Protein AF-A0A811U3W8-F1 (afdb_monomer_lite)

Radius of gyration: 43.6 Å; chains: 1; bounding box: 100×82×148 Å

Sequence (809 aa):
MSSMDVLETEESTRPAVALTSLPANDPRLEFISSFTLSSLRLKQDKWHRMMATDSFRIIMFDWLHSDQQRLLVMTLNHSGYLVPKIALSDLSHNYALQSSLNSTPTTTTATAAPTTATSGAVVPTAIIDPFAASTTNPADHRTATTPAPRTKTNDIDLPTTNTVTATAPSVVPSAIAASAAAVAAAAVMMLPMPPPSSSFSTLDGVPRGKCVYFVRRSANIPLTAANFRTQILCGDLPVHSKIETLSLLFDEVFQPLLECPLNRKSWPQPVQKDLQIRIKEVRNTLVEIKGKTNNRTILSLLVAPAVIEEVAQEVNQGISTTTIIFPDSNITPAIEQKFRIALEEMYINWTTQIHEIIIERSECPTGLQTRSTSAQQSKGVVYVTLPAHEIAYWNNRKQNLQNIYEQLRTATHKTLTHILKAIDSPYYDPFVLVFKRLVCAWHEAEDNTLWLQPLLRQTAAFNAVNFHAATELVNPLVHIIHLIWTQARYYRSTKRMTVLLRCVSQLLVHRASEDLDFPLLFQGDADEGLSRITKSVEVLKQFKTRLLEYKEKYSSNQQLLPALPSTSRAAASSLSTDSTSEAFELWRFSPEDVFGYALDSFVAQLDDMRTLFESAVSFQNLEKIEFGGLRGKQLNERVRQVHTQFKEIFEQWTLTKFDAAAQLDAQLPSSGGNNKHFKRQLRKFFEHIHALEQKLATIFVQAYKDCQNWEQLTKLTVMLGNSILQRHTILPELRVIESHLLHIYDEELQQLEGSAHEVLLEFEFRGISAIPIQWGFPPTAGALMWLEQHMQRIDALTSRELHNFMKIM

Secondary structure (DSSP, 8-state):
-------------------PPPPTT-HHHHHHHHHHHHHHT--HHHHHHHHHSHHHHHHHHHHHH-SS--EEEEEE-TT--EEEES-TTHHHHHHHSSSS-----------------------------------------------------------------PPPPP--SHHHHHHHHHHHHHHHHSS----TT------TT----EEEEEEESSSS----TTTHHHHEEEEEEESS-HHHHHHHHIIIIIHHHHH-TTGGGGS-HHHHHHHHHHHHHHHHHHHHHHHHHTT------SS-HHHHHHHHHHHHTT--TT----SS----HHHHHHHHHHHHHHHHHHHHHHHHHHH-EEE---TTTTTS-SS-PPTTEEE--SHHHHHHHHHHHHHHHHHHHHHHTSHHHHHHHHHHHHTT-TTHHHHHHHHHHHHHHHHHHHHHHHHHHHHHHHHHHHHHS-GGG-HHHHHHHHHHHHHHHHH-TTT-SHHHHHHHHHHHHHHHHHHHHHHH-HHHHTTS-HHHHHHHHHHHHHHHHHHHHHHHHHHHHHHHS---PPPP---SGGGGG-----------------HHHHHIIIIIHHHHHHHHHHHHHHHHHHHHGGGG----HHHHHHHHHHHHHHHHHHHHHHHGGGGS---SHHHH-TT-TTHHHHHHHHHHHHHHHHHHHHHHHHHHHHHHHHHHHH--SHHHHHHHHHHHHHHHHT-TTHHHHHGGGHHHHHHHHHHHHHHHHHHHHHHHHHHHHHGGGGS-PPTTS-HHHHHHHHHHHHHHHHHHHT-HHHHHHHTT-

Organism: Ceratitis capitata (NCBI:txid7213)

pLDDT: mean 72.29, std 24.24, range [21.06, 97.88]

Foldseek 3Di:
DDDDDDDDDPPPCDDCPDPPDPPPPQVLVVVVQVVQCVVQVHDVVLVVVLCVDVVSVVLVVCCQFPLPQFKKKWWAALVGHIGIDRDPVVLCVSQPPPVDDPDDDDDDDDDDDDDDDDDDDDDDDDDDDDDDDDDDDDDDDDDDDDDDDDDDDDDDDDDDDDDDDDDDDDDPDVVVVVVVLVVVVVVVVPPPDDPPDPQDPDPPSDPFDKMKMKGFPDRPDRRDSVCSVPGIDIDIDGSRCVLVVVLCCLVPPVVCVLVPPVNCPPPDPVRNVVSVVVSVVVNLVSVCVNCVVSLADDQDQLDDLVVLVVVLVVLVVPPQLVDPDDPDDPDDVVVVVVVVVSLVVSLVVLLVVLVLLLQADEAEDDLVPLPDDDDDPDRRYDYDQALVRVLVVLVSSLVRLVNSLVNCPDPSNVSSLVVCVSNVHPSNVSSVVSSVSSVVSNVLSVLVNVLSVVVVSLLVLLVVDQLLPCQVSLLVNLVSLVCCCQPSQSQNDLRSSLRNLLNHLSSLLVSLCVNLVQLVLLVDQLVVSLSSLVSSLVSLVSNLVSNVVSLVVQQPDPPQDFADPDSDPVNVVPPDDDDDDGPRDGNDDDSCSRCVLQSVVSSVVSVLVSVVSLLVNLLVLLVVDQADDPCRVVLNVLSVVLSVVLSVLSNVSSVLPPCSVLSSPSNDSCSVVNVVVSVVSSVVNVVVSLVSLLSVLVSLLVSLVSDQALVSNLVSLVSSDPSSCVPPSNVVSNVVCLVVNVVRLVVLVVVLCVVVVQLVVVCVVVNLVSDDFDPPDDSVVSSVVSVVVSVVSVVSSVRPRSVVSSVSD

Structure (mmCIF, N/CA/C/O backbone):
data_AF-A0A811U3W8-F1
#
_entry.id   AF-A0A811U3W8-F1
#
loop_
_atom_site.group_PDB
_atom_site.id
_atom_site.type_symbol
_atom_site.label_atom_id
_atom_site.label_alt_id
_atom_site.label_comp_id
_atom_site.label_asym_id
_atom_site.label_entity_id
_atom_site.label_seq_id
_atom_site.pdbx_PDB_ins_code
_atom_site.Cartn_x
_atom_site.Cartn_y
_atom_site.Cartn_z
_atom_site.occupancy
_atom_site.B_iso_or_equiv
_atom_site.auth_seq_id
_atom_site.auth_comp_id
_atom_site.auth_asym_id
_atom_site.auth_atom_id
_atom_site.pdbx_PDB_model_num
ATOM 1 N N . MET A 1 1 ? 28.969 7.364 50.475 1.00 30.06 1 MET A N 1
ATOM 2 C CA . MET A 1 1 ? 29.909 6.621 51.346 1.00 30.06 1 MET A CA 1
ATOM 3 C C . MET A 1 1 ? 29.279 5.249 51.515 1.00 30.06 1 MET A C 1
ATOM 5 O O . MET A 1 1 ? 28.115 5.209 51.876 1.00 30.06 1 MET A O 1
ATOM 9 N N . SER A 1 2 ? 29.826 4.227 50.853 1.00 26.89 2 SER A N 1
ATOM 10 C CA . SER A 1 2 ? 30.839 3.300 51.404 1.00 26.89 2 SER A CA 1
ATOM 11 C C . SER A 1 2 ? 30.225 2.411 52.499 1.00 26.89 2 SER A C 1
ATOM 13 O O . SER A 1 2 ? 29.620 2.947 53.418 1.00 26.89 2 SER A O 1
ATOM 15 N N . SER A 1 3 ? 30.326 1.083 52.442 1.00 24.92 3 SER A N 1
ATOM 16 C CA . SER A 1 3 ? 31.424 0.299 51.844 1.00 24.92 3 SER A CA 1
ATOM 17 C C . SER A 1 3 ? 30.978 -0.860 50.940 1.00 24.92 3 SER A C 1
ATOM 19 O O . SER A 1 3 ? 29.793 -1.158 50.825 1.00 24.92 3 SER A O 1
ATOM 21 N N . MET A 1 4 ? 31.967 -1.464 50.280 1.00 25.47 4 MET A N 1
ATOM 22 C CA . MET A 1 4 ? 31.880 -2.600 49.361 1.00 25.47 4 MET A CA 1
ATOM 23 C C . MET A 1 4 ? 32.760 -3.733 49.918 1.00 25.47 4 MET A C 1
ATOM 25 O O . MET A 1 4 ? 33.765 -3.425 50.560 1.00 25.47 4 MET A O 1
ATOM 29 N N . ASP A 1 5 ? 32.387 -4.989 49.650 1.00 27.30 5 ASP A N 1
ATOM 30 C CA . ASP A 1 5 ? 33.105 -6.225 50.026 1.00 27.30 5 ASP A CA 1
ATOM 31 C C . ASP A 1 5 ? 33.259 -6.441 51.562 1.00 27.30 5 ASP A C 1
ATOM 33 O O . ASP A 1 5 ? 32.996 -5.543 52.359 1.00 27.30 5 ASP A O 1
ATOM 37 N N . VAL A 1 6 ? 33.582 -7.620 52.113 1.00 27.69 6 VAL A N 1
ATOM 38 C CA . VAL A 1 6 ? 34.024 -8.934 51.588 1.00 27.69 6 VAL A CA 1
ATOM 39 C C . VAL A 1 6 ? 33.224 -10.045 52.327 1.00 27.69 6 VAL A C 1
ATOM 41 O O . VAL A 1 6 ? 32.501 -9.737 53.272 1.00 27.69 6 VAL A O 1
ATOM 44 N N . LEU A 1 7 ? 33.455 -11.321 51.974 1.00 27.72 7 LEU A N 1
ATOM 45 C CA . LEU A 1 7 ? 33.056 -12.576 52.656 1.00 27.72 7 LEU A CA 1
ATOM 46 C C . LEU A 1 7 ? 31.671 -13.148 52.261 1.00 27.72 7 LEU A C 1
ATOM 48 O O . LEU A 1 7 ? 30.659 -12.466 52.363 1.00 27.72 7 LEU A O 1
ATOM 52 N N . GLU A 1 8 ? 31.552 -14.417 51.847 1.00 26.89 8 GLU A N 1
ATOM 53 C CA . GLU A 1 8 ? 32.603 -15.347 51.390 1.00 26.89 8 GLU A CA 1
ATOM 54 C C . GLU A 1 8 ? 32.026 -16.444 50.469 1.00 26.89 8 GLU A C 1
ATOM 56 O O . GLU A 1 8 ? 30.815 -16.551 50.276 1.00 26.89 8 GLU A O 1
ATOM 61 N N . THR A 1 9 ? 32.902 -17.238 49.854 1.00 29.31 9 THR A N 1
ATOM 62 C CA . THR A 1 9 ? 32.558 -18.272 48.870 1.00 29.31 9 THR A CA 1
ATOM 63 C C . THR A 1 9 ? 31.958 -19.537 49.495 1.00 29.31 9 THR A C 1
ATOM 65 O O . THR A 1 9 ? 32.689 -20.332 50.080 1.00 29.31 9 THR A O 1
ATOM 68 N N . GLU A 1 10 ? 30.683 -19.817 49.217 1.00 26.30 10 GLU A N 1
ATOM 69 C CA . GLU A 1 10 ? 30.145 -21.189 49.178 1.00 26.30 10 GLU A CA 1
ATOM 70 C C . GLU A 1 10 ? 29.539 -21.498 47.798 1.00 26.30 10 GLU A C 1
ATOM 72 O O . GLU A 1 10 ? 28.350 -21.787 47.641 1.00 26.30 10 GLU A O 1
ATOM 77 N N . GLU A 1 11 ? 30.378 -21.462 46.759 1.00 28.52 11 GLU A N 1
ATOM 78 C CA . GLU A 1 11 ? 30.029 -22.061 45.469 1.00 28.52 11 GLU A CA 1
ATOM 79 C C . GLU A 1 11 ? 30.068 -23.592 45.617 1.00 28.52 11 GLU A C 1
ATOM 81 O O . GLU A 1 11 ? 31.084 -24.249 45.396 1.00 28.52 11 GLU A O 1
ATOM 86 N N . SER A 1 12 ? 28.953 -24.152 46.101 1.00 28.19 12 SER A N 1
ATOM 87 C CA . SER A 1 12 ? 28.821 -25.575 46.420 1.00 28.19 12 SER A CA 1
ATOM 88 C C . SER A 1 12 ? 29.170 -26.439 45.206 1.00 28.19 12 SER A C 1
ATOM 90 O O . SER A 1 12 ? 28.445 -26.462 44.207 1.00 28.19 12 SER A O 1
ATOM 92 N N . THR A 1 13 ? 30.281 -27.170 45.317 1.00 26.94 13 THR A N 1
ATOM 93 C CA . THR A 1 13 ? 30.876 -28.012 44.275 1.00 26.94 13 THR A CA 1
ATOM 94 C C . THR A 1 13 ? 30.027 -29.251 43.996 1.00 26.94 13 THR A C 1
ATOM 96 O O . THR A 1 13 ? 30.385 -30.387 44.314 1.00 26.94 13 THR A O 1
ATOM 99 N N . ARG A 1 14 ? 28.876 -29.042 43.347 1.00 28.50 14 ARG A N 1
ATOM 100 C CA . ARG A 1 14 ? 28.101 -30.128 42.747 1.00 28.50 14 ARG A CA 1
ATOM 101 C C . ARG A 1 14 ? 29.012 -30.862 41.759 1.00 28.50 14 ARG A C 1
ATOM 103 O O . ARG A 1 14 ? 29.515 -30.223 40.832 1.00 28.50 14 ARG A O 1
ATOM 110 N N . PRO A 1 15 ? 29.245 -32.175 41.928 1.00 28.91 15 PRO A N 1
ATOM 111 C CA . PRO A 1 15 ? 30.060 -32.915 40.982 1.00 28.91 15 PRO A CA 1
ATOM 112 C C . PRO A 1 15 ? 29.398 -32.872 39.605 1.00 28.91 15 PRO A C 1
ATOM 114 O O . PRO A 1 15 ? 28.170 -32.824 39.499 1.00 28.91 15 PRO A O 1
ATOM 117 N N . ALA A 1 16 ? 30.210 -32.951 38.551 1.00 32.72 16 ALA A N 1
ATOM 118 C CA . ALA A 1 16 ? 29.729 -33.184 37.196 1.00 32.72 16 ALA A CA 1
ATOM 119 C C . ALA A 1 16 ? 29.150 -34.608 37.102 1.00 32.72 16 ALA A C 1
ATOM 121 O O . ALA A 1 16 ? 29.807 -35.540 36.637 1.00 32.72 16 ALA A O 1
ATOM 122 N N . VAL A 1 17 ? 27.925 -34.785 37.607 1.00 35.78 17 VAL A N 1
ATOM 123 C CA . VAL A 1 17 ? 27.153 -36.018 37.456 1.00 35.78 17 VAL A CA 1
ATOM 124 C C . VAL A 1 17 ? 27.026 -36.263 35.961 1.00 35.78 17 VAL A C 1
ATOM 126 O O . VAL A 1 17 ? 26.494 -35.425 35.233 1.00 35.78 17 VAL A O 1
ATOM 129 N N . ALA A 1 18 ? 27.575 -37.390 35.508 1.00 33.25 18 ALA A N 1
ATOM 130 C CA . ALA A 1 18 ? 27.575 -37.745 34.101 1.00 33.25 18 ALA A CA 1
ATOM 131 C C . ALA A 1 18 ? 26.153 -37.671 33.532 1.00 33.25 18 ALA A C 1
ATOM 133 O O . ALA A 1 18 ? 25.194 -38.046 34.208 1.00 33.25 18 ALA A O 1
ATOM 134 N N . LEU A 1 19 ? 26.039 -37.236 32.273 1.00 42.62 19 LEU A N 1
ATOM 135 C CA . LEU A 1 19 ? 24.805 -37.296 31.491 1.00 42.62 19 LEU A CA 1
ATOM 136 C C . LEU A 1 19 ? 24.444 -38.764 31.210 1.00 42.62 19 LEU A C 1
ATOM 138 O O . LEU A 1 19 ? 24.579 -39.258 30.092 1.00 42.62 19 LEU A O 1
ATOM 142 N N . THR A 1 20 ? 23.991 -39.472 32.245 1.00 43.22 20 THR A N 1
ATOM 143 C CA . THR A 1 20 ? 23.288 -40.739 32.109 1.00 43.22 20 THR A CA 1
ATOM 144 C C . THR A 1 20 ? 22.064 -40.470 31.253 1.00 43.22 20 THR A C 1
ATOM 146 O O . THR A 1 20 ? 21.195 -39.663 31.592 1.00 43.22 20 THR A O 1
ATOM 149 N N . SER A 1 21 ? 22.029 -41.106 30.084 1.00 47.91 21 SER A N 1
ATOM 150 C CA . SER A 1 21 ? 20.915 -40.977 29.161 1.00 47.91 21 SER A CA 1
ATOM 151 C C . SER A 1 21 ? 19.619 -41.321 29.889 1.00 47.91 21 SER A C 1
ATOM 153 O O . SER A 1 21 ? 19.503 -42.381 30.507 1.00 47.91 21 SER A O 1
ATOM 155 N N . LEU A 1 22 ? 18.637 -40.415 29.810 1.00 56.81 22 LEU A N 1
ATOM 156 C CA . LEU A 1 22 ? 17.265 -40.716 30.214 1.00 56.81 22 LEU A CA 1
ATOM 157 C C . LEU A 1 22 ? 16.875 -42.039 29.537 1.00 56.81 22 LEU A C 1
ATOM 159 O O . LEU A 1 22 ? 16.973 -42.118 28.306 1.00 56.81 22 LEU A O 1
ATOM 163 N N . PRO A 1 23 ? 16.505 -43.086 30.298 1.00 57.69 23 PRO A N 1
ATOM 164 C CA . PRO A 1 23 ? 16.251 -44.390 29.710 1.00 57.69 23 PRO A CA 1
ATOM 165 C C . PRO A 1 23 ? 15.109 -44.255 28.705 1.00 57.69 23 PRO A C 1
ATOM 167 O O . PRO A 1 23 ? 14.093 -43.625 28.999 1.00 57.69 23 PRO A O 1
ATOM 170 N N . ALA A 1 24 ? 15.280 -44.842 27.517 1.00 55.78 24 ALA A N 1
ATOM 171 C CA . ALA A 1 24 ? 14.370 -44.638 26.385 1.00 55.78 24 ALA A CA 1
ATOM 172 C C . ALA A 1 24 ? 12.895 -44.960 26.711 1.00 55.78 24 ALA A C 1
ATOM 174 O O . ALA A 1 24 ? 11.995 -44.384 26.106 1.00 55.78 24 ALA A O 1
ATOM 175 N N . ASN A 1 25 ? 12.671 -45.818 27.714 1.00 63.88 25 ASN A N 1
ATOM 176 C CA . ASN A 1 25 ? 11.364 -46.232 28.218 1.00 63.88 25 ASN A CA 1
ATOM 177 C C . ASN A 1 25 ? 11.104 -45.726 29.660 1.00 63.88 25 ASN A C 1
ATOM 179 O O . ASN A 1 25 ? 10.717 -46.509 30.526 1.00 63.88 25 ASN A O 1
ATOM 183 N N . ASP A 1 26 ? 11.345 -44.443 29.964 1.00 81.19 26 ASP A N 1
ATOM 184 C CA . ASP A 1 26 ? 10.894 -43.847 31.235 1.00 81.19 26 ASP A CA 1
ATOM 185 C C . ASP A 1 26 ? 9.364 -43.615 31.212 1.00 81.19 26 ASP A C 1
ATOM 187 O O . ASP A 1 26 ? 8.892 -42.743 30.470 1.00 81.19 26 ASP A O 1
ATOM 191 N N . PRO A 1 27 ? 8.565 -44.315 32.045 1.00 82.56 27 PRO A N 1
ATOM 192 C CA . PRO A 1 27 ? 7.106 -44.184 32.039 1.00 82.56 27 PRO A CA 1
ATOM 193 C C . PRO A 1 27 ? 6.620 -42.792 32.482 1.00 82.56 27 PRO A C 1
ATOM 195 O O . PRO A 1 27 ? 5.480 -42.416 32.199 1.00 82.56 27 PRO A O 1
ATOM 198 N N . ARG A 1 28 ? 7.470 -41.998 33.154 1.00 87.31 28 ARG A N 1
ATOM 199 C CA . ARG A 1 28 ? 7.181 -40.595 33.494 1.00 87.31 28 ARG A CA 1
ATOM 200 C C . ARG A 1 28 ? 7.202 -39.729 32.231 1.00 87.31 28 ARG A C 1
ATOM 202 O O . ARG A 1 28 ? 6.300 -38.918 32.034 1.00 87.31 28 ARG A O 1
ATOM 209 N N . LEU A 1 29 ? 8.194 -39.930 31.356 1.00 87.00 29 LEU A N 1
ATOM 210 C CA . LEU A 1 29 ? 8.297 -39.228 30.071 1.00 87.00 29 LEU A CA 1
ATOM 211 C C . LEU A 1 29 ? 7.234 -39.701 29.078 1.00 87.00 29 LEU A C 1
ATOM 213 O O . LEU A 1 29 ? 6.663 -38.866 28.383 1.00 87.00 29 LEU A O 1
ATOM 217 N N . GLU A 1 30 ? 6.915 -40.996 29.042 1.00 87.44 30 GLU A N 1
ATOM 218 C CA . GLU A 1 30 ? 5.834 -41.540 28.207 1.00 87.44 30 GLU A CA 1
ATOM 219 C C . GLU A 1 30 ? 4.479 -40.891 28.543 1.00 87.44 30 GLU A C 1
ATOM 221 O O . GLU A 1 30 ? 3.741 -40.471 27.649 1.00 87.44 30 GLU A O 1
ATOM 226 N N . PHE A 1 31 ? 4.176 -40.715 29.833 1.00 89.56 31 PHE A N 1
ATOM 227 C CA . PHE A 1 31 ? 2.961 -40.040 30.295 1.00 89.56 31 PHE A CA 1
ATOM 228 C C . PHE A 1 31 ? 2.919 -38.553 29.907 1.00 89.56 31 PHE A C 1
ATOM 230 O O . PHE A 1 31 ? 1.911 -38.073 29.388 1.00 89.56 31 PHE A O 1
ATOM 237 N N . ILE A 1 32 ? 4.025 -37.826 30.100 1.00 90.38 32 ILE A N 1
ATOM 238 C CA . ILE A 1 32 ? 4.134 -36.409 29.713 1.00 90.38 32 ILE A CA 1
ATOM 239 C C . ILE A 1 32 ? 4.012 -36.261 28.187 1.00 90.38 32 ILE A C 1
ATOM 241 O O . ILE A 1 32 ? 3.284 -35.388 27.712 1.00 90.38 32 ILE A O 1
ATOM 245 N N . SER A 1 33 ? 4.668 -37.139 27.423 1.00 91.12 33 SER A N 1
ATOM 246 C CA . SER A 1 33 ? 4.630 -37.191 25.958 1.00 91.12 33 SER A CA 1
ATOM 247 C C . SER A 1 33 ? 3.213 -37.439 25.442 1.00 91.12 33 SER A C 1
ATOM 249 O O . SER A 1 33 ? 2.667 -36.610 24.716 1.00 91.12 33 SER A O 1
ATOM 251 N N . SER A 1 34 ? 2.574 -38.527 25.873 1.00 90.19 34 SER A N 1
ATOM 252 C CA . SER A 1 34 ? 1.236 -38.924 25.414 1.00 90.19 34 SER A CA 1
ATOM 253 C C . SER A 1 34 ? 0.155 -37.894 25.766 1.00 90.19 34 SER A C 1
ATOM 255 O O . SER A 1 34 ? -0.660 -37.559 24.903 1.00 90.19 34 SER A O 1
ATOM 257 N N . PHE A 1 35 ? 0.179 -37.309 26.972 1.00 91.75 35 PHE A N 1
ATOM 258 C CA . PHE A 1 35 ? -0.745 -36.226 27.335 1.00 91.75 35 PHE A CA 1
ATOM 259 C C . PHE A 1 35 ? -0.502 -34.955 26.501 1.00 91.75 35 PHE A C 1
ATOM 261 O O . PHE A 1 35 ? -1.449 -34.373 25.968 1.00 91.75 35 PHE A O 1
ATOM 268 N N . THR A 1 36 ? 0.763 -34.554 26.319 1.00 89.31 36 THR A N 1
ATOM 269 C CA . THR A 1 36 ? 1.131 -33.357 25.539 1.00 89.31 36 THR A CA 1
ATOM 270 C C . THR A 1 36 ? 0.751 -33.499 24.066 1.00 89.31 36 THR A C 1
ATOM 272 O O . THR A 1 36 ? 0.135 -32.599 23.497 1.00 89.31 36 THR A O 1
ATOM 275 N N . LEU A 1 37 ? 1.081 -34.633 23.443 1.00 89.31 37 LEU A N 1
ATOM 276 C CA . LEU A 1 37 ? 0.799 -34.896 22.032 1.00 89.31 37 LEU A CA 1
ATOM 277 C C . LEU A 1 37 ? -0.705 -35.028 21.766 1.00 89.31 37 LEU A C 1
ATOM 279 O O . LEU A 1 37 ? -1.187 -34.475 20.779 1.00 89.31 37 LEU A O 1
ATOM 283 N N . SER A 1 38 ? -1.454 -35.677 22.664 1.00 89.00 38 SER A N 1
ATOM 284 C CA . SER A 1 38 ? -2.915 -35.780 22.572 1.00 89.00 38 SER A CA 1
ATOM 285 C C . SER A 1 38 ? -3.595 -34.409 22.693 1.00 89.00 38 SER A C 1
ATOM 287 O O . SER A 1 38 ? -4.338 -33.998 21.799 1.00 89.00 38 SER A O 1
ATOM 289 N N . SER A 1 39 ? -3.284 -33.646 23.749 1.00 86.19 39 SER A N 1
ATOM 290 C CA . SER A 1 39 ? -3.938 -32.358 24.023 1.00 86.19 39 SER A CA 1
ATOM 291 C C . SER A 1 39 ? -3.587 -31.263 23.002 1.00 86.19 39 SER A C 1
ATOM 293 O O . SER A 1 39 ? -4.460 -30.487 22.598 1.00 86.19 39 SER A O 1
ATOM 295 N N . LEU A 1 40 ? -2.341 -31.239 22.507 1.00 84.12 40 LEU A N 1
ATOM 296 C CA . LEU A 1 40 ? -1.899 -30.318 21.450 1.00 84.12 40 LEU A CA 1
ATOM 297 C C . LEU A 1 40 ? -2.146 -30.850 20.021 1.00 84.12 40 LEU A C 1
ATOM 299 O O . LEU A 1 40 ? -1.875 -30.132 19.060 1.00 84.12 40 LEU A O 1
ATOM 303 N N . ARG A 1 41 ? -2.664 -32.081 19.865 1.00 85.69 41 ARG A N 1
ATOM 304 C CA . ARG A 1 41 ? -2.902 -32.776 18.579 1.00 85.69 41 ARG A CA 1
ATOM 305 C C . ARG A 1 41 ? -1.660 -32.852 17.674 1.00 85.69 41 ARG A C 1
ATOM 307 O O . ARG A 1 41 ? -1.729 -32.615 16.468 1.00 85.69 41 ARG A O 1
ATOM 314 N N . LEU A 1 42 ? -0.510 -33.178 18.261 1.00 85.56 42 LEU A N 1
ATOM 315 C CA . LEU A 1 42 ? 0.791 -33.232 17.587 1.00 85.56 42 LEU A CA 1
ATOM 316 C C . LEU A 1 42 ? 1.210 -34.672 17.249 1.00 85.56 42 LEU A C 1
ATOM 318 O O . LEU A 1 42 ? 0.887 -35.615 17.966 1.00 85.56 42 LEU A O 1
ATOM 322 N N . LYS A 1 43 ? 1.999 -34.837 16.178 1.00 88.38 43 LYS A N 1
ATOM 323 C CA . LYS A 1 43 ? 2.670 -36.107 15.845 1.00 88.38 43 LYS A CA 1
ATOM 324 C C . LYS A 1 43 ? 3.919 -36.324 16.709 1.00 88.38 43 LYS A C 1
ATOM 326 O O . LYS A 1 43 ? 4.597 -35.355 17.059 1.00 88.38 43 LYS A O 1
ATOM 331 N N . GLN A 1 44 ? 4.266 -37.591 16.952 1.00 89.38 44 GLN A N 1
ATOM 332 C CA . GLN A 1 44 ? 5.424 -38.022 17.753 1.00 89.38 44 GLN A CA 1
ATOM 333 C C . GLN A 1 44 ? 6.738 -37.323 17.351 1.00 89.38 44 GLN A C 1
ATOM 335 O O . GLN A 1 44 ? 7.531 -36.949 18.212 1.00 89.38 44 GLN A O 1
ATOM 340 N N . ASP A 1 45 ? 6.940 -37.046 16.059 1.00 87.06 45 ASP A N 1
ATOM 341 C CA . ASP A 1 45 ? 8.115 -36.343 15.522 1.00 87.06 45 ASP A CA 1
ATOM 342 C C . ASP A 1 45 ? 8.387 -34.990 16.198 1.00 87.06 45 ASP A C 1
ATOM 344 O O . ASP A 1 45 ? 9.538 -34.574 16.308 1.00 87.06 45 ASP A O 1
ATOM 348 N N . LYS A 1 46 ? 7.344 -34.278 16.652 1.00 85.62 46 LYS A N 1
ATOM 349 C CA . LYS A 1 46 ? 7.495 -32.993 17.357 1.00 85.62 46 LYS A CA 1
ATOM 350 C C . LYS A 1 46 ? 8.051 -33.189 18.771 1.00 85.62 46 LYS A C 1
ATOM 352 O O . LYS A 1 46 ? 8.861 -32.373 19.203 1.00 85.62 46 LYS A O 1
ATOM 357 N N . TRP A 1 47 ? 7.687 -34.283 19.445 1.00 90.25 47 TRP A N 1
ATOM 358 C CA . TRP A 1 47 ? 8.292 -34.690 20.716 1.00 90.25 47 TRP A CA 1
ATOM 359 C C . TRP A 1 47 ? 9.743 -35.137 20.516 1.00 90.25 47 TRP A C 1
ATOM 361 O O . TRP A 1 47 ? 10.624 -34.653 21.220 1.00 90.25 47 TRP A O 1
ATOM 371 N N . HIS A 1 48 ? 10.022 -35.968 19.505 1.00 89.50 48 HIS A N 1
ATOM 372 C CA . HIS A 1 48 ? 11.391 -36.388 19.185 1.00 89.50 48 HIS A CA 1
ATOM 373 C C . HIS A 1 48 ? 12.310 -35.205 18.844 1.00 89.50 48 HIS A C 1
ATOM 375 O O . HIS A 1 48 ? 13.433 -35.163 19.331 1.00 89.50 48 HIS A O 1
ATOM 381 N N . ARG A 1 49 ? 11.840 -34.206 18.079 1.00 86.81 49 ARG A N 1
ATOM 382 C CA . ARG A 1 49 ? 12.623 -32.987 17.790 1.00 86.81 49 ARG A CA 1
ATOM 383 C C . ARG A 1 49 ? 12.872 -32.131 19.033 1.00 86.81 49 ARG A C 1
ATOM 385 O O . ARG A 1 49 ? 13.979 -31.636 19.186 1.00 86.81 49 ARG A O 1
ATOM 392 N N . MET A 1 50 ? 11.892 -31.983 19.929 1.00 90.38 50 MET A N 1
ATOM 393 C CA . MET A 1 50 ? 12.098 -31.289 21.209 1.00 90.38 50 MET A CA 1
ATOM 394 C C . MET A 1 50 ? 13.133 -32.026 22.070 1.00 90.38 50 MET A C 1
ATOM 396 O O . MET A 1 50 ? 14.086 -31.422 22.548 1.00 90.38 50 MET A O 1
ATOM 400 N N . MET A 1 51 ? 12.983 -33.345 22.212 1.00 87.38 51 MET A N 1
ATOM 401 C CA . MET A 1 51 ? 13.916 -34.199 22.951 1.00 87.38 51 MET A CA 1
ATOM 402 C C . MET A 1 51 ? 15.262 -34.397 22.233 1.00 87.38 51 MET A C 1
ATOM 404 O O . MET A 1 51 ? 16.169 -34.979 22.818 1.00 87.38 51 MET A O 1
ATOM 408 N N . ALA A 1 52 ? 15.442 -33.900 21.006 1.00 85.88 52 ALA A N 1
ATOM 409 C CA . ALA A 1 52 ? 16.749 -33.845 20.357 1.00 85.88 52 ALA A CA 1
ATOM 410 C C . ALA A 1 52 ? 17.591 -32.659 20.859 1.00 85.88 52 ALA A C 1
ATOM 412 O O . ALA A 1 52 ? 18.813 -32.765 20.866 1.00 85.88 52 ALA A O 1
ATOM 413 N N . THR A 1 53 ? 16.978 -31.570 21.335 1.00 86.06 53 THR A N 1
ATOM 414 C CA . THR A 1 53 ? 17.687 -30.381 21.839 1.00 86.06 53 THR A CA 1
ATOM 415 C C . THR A 1 53 ? 18.152 -30.574 23.288 1.00 86.06 53 THR A C 1
ATOM 417 O O . THR A 1 53 ? 17.334 -30.786 24.183 1.00 86.06 53 THR A O 1
ATOM 420 N N . ASP A 1 54 ? 19.458 -30.458 23.550 1.00 84.38 54 ASP A N 1
ATOM 421 C CA . ASP A 1 54 ? 20.042 -30.732 24.874 1.00 84.38 54 ASP A CA 1
ATOM 422 C C . ASP A 1 54 ? 19.476 -29.837 25.989 1.00 84.38 54 ASP A C 1
ATOM 424 O O . ASP A 1 54 ? 19.130 -30.337 27.056 1.00 84.38 54 ASP A O 1
ATOM 428 N N . SER A 1 55 ? 19.280 -28.539 25.735 1.00 85.25 55 SER A N 1
ATOM 429 C CA . SER A 1 55 ? 18.697 -27.609 26.717 1.00 85.25 55 SER A CA 1
ATOM 430 C C . SER A 1 55 ? 17.261 -27.975 27.117 1.00 85.25 55 SER A C 1
ATOM 432 O O . SER A 1 55 ? 16.883 -27.827 28.278 1.00 85.25 55 SER A O 1
ATOM 434 N N . PHE A 1 56 ? 16.467 -28.522 26.192 1.00 89.69 56 PHE A N 1
ATOM 435 C CA . PHE A 1 56 ? 15.118 -29.012 26.482 1.00 89.69 56 PHE A CA 1
ATOM 436 C C . PHE A 1 56 ? 15.142 -30.353 27.231 1.00 89.69 56 PHE A C 1
ATOM 438 O O . PHE A 1 56 ? 14.299 -30.568 28.104 1.00 89.69 56 PHE A O 1
ATOM 445 N N . ARG A 1 57 ? 16.134 -31.221 26.966 1.00 87.25 57 ARG A N 1
ATOM 446 C CA . ARG A 1 57 ? 16.382 -32.421 27.787 1.00 87.25 57 ARG A CA 1
ATOM 447 C C . ARG A 1 57 ? 16.780 -32.061 29.219 1.00 87.25 57 ARG A C 1
ATOM 449 O O . ARG A 1 57 ? 16.273 -32.702 30.131 1.00 87.25 57 ARG A O 1
ATOM 456 N N . ILE A 1 58 ? 17.613 -31.037 29.422 1.00 86.19 58 ILE A N 1
ATOM 457 C CA . ILE A 1 58 ? 18.015 -30.558 30.757 1.00 86.19 58 ILE A CA 1
ATOM 458 C C . ILE A 1 58 ? 16.791 -30.065 31.539 1.00 86.19 58 ILE A C 1
ATOM 460 O O . ILE A 1 58 ? 16.519 -30.592 32.611 1.00 86.19 58 ILE A O 1
ATOM 464 N N . ILE A 1 59 ? 15.971 -29.174 30.962 1.00 87.00 59 ILE A N 1
ATOM 465 C CA . ILE A 1 59 ? 14.715 -28.704 31.588 1.00 87.00 59 ILE A CA 1
ATOM 466 C C . ILE A 1 59 ? 13.800 -29.881 31.976 1.00 87.00 59 ILE A C 1
ATOM 468 O O . ILE A 1 59 ? 13.197 -29.884 33.049 1.00 87.00 59 ILE A O 1
ATOM 472 N N . MET A 1 60 ? 13.699 -30.902 31.118 1.00 87.94 60 MET A N 1
ATOM 473 C CA . MET A 1 60 ? 12.900 -32.097 31.402 1.00 87.94 60 MET A CA 1
ATOM 474 C C . MET A 1 60 ? 13.508 -33.001 32.481 1.00 87.94 60 MET A C 1
ATOM 476 O O . MET A 1 60 ? 12.768 -33.563 33.287 1.00 87.94 60 MET A O 1
ATOM 480 N N . PHE A 1 61 ? 14.833 -33.141 32.519 1.00 85.88 61 PHE A N 1
ATOM 481 C CA . PHE A 1 61 ? 15.542 -33.906 33.541 1.00 85.88 61 PHE A CA 1
ATOM 482 C C . PHE A 1 61 ? 15.442 -33.226 34.911 1.00 85.88 61 PHE A C 1
ATOM 484 O O . PHE A 1 61 ? 15.107 -33.888 35.895 1.00 85.88 61 PHE A O 1
ATOM 491 N N . ASP A 1 62 ? 15.656 -31.911 34.964 1.00 85.31 62 ASP A N 1
ATOM 492 C CA . ASP A 1 62 ? 15.550 -31.099 36.175 1.00 85.31 62 ASP A CA 1
ATOM 493 C C . ASP A 1 62 ? 14.131 -31.154 36.741 1.00 85.31 62 ASP A C 1
ATOM 495 O O . ASP A 1 62 ? 13.957 -31.474 37.918 1.00 85.31 62 ASP A O 1
ATOM 499 N N . TRP A 1 63 ? 13.099 -30.969 35.908 1.00 87.75 63 TRP A N 1
ATOM 500 C CA . TRP A 1 63 ? 11.714 -31.084 36.371 1.00 87.75 63 TRP A CA 1
ATOM 501 C C . TRP A 1 63 ? 11.327 -32.508 36.809 1.00 87.75 63 TRP A C 1
ATOM 503 O O . TRP A 1 63 ? 10.366 -32.677 37.559 1.00 87.75 63 TRP A O 1
ATOM 513 N N . LEU A 1 64 ? 12.055 -33.554 36.405 1.00 84.25 64 LEU A N 1
ATOM 514 C CA . LEU A 1 64 ? 11.824 -34.924 36.886 1.00 84.25 64 LEU A CA 1
ATOM 515 C C . LEU A 1 64 ? 12.568 -35.257 38.189 1.00 84.25 64 LEU A C 1
ATOM 517 O O . LEU A 1 64 ? 12.048 -36.052 38.974 1.00 84.25 64 LEU A O 1
ATOM 521 N N . HIS A 1 65 ? 13.740 -34.663 38.441 1.00 81.56 65 HIS A N 1
ATOM 522 C CA . HIS A 1 65 ? 14.634 -35.080 39.535 1.00 81.56 65 HIS A CA 1
ATOM 523 C C . HIS A 1 65 ? 14.873 -34.018 40.617 1.00 81.56 65 HIS A C 1
ATOM 525 O O . HIS A 1 65 ? 15.039 -34.383 41.778 1.00 81.56 65 HIS A O 1
ATOM 531 N N . SER A 1 66 ? 14.824 -32.723 40.289 1.00 77.62 66 SER A N 1
ATOM 532 C CA . SER A 1 66 ? 14.792 -31.648 41.290 1.00 77.62 66 SER A CA 1
ATOM 533 C C . SER A 1 66 ? 13.480 -31.699 42.076 1.00 77.62 66 SER A C 1
ATOM 535 O O . SER A 1 66 ? 12.445 -32.087 41.537 1.00 77.62 66 SER A O 1
ATOM 537 N N . ASP A 1 67 ? 13.476 -31.301 43.343 1.00 68.12 67 ASP A N 1
ATOM 538 C CA . ASP A 1 67 ? 12.269 -31.111 44.156 1.00 68.12 67 ASP A CA 1
ATOM 539 C C . ASP A 1 67 ? 11.719 -29.673 44.100 1.00 68.12 67 ASP A C 1
ATOM 541 O O . ASP A 1 67 ? 10.516 -29.473 44.285 1.00 68.12 67 ASP A O 1
ATOM 545 N N . GLN A 1 68 ? 12.577 -28.705 43.761 1.00 69.38 68 GLN A N 1
ATOM 546 C CA . GLN A 1 68 ? 12.293 -27.265 43.743 1.00 69.38 68 GLN A CA 1
ATOM 547 C C . GLN A 1 68 ? 11.304 -26.847 42.638 1.00 69.38 68 GLN A C 1
ATOM 549 O O . GLN A 1 68 ? 10.477 -25.954 42.827 1.00 69.38 68 GLN A O 1
ATOM 554 N N . GLN A 1 69 ? 11.371 -27.480 41.462 1.00 75.19 69 GLN A N 1
ATOM 555 C CA . GLN A 1 69 ? 10.542 -27.108 40.311 1.00 75.19 69 GLN A CA 1
ATOM 556 C C . GLN A 1 69 ? 9.160 -27.776 40.378 1.00 75.19 69 GLN A C 1
ATOM 558 O O . GLN A 1 69 ? 8.968 -28.927 39.985 1.00 75.19 69 GLN A O 1
ATOM 563 N N . ARG A 1 70 ? 8.155 -27.036 40.864 1.00 84.12 70 ARG A N 1
ATOM 564 C CA . ARG A 1 70 ? 6.778 -27.546 41.009 1.00 84.12 70 ARG A CA 1
ATOM 565 C C . ARG A 1 70 ? 5.984 -27.598 39.696 1.00 84.12 70 ARG A C 1
ATOM 567 O O . ARG A 1 70 ? 5.004 -28.338 39.627 1.00 84.12 70 ARG A O 1
ATOM 574 N N . LEU A 1 71 ? 6.379 -26.835 38.675 1.00 87.69 71 LEU A N 1
ATOM 575 C CA . LEU A 1 71 ? 5.611 -26.578 37.450 1.00 87.69 71 LEU A CA 1
ATOM 576 C C . LEU A 1 71 ? 6.440 -26.854 36.185 1.00 87.69 71 LEU A C 1
ATOM 578 O O . LEU A 1 71 ? 7.609 -26.490 36.113 1.00 87.69 71 LEU A O 1
ATOM 582 N N . LEU A 1 72 ? 5.789 -27.452 35.190 1.00 89.31 72 LEU A N 1
ATOM 583 C CA . LEU A 1 72 ? 6.258 -27.631 33.817 1.00 89.31 72 LEU A CA 1
ATOM 584 C C . LEU A 1 72 ? 5.137 -27.211 32.861 1.00 89.31 72 LEU A C 1
ATOM 586 O O . LEU A 1 72 ? 3.972 -27.538 33.091 1.00 89.31 72 LEU A O 1
ATOM 590 N N . VAL A 1 73 ? 5.478 -26.513 31.781 1.00 88.81 73 VAL A N 1
ATOM 591 C CA . VAL A 1 73 ? 4.546 -26.040 30.750 1.00 88.81 73 VAL A CA 1
ATOM 592 C C . VAL A 1 73 ? 5.100 -26.370 29.365 1.00 88.81 73 VAL A C 1
ATOM 594 O O . VAL A 1 73 ? 6.236 -26.035 29.046 1.00 88.81 73 VAL A O 1
ATOM 597 N N . MET A 1 74 ? 4.284 -27.002 28.528 1.00 88.25 74 MET A N 1
ATOM 598 C CA . MET A 1 74 ? 4.586 -27.359 27.143 1.00 88.25 74 MET A CA 1
ATOM 599 C C . MET A 1 74 ? 3.888 -26.390 26.190 1.00 88.25 74 MET A C 1
ATOM 601 O O . MET A 1 74 ? 2.671 -26.198 26.259 1.00 88.25 74 MET A O 1
ATOM 605 N N . THR A 1 75 ? 4.663 -25.775 25.298 1.00 86.62 75 THR A N 1
ATOM 606 C CA . THR A 1 75 ? 4.218 -24.688 24.408 1.00 86.62 75 THR A CA 1
ATOM 607 C C . THR A 1 75 ? 4.670 -24.901 22.971 1.00 86.62 75 THR A C 1
ATOM 609 O O . THR A 1 75 ? 5.626 -25.629 22.727 1.00 86.62 75 THR A O 1
ATOM 612 N N . LEU A 1 76 ? 4.015 -24.233 22.019 1.00 83.19 76 LEU A N 1
ATOM 613 C CA . LEU A 1 76 ? 4.526 -24.077 20.657 1.00 83.19 76 LEU A CA 1
ATOM 614 C C . LEU A 1 76 ? 5.140 -22.682 20.487 1.00 83.19 76 LEU A C 1
ATOM 616 O O . LEU A 1 76 ? 4.571 -21.697 20.962 1.00 83.19 76 LEU A O 1
ATOM 620 N N . ASN A 1 77 ? 6.283 -22.590 19.803 1.00 78.88 77 ASN A N 1
ATOM 621 C CA . ASN A 1 77 ? 6.819 -21.312 19.325 1.00 78.88 77 ASN A CA 1
ATOM 622 C C . ASN A 1 77 ? 6.157 -20.890 17.991 1.00 78.88 77 ASN A C 1
ATOM 624 O O . ASN A 1 77 ? 5.375 -21.645 17.413 1.00 78.88 77 ASN A O 1
ATOM 628 N N . HIS A 1 78 ? 6.479 -19.693 17.486 1.00 64.88 78 HIS A N 1
ATOM 629 C CA . HIS A 1 78 ? 5.893 -19.158 16.246 1.00 64.88 78 HIS A CA 1
ATOM 630 C C . HIS A 1 78 ? 6.137 -20.065 15.019 1.00 64.88 78 HIS A C 1
ATOM 632 O O . HIS A 1 78 ? 5.264 -20.202 14.170 1.00 64.88 78 HIS A O 1
ATOM 638 N N . SER A 1 79 ? 7.275 -20.768 14.958 1.00 71.31 79 SER A N 1
ATOM 639 C CA . SER A 1 79 ? 7.595 -21.756 13.913 1.00 71.31 79 SER A CA 1
ATOM 640 C C . SER A 1 79 ? 7.078 -23.181 14.205 1.00 71.31 79 SER A C 1
ATOM 642 O O . SER A 1 79 ? 7.449 -24.144 13.530 1.00 71.31 79 SER A O 1
ATOM 644 N N . GLY A 1 80 ? 6.189 -23.342 15.191 1.00 73.56 80 GLY A N 1
ATOM 645 C CA . GLY A 1 80 ? 5.463 -24.583 15.467 1.00 73.56 80 GLY A CA 1
ATOM 646 C C . GLY A 1 80 ? 6.304 -25.718 16.063 1.00 73.56 80 GLY A C 1
ATOM 647 O O . GLY A 1 80 ? 5.942 -26.888 15.908 1.00 73.56 80 GLY A O 1
ATOM 648 N N . TYR A 1 81 ? 7.431 -25.420 16.708 1.00 81.50 81 TYR A N 1
ATOM 649 C CA . TYR A 1 81 ? 8.219 -26.378 17.491 1.00 81.50 81 TYR A CA 1
ATOM 650 C C . TYR A 1 81 ? 7.735 -26.427 18.941 1.00 81.50 81 TYR A C 1
ATOM 652 O O . TYR A 1 81 ? 7.347 -25.403 19.502 1.00 81.50 81 TYR A O 1
ATOM 660 N N . LEU A 1 82 ? 7.771 -27.622 19.536 1.00 86.50 82 LEU A N 1
ATOM 661 C CA . LEU A 1 82 ? 7.416 -27.855 20.935 1.00 86.50 82 LEU A CA 1
ATOM 662 C C . LEU A 1 82 ? 8.569 -27.405 21.848 1.00 86.50 82 LEU A C 1
ATOM 664 O O . LEU A 1 82 ? 9.724 -27.726 21.575 1.00 86.50 82 LEU A O 1
ATOM 668 N N . VAL A 1 83 ? 8.248 -26.654 22.902 1.00 87.56 83 VAL A N 1
ATOM 669 C CA . VAL A 1 83 ? 9.204 -26.041 23.838 1.00 87.56 83 VAL A CA 1
ATOM 670 C C . VAL A 1 83 ? 8.718 -26.239 25.285 1.00 87.56 83 VAL A C 1
ATOM 672 O O . VAL A 1 83 ? 7.603 -25.791 25.599 1.00 87.56 83 VAL A O 1
ATOM 675 N N . PRO A 1 84 ? 9.527 -26.857 26.170 1.00 90.25 84 PRO A N 1
ATOM 676 C CA . PRO A 1 84 ? 9.245 -26.969 27.597 1.00 90.25 84 PRO A CA 1
ATOM 677 C C . PRO A 1 84 ? 9.692 -25.703 28.344 1.00 90.25 84 PRO A C 1
ATOM 679 O O . PRO A 1 84 ? 10.707 -25.090 28.009 1.00 90.25 84 PRO A O 1
ATOM 682 N N . LYS A 1 85 ? 8.935 -25.308 29.369 1.00 85.88 85 LYS A N 1
ATOM 683 C CA . LYS A 1 85 ? 9.176 -24.134 30.225 1.00 85.88 85 LYS A CA 1
ATOM 684 C C . LYS A 1 85 ? 8.804 -24.442 31.674 1.00 85.88 85 LYS A C 1
ATOM 686 O O . LYS A 1 85 ? 7.973 -25.314 31.911 1.00 85.88 85 LYS A O 1
ATOM 691 N N . ILE A 1 86 ? 9.380 -23.717 32.632 1.00 83.69 86 ILE A N 1
ATOM 692 C CA . ILE A 1 86 ? 9.161 -23.953 34.074 1.00 83.69 86 ILE A CA 1
ATOM 693 C C . ILE A 1 86 ? 8.254 -22.910 34.745 1.00 83.69 86 ILE A C 1
ATOM 695 O O . ILE A 1 86 ? 7.749 -23.161 35.839 1.00 83.69 86 ILE A O 1
ATOM 699 N N . ALA A 1 87 ? 7.975 -21.773 34.091 1.00 75.88 87 ALA A N 1
ATOM 700 C CA . ALA A 1 87 ? 7.087 -20.740 34.622 1.00 75.88 87 ALA A CA 1
ATOM 701 C C . ALA A 1 87 ? 6.061 -20.210 33.598 1.00 75.88 87 ALA A C 1
ATOM 703 O O . ALA A 1 87 ? 6.271 -20.202 32.384 1.00 75.88 87 ALA A O 1
ATOM 704 N N . LEU A 1 88 ? 4.916 -19.732 34.106 1.00 67.25 88 LEU A N 1
ATOM 705 C CA . LEU A 1 88 ? 3.846 -19.114 33.303 1.00 67.25 88 LEU A CA 1
ATOM 706 C C . LEU A 1 88 ? 4.180 -17.675 32.855 1.00 67.25 88 LEU A C 1
ATOM 708 O O . LEU A 1 88 ? 3.596 -17.192 31.883 1.00 67.25 88 LEU A O 1
ATOM 712 N N . SER A 1 89 ? 5.131 -17.013 33.526 1.00 61.91 89 SER A N 1
ATOM 713 C CA . SER A 1 89 ? 5.751 -15.730 33.136 1.00 61.91 89 SER A CA 1
ATOM 714 C C . SER A 1 89 ? 6.429 -15.798 31.770 1.00 61.91 89 SER A C 1
ATOM 716 O O . SER A 1 89 ? 6.438 -14.843 30.994 1.00 61.91 89 SER A O 1
ATOM 718 N N . ASP A 1 90 ? 6.970 -16.963 31.443 1.00 55.59 90 ASP A N 1
ATOM 719 C CA . ASP A 1 90 ? 7.798 -17.164 30.260 1.00 55.59 90 ASP A CA 1
ATOM 720 C C . ASP A 1 90 ? 6.917 -17.276 29.002 1.00 55.59 90 ASP A C 1
ATOM 722 O O . ASP A 1 90 ? 7.412 -17.297 27.875 1.00 55.59 90 ASP A O 1
ATOM 726 N N . LEU A 1 91 ? 5.590 -17.330 29.182 1.00 56.03 91 LEU A N 1
ATOM 727 C CA . LEU A 1 91 ? 4.594 -17.272 28.115 1.00 56.03 91 LEU A CA 1
ATOM 728 C C . LEU A 1 91 ? 4.417 -15.863 27.529 1.00 56.03 91 LEU A C 1
ATOM 730 O O . LEU A 1 91 ? 3.942 -15.767 26.403 1.00 56.03 91 LEU A O 1
ATOM 734 N N . SER A 1 92 ? 4.745 -14.787 28.259 1.00 47.31 92 SER A N 1
ATOM 735 C CA . SER A 1 92 ? 4.685 -13.408 27.733 1.00 47.31 92 SER A CA 1
ATOM 736 C C . SER A 1 92 ? 6.023 -12.931 27.163 1.00 47.31 92 SER A C 1
ATOM 738 O O . SER A 1 92 ? 6.035 -12.199 26.177 1.00 47.31 92 SER A O 1
ATOM 740 N N . HIS A 1 93 ? 7.149 -13.393 27.715 1.00 40.25 93 HIS A N 1
ATOM 741 C CA . HIS A 1 93 ? 8.491 -12.994 27.269 1.00 40.25 93 HIS A CA 1
ATOM 742 C C . HIS A 1 93 ? 8.773 -13.316 25.790 1.00 40.25 93 HIS A C 1
ATOM 744 O O . HIS A 1 93 ? 9.468 -12.555 25.126 1.00 40.25 93 HIS A O 1
ATOM 750 N N . ASN A 1 94 ? 8.157 -14.371 25.241 1.00 39.12 94 ASN A N 1
ATOM 751 C CA . ASN A 1 94 ? 8.230 -14.701 23.810 1.00 39.12 94 ASN A CA 1
ATOM 752 C C . ASN A 1 94 ? 7.592 -13.655 22.870 1.00 39.12 94 ASN A C 1
ATOM 754 O O . ASN A 1 94 ? 7.779 -13.773 21.664 1.00 39.12 94 ASN A O 1
ATOM 758 N N . TYR A 1 95 ? 6.827 -12.688 23.390 1.00 37.47 95 TYR A N 1
ATOM 759 C CA . TYR A 1 95 ? 6.065 -11.718 22.589 1.00 37.47 95 TYR A CA 1
ATOM 760 C C . TYR A 1 95 ? 6.333 -10.254 22.974 1.00 37.47 95 TYR A C 1
ATOM 762 O O . TYR A 1 95 ? 5.993 -9.351 22.220 1.00 37.47 95 TYR A O 1
ATOM 770 N N . ALA A 1 96 ? 6.982 -10.000 24.115 1.00 30.22 96 ALA A N 1
ATOM 771 C CA . ALA A 1 96 ? 7.387 -8.653 24.528 1.00 30.22 96 ALA A CA 1
ATOM 772 C C . ALA A 1 96 ? 8.716 -8.180 23.894 1.00 30.22 96 ALA A C 1
ATOM 774 O O . ALA A 1 96 ? 9.014 -6.990 23.925 1.00 30.22 96 ALA A O 1
ATOM 775 N N . LEU A 1 97 ? 9.517 -9.093 23.329 1.00 27.78 97 LEU A N 1
ATOM 776 C CA . LEU A 1 97 ? 10.896 -8.843 22.875 1.00 27.78 97 LEU A CA 1
ATOM 777 C C . LEU A 1 97 ? 11.061 -8.827 21.341 1.00 27.78 97 LEU A C 1
ATOM 779 O O . LEU A 1 97 ? 12.061 -9.310 20.818 1.00 27.78 97 LEU A O 1
ATOM 783 N N . GLN A 1 98 ? 10.088 -8.265 20.614 1.00 31.06 98 GLN A N 1
ATOM 784 C CA . GLN A 1 98 ? 10.250 -7.900 19.191 1.00 31.06 98 GLN A CA 1
ATOM 785 C C . GLN A 1 98 ? 9.775 -6.477 18.837 1.00 31.06 98 GLN A C 1
ATOM 787 O O . GLN A 1 98 ? 9.939 -6.051 17.699 1.00 31.06 98 GLN A O 1
ATOM 792 N N . SER A 1 99 ? 9.264 -5.693 19.796 1.00 28.56 99 SER A N 1
ATOM 793 C CA . SER A 1 99 ? 8.956 -4.262 19.600 1.00 28.56 99 SER A CA 1
ATOM 794 C C . SER A 1 99 ? 10.186 -3.344 19.708 1.00 28.56 99 SER A C 1
ATOM 796 O O . SER A 1 99 ? 10.081 -2.132 19.527 1.00 28.56 99 SER A O 1
ATOM 798 N N . SER A 1 100 ? 11.363 -3.901 20.001 1.00 26.92 100 SER A N 1
ATOM 799 C CA . SER A 1 100 ? 12.656 -3.219 19.921 1.00 26.92 100 SER A CA 1
ATOM 800 C C . SER A 1 100 ? 13.775 -4.222 19.610 1.00 26.92 100 SER A C 1
ATOM 802 O O . SER A 1 100 ? 13.600 -5.423 19.802 1.00 26.92 100 SER A O 1
ATOM 804 N N . LEU A 1 101 ? 14.919 -3.713 19.131 1.00 25.30 101 LEU A N 1
ATOM 805 C CA . LEU A 1 101 ? 16.135 -4.460 18.767 1.00 25.30 101 LEU A CA 1
ATOM 806 C C . LEU A 1 101 ? 16.030 -5.377 17.532 1.00 25.30 101 LEU A C 1
ATOM 808 O O . LEU A 1 101 ? 16.149 -6.594 17.617 1.00 25.30 101 LEU A O 1
ATOM 812 N N . ASN A 1 102 ? 16.009 -4.752 16.351 1.00 23.97 102 ASN A N 1
ATOM 813 C CA . ASN A 1 102 ? 16.657 -5.324 15.163 1.00 23.97 102 ASN A CA 1
ATOM 814 C C . ASN A 1 102 ? 17.799 -4.398 14.690 1.00 23.97 102 ASN A C 1
ATOM 816 O O . ASN A 1 102 ? 17.845 -3.918 13.560 1.00 23.97 102 ASN A O 1
ATOM 820 N N . SER A 1 103 ? 18.704 -4.089 15.624 1.00 24.67 103 SER A N 1
ATOM 821 C CA . SER A 1 103 ? 19.873 -3.224 15.438 1.00 24.67 103 SER A CA 1
ATOM 822 C C . SER A 1 103 ? 21.133 -3.965 15.884 1.00 24.67 103 SER A C 1
ATOM 824 O O . SER A 1 103 ? 21.427 -4.026 17.077 1.00 24.67 103 SER A O 1
ATOM 826 N N . THR A 1 104 ? 21.867 -4.547 14.937 1.00 22.78 104 THR A N 1
ATOM 827 C CA . THR A 1 104 ? 23.111 -5.291 15.189 1.00 22.78 104 THR A CA 1
ATOM 828 C C . THR A 1 104 ? 24.259 -4.357 15.596 1.00 22.78 104 THR A C 1
ATOM 830 O O . THR A 1 104 ? 24.674 -3.544 14.765 1.00 22.78 104 THR A O 1
ATOM 833 N N . PRO A 1 105 ? 24.838 -4.481 16.806 1.00 23.31 105 PRO A N 1
ATOM 834 C CA . PRO A 1 105 ? 26.081 -3.807 17.148 1.00 23.31 105 PRO A CA 1
ATOM 835 C C . PRO A 1 105 ? 27.268 -4.667 16.696 1.00 23.31 105 PRO A C 1
ATOM 837 O O . PRO A 1 105 ? 27.605 -5.674 17.317 1.00 23.31 105 PRO A O 1
ATOM 840 N N . THR A 1 106 ? 27.923 -4.278 15.604 1.00 24.64 106 THR A N 1
ATOM 841 C CA . THR A 1 106 ? 29.241 -4.819 15.252 1.00 24.64 106 THR A CA 1
ATOM 842 C C . THR A 1 106 ? 30.297 -4.177 16.148 1.00 24.64 106 THR A C 1
ATOM 844 O O . THR A 1 106 ? 30.692 -3.039 15.889 1.00 24.64 106 THR A O 1
ATOM 847 N N . THR A 1 107 ? 30.778 -4.892 17.168 1.00 22.14 107 THR A N 1
ATOM 848 C CA . THR A 1 107 ? 31.875 -4.394 18.011 1.00 22.14 107 THR A CA 1
ATOM 849 C C . THR A 1 107 ? 33.004 -5.406 18.124 1.00 22.14 107 THR A C 1
ATOM 851 O O . THR A 1 107 ? 32.904 -6.432 18.790 1.00 22.14 107 THR A O 1
ATOM 854 N N . THR A 1 108 ? 34.102 -5.053 17.470 1.00 23.83 108 THR A N 1
ATOM 855 C CA . THR A 1 108 ? 35.450 -5.582 17.647 1.00 23.83 108 THR A CA 1
ATOM 856 C C . THR A 1 108 ? 35.880 -5.566 19.117 1.00 23.83 108 THR A C 1
ATOM 858 O O . THR A 1 108 ? 35.775 -4.530 19.770 1.00 23.83 108 THR A O 1
ATOM 861 N N . THR A 1 109 ? 36.515 -6.634 19.595 1.00 22.34 109 THR A N 1
ATOM 862 C CA . THR A 1 109 ? 37.453 -6.564 20.727 1.00 22.34 109 THR A CA 1
ATOM 863 C C . THR A 1 109 ? 38.681 -7.413 20.431 1.00 22.34 109 THR A C 1
ATOM 865 O O . THR A 1 109 ? 38.579 -8.560 20.006 1.00 22.34 109 THR A O 1
ATOM 868 N N . ALA A 1 110 ? 39.857 -6.827 20.642 1.00 21.70 110 ALA A N 1
ATOM 869 C CA . ALA A 1 110 ? 41.129 -7.534 20.607 1.00 21.70 110 ALA A CA 1
ATOM 870 C C . ALA A 1 110 ? 41.537 -7.937 22.030 1.00 21.70 110 ALA A C 1
ATOM 872 O O . ALA A 1 110 ? 41.233 -7.236 22.997 1.00 21.70 110 ALA A O 1
ATOM 873 N N . THR A 1 111 ? 42.286 -9.027 22.169 1.00 23.08 111 THR A N 1
ATOM 874 C CA . THR A 1 111 ? 43.064 -9.319 23.382 1.00 23.08 111 THR A CA 1
ATOM 875 C C . THR A 1 111 ? 44.380 -9.981 22.972 1.00 23.08 111 THR A C 1
ATOM 877 O O . THR A 1 111 ? 44.458 -10.605 21.914 1.00 23.08 111 THR A O 1
ATOM 880 N N . ALA A 1 112 ? 45.439 -9.745 23.744 1.00 23.38 112 ALA A N 1
ATOM 881 C CA . ALA A 1 112 ? 46.813 -10.054 23.354 1.00 23.38 112 ALA A CA 1
ATOM 882 C C . ALA A 1 112 ? 47.199 -11.538 23.527 1.00 23.38 112 ALA A C 1
ATOM 884 O O . ALA A 1 112 ? 46.531 -12.305 24.217 1.00 23.38 112 ALA A O 1
ATOM 885 N N . ALA A 1 113 ? 48.317 -11.913 22.903 1.00 21.06 113 ALA A N 1
ATOM 886 C CA . ALA A 1 113 ? 48.935 -13.233 23.017 1.00 21.06 113 ALA A CA 1
ATOM 887 C C . ALA A 1 113 ? 49.586 -13.479 24.394 1.00 21.06 113 ALA A C 1
ATOM 889 O O . ALA A 1 113 ? 49.882 -12.536 25.132 1.00 21.06 113 ALA A O 1
ATOM 890 N N . PRO A 1 114 ? 49.949 -14.740 24.671 1.00 23.64 114 PRO A N 1
ATOM 891 C CA . PRO A 1 114 ? 51.328 -15.025 25.070 1.00 23.64 114 PRO A CA 1
ATOM 892 C C . PRO A 1 114 ? 52.069 -15.916 24.054 1.00 23.64 114 PRO A C 1
ATOM 894 O O . PRO A 1 114 ? 51.478 -16.572 23.200 1.00 23.64 114 PRO A O 1
ATOM 897 N N . THR A 1 115 ? 53.398 -15.908 24.134 1.00 21.52 115 THR A N 1
ATOM 898 C CA . THR A 1 115 ? 54.327 -16.588 23.219 1.00 21.52 115 THR A CA 1
ATOM 899 C C . THR A 1 115 ? 54.656 -18.023 23.649 1.00 21.52 115 THR A C 1
ATOM 901 O O . THR A 1 115 ? 54.846 -18.273 24.835 1.00 21.52 115 THR A O 1
ATOM 904 N N . THR A 1 116 ? 54.868 -18.946 22.693 1.00 21.34 116 THR A N 1
ATOM 905 C CA . THR A 1 116 ? 56.196 -19.586 22.465 1.00 21.34 116 THR A CA 1
ATOM 906 C C . THR A 1 116 ? 56.272 -20.565 21.266 1.00 21.34 116 THR A C 1
ATOM 908 O O . THR A 1 116 ? 55.426 -21.425 21.080 1.00 21.34 116 THR A O 1
ATOM 911 N N . ALA A 1 117 ? 57.376 -20.441 20.514 1.00 21.36 117 ALA A N 1
ATOM 912 C CA . ALA A 1 117 ? 58.217 -21.502 19.922 1.00 21.36 117 ALA A CA 1
ATOM 913 C C . ALA A 1 117 ? 57.706 -22.544 18.871 1.00 21.36 117 ALA A C 1
ATOM 915 O O . ALA A 1 117 ? 57.256 -23.633 19.204 1.00 21.36 117 ALA A O 1
ATOM 916 N N . THR A 1 118 ? 58.137 -22.304 17.617 1.00 21.14 118 THR A N 1
ATOM 917 C CA . THR A 1 118 ? 58.886 -23.226 16.703 1.00 21.14 118 THR A CA 1
ATOM 918 C C . THR A 1 118 ? 58.234 -24.382 15.902 1.00 21.14 118 THR A C 1
ATOM 920 O O . THR A 1 118 ? 57.516 -25.213 16.434 1.00 21.14 118 THR A O 1
ATOM 923 N N . SER A 1 119 ? 58.728 -24.516 14.651 1.00 23.03 119 SER A N 1
ATOM 924 C CA . SER A 1 119 ? 58.652 -25.658 13.700 1.00 23.03 119 SER A CA 1
ATOM 925 C C . SER A 1 119 ? 57.302 -25.930 12.989 1.00 23.03 119 SER A C 1
ATOM 927 O O . SER A 1 119 ? 56.256 -25.881 13.618 1.00 23.03 119 SER A O 1
ATOM 929 N N . GLY A 1 120 ? 57.236 -26.247 11.681 1.00 22.84 120 GLY A N 1
ATOM 930 C CA . GLY A 1 120 ? 58.303 -26.214 10.663 1.00 22.84 120 GLY A CA 1
ATOM 931 C C . GLY A 1 120 ? 57.981 -26.891 9.307 1.00 22.84 120 GLY A C 1
ATOM 932 O O . GLY A 1 120 ? 58.078 -28.105 9.206 1.00 22.84 120 GLY A O 1
ATOM 933 N N . ALA A 1 121 ? 57.761 -26.078 8.259 1.00 21.08 121 ALA A N 1
ATOM 934 C CA . ALA A 1 121 ? 57.969 -26.356 6.816 1.00 21.08 121 ALA A CA 1
ATOM 935 C C . ALA A 1 121 ? 57.149 -27.444 6.047 1.00 21.08 121 ALA A C 1
ATOM 937 O O . ALA A 1 121 ? 56.503 -28.315 6.612 1.00 21.08 121 ALA A O 1
ATOM 938 N N . VAL A 1 122 ? 57.306 -27.385 4.707 1.00 24.17 122 VAL A N 1
ATOM 939 C CA . VAL A 1 122 ? 57.043 -28.402 3.649 1.00 24.17 122 VAL A CA 1
ATOM 940 C C . VAL A 1 122 ? 55.661 -28.440 2.948 1.00 24.17 122 VAL A C 1
ATOM 942 O O . VAL A 1 122 ? 54.598 -28.242 3.524 1.00 24.17 122 VAL A O 1
ATOM 945 N N . VAL A 1 123 ? 55.757 -28.670 1.631 1.00 22.17 123 VAL A N 1
ATOM 946 C CA . VAL A 1 123 ? 54.777 -28.777 0.523 1.00 22.17 123 V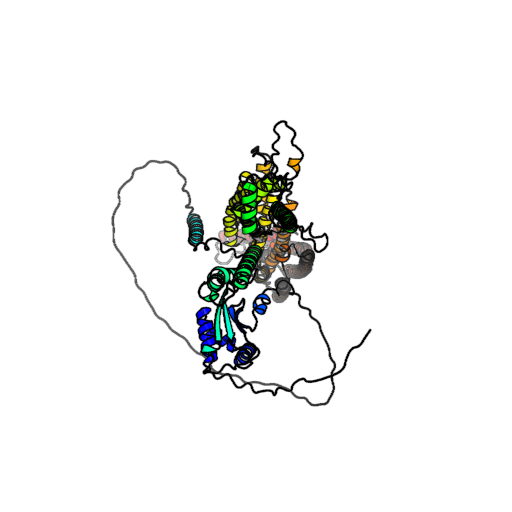AL A CA 1
ATOM 947 C C . VAL A 1 123 ? 55.529 -29.482 -0.651 1.00 22.17 123 VAL A C 1
ATOM 949 O O . VAL A 1 123 ? 56.760 -29.546 -0.542 1.00 22.17 123 VAL A O 1
ATOM 952 N N . PRO A 1 124 ? 54.926 -29.959 -1.777 1.00 36.66 124 PRO A N 1
ATOM 953 C CA . PRO A 1 124 ? 53.529 -29.847 -2.242 1.00 36.66 124 PRO A CA 1
ATOM 954 C C . PRO A 1 124 ? 52.904 -31.140 -2.871 1.00 36.66 124 PRO A C 1
ATOM 956 O O . PRO A 1 124 ? 53.546 -32.177 -2.990 1.00 36.66 124 PRO A O 1
ATOM 959 N N . THR A 1 125 ? 51.688 -30.990 -3.432 1.00 22.45 125 THR A N 1
ATOM 960 C CA . THR A 1 125 ? 51.111 -31.698 -4.619 1.00 22.45 125 THR A CA 1
ATOM 961 C C . THR A 1 125 ? 50.687 -33.187 -4.603 1.00 22.45 125 THR A C 1
ATOM 963 O O . THR A 1 125 ? 51.372 -34.055 -4.084 1.00 22.45 125 THR A O 1
ATOM 966 N N . ALA A 1 126 ? 49.628 -33.434 -5.405 1.00 23.66 126 ALA A N 1
ATOM 967 C CA . ALA A 1 126 ? 49.492 -34.447 -6.483 1.00 23.66 126 ALA A CA 1
ATOM 968 C C . ALA A 1 126 ? 48.493 -35.642 -6.371 1.00 23.66 126 ALA A C 1
ATOM 970 O O . ALA A 1 126 ? 48.773 -36.630 -5.712 1.00 23.66 126 ALA A O 1
ATOM 971 N N . ILE A 1 127 ? 47.430 -35.556 -7.203 1.00 23.38 127 ILE A N 1
ATOM 972 C CA . ILE A 1 127 ? 46.858 -36.571 -8.138 1.00 23.38 127 ILE A CA 1
ATOM 973 C C . ILE A 1 127 ? 46.286 -37.902 -7.569 1.00 23.38 127 ILE A C 1
ATOM 975 O O . ILE A 1 127 ? 46.980 -38.630 -6.874 1.00 23.38 127 ILE A O 1
ATOM 979 N N . ILE A 1 128 ? 45.050 -38.267 -7.974 1.00 25.73 128 ILE A N 1
ATOM 980 C CA . ILE A 1 128 ? 44.636 -39.523 -8.676 1.00 25.73 128 ILE A CA 1
ATOM 981 C C . ILE A 1 128 ? 43.088 -39.651 -8.705 1.00 25.73 128 ILE A C 1
ATOM 983 O O . ILE A 1 128 ? 42.442 -39.885 -7.690 1.00 25.73 128 ILE A O 1
ATOM 987 N N . ASP A 1 129 ? 42.542 -39.533 -9.917 1.00 26.50 129 ASP A N 1
ATOM 988 C CA . ASP A 1 129 ? 41.340 -40.203 -10.475 1.00 26.50 129 ASP A CA 1
ATOM 989 C C . ASP A 1 129 ? 41.886 -41.315 -11.436 1.00 26.50 129 ASP A C 1
ATOM 991 O O . ASP A 1 129 ? 43.097 -41.238 -11.703 1.00 26.50 129 ASP A O 1
ATOM 995 N N . PRO A 1 130 ? 41.143 -42.298 -12.034 1.00 41.78 130 PRO A N 1
ATOM 996 C CA . PRO A 1 130 ? 39.777 -42.186 -12.599 1.00 41.78 130 PRO A CA 1
ATOM 997 C C . PRO A 1 130 ? 38.949 -43.528 -12.684 1.00 41.78 130 PRO A C 1
ATOM 999 O O . PRO A 1 130 ? 39.224 -44.493 -11.974 1.00 41.78 130 PRO A O 1
ATOM 1002 N N . PHE A 1 131 ? 38.022 -43.603 -13.668 1.00 25.48 131 PHE A N 1
ATOM 1003 C CA . PHE A 1 131 ? 37.194 -44.732 -14.183 1.00 25.48 131 PHE A CA 1
ATOM 1004 C C . PHE A 1 131 ? 35.868 -45.033 -13.446 1.00 25.48 131 PHE A C 1
ATOM 1006 O O . PHE A 1 131 ? 35.776 -44.891 -12.236 1.00 25.48 131 PHE A O 1
ATOM 1013 N N . ALA A 1 132 ? 34.774 -45.443 -14.115 1.00 26.41 132 ALA A N 1
ATOM 1014 C CA . ALA A 1 132 ? 34.543 -45.876 -15.514 1.00 26.41 132 ALA A CA 1
ATOM 1015 C C . ALA A 1 132 ? 33.229 -45.248 -16.070 1.00 26.41 132 ALA A C 1
ATOM 1017 O O . ALA A 1 132 ? 32.276 -45.080 -15.320 1.00 26.41 132 ALA A O 1
ATOM 1018 N N . ALA A 1 133 ? 33.177 -44.688 -17.289 1.00 26.27 133 ALA A N 1
ATOM 1019 C CA . ALA A 1 133 ? 33.072 -45.300 -18.635 1.00 26.27 133 ALA A CA 1
ATOM 1020 C C . ALA A 1 133 ? 31.618 -45.462 -19.156 1.00 26.27 133 ALA A C 1
ATOM 1022 O O . ALA A 1 133 ? 30.711 -45.841 -18.424 1.00 26.27 133 ALA A O 1
ATOM 1023 N N . SER A 1 134 ? 31.407 -45.169 -20.444 1.00 25.20 134 SER A N 1
ATOM 1024 C CA . SER A 1 134 ? 30.121 -45.200 -21.172 1.00 25.20 134 SER A CA 1
ATOM 1025 C C . SER A 1 134 ? 30.209 -46.105 -22.411 1.00 25.20 134 SER A C 1
ATOM 1027 O O . SER A 1 134 ? 31.329 -46.441 -22.791 1.00 25.20 134 SER A O 1
ATOM 1029 N N . THR A 1 135 ? 29.085 -46.463 -23.072 1.00 27.75 135 THR A N 1
ATOM 1030 C CA . THR A 1 135 ? 28.940 -46.436 -24.563 1.00 27.75 135 THR A CA 1
ATOM 1031 C C . THR A 1 135 ? 27.577 -46.909 -25.145 1.00 27.75 135 THR A C 1
ATOM 1033 O O . THR A 1 135 ? 26.919 -47.796 -24.617 1.00 27.75 135 THR A O 1
ATOM 1036 N N . THR A 1 136 ? 27.230 -46.317 -26.306 1.00 26.12 136 THR A N 1
ATOM 1037 C CA . THR A 1 136 ? 26.534 -46.864 -27.514 1.00 26.12 136 THR A CA 1
ATOM 1038 C C . THR A 1 136 ? 25.058 -47.340 -27.555 1.00 26.12 136 THR A C 1
ATOM 1040 O O . THR A 1 136 ? 24.769 -48.504 -27.311 1.00 26.12 136 THR A O 1
ATOM 1043 N N . ASN A 1 137 ? 24.213 -46.475 -28.151 1.00 25.08 137 ASN A N 1
ATOM 1044 C CA . ASN A 1 137 ? 23.650 -46.552 -29.532 1.00 25.08 137 ASN A CA 1
ATOM 1045 C C . ASN A 1 137 ? 22.488 -47.519 -29.957 1.00 25.08 137 ASN A C 1
ATOM 1047 O O . ASN A 1 137 ? 22.163 -48.452 -29.231 1.00 25.08 137 ASN A O 1
ATOM 1051 N N . PRO A 1 138 ? 21.785 -47.229 -31.096 1.00 53.97 138 PRO A N 1
ATOM 1052 C CA . PRO A 1 138 ? 20.361 -47.583 -31.321 1.00 53.97 138 PRO A CA 1
ATOM 1053 C C . PRO A 1 138 ? 20.083 -48.429 -32.597 1.00 53.97 138 PRO A C 1
ATOM 1055 O O . PRO A 1 138 ? 21.041 -48.814 -33.260 1.00 53.97 138 PRO A O 1
ATOM 1058 N N . ALA A 1 139 ? 18.798 -48.632 -32.987 1.00 28.64 139 ALA A N 1
ATOM 1059 C CA . ALA A 1 139 ? 18.245 -48.291 -34.333 1.00 28.64 139 ALA A CA 1
ATOM 1060 C C . ALA A 1 139 ? 16.788 -48.793 -34.644 1.00 28.64 139 ALA A C 1
ATOM 1062 O O . ALA A 1 139 ? 16.464 -49.952 -34.418 1.00 28.64 139 ALA A O 1
ATOM 1063 N N . ASP A 1 140 ? 15.990 -47.907 -35.273 1.00 28.19 140 ASP A N 1
ATOM 1064 C CA . ASP A 1 140 ? 15.107 -48.093 -36.465 1.00 28.19 140 ASP A CA 1
ATOM 1065 C C . ASP A 1 140 ? 13.740 -48.852 -36.559 1.00 28.19 140 ASP A C 1
ATOM 1067 O O . ASP A 1 140 ? 13.448 -49.812 -35.856 1.00 28.19 140 ASP A O 1
ATOM 1071 N N . HIS A 1 141 ? 12.988 -48.428 -37.606 1.00 30.08 141 HIS A N 1
ATOM 1072 C CA . HIS A 1 141 ? 11.901 -49.089 -38.386 1.00 30.08 141 HIS A CA 1
ATOM 1073 C C . HIS A 1 141 ? 10.452 -49.220 -37.825 1.00 30.08 141 HIS A C 1
ATOM 1075 O O . HIS A 1 141 ? 10.257 -49.477 -36.646 1.00 30.08 141 HIS A O 1
ATOM 1081 N N . ARG A 1 142 ? 9.358 -49.175 -38.632 1.00 27.47 142 ARG A N 1
ATOM 1082 C CA . ARG A 1 142 ? 9.029 -48.472 -39.916 1.00 27.47 142 ARG A CA 1
ATOM 1083 C C . ARG A 1 142 ? 7.520 -48.639 -40.281 1.00 27.47 142 ARG A C 1
ATOM 1085 O O . ARG A 1 142 ? 6.937 -49.662 -39.944 1.00 27.47 142 ARG A O 1
ATOM 1092 N N . THR A 1 143 ? 6.961 -47.736 -41.111 1.00 27.92 143 THR A N 1
ATOM 1093 C CA . THR A 1 143 ? 5.707 -47.870 -41.937 1.00 27.92 143 THR A CA 1
ATOM 1094 C C . THR A 1 143 ? 4.335 -48.094 -41.237 1.00 27.92 143 THR A C 1
ATOM 1096 O O . THR A 1 143 ? 4.292 -48.427 -40.064 1.00 27.92 143 THR A O 1
ATOM 1099 N N . ALA A 1 144 ? 3.173 -48.061 -41.924 1.00 26.36 144 ALA A N 1
ATOM 1100 C CA . ALA A 1 144 ? 2.471 -46.959 -42.639 1.00 26.36 144 ALA A CA 1
ATOM 1101 C C . ALA A 1 144 ? 1.256 -47.488 -43.467 1.00 26.36 144 ALA A C 1
ATOM 1103 O O . ALA A 1 144 ? 1.495 -48.326 -44.325 1.00 26.36 144 ALA A O 1
ATOM 1104 N N . THR A 1 145 ? 0.016 -46.964 -43.305 1.00 25.55 145 THR A N 1
ATOM 1105 C CA . THR A 1 145 ? -1.103 -47.029 -44.308 1.00 25.55 145 THR A CA 1
ATOM 1106 C C . THR A 1 145 ? -2.356 -46.194 -43.930 1.00 25.55 145 THR A C 1
ATOM 1108 O O . THR A 1 145 ? -2.566 -45.872 -42.765 1.00 25.55 145 THR A O 1
ATOM 1111 N N . THR A 1 146 ? -3.213 -45.903 -44.923 1.00 26.48 146 THR A N 1
ATOM 1112 C CA . THR A 1 146 ? -4.497 -45.133 -44.927 1.00 26.48 146 THR A CA 1
ATOM 1113 C C . THR A 1 146 ? -5.546 -45.878 -45.816 1.00 26.48 146 THR A C 1
ATOM 1115 O O . THR A 1 146 ? -5.168 -46.928 -46.337 1.00 26.48 146 THR A O 1
ATOM 1118 N N . PRO A 1 147 ? -6.778 -45.393 -46.163 1.00 46.22 147 PRO A N 1
ATOM 1119 C CA . PRO A 1 147 ? -7.778 -44.509 -45.497 1.00 46.22 147 PRO A CA 1
ATOM 1120 C C . PRO A 1 147 ? -9.300 -44.908 -45.644 1.00 46.22 147 PRO A C 1
ATOM 1122 O O . PRO A 1 147 ? -9.705 -45.413 -46.684 1.00 46.22 147 PRO A O 1
ATOM 1125 N N . ALA A 1 148 ? -10.170 -44.458 -44.709 1.00 26.69 148 ALA A N 1
ATOM 1126 C CA . ALA A 1 148 ? -11.604 -44.041 -44.894 1.00 26.69 148 ALA A CA 1
ATOM 1127 C C . ALA A 1 148 ? -12.620 -45.028 -45.585 1.00 26.69 148 ALA A C 1
ATOM 1129 O O . ALA A 1 148 ? -12.277 -46.197 -45.745 1.00 26.69 148 ALA A O 1
ATOM 1130 N N . PRO A 1 149 ? -13.867 -44.657 -46.027 1.00 55.19 149 PRO A N 1
ATOM 1131 C CA . PRO A 1 149 ? -14.786 -43.520 -45.734 1.00 55.19 149 PRO A CA 1
ATOM 1132 C C . PRO A 1 149 ? -16.288 -43.933 -45.467 1.00 55.19 149 PRO A C 1
ATOM 1134 O O . PRO A 1 149 ? -16.574 -45.119 -45.341 1.00 55.19 149 PRO A O 1
ATOM 1137 N N . ARG A 1 150 ? -17.243 -42.960 -45.545 1.00 27.03 150 ARG A N 1
ATOM 1138 C CA . ARG A 1 150 ? -18.753 -43.028 -45.664 1.00 27.03 150 ARG A CA 1
ATOM 1139 C C . ARG A 1 150 ? -19.562 -42.723 -44.369 1.00 27.03 150 ARG A C 1
ATOM 1141 O O . ARG A 1 150 ? -19.089 -43.055 -43.295 1.00 27.03 150 ARG A O 1
ATOM 1148 N N . THR A 1 151 ? -20.753 -42.080 -44.372 1.00 28.52 151 THR A N 1
ATOM 1149 C CA . THR A 1 151 ? -21.686 -41.613 -45.451 1.00 28.52 151 THR A CA 1
ATOM 1150 C C . THR A 1 151 ? -22.638 -40.477 -44.979 1.00 28.52 151 THR A C 1
ATOM 1152 O O . THR A 1 151 ? -22.995 -40.517 -43.814 1.00 28.52 151 THR A O 1
ATOM 1155 N N . LYS A 1 152 ? -23.071 -39.572 -45.900 1.00 28.22 152 LYS A N 1
ATOM 1156 C CA . LYS A 1 152 ? -24.444 -39.011 -46.211 1.00 28.22 152 LYS A CA 1
ATOM 1157 C C . LYS A 1 152 ? -25.480 -38.742 -45.070 1.00 28.22 152 LYS A C 1
ATOM 1159 O O . LYS A 1 152 ? -25.435 -39.410 -44.056 1.00 28.22 152 LYS A O 1
ATOM 1164 N N . THR A 1 153 ? -26.500 -37.859 -45.118 1.00 29.25 153 THR A N 1
ATOM 1165 C CA . THR A 1 153 ? -27.337 -37.135 -46.141 1.00 29.25 153 THR A CA 1
ATOM 1166 C C . THR A 1 153 ? -28.257 -36.140 -45.356 1.00 29.25 153 THR A C 1
ATOM 1168 O O . THR A 1 153 ? -28.461 -36.408 -44.176 1.00 29.25 153 THR A O 1
ATOM 1171 N N . ASN A 1 154 ? -28.910 -35.063 -45.843 1.00 29.14 154 ASN A N 1
ATOM 1172 C CA . ASN A 1 154 ? -28.968 -34.334 -47.132 1.00 29.14 154 ASN A CA 1
ATOM 1173 C C . ASN A 1 154 ? -29.511 -32.872 -46.933 1.00 29.14 154 ASN A C 1
ATOM 1175 O O . ASN A 1 154 ? -29.733 -32.459 -45.799 1.00 29.14 154 ASN A O 1
ATOM 1179 N N . ASP A 1 155 ? -29.735 -32.127 -48.027 1.00 26.53 155 ASP A N 1
ATOM 1180 C CA . ASP A 1 155 ? -30.189 -30.715 -48.159 1.00 26.53 155 ASP A CA 1
ATOM 1181 C C . ASP A 1 155 ? -31.711 -30.438 -47.976 1.00 26.53 155 ASP A C 1
ATOM 1183 O O . ASP A 1 155 ? -32.490 -31.392 -47.973 1.00 26.53 155 ASP A O 1
ATOM 1187 N N . ILE A 1 156 ? -32.134 -29.146 -47.943 1.00 30.19 156 ILE A N 1
ATOM 1188 C CA . ILE A 1 156 ? -33.072 -28.512 -48.930 1.00 30.19 156 ILE A CA 1
ATOM 1189 C C . ILE A 1 156 ? -33.373 -26.996 -48.671 1.00 30.19 156 ILE A C 1
ATOM 1191 O O . ILE A 1 156 ? -33.795 -26.609 -47.586 1.00 30.19 156 ILE A O 1
ATOM 1195 N N . ASP A 1 157 ? -33.188 -26.198 -49.737 1.00 26.47 157 ASP A N 1
ATOM 1196 C CA . ASP A 1 157 ? -33.790 -24.914 -50.191 1.00 26.47 157 ASP A CA 1
ATOM 1197 C C . ASP A 1 157 ? -33.783 -23.552 -49.435 1.00 26.47 157 ASP A C 1
ATOM 1199 O O . ASP A 1 157 ? -33.721 -23.412 -48.217 1.00 26.47 157 ASP A O 1
ATOM 1203 N N . LEU A 1 158 ? -33.857 -22.509 -50.285 1.00 25.22 158 LEU A N 1
ATOM 1204 C CA . LEU A 1 158 ? -33.860 -21.048 -50.071 1.00 25.22 158 LEU A CA 1
ATOM 1205 C C . LEU A 1 158 ? -35.170 -20.459 -50.687 1.00 25.22 158 LEU A C 1
ATOM 1207 O O . LEU A 1 158 ? -35.810 -21.180 -51.457 1.00 25.22 158 LEU A O 1
ATOM 1211 N N . PRO A 1 159 ? -35.584 -19.184 -50.454 1.00 36.22 159 PRO A N 1
ATOM 1212 C CA . PRO A 1 159 ? -35.018 -18.076 -51.248 1.00 36.22 159 PRO A CA 1
ATOM 1213 C C . PRO A 1 159 ? -34.969 -16.663 -50.596 1.00 36.22 159 PRO A C 1
ATOM 1215 O O . PRO A 1 159 ? -35.913 -16.182 -49.981 1.00 36.22 159 PRO A O 1
ATOM 1218 N N . THR A 1 160 ? -33.857 -15.965 -50.853 1.00 25.66 160 THR A N 1
ATOM 1219 C CA . THR A 1 160 ? -33.670 -14.499 -51.036 1.00 25.66 160 THR A CA 1
ATOM 1220 C C . THR A 1 160 ? -34.638 -13.461 -50.421 1.00 25.66 160 THR A C 1
ATOM 1222 O O . THR A 1 160 ? -35.769 -13.305 -50.879 1.00 25.66 160 THR A O 1
ATOM 1225 N N . THR A 1 161 ? -34.097 -12.510 -49.643 1.00 24.19 161 THR A N 1
ATOM 1226 C CA . THR A 1 161 ? -33.823 -11.123 -50.122 1.00 24.19 161 THR A CA 1
ATOM 1227 C C . THR A 1 161 ? -32.939 -10.328 -49.139 1.00 24.19 161 THR A C 1
ATOM 1229 O O . THR A 1 161 ? -32.677 -10.780 -48.029 1.00 24.19 161 THR A O 1
ATOM 1232 N N . ASN A 1 162 ? -32.396 -9.184 -49.579 1.00 24.31 162 ASN A N 1
ATOM 1233 C CA . ASN A 1 162 ? -31.244 -8.515 -48.954 1.00 24.31 162 ASN A CA 1
ATOM 1234 C C . ASN A 1 162 ? -31.598 -7.507 -47.842 1.00 24.31 162 ASN A C 1
ATOM 1236 O O . ASN A 1 162 ? -32.375 -6.586 -48.084 1.00 24.31 162 ASN A O 1
ATOM 1240 N N . THR A 1 163 ? -30.849 -7.534 -46.735 1.00 24.39 163 THR A N 1
ATOM 1241 C CA . THR A 1 163 ? -30.482 -6.339 -45.943 1.00 24.39 163 THR A CA 1
ATOM 1242 C C . THR A 1 163 ? -29.050 -6.472 -45.411 1.00 24.39 163 THR A C 1
ATOM 1244 O O . THR A 1 163 ? -28.570 -7.572 -45.151 1.00 24.39 163 THR A O 1
ATOM 1247 N N . VAL A 1 164 ? -28.335 -5.348 -45.289 1.00 28.05 164 VAL A N 1
ATOM 1248 C CA . VAL A 1 164 ? -26.929 -5.310 -44.845 1.00 28.05 164 VAL A CA 1
ATOM 1249 C C . VAL A 1 164 ? -26.852 -5.171 -43.324 1.00 28.05 164 VAL A C 1
ATOM 1251 O O . VAL A 1 164 ? -27.350 -4.193 -42.772 1.00 28.05 164 VAL A O 1
ATOM 1254 N N . THR A 1 165 ? -26.156 -6.093 -42.655 1.00 25.25 165 THR A N 1
ATOM 1255 C CA . THR A 1 165 ? -25.789 -5.985 -41.231 1.00 25.25 165 THR A CA 1
ATOM 1256 C C . THR A 1 165 ? -24.351 -6.449 -41.012 1.00 25.25 165 THR A C 1
ATOM 1258 O O . THR A 1 165 ? -23.990 -7.550 -41.426 1.00 25.25 165 THR A O 1
ATOM 1261 N N . ALA A 1 166 ? -23.532 -5.627 -40.353 1.00 24.62 166 ALA A N 1
ATOM 1262 C CA . ALA A 1 166 ? -22.140 -5.957 -40.053 1.00 24.62 166 ALA A CA 1
ATOM 1263 C C . ALA A 1 166 ? -22.021 -7.017 -38.941 1.00 24.62 166 ALA A C 1
ATOM 1265 O O . ALA A 1 166 ? -22.787 -7.018 -37.977 1.00 24.62 166 ALA A O 1
ATOM 1266 N N . THR A 1 167 ? -21.034 -7.906 -39.059 1.00 23.83 167 THR A N 1
ATOM 1267 C CA . THR A 1 167 ? -20.763 -8.982 -38.094 1.00 23.83 167 THR A CA 1
ATOM 1268 C C . THR A 1 167 ? -20.053 -8.465 -36.843 1.00 23.83 167 THR A C 1
ATOM 1270 O O . THR A 1 167 ? -18.976 -7.878 -36.943 1.00 23.83 167 THR A O 1
ATOM 1273 N N . ALA A 1 168 ? -20.603 -8.748 -35.661 1.00 23.09 168 ALA A N 1
ATOM 1274 C CA . ALA A 1 168 ? -19.941 -8.481 -34.384 1.00 23.09 168 ALA A CA 1
ATOM 1275 C C . ALA A 1 168 ? -18.978 -9.627 -33.988 1.00 23.09 168 ALA A C 1
ATOM 1277 O O . ALA A 1 168 ? -19.348 -10.795 -34.131 1.00 23.09 168 ALA A O 1
ATOM 1278 N N . PRO A 1 169 ? -17.778 -9.335 -33.449 1.00 25.12 169 PRO A N 1
ATOM 1279 C CA . PRO A 1 169 ? -16.902 -10.344 -32.856 1.00 25.12 169 PRO A CA 1
ATOM 1280 C C . PRO A 1 169 ? -17.365 -10.733 -31.439 1.00 25.12 169 PRO A C 1
ATOM 1282 O O . PRO A 1 169 ? -17.861 -9.907 -30.672 1.00 25.12 169 PRO A O 1
ATOM 1285 N N . SER A 1 170 ? -17.180 -12.000 -31.068 1.00 23.20 170 SER A N 1
ATOM 1286 C CA . SER A 1 170 ? -17.637 -12.560 -29.791 1.00 23.20 170 SER A CA 1
ATOM 1287 C C . SER A 1 170 ? -16.753 -12.159 -28.602 1.00 23.20 170 SER A C 1
ATOM 1289 O O . SER A 1 170 ? -15.599 -12.582 -28.512 1.00 23.20 170 SER A O 1
ATOM 1291 N N . VAL A 1 171 ? -17.307 -11.427 -27.630 1.00 26.91 171 VAL A N 1
ATOM 1292 C CA . VAL A 1 171 ? -16.623 -11.109 -26.363 1.00 26.91 171 VAL A CA 1
ATOM 1293 C C . VAL A 1 171 ? -16.872 -12.215 -25.333 1.00 26.91 171 VAL A C 1
ATOM 1295 O O . VAL A 1 171 ? -17.902 -12.225 -24.662 1.00 26.91 171 VAL A O 1
ATOM 1298 N N . VAL A 1 172 ? -15.913 -13.135 -25.174 1.00 30.30 172 VAL A N 1
ATOM 1299 C CA . VAL A 1 172 ? -15.945 -14.180 -24.128 1.00 30.30 172 VAL A CA 1
ATOM 1300 C C . VAL A 1 172 ? -14.625 -14.255 -23.332 1.00 30.30 172 VAL A C 1
ATOM 1302 O O . VAL A 1 172 ? -13.868 -15.212 -23.467 1.00 30.30 172 VAL A O 1
ATOM 1305 N N . PRO A 1 173 ? -14.336 -13.253 -22.476 1.00 30.42 173 PRO A N 1
ATOM 1306 C CA . PRO A 1 173 ? -13.585 -13.531 -21.237 1.00 30.42 173 PRO A CA 1
ATOM 1307 C C . PRO A 1 173 ? -14.333 -13.117 -19.954 1.00 30.42 173 PRO A C 1
ATOM 1309 O O . PRO A 1 173 ? -14.091 -13.673 -18.884 1.00 30.42 173 PRO A O 1
ATOM 1312 N N . SER A 1 174 ? -15.262 -12.155 -20.044 1.00 36.38 174 SER A N 1
ATOM 1313 C CA . SER A 1 174 ? -15.873 -11.482 -18.882 1.00 36.38 174 SER A CA 1
ATOM 1314 C C . SER A 1 174 ? -16.602 -12.435 -17.921 1.00 36.38 174 SER A C 1
ATOM 1316 O O . SER A 1 174 ? -16.490 -12.296 -16.701 1.00 36.38 174 SER A O 1
ATOM 1318 N N . ALA A 1 175 ? -17.287 -13.453 -18.455 1.00 30.16 175 ALA A N 1
ATOM 1319 C CA . ALA A 1 175 ? -18.060 -14.406 -17.659 1.00 30.16 175 ALA A CA 1
ATOM 1320 C C . ALA A 1 175 ? -17.206 -15.206 -16.658 1.00 30.16 175 ALA A C 1
ATOM 1322 O O . ALA A 1 175 ? -17.681 -15.490 -15.562 1.00 30.16 175 ALA A O 1
ATOM 1323 N N . ILE A 1 176 ? -15.947 -15.520 -16.996 1.00 33.69 176 ILE A N 1
ATOM 1324 C CA . ILE A 1 176 ? -15.050 -16.306 -16.132 1.00 33.69 176 ILE A CA 1
ATOM 1325 C C . ILE A 1 176 ? -14.566 -15.458 -14.949 1.00 33.69 176 ILE A C 1
ATOM 1327 O O . ILE A 1 176 ? -14.561 -15.928 -13.813 1.00 33.69 176 ILE A O 1
ATOM 1331 N N . ALA A 1 177 ? -14.233 -14.184 -15.185 1.00 33.25 177 ALA A N 1
ATOM 1332 C CA . ALA A 1 177 ? -13.887 -13.248 -14.115 1.00 33.25 177 ALA A CA 1
ATOM 1333 C C . ALA A 1 177 ? -15.084 -12.990 -13.181 1.00 33.25 177 ALA A C 1
ATOM 1335 O O . ALA A 1 177 ? -14.935 -13.006 -11.959 1.00 33.25 177 ALA A O 1
ATOM 1336 N N . ALA A 1 178 ? -16.288 -12.829 -13.743 1.00 31.34 178 ALA A N 1
ATOM 1337 C CA . ALA A 1 178 ? -17.515 -12.667 -12.968 1.00 31.34 178 ALA A CA 1
ATOM 1338 C C . ALA A 1 178 ? -17.853 -13.919 -12.137 1.00 31.34 178 ALA A C 1
ATOM 1340 O O . ALA A 1 178 ? -18.174 -13.790 -10.954 1.00 31.34 178 ALA A O 1
ATOM 1341 N N . SER A 1 179 ? -17.729 -15.128 -12.703 1.00 31.48 179 SER A N 1
ATOM 1342 C CA . SER A 1 179 ? -17.968 -16.370 -11.959 1.00 31.48 179 SER A CA 1
ATOM 1343 C C . SER A 1 179 ? -16.896 -16.625 -10.904 1.00 31.48 179 SER A C 1
ATOM 1345 O O . SER A 1 179 ? -17.239 -17.026 -9.799 1.00 31.48 179 SER A O 1
ATOM 1347 N N . ALA A 1 180 ? -15.619 -16.344 -11.184 1.00 33.03 180 ALA A N 1
ATOM 1348 C CA . ALA A 1 180 ? -14.547 -16.455 -10.196 1.00 33.03 180 ALA A CA 1
ATOM 1349 C C . ALA A 1 180 ? -14.753 -15.476 -9.028 1.00 33.03 180 ALA A C 1
ATOM 1351 O O . ALA A 1 180 ? -14.654 -15.877 -7.872 1.00 33.03 180 ALA A O 1
ATOM 1352 N N . ALA A 1 181 ? -15.133 -14.224 -9.303 1.00 33.66 181 ALA A N 1
ATOM 1353 C CA . ALA A 1 181 ? -15.454 -13.241 -8.269 1.00 33.66 181 ALA A CA 1
ATOM 1354 C C . ALA A 1 181 ? -16.721 -13.606 -7.469 1.00 33.66 181 ALA A C 1
ATOM 1356 O O . ALA A 1 181 ? -16.774 -13.366 -6.262 1.00 33.66 181 ALA A O 1
ATOM 1357 N N . ALA A 1 182 ? -17.731 -14.204 -8.111 1.00 31.33 182 ALA A N 1
ATOM 1358 C CA . ALA A 1 182 ? -18.941 -14.686 -7.445 1.00 31.33 182 ALA A CA 1
ATOM 1359 C C . ALA A 1 182 ? -18.681 -15.939 -6.593 1.00 31.33 182 ALA A C 1
ATOM 1361 O O . ALA A 1 182 ? -19.168 -16.014 -5.470 1.00 31.33 182 ALA A O 1
ATOM 1362 N N . VAL A 1 183 ? -17.874 -16.889 -7.076 1.00 33.41 183 VAL A N 1
ATOM 1363 C CA . VAL A 1 183 ? -17.471 -18.092 -6.331 1.00 33.41 183 VAL A CA 1
ATOM 1364 C C . VAL A 1 183 ? -16.518 -17.737 -5.192 1.00 33.41 183 VAL A C 1
ATOM 1366 O O . VAL A 1 183 ? -16.675 -18.282 -4.107 1.00 33.41 183 VAL A O 1
ATOM 1369 N N . ALA A 1 184 ? -15.607 -16.776 -5.366 1.00 33.03 184 ALA A N 1
ATOM 1370 C CA . ALA A 1 184 ? -14.795 -16.248 -4.270 1.00 33.03 184 ALA A CA 1
ATOM 1371 C C . ALA A 1 184 ? -15.663 -15.545 -3.212 1.00 33.03 184 ALA A C 1
ATOM 1373 O O . ALA A 1 184 ? -15.504 -15.804 -2.022 1.00 33.03 184 ALA A O 1
ATOM 1374 N N . ALA A 1 185 ? -16.632 -14.715 -3.619 1.00 30.61 185 ALA A N 1
ATOM 1375 C CA . ALA A 1 185 ? -17.569 -14.082 -2.689 1.00 30.61 185 ALA A CA 1
ATOM 1376 C C . ALA A 1 185 ? -18.463 -15.107 -1.963 1.00 30.61 185 ALA A C 1
ATOM 1378 O O . ALA A 1 185 ? -18.657 -14.999 -0.755 1.00 30.61 185 ALA A O 1
ATOM 1379 N N . ALA A 1 186 ? -18.960 -16.127 -2.668 1.00 28.73 186 ALA A N 1
ATOM 1380 C CA . ALA A 1 186 ? -19.756 -17.206 -2.088 1.00 28.73 186 ALA A CA 1
ATOM 1381 C C . ALA A 1 186 ? -18.922 -18.107 -1.164 1.00 28.73 186 ALA A C 1
ATOM 1383 O O . ALA A 1 186 ? -19.394 -18.470 -0.094 1.00 28.73 186 ALA A O 1
ATOM 1384 N N . ALA A 1 187 ? -17.670 -18.412 -1.514 1.00 30.33 187 ALA A N 1
ATOM 1385 C CA . ALA A 1 187 ? -16.743 -19.137 -0.649 1.00 30.33 187 ALA A CA 1
ATOM 1386 C C . ALA A 1 187 ? -16.392 -18.326 0.607 1.00 30.33 187 ALA A C 1
ATOM 1388 O O . ALA A 1 187 ? -16.316 -18.901 1.685 1.00 30.33 187 ALA A O 1
ATOM 1389 N N . VAL A 1 188 ? -16.263 -16.998 0.508 1.00 33.47 188 VAL A N 1
ATOM 1390 C CA . VAL A 1 188 ? -16.088 -16.109 1.671 1.00 33.47 188 VAL A CA 1
ATOM 1391 C C . VAL A 1 188 ? -17.359 -16.025 2.530 1.00 33.47 188 VAL A C 1
ATOM 1393 O O . VAL A 1 188 ? -17.247 -15.955 3.749 1.00 33.47 188 VAL A O 1
ATOM 1396 N N . MET A 1 189 ? -18.557 -16.103 1.939 1.00 30.00 189 MET A N 1
ATOM 1397 C CA . MET A 1 189 ? -19.829 -16.195 2.681 1.00 30.00 189 MET A CA 1
ATOM 1398 C C . MET A 1 189 ? -20.146 -17.603 3.223 1.00 30.00 189 MET A C 1
ATOM 1400 O O . MET A 1 189 ? -20.998 -17.728 4.098 1.00 30.00 189 MET A O 1
ATOM 1404 N N . MET A 1 190 ? -19.468 -18.644 2.730 1.00 28.59 190 MET A N 1
ATOM 1405 C CA . MET A 1 190 ? -19.596 -20.042 3.177 1.00 28.59 190 MET A CA 1
ATOM 1406 C C . MET A 1 190 ? -18.365 -20.542 3.952 1.00 28.59 190 MET A C 1
ATOM 1408 O O . MET A 1 190 ? -18.324 -21.700 4.372 1.00 28.59 190 MET A O 1
ATOM 1412 N N . LEU A 1 191 ? -17.386 -19.668 4.221 1.00 28.47 191 LEU A N 1
ATOM 1413 C CA . LEU A 1 191 ? -16.513 -19.834 5.378 1.00 28.47 191 LEU A CA 1
ATOM 1414 C C . LEU A 1 191 ? -17.407 -19.899 6.625 1.00 28.47 191 LEU A C 1
ATOM 1416 O O . LEU A 1 191 ? -18.363 -19.126 6.724 1.00 28.47 191 LEU A O 1
ATOM 1420 N N . PRO A 1 192 ? -17.117 -20.778 7.600 1.00 22.91 192 PRO A N 1
ATOM 1421 C CA . PRO A 1 192 ? -17.848 -20.761 8.855 1.00 22.91 192 PRO A CA 1
ATOM 1422 C C . PRO A 1 192 ? -17.668 -19.385 9.497 1.00 22.91 192 PRO A C 1
ATOM 1424 O O . PRO A 1 192 ? -16.544 -18.992 9.823 1.00 22.91 192 PRO A O 1
ATOM 1427 N N . MET A 1 193 ? -18.781 -18.662 9.663 1.00 24.30 193 MET A N 1
ATOM 1428 C CA . MET A 1 193 ? -18.833 -17.408 10.413 1.00 24.30 193 MET A CA 1
ATOM 1429 C C . MET A 1 193 ? -18.038 -17.578 11.716 1.00 24.30 193 MET A C 1
ATOM 1431 O O . MET A 1 193 ? -18.296 -18.547 12.441 1.00 24.30 193 MET A O 1
ATOM 1435 N N . PRO A 1 194 ? -17.089 -16.679 12.047 1.00 27.39 194 PRO A N 1
ATOM 1436 C CA . PRO A 1 194 ? -16.471 -16.716 13.362 1.00 27.39 194 PRO A CA 1
ATOM 1437 C C . PRO A 1 194 ? -17.593 -16.627 14.409 1.00 27.39 194 PRO A C 1
ATOM 1439 O O . PRO A 1 194 ? -18.509 -15.814 14.239 1.00 27.39 194 PRO A O 1
ATOM 1442 N N . PRO A 1 195 ? -17.579 -17.476 15.455 1.00 22.72 195 PRO A N 1
ATOM 1443 C CA . PRO A 1 195 ? -18.671 -17.533 16.419 1.00 22.72 195 PRO A CA 1
ATOM 1444 C C . PRO A 1 195 ? -18.896 -16.148 17.046 1.00 22.72 195 PRO A C 1
ATOM 1446 O O . PRO A 1 195 ? -17.930 -15.395 17.217 1.00 22.72 195 PRO A O 1
ATOM 1449 N N . PRO A 1 196 ? -20.154 -15.788 17.364 1.00 21.83 196 PRO A N 1
ATOM 1450 C CA . PRO A 1 196 ? -20.530 -14.415 17.680 1.00 21.83 196 PRO A CA 1
ATOM 1451 C C . PRO A 1 196 ? -19.692 -13.839 18.828 1.00 21.83 196 PRO A C 1
ATOM 1453 O O . PRO A 1 196 ? -19.866 -14.178 19.996 1.00 21.83 196 PRO A O 1
ATOM 1456 N N . SER A 1 197 ? -18.798 -12.915 18.474 1.00 26.08 197 SER A N 1
ATOM 1457 C CA . SER A 1 197 ? -17.949 -12.136 19.382 1.00 26.08 197 SER A CA 1
ATOM 1458 C C . SER A 1 197 ? -17.025 -12.921 20.333 1.00 26.08 197 SER A C 1
ATOM 1460 O O . SER A 1 197 ? -17.032 -12.683 21.538 1.00 26.08 197 SER A O 1
ATOM 1462 N N . SER A 1 198 ? -16.099 -13.725 19.797 1.00 23.31 198 SER A N 1
ATOM 1463 C CA . SER A 1 198 ? -14.763 -13.811 20.419 1.00 23.31 198 SER A CA 1
ATOM 1464 C C . SER A 1 198 ? -13.883 -12.681 19.868 1.00 23.31 198 SER A C 1
ATOM 1466 O O . SER A 1 198 ? -13.294 -12.806 18.790 1.00 23.31 198 SER A O 1
ATOM 1468 N N . SER A 1 199 ? -13.838 -11.548 20.572 1.00 25.75 199 SER A N 1
ATOM 1469 C CA . SER A 1 199 ? -13.025 -10.381 20.210 1.00 25.75 199 SER A CA 1
ATOM 1470 C C . SER A 1 199 ? -11.538 -10.702 20.365 1.00 25.75 199 SER A C 1
ATOM 1472 O O . SER A 1 199 ? -10.999 -10.598 21.463 1.00 25.75 199 SER A O 1
ATOM 1474 N N . PHE A 1 200 ? -10.883 -11.110 19.274 1.00 27.30 200 PHE A N 1
ATOM 1475 C CA . PHE A 1 200 ? -9.461 -11.450 19.291 1.00 27.30 200 PHE A CA 1
ATOM 1476 C C . PHE A 1 200 ? -8.680 -10.827 18.132 1.00 27.30 200 PHE A C 1
ATOM 1478 O O . PHE A 1 200 ? -8.239 -11.507 17.203 1.00 27.30 200 PHE A O 1
ATOM 1485 N N . SER A 1 201 ? -8.456 -9.516 18.238 1.00 25.81 201 SER A N 1
ATOM 1486 C CA . SER A 1 201 ? -7.206 -8.934 17.761 1.00 25.81 201 SER A CA 1
ATOM 1487 C C . SER A 1 201 ? -6.069 -9.518 18.603 1.00 25.81 201 SER A C 1
ATOM 1489 O O . SER A 1 201 ? -5.835 -9.092 19.735 1.00 25.81 201 SER A O 1
ATOM 1491 N N . THR A 1 202 ? -5.383 -10.521 18.057 1.00 27.83 202 THR A N 1
ATOM 1492 C CA . THR A 1 202 ? -4.016 -10.861 18.464 1.00 27.83 202 THR A CA 1
ATOM 1493 C C . THR A 1 202 ? -3.194 -9.582 18.587 1.00 27.83 202 THR A C 1
ATOM 1495 O O . THR A 1 202 ? -3.171 -8.799 17.643 1.00 27.83 202 THR A O 1
ATOM 1498 N N . LEU A 1 203 ? -2.453 -9.422 19.687 1.00 29.86 203 LEU A N 1
ATOM 1499 C CA . LEU A 1 203 ? -1.159 -8.743 19.595 1.00 29.86 203 LEU A CA 1
ATOM 1500 C C . LEU A 1 203 ? -0.338 -9.487 18.538 1.00 29.86 203 LEU A C 1
ATOM 1502 O O . LEU A 1 203 ? -0.288 -10.724 18.566 1.00 29.86 203 LEU A O 1
ATOM 1506 N N . ASP A 1 204 ? 0.230 -8.751 17.588 1.00 29.38 204 ASP A N 1
ATOM 1507 C CA . ASP A 1 204 ? 0.824 -9.328 16.386 1.00 29.38 204 ASP A CA 1
ATOM 1508 C C . ASP A 1 204 ? 1.873 -10.406 16.705 1.00 29.38 204 ASP A C 1
ATOM 1510 O O . ASP A 1 204 ? 2.680 -10.290 17.627 1.00 29.38 204 ASP A O 1
ATOM 1514 N N . GLY A 1 205 ? 1.833 -11.503 15.945 1.00 36.16 205 GLY A N 1
ATOM 1515 C CA . GLY A 1 205 ? 2.793 -12.604 16.063 1.00 36.16 205 GLY A CA 1
ATOM 1516 C C . GLY A 1 205 ? 2.464 -13.716 17.072 1.00 36.16 205 GLY A C 1
ATOM 1517 O O . GLY A 1 205 ? 3.189 -14.712 17.087 1.00 36.16 205 GLY A O 1
ATOM 1518 N N . VAL A 1 206 ? 1.386 -13.636 17.869 1.00 36.06 206 VAL A N 1
ATOM 1519 C CA . VAL A 1 206 ? 0.985 -14.737 18.777 1.00 36.06 206 VAL A CA 1
ATOM 1520 C C . VAL A 1 206 ? 0.230 -15.850 18.015 1.00 36.06 206 VAL A C 1
ATOM 1522 O O . VAL A 1 206 ? -0.940 -15.656 17.672 1.00 36.06 206 VAL A O 1
ATOM 1525 N N . PRO A 1 207 ? 0.808 -17.050 17.777 1.00 39.84 207 PRO A N 1
ATOM 1526 C CA . PRO A 1 207 ? 0.066 -18.169 17.198 1.00 39.84 207 PRO A CA 1
ATOM 1527 C C . PRO A 1 207 ? -1.094 -18.611 18.105 1.00 39.84 207 PRO A C 1
ATOM 1529 O O . PRO A 1 207 ? -0.952 -18.719 19.326 1.00 39.84 207 PRO A O 1
ATOM 1532 N N . ARG A 1 208 ? -2.243 -18.940 17.496 1.00 50.09 208 ARG A N 1
ATOM 1533 C CA . ARG A 1 208 ? -3.417 -19.510 18.185 1.00 50.09 208 ARG A CA 1
ATOM 1534 C C . ARG A 1 208 ? -3.065 -20.866 18.808 1.00 50.09 208 ARG A C 1
ATOM 1536 O O . ARG A 1 208 ? -3.145 -21.898 18.148 1.00 50.09 208 ARG A O 1
ATOM 1543 N N . GLY A 1 209 ? -2.672 -20.852 20.080 1.00 63.16 209 GLY A N 1
ATOM 1544 C CA . GLY A 1 209 ? -2.176 -22.027 20.795 1.00 63.16 209 GLY A CA 1
ATOM 1545 C C . GLY A 1 209 ? -2.932 -22.355 22.083 1.00 63.16 209 GLY A C 1
ATOM 1546 O O . GLY A 1 209 ? -3.402 -21.468 22.805 1.00 63.16 209 GLY A O 1
ATOM 1547 N N . LYS A 1 210 ? -2.973 -23.656 22.385 1.00 75.75 210 LYS A N 1
ATOM 1548 C CA . LYS A 1 210 ? -3.064 -24.198 23.747 1.00 75.75 210 LYS A CA 1
ATOM 1549 C C . LYS A 1 210 ? -1.654 -24.332 24.332 1.00 75.75 210 LYS A C 1
ATOM 1551 O O . LYS A 1 210 ? -0.694 -24.496 23.578 1.00 75.75 210 LYS A O 1
ATOM 1556 N N . CYS A 1 211 ? -1.532 -24.326 25.653 1.00 86.31 211 CYS A N 1
ATOM 1557 C CA . CYS A 1 211 ? -0.390 -24.926 26.335 1.00 86.31 211 CYS A CA 1
ATOM 1558 C C . CYS A 1 211 ? -0.872 -25.997 27.313 1.00 86.31 211 CYS A C 1
ATOM 1560 O O . CYS A 1 211 ? -1.975 -25.922 27.850 1.00 86.31 211 CYS A O 1
ATOM 1562 N N . VAL A 1 212 ? -0.031 -27.004 27.513 1.00 89.62 212 VAL A N 1
ATOM 1563 C CA . VAL A 1 212 ? -0.252 -28.100 28.461 1.00 89.62 212 VAL A CA 1
ATOM 1564 C C . VAL A 1 212 ? 0.598 -27.827 29.694 1.00 89.62 212 VAL A C 1
ATOM 1566 O O . VAL A 1 212 ? 1.736 -27.385 29.552 1.00 89.62 212 VAL A O 1
ATOM 1569 N N . TYR A 1 213 ? 0.082 -28.080 30.893 1.00 90.56 213 TYR A N 1
ATOM 1570 C CA . TYR A 1 213 ? 0.820 -27.895 32.140 1.00 90.56 213 TYR A CA 1
ATOM 1571 C C . TYR A 1 213 ? 0.808 -29.153 33.010 1.00 90.56 213 TYR A C 1
ATOM 1573 O O . TYR A 1 213 ? -0.155 -29.922 33.025 1.00 90.56 213 TYR A O 1
ATOM 1581 N N . PHE A 1 214 ? 1.885 -29.322 33.774 1.00 91.12 214 PHE A N 1
ATOM 1582 C CA . PHE A 1 214 ? 2.065 -30.371 34.768 1.00 91.12 214 PHE A CA 1
ATOM 1583 C C . PHE A 1 214 ? 2.509 -29.728 36.087 1.00 91.12 214 PHE A C 1
ATOM 1585 O O . PHE A 1 214 ? 3.509 -29.012 36.135 1.00 91.12 214 PHE A O 1
ATOM 1592 N N . VAL A 1 215 ? 1.757 -29.963 37.162 1.00 89.19 215 VAL A N 1
ATOM 1593 C CA . VAL A 1 215 ? 1.997 -29.405 38.501 1.00 89.19 215 VAL A CA 1
ATOM 1594 C C . VAL A 1 215 ? 2.154 -30.536 39.505 1.00 89.19 215 VAL A C 1
ATOM 1596 O O . VAL A 1 215 ? 1.286 -31.399 39.626 1.00 89.19 215 VAL A O 1
ATOM 1599 N N . ARG A 1 216 ? 3.242 -30.517 40.275 1.00 87.00 216 ARG A N 1
ATOM 1600 C CA . ARG A 1 216 ? 3.451 -31.449 41.388 1.00 87.00 216 ARG A CA 1
ATOM 1601 C C . ARG A 1 216 ? 2.542 -31.093 42.566 1.00 87.00 216 ARG A C 1
ATOM 1603 O O . ARG A 1 216 ? 2.545 -29.949 43.034 1.00 87.00 216 ARG A O 1
ATOM 1610 N N . ARG A 1 217 ? 1.779 -32.070 43.068 1.00 84.12 217 ARG A N 1
ATOM 1611 C CA . ARG A 1 217 ? 0.867 -31.897 44.213 1.00 84.12 217 ARG A CA 1
ATOM 1612 C C . ARG A 1 217 ? 1.629 -31.473 45.461 1.00 84.12 217 ARG A C 1
ATOM 1614 O O . ARG A 1 217 ? 1.344 -30.401 45.992 1.00 84.12 217 ARG A O 1
ATOM 1621 N N . SER A 1 218 ? 2.633 -32.246 45.857 1.00 78.94 218 SER A N 1
ATOM 1622 C CA . SER A 1 218 ? 3.561 -31.892 46.932 1.00 78.94 218 SER A CA 1
ATOM 1623 C C . SER A 1 218 ? 4.874 -31.352 46.365 1.00 78.94 218 SER A C 1
ATOM 1625 O O . SER A 1 218 ? 5.407 -31.895 45.397 1.00 78.94 218 SER A O 1
ATOM 1627 N N . ALA A 1 219 ? 5.422 -30.315 46.999 1.00 65.38 219 ALA A N 1
ATOM 1628 C CA . ALA A 1 219 ? 6.865 -30.088 46.964 1.00 65.38 219 ALA A CA 1
ATOM 1629 C C . ALA A 1 219 ? 7.568 -31.173 47.810 1.00 65.38 219 ALA A C 1
ATOM 1631 O O . ALA A 1 219 ? 6.913 -31.859 48.599 1.00 65.38 219 ALA A O 1
ATOM 1632 N N . ASN A 1 220 ? 8.883 -31.329 47.654 1.00 68.88 220 ASN A N 1
ATOM 1633 C CA . ASN A 1 220 ? 9.729 -32.190 48.496 1.00 68.88 220 ASN A CA 1
ATOM 1634 C C . ASN A 1 220 ? 9.431 -33.710 48.407 1.00 68.88 220 ASN A C 1
ATOM 1636 O O . ASN A 1 220 ? 9.911 -34.479 49.237 1.00 68.88 220 ASN A O 1
ATOM 1640 N N . ILE A 1 221 ? 8.669 -34.171 47.404 1.00 74.81 221 ILE A N 1
ATOM 1641 C CA . ILE A 1 221 ? 8.511 -35.601 47.075 1.00 74.81 221 ILE A CA 1
ATOM 1642 C C . ILE A 1 221 ? 9.101 -35.852 45.675 1.00 74.81 221 ILE A C 1
ATOM 1644 O O . ILE A 1 221 ? 8.624 -35.240 44.714 1.00 74.81 221 ILE A O 1
ATOM 1648 N N . PRO A 1 222 ? 10.102 -36.741 45.515 1.00 76.31 222 PRO A N 1
ATOM 1649 C CA . PRO A 1 222 ? 10.682 -37.049 44.208 1.00 76.31 222 PRO A CA 1
ATOM 1650 C C . PRO A 1 222 ? 9.703 -37.843 43.329 1.00 76.31 222 PRO A C 1
ATOM 1652 O O . PRO A 1 222 ? 9.001 -38.739 43.808 1.00 76.31 222 PRO A O 1
ATOM 1655 N N . LEU A 1 223 ? 9.674 -37.545 42.025 1.00 80.62 223 LEU A N 1
ATOM 1656 C CA . LEU A 1 223 ? 8.824 -38.243 41.054 1.00 80.62 223 LEU A CA 1
ATOM 1657 C C . LEU A 1 223 ? 9.430 -39.598 40.665 1.00 80.62 223 LEU A C 1
ATOM 1659 O O . LEU A 1 223 ? 10.373 -39.670 39.877 1.00 80.62 223 LEU A O 1
ATOM 1663 N N . THR A 1 224 ? 8.853 -40.684 41.174 1.00 81.94 224 THR A N 1
ATOM 1664 C CA . THR A 1 224 ? 9.244 -42.065 40.859 1.00 81.94 224 THR A CA 1
ATOM 1665 C C . THR A 1 224 ? 8.270 -42.704 39.869 1.00 81.94 224 THR A C 1
ATOM 1667 O O . THR A 1 224 ? 7.120 -42.277 39.735 1.00 81.94 224 THR A O 1
ATOM 1670 N N . ALA A 1 225 ? 8.697 -43.787 39.214 1.00 79.06 225 ALA A N 1
ATOM 1671 C CA . ALA A 1 225 ? 7.846 -44.578 38.320 1.00 79.06 225 ALA A CA 1
ATOM 1672 C C . ALA A 1 225 ? 6.576 -45.143 39.003 1.00 79.06 225 ALA A C 1
ATOM 1674 O O . ALA A 1 225 ? 5.609 -45.459 38.318 1.00 79.06 225 ALA A O 1
ATOM 1675 N N . ALA A 1 226 ? 6.547 -45.227 40.339 1.00 80.69 226 ALA A N 1
ATOM 1676 C CA . ALA A 1 226 ? 5.379 -45.671 41.100 1.00 80.69 226 ALA A CA 1
ATOM 1677 C C . ALA A 1 226 ? 4.413 -44.529 41.479 1.00 80.69 226 ALA A C 1
ATOM 1679 O O . ALA A 1 226 ? 3.210 -44.761 41.572 1.00 80.69 226 ALA A O 1
ATOM 1680 N N . ASN A 1 227 ? 4.905 -43.301 41.712 1.00 86.38 227 ASN A N 1
ATOM 1681 C CA . ASN A 1 227 ? 4.088 -42.215 42.277 1.00 86.38 227 ASN A CA 1
ATOM 1682 C C . ASN A 1 227 ? 3.623 -41.150 41.264 1.00 86.38 227 ASN A C 1
ATOM 1684 O O . ASN A 1 227 ? 2.697 -40.397 41.567 1.00 86.38 227 ASN A O 1
ATOM 1688 N N . PHE A 1 228 ? 4.207 -41.080 40.061 1.00 83.38 228 PHE A N 1
ATOM 1689 C CA . PHE A 1 228 ? 3.970 -39.951 39.150 1.00 83.38 228 PHE A CA 1
ATOM 1690 C C . PHE A 1 228 ? 2.487 -39.751 38.784 1.00 83.38 228 PHE A C 1
ATOM 1692 O O . PHE A 1 228 ? 2.012 -38.618 38.760 1.00 83.38 228 PHE A O 1
ATOM 1699 N N . ARG A 1 229 ? 1.724 -40.840 38.593 1.00 82.94 229 ARG A N 1
ATOM 1700 C CA . ARG A 1 229 ? 0.286 -40.794 38.254 1.00 82.94 229 ARG A CA 1
ATOM 1701 C C . ARG A 1 229 ? -0.598 -40.195 39.353 1.00 82.94 229 ARG A C 1
ATOM 1703 O O . ARG A 1 229 ? -1.703 -39.753 39.057 1.00 82.94 229 ARG A O 1
ATOM 1710 N N . THR A 1 230 ? -0.144 -40.189 40.609 1.00 85.56 230 THR A N 1
ATOM 1711 C CA . THR A 1 230 ? -0.888 -39.613 41.744 1.00 85.56 230 THR A CA 1
ATOM 1712 C C . THR A 1 230 ? -0.311 -38.279 42.210 1.00 85.56 230 THR A C 1
ATOM 1714 O O . THR A 1 230 ? -1.050 -37.479 42.780 1.00 85.56 230 THR A O 1
ATOM 1717 N N . GLN A 1 231 ? 0.975 -38.016 41.949 1.00 86.12 231 GLN A N 1
ATOM 1718 C CA . GLN A 1 231 ? 1.673 -36.786 42.339 1.00 86.12 231 GLN A CA 1
ATOM 1719 C C . GLN A 1 231 ? 1.639 -35.675 41.281 1.00 86.12 231 GLN A C 1
ATOM 1721 O O . GLN A 1 231 ? 1.832 -34.512 41.634 1.00 86.12 231 GLN A O 1
ATOM 1726 N N . ILE A 1 232 ? 1.366 -35.987 40.012 1.00 88.06 232 ILE A N 1
ATOM 1727 C CA . ILE A 1 232 ? 1.226 -34.989 38.943 1.00 88.06 232 ILE A CA 1
ATOM 1728 C C . ILE A 1 232 ? -0.256 -34.633 38.748 1.00 88.06 232 ILE A C 1
ATOM 1730 O O . ILE A 1 232 ? -1.101 -35.495 38.518 1.00 88.06 232 ILE A O 1
ATOM 1734 N N . LEU A 1 233 ? -0.572 -33.340 38.804 1.00 89.75 233 LEU A N 1
ATOM 1735 C CA . LEU A 1 233 ? -1.771 -32.756 38.202 1.00 89.75 233 LEU A CA 1
ATOM 1736 C C . LEU A 1 233 ? -1.422 -32.333 36.775 1.00 89.75 233 LEU A C 1
ATOM 1738 O O . LEU A 1 233 ? -0.419 -31.653 36.577 1.00 89.75 233 LEU A O 1
ATOM 1742 N N . CYS A 1 234 ? -2.237 -32.713 35.797 1.00 90.81 234 CYS A N 1
ATOM 1743 C CA . CYS A 1 234 ? -2.073 -32.317 34.400 1.00 90.81 234 CYS A CA 1
ATOM 1744 C C . CYS A 1 234 ? -3.333 -31.609 33.893 1.00 90.81 234 CYS A C 1
ATOM 1746 O O . CYS A 1 234 ? -4.433 -31.859 34.389 1.00 90.81 234 CYS A O 1
ATOM 1748 N N . GLY A 1 235 ? -3.164 -30.716 32.924 1.00 88.88 235 GLY A N 1
ATOM 1749 C CA . GLY A 1 235 ? -4.257 -30.002 32.272 1.00 88.88 235 GLY A CA 1
ATOM 1750 C C . GLY A 1 235 ? -3.762 -29.195 31.078 1.00 88.88 235 GLY A C 1
ATOM 1751 O O . GLY A 1 235 ? -2.562 -29.143 30.802 1.00 88.88 235 GLY A O 1
ATOM 1752 N N . ASP A 1 236 ? -4.684 -28.559 30.367 1.00 86.88 236 ASP A N 1
ATOM 1753 C CA . ASP A 1 236 ? -4.378 -27.624 29.291 1.00 86.88 236 ASP A CA 1
ATOM 1754 C C . ASP A 1 236 ? -5.166 -26.323 29.442 1.00 86.88 236 ASP A C 1
ATOM 1756 O O . ASP A 1 236 ? -6.216 -26.284 30.083 1.00 86.88 236 ASP A O 1
ATOM 1760 N N . LEU A 1 237 ? -4.629 -25.239 28.884 1.00 82.25 237 LEU A N 1
ATOM 1761 C CA . LEU A 1 237 ? -5.276 -23.930 28.879 1.00 82.25 237 LEU A CA 1
ATOM 1762 C C . LEU A 1 237 ? -5.020 -23.185 27.558 1.00 82.25 237 LEU A C 1
ATOM 1764 O O . LEU A 1 237 ? -3.981 -23.396 26.918 1.00 82.25 237 LEU A O 1
ATOM 1768 N N . PRO A 1 238 ? -5.928 -22.295 27.119 1.00 79.81 238 PRO A N 1
ATOM 1769 C CA . PRO A 1 238 ? -5.678 -21.439 25.968 1.00 79.81 238 PRO A CA 1
ATOM 1770 C C . PRO A 1 238 ? -4.613 -20.396 26.325 1.00 79.81 238 PRO A C 1
ATOM 1772 O O . PRO A 1 238 ? -4.768 -19.635 27.280 1.00 79.81 238 PRO A O 1
ATOM 1775 N N . VAL A 1 239 ? -3.538 -20.303 25.537 1.00 69.31 239 VAL A N 1
ATOM 1776 C CA . VAL A 1 239 ? -2.466 -19.310 25.777 1.00 69.31 239 VAL A CA 1
ATOM 1777 C C . VAL A 1 239 ? -2.984 -17.876 25.609 1.00 69.31 239 VAL A C 1
ATOM 1779 O O . VAL A 1 239 ? -2.435 -16.944 26.192 1.00 69.31 239 VAL A O 1
ATOM 1782 N N . HIS A 1 240 ? -4.042 -17.715 24.814 1.00 62.91 240 HIS A N 1
ATOM 1783 C CA . HIS A 1 240 ? -4.516 -16.449 24.275 1.00 62.91 240 HIS A CA 1
ATOM 1784 C C . HIS A 1 240 ? -5.661 -15.802 25.080 1.00 62.91 240 HIS A C 1
ATOM 1786 O O . HIS A 1 240 ? -5.707 -14.582 25.170 1.00 62.91 240 HIS A O 1
ATOM 1792 N N . SER A 1 241 ? -6.526 -16.584 25.737 1.00 69.31 241 SER A N 1
ATOM 1793 C CA . SER A 1 241 ? -7.706 -16.095 26.478 1.00 69.31 241 SER A CA 1
ATOM 1794 C C . SER A 1 241 ? -7.605 -16.331 27.995 1.00 69.31 241 SER A C 1
ATOM 1796 O O . SER A 1 241 ? -8.555 -16.761 28.653 1.00 69.31 241 SER A O 1
ATOM 1798 N N . LYS A 1 242 ? -6.430 -16.062 28.585 1.00 76.19 242 LYS A N 1
ATOM 1799 C CA . LYS A 1 242 ? -6.113 -16.391 29.994 1.00 76.19 242 LYS A CA 1
ATOM 1800 C C . LYS A 1 242 ? -7.105 -15.795 31.004 1.00 76.19 242 LYS A C 1
ATOM 1802 O O . LYS A 1 242 ? -7.565 -16.507 31.891 1.00 76.19 242 LYS A O 1
ATOM 1807 N N . ILE A 1 243 ? -7.449 -14.511 30.859 1.00 80.12 243 ILE A N 1
ATOM 1808 C CA . ILE A 1 243 ? -8.396 -13.815 31.749 1.00 80.12 243 ILE A CA 1
ATOM 1809 C C . ILE A 1 243 ? -9.825 -14.329 31.556 1.00 80.12 243 ILE A C 1
ATOM 1811 O O . ILE A 1 243 ? -10.544 -14.522 32.531 1.00 80.12 243 ILE A O 1
ATOM 1815 N N . GLU A 1 244 ? -10.234 -14.614 30.319 1.00 75.50 244 GLU A N 1
ATOM 1816 C CA . GLU A 1 244 ? -11.568 -15.151 30.033 1.00 75.50 244 GLU A CA 1
ATOM 1817 C C . GLU A 1 244 ? -11.732 -16.565 30.596 1.00 75.50 244 GLU A C 1
ATOM 1819 O O . GLU A 1 244 ? -12.750 -16.858 31.218 1.00 75.50 244 GLU A O 1
ATOM 1824 N N . THR A 1 245 ? -10.695 -17.398 30.452 1.00 83.12 245 THR A N 1
ATOM 1825 C CA . THR A 1 245 ? -10.611 -18.747 31.029 1.00 83.12 245 THR A CA 1
ATOM 1826 C C . THR A 1 245 ? -10.676 -18.691 32.555 1.00 83.12 245 THR A C 1
ATOM 1828 O O . THR A 1 245 ? -11.399 -19.469 33.166 1.00 83.12 245 THR A O 1
ATOM 1831 N N . LEU A 1 246 ? -9.959 -17.754 33.186 1.00 84.75 246 LEU A N 1
ATOM 1832 C CA . LEU A 1 246 ? -9.953 -17.607 34.643 1.00 84.75 246 LEU A CA 1
ATOM 1833 C C . LEU A 1 246 ? -11.283 -17.041 35.173 1.00 84.75 246 LEU A C 1
ATOM 1835 O O . LEU A 1 246 ? -11.758 -17.506 36.203 1.00 84.75 246 LEU A O 1
ATOM 1839 N N . SER A 1 247 ? -11.928 -16.121 34.446 1.00 82.06 247 SER A N 1
ATOM 1840 C CA . SER A 1 247 ? -13.306 -15.681 34.720 1.00 82.06 247 SER A CA 1
ATOM 1841 C C . SER A 1 247 ? -14.296 -16.841 34.623 1.00 82.06 247 SER A C 1
ATOM 1843 O O . SER A 1 247 ? -15.083 -17.017 35.543 1.00 82.06 247 SER A O 1
ATOM 1845 N N . LEU A 1 248 ? -14.233 -17.660 33.569 1.00 84.69 248 LEU A N 1
ATOM 1846 C CA . LEU A 1 248 ? -15.128 -18.807 33.397 1.00 84.69 248 LEU A CA 1
ATOM 1847 C C . LEU A 1 248 ? -14.910 -19.859 34.495 1.00 84.69 248 LEU A C 1
ATOM 1849 O O . LEU A 1 248 ? -15.868 -20.305 35.114 1.00 84.69 248 LEU A O 1
ATOM 1853 N N . LEU A 1 249 ? -13.655 -20.189 34.822 1.00 87.06 249 LEU A N 1
ATOM 1854 C CA . LEU A 1 249 ? -13.334 -21.062 35.958 1.00 87.06 249 LEU A CA 1
ATOM 1855 C C . LEU A 1 249 ? -13.814 -20.480 37.296 1.00 87.06 249 LEU A C 1
ATOM 1857 O O . LEU A 1 249 ? -14.207 -21.237 38.182 1.00 87.06 249 LEU A O 1
ATOM 1861 N N . PHE A 1 250 ? -13.802 -19.155 37.464 1.00 87.25 250 PHE A N 1
ATOM 1862 C CA . PHE A 1 250 ? -14.347 -18.524 38.662 1.00 87.25 250 PHE A CA 1
ATOM 1863 C C . PHE A 1 250 ? -15.873 -18.635 38.720 1.00 87.25 250 PHE A C 1
ATOM 1865 O O . PHE A 1 250 ? -16.399 -19.113 39.722 1.00 87.25 250 PHE A O 1
ATOM 1872 N N . ASP A 1 251 ? -16.565 -18.258 37.646 1.00 80.12 251 ASP A N 1
ATOM 1873 C CA . ASP A 1 251 ? -18.026 -18.221 37.573 1.00 80.12 251 ASP A CA 1
ATOM 1874 C C . ASP A 1 251 ? -18.666 -19.627 37.586 1.00 80.12 251 ASP A C 1
ATOM 1876 O O . ASP A 1 251 ? -19.697 -19.817 38.230 1.00 80.12 251 ASP A O 1
ATOM 1880 N N . GLU A 1 252 ? -18.061 -20.618 36.916 1.00 86.69 252 GLU A N 1
ATOM 1881 C CA . GLU A 1 252 ? -18.625 -21.971 36.747 1.00 86.69 252 GLU A CA 1
ATOM 1882 C C . GLU A 1 252 ? -18.088 -23.014 37.743 1.00 86.69 252 GLU A C 1
ATOM 1884 O O . GLU A 1 252 ? -18.777 -23.995 38.022 1.00 86.69 252 GLU A O 1
ATOM 1889 N N . VAL A 1 253 ? -16.876 -22.836 38.291 1.00 88.38 253 VAL A N 1
ATOM 1890 C CA . VAL A 1 253 ? -16.229 -23.849 39.152 1.00 88.38 253 VAL A CA 1
ATOM 1891 C C . VAL A 1 253 ? -15.957 -23.323 40.558 1.00 88.38 253 VAL A C 1
ATOM 1893 O O . VAL A 1 253 ? -16.464 -23.891 41.527 1.00 88.38 253 VAL A O 1
ATOM 1896 N N . PHE A 1 254 ? -15.169 -22.254 40.709 1.00 88.00 254 PHE A N 1
ATOM 1897 C CA . PHE A 1 254 ? -14.736 -21.808 42.038 1.00 88.00 254 PHE A CA 1
ATOM 1898 C C . PHE A 1 254 ? -15.871 -21.181 42.850 1.00 88.00 254 PHE A C 1
ATOM 1900 O O . PHE A 1 254 ? -16.022 -21.540 44.018 1.00 88.00 254 PHE A O 1
ATOM 1907 N N . GLN A 1 255 ? -16.696 -20.308 42.263 1.00 85.44 255 GLN A N 1
ATOM 1908 C CA . GLN A 1 255 ? -17.840 -19.727 42.964 1.00 85.44 255 GLN A CA 1
ATOM 1909 C C . GLN A 1 255 ? -18.830 -20.826 43.412 1.00 85.44 255 GLN A C 1
ATOM 1911 O O . GLN A 1 255 ? -19.036 -20.932 44.620 1.00 85.44 255 GLN A O 1
ATOM 1916 N N . PRO A 1 256 ? -19.357 -21.724 42.552 1.00 87.56 256 PRO A N 1
ATOM 1917 C CA . PRO A 1 256 ? -20.253 -22.797 43.002 1.00 87.56 256 PRO A CA 1
ATOM 1918 C C . PRO A 1 256 ? -19.642 -23.726 44.064 1.00 87.56 256 PRO A C 1
ATOM 1920 O O . PRO A 1 256 ? -20.331 -24.126 45.005 1.00 87.56 256 PRO A O 1
ATOM 1923 N N . LEU A 1 257 ? -18.342 -24.035 43.978 1.00 87.75 257 LEU A N 1
ATOM 1924 C CA . LEU A 1 257 ? -17.646 -24.864 44.970 1.00 87.75 257 LEU A CA 1
ATOM 1925 C C . LEU A 1 257 ? -17.503 -24.158 46.330 1.00 87.75 257 LEU A C 1
ATOM 1927 O O . LEU A 1 257 ? -17.657 -24.806 47.370 1.00 87.75 257 LEU A O 1
ATOM 1931 N N . LEU A 1 258 ? -17.253 -22.844 46.334 1.00 85.50 258 LEU A N 1
ATOM 1932 C CA . LEU A 1 258 ? -17.186 -22.004 47.537 1.00 85.50 258 LEU A CA 1
ATOM 1933 C C . LEU A 1 258 ? -18.571 -21.605 48.077 1.00 85.50 258 LEU A C 1
ATOM 1935 O O . LEU A 1 258 ? -18.692 -21.249 49.249 1.00 85.50 258 LEU A O 1
ATOM 1939 N N . GLU A 1 259 ? -19.623 -21.643 47.260 1.00 83.00 259 GLU A N 1
ATOM 1940 C CA . GLU A 1 259 ? -21.010 -21.368 47.660 1.00 83.00 259 GLU A CA 1
ATOM 1941 C C . GLU A 1 259 ? -21.780 -22.614 48.112 1.00 83.00 259 GLU A C 1
ATOM 1943 O O . GLU A 1 259 ? -22.735 -22.486 48.878 1.00 83.00 259 GLU A O 1
ATOM 1948 N N . CYS A 1 260 ? -21.326 -23.813 47.732 1.00 84.56 260 CYS A N 1
ATOM 1949 C CA . CYS A 1 260 ? -21.942 -25.090 48.086 1.00 84.56 260 CYS A CA 1
ATOM 1950 C C . CYS A 1 260 ? -22.234 -25.224 49.603 1.00 84.56 260 CYS A C 1
ATOM 1952 O O . CYS A 1 260 ? -21.298 -25.309 50.411 1.00 84.56 260 CYS A O 1
ATOM 1954 N N . PRO A 1 261 ? -23.515 -25.338 50.021 1.00 79.31 261 PRO A N 1
ATOM 1955 C CA . PRO A 1 261 ? -23.885 -25.439 51.435 1.00 79.31 261 PRO A CA 1
ATOM 1956 C C . PRO A 1 261 ? -23.300 -26.658 52.156 1.00 79.31 261 PRO A C 1
ATOM 1958 O O . PRO A 1 261 ? -23.112 -26.616 53.369 1.00 79.31 261 PRO A O 1
ATOM 1961 N N . LEU A 1 262 ? -22.989 -27.741 51.431 1.00 81.31 262 LEU A N 1
ATOM 1962 C CA . LEU A 1 262 ? -22.354 -28.934 52.001 1.00 81.31 262 LEU A CA 1
ATOM 1963 C C . LEU A 1 262 ? -20.912 -28.650 52.447 1.00 81.31 262 LEU A C 1
ATOM 1965 O O . LEU A 1 262 ? -20.524 -29.077 53.533 1.00 81.31 262 LEU A O 1
ATOM 1969 N N . ASN A 1 263 ? -20.162 -27.877 51.656 1.00 79.56 263 ASN A N 1
ATOM 1970 C CA . ASN A 1 263 ? -18.773 -27.507 51.941 1.00 79.56 263 ASN A CA 1
ATOM 1971 C C . ASN A 1 263 ? -18.678 -26.497 53.099 1.00 79.56 263 ASN A C 1
ATOM 1973 O O . ASN A 1 263 ? -17.714 -26.509 53.860 1.00 79.56 263 ASN A O 1
ATOM 1977 N N . ARG A 1 264 ? -19.704 -25.650 53.268 1.00 78.56 264 ARG A N 1
ATOM 1978 C CA . ARG A 1 264 ? -19.774 -24.609 54.311 1.00 78.56 264 ARG A CA 1
ATOM 1979 C C . ARG A 1 264 ? -20.171 -25.111 55.706 1.00 78.56 264 ARG A C 1
ATOM 1981 O O . ARG A 1 264 ? -20.123 -24.326 56.650 1.00 78.56 264 ARG A O 1
ATOM 1988 N N . LYS A 1 265 ? -20.553 -26.386 55.875 1.00 76.88 265 LYS A N 1
ATOM 1989 C CA . LYS A 1 265 ? -21.103 -26.923 57.144 1.00 76.88 265 LYS A CA 1
ATOM 1990 C C . LYS A 1 265 ? -20.204 -26.741 58.373 1.00 76.88 265 LYS A C 1
ATOM 1992 O O . LYS A 1 265 ? -20.723 -26.671 59.481 1.00 76.88 265 LYS A O 1
ATOM 1997 N N . SER A 1 266 ? -18.887 -26.670 58.194 1.00 81.75 266 SER A N 1
ATOM 1998 C CA . SER A 1 266 ? -17.907 -26.478 59.273 1.00 81.75 266 SER A CA 1
ATOM 1999 C C . SER A 1 266 ? -17.452 -25.022 59.461 1.00 81.75 266 SER A C 1
ATOM 2001 O O . SER A 1 266 ? -16.611 -24.761 60.317 1.00 81.75 266 SER A O 1
ATOM 2003 N N . TRP A 1 267 ? -17.953 -24.067 58.665 1.00 84.62 267 TRP A N 1
ATOM 2004 C CA . TRP A 1 267 ? -17.429 -22.695 58.620 1.00 84.62 267 TRP A CA 1
ATOM 2005 C C . TRP A 1 267 ? -18.331 -21.744 59.432 1.00 84.62 267 TRP A C 1
ATOM 2007 O O . TRP A 1 267 ? -19.534 -21.685 59.161 1.00 84.62 267 TRP A O 1
ATOM 2017 N N . PRO A 1 268 ? -17.801 -20.965 60.399 1.00 89.12 268 PRO A N 1
ATOM 2018 C CA . PRO A 1 268 ? -18.602 -20.031 61.195 1.00 89.12 268 PRO A CA 1
ATOM 2019 C C . PRO A 1 268 ? -19.320 -18.964 60.357 1.00 89.12 268 PRO A C 1
ATOM 2021 O O . PRO A 1 268 ? -18.793 -18.489 59.353 1.00 89.12 268 PRO A O 1
ATOM 2024 N N . GLN A 1 269 ? -20.494 -18.514 60.812 1.00 81.62 269 GLN A N 1
ATOM 2025 C CA . GLN A 1 269 ? -21.305 -17.500 60.116 1.00 81.62 269 GLN A CA 1
ATOM 2026 C C . GLN A 1 269 ? -20.552 -16.202 59.738 1.00 81.62 269 GLN A C 1
ATOM 2028 O O . GLN A 1 269 ? -20.733 -15.744 58.609 1.00 81.62 269 GLN A O 1
ATOM 2033 N N . PRO A 1 270 ? -19.662 -15.624 60.578 1.00 82.81 270 PRO A N 1
ATOM 2034 C CA . PRO A 1 270 ? -18.843 -14.478 60.169 1.00 82.81 270 PRO A CA 1
ATOM 2035 C C . PRO A 1 270 ? -17.942 -14.778 58.961 1.00 82.81 270 PRO A C 1
ATOM 2037 O O . PRO A 1 270 ? -17.863 -13.969 58.042 1.00 82.81 270 PRO A O 1
ATOM 2040 N N . VAL A 1 271 ? -17.336 -15.971 58.915 1.00 85.12 271 VAL A N 1
ATOM 2041 C CA . VAL A 1 271 ? -16.483 -16.422 57.800 1.00 85.12 271 VAL A CA 1
ATOM 2042 C C . VAL A 1 271 ? -17.313 -16.635 56.533 1.00 85.12 271 VAL A C 1
ATOM 2044 O O . VAL A 1 271 ? -16.879 -16.264 55.448 1.00 85.12 271 VAL A O 1
ATOM 2047 N N . GLN A 1 272 ? -18.536 -17.165 56.650 1.00 80.69 272 GLN A N 1
ATOM 2048 C CA . GLN A 1 272 ? -19.443 -17.299 55.502 1.00 80.69 272 GLN A CA 1
ATOM 2049 C C . GLN A 1 272 ? -19.870 -15.939 54.920 1.00 80.69 272 GLN A C 1
ATOM 2051 O O . GLN A 1 272 ? -20.078 -15.844 53.708 1.00 80.69 272 GLN A O 1
ATOM 2056 N N . LYS A 1 273 ? -19.989 -14.897 55.759 1.00 78.38 273 LYS A N 1
ATOM 2057 C CA . LYS A 1 273 ? -20.289 -13.522 55.327 1.00 78.38 273 LYS A CA 1
ATOM 2058 C C . LYS A 1 273 ? -19.082 -12.831 54.684 1.00 78.38 273 LYS A C 1
ATOM 2060 O O . LYS A 1 273 ? -19.246 -12.281 53.600 1.00 78.38 273 LYS A O 1
ATOM 2065 N N . ASP A 1 274 ? -17.890 -12.903 55.282 1.00 81.38 274 ASP A N 1
ATOM 2066 C CA . ASP A 1 274 ? -16.665 -12.352 54.671 1.00 81.38 274 ASP A CA 1
ATOM 2067 C C . ASP A 1 274 ? -16.361 -13.030 53.326 1.00 81.38 274 ASP A C 1
ATOM 2069 O O . ASP A 1 274 ? -16.198 -12.350 52.317 1.00 81.38 274 ASP A O 1
ATOM 2073 N N . LEU A 1 275 ? -16.441 -14.364 53.255 1.00 84.06 275 LEU A N 1
ATOM 2074 C CA . LEU A 1 275 ? -16.296 -15.115 52.004 1.00 84.06 275 LEU A CA 1
ATOM 2075 C C . LEU A 1 275 ? -17.266 -14.632 50.911 1.00 84.06 275 LEU A C 1
ATOM 2077 O O . LEU A 1 275 ? -16.873 -14.511 49.754 1.00 84.06 275 LEU A O 1
ATOM 2081 N N . GLN A 1 276 ? -18.521 -14.334 51.261 1.00 78.44 276 GLN A N 1
ATOM 2082 C CA . GLN A 1 276 ? -19.508 -13.788 50.320 1.00 78.44 276 GLN A CA 1
ATOM 2083 C C . GLN A 1 276 ? -19.159 -12.379 49.817 1.00 78.44 276 GLN A C 1
ATOM 2085 O O . GLN A 1 276 ? -19.527 -12.022 48.699 1.00 78.44 276 GLN A O 1
ATOM 2090 N N . ILE A 1 277 ? -18.431 -11.584 50.604 1.00 77.25 277 ILE A N 1
ATOM 2091 C CA . ILE A 1 277 ? -17.881 -10.298 50.163 1.00 77.25 277 ILE A CA 1
ATOM 2092 C C . ILE A 1 277 ? -16.685 -10.552 49.233 1.00 77.25 277 ILE A C 1
ATOM 2094 O O . ILE A 1 277 ? -16.692 -10.075 48.100 1.00 77.25 277 ILE A O 1
ATOM 2098 N N . ARG A 1 278 ? -15.723 -11.395 49.637 1.00 81.94 278 ARG A N 1
ATOM 2099 C CA . ARG A 1 278 ? -14.523 -11.723 48.838 1.00 81.94 278 ARG A CA 1
ATOM 2100 C C . ARG A 1 278 ? -14.838 -12.349 47.480 1.00 81.94 278 ARG A C 1
ATOM 2102 O O . ARG A 1 278 ? -14.191 -12.012 46.493 1.00 81.94 278 ARG A O 1
ATOM 2109 N N . ILE A 1 279 ? -15.850 -13.217 47.392 1.00 82.06 279 ILE A N 1
ATOM 2110 C CA . ILE A 1 279 ? -16.306 -13.786 46.111 1.00 82.06 279 ILE A CA 1
ATOM 2111 C C . ILE A 1 279 ? -16.788 -12.674 45.167 1.00 82.06 279 ILE A C 1
ATOM 2113 O O . ILE A 1 279 ? -16.443 -12.684 43.987 1.00 82.06 279 ILE A O 1
ATOM 2117 N N . LYS A 1 280 ? -17.539 -11.690 45.681 1.00 76.94 280 LYS A N 1
ATOM 2118 C CA . LYS A 1 280 ? -18.044 -10.554 44.894 1.00 76.94 280 LYS A CA 1
ATOM 2119 C C . LYS A 1 280 ? -16.931 -9.582 44.503 1.00 76.94 280 LYS A C 1
ATOM 2121 O O . LYS A 1 280 ? -16.912 -9.143 43.359 1.00 76.94 280 LYS A O 1
ATOM 2126 N N . GLU A 1 281 ? -15.987 -9.297 45.401 1.00 78.56 281 GLU A N 1
ATOM 2127 C CA . GLU A 1 281 ? -14.782 -8.512 45.094 1.00 78.56 281 GLU A CA 1
ATOM 2128 C C . GLU A 1 281 ? -14.002 -9.142 43.931 1.00 78.56 281 GLU A C 1
ATOM 2130 O O . GLU A 1 281 ? -13.816 -8.499 42.900 1.00 78.56 281 GLU A O 1
ATOM 2135 N N . VAL A 1 282 ? -13.627 -10.423 44.047 1.00 81.69 282 VAL A N 1
ATOM 2136 C CA . VAL A 1 282 ? -12.868 -11.132 43.004 1.00 81.69 282 VAL A CA 1
ATOM 2137 C C . VAL A 1 282 ? -13.654 -11.196 41.694 1.00 81.69 282 VAL A C 1
ATOM 2139 O O . VAL A 1 282 ? -13.083 -10.920 40.640 1.00 81.69 282 VAL A O 1
ATOM 2142 N N . ARG A 1 283 ? -14.964 -11.478 41.732 1.00 80.12 283 ARG A N 1
ATOM 2143 C CA . ARG A 1 283 ? -15.816 -11.469 40.532 1.00 80.12 283 ARG A CA 1
ATOM 2144 C C . ARG A 1 283 ? -15.820 -10.102 39.844 1.00 80.12 283 ARG A C 1
ATOM 2146 O O . ARG A 1 283 ? -15.630 -10.037 38.632 1.00 80.12 283 ARG A O 1
ATOM 2153 N N . ASN A 1 284 ? -15.985 -9.018 40.603 1.00 73.81 284 ASN A N 1
ATOM 2154 C CA . ASN A 1 284 ? -15.983 -7.655 40.070 1.00 73.81 284 ASN A CA 1
ATOM 2155 C C . ASN A 1 284 ? -14.619 -7.292 39.462 1.00 73.81 284 ASN A C 1
ATOM 2157 O O . ASN A 1 284 ? -14.568 -6.809 38.333 1.00 73.81 284 ASN A O 1
ATOM 2161 N N . THR A 1 285 ? -13.515 -7.592 40.153 1.00 79.38 285 THR A N 1
ATOM 2162 C CA . THR A 1 285 ? -12.155 -7.368 39.638 1.00 79.38 285 THR A CA 1
ATOM 2163 C C . THR A 1 285 ? -11.880 -8.184 38.372 1.00 79.38 285 THR A C 1
ATOM 2165 O O . THR A 1 285 ? -11.297 -7.662 37.424 1.00 79.38 285 THR A O 1
ATOM 2168 N N . LEU A 1 286 ? -12.328 -9.443 38.300 1.00 77.75 286 LEU A N 1
ATOM 2169 C CA . LEU A 1 286 ? -12.177 -10.269 37.098 1.00 77.75 286 LEU A CA 1
ATOM 2170 C C . LEU A 1 286 ? -13.014 -9.754 35.927 1.00 77.75 286 LEU A C 1
ATOM 2172 O O . LEU A 1 286 ? -12.520 -9.744 34.802 1.00 77.75 286 LEU A O 1
ATOM 2176 N N . VAL A 1 287 ? -14.239 -9.285 36.178 1.00 71.62 287 VAL A N 1
ATOM 2177 C CA . VAL A 1 287 ? -15.074 -8.619 35.169 1.00 71.62 287 VAL A CA 1
ATOM 2178 C C . VAL A 1 287 ? -14.395 -7.342 34.664 1.00 71.62 287 VAL A C 1
ATOM 2180 O O . VAL A 1 287 ? -14.282 -7.168 33.453 1.00 71.62 287 VAL A O 1
ATOM 2183 N N . GLU A 1 288 ? -13.863 -6.499 35.554 1.00 70.44 288 GLU A N 1
ATOM 2184 C CA . GLU A 1 288 ? -13.160 -5.264 35.186 1.00 70.44 288 GLU A CA 1
ATOM 2185 C C . GLU A 1 288 ? -11.899 -5.535 34.347 1.00 70.44 288 GLU A C 1
ATOM 2187 O O . GLU A 1 288 ? -11.716 -4.926 33.291 1.00 70.44 288 GLU A O 1
ATOM 2192 N N . ILE A 1 289 ? -11.053 -6.485 34.768 1.00 73.62 289 ILE A N 1
ATOM 2193 C CA . ILE A 1 289 ? -9.848 -6.874 34.018 1.00 73.62 289 ILE A CA 1
ATOM 2194 C C . ILE A 1 289 ? -10.239 -7.475 32.661 1.00 73.62 289 ILE A C 1
ATOM 2196 O O . ILE A 1 289 ? -9.634 -7.110 31.658 1.00 73.62 289 ILE A O 1
ATOM 2200 N N . LYS A 1 290 ? -11.278 -8.320 32.597 1.00 70.56 290 LYS A N 1
ATOM 2201 C CA . LYS A 1 290 ? -11.800 -8.915 31.351 1.00 70.56 290 LYS A CA 1
ATOM 2202 C C . LYS A 1 290 ? -12.343 -7.864 30.380 1.00 70.56 290 LYS A C 1
ATOM 2204 O O . LYS A 1 290 ? -12.146 -7.997 29.175 1.00 70.56 290 LYS A O 1
ATOM 2209 N N . GLY A 1 291 ? -12.984 -6.807 30.883 1.00 67.06 291 GLY A N 1
ATOM 2210 C CA . GLY A 1 291 ? -13.375 -5.653 30.071 1.00 67.06 291 GLY A CA 1
ATOM 2211 C C . GLY A 1 291 ? -12.158 -4.915 29.522 1.00 67.06 291 GLY A C 1
ATOM 2212 O O . GLY A 1 291 ? -12.004 -4.801 28.305 1.00 67.06 291 GLY A O 1
ATOM 2213 N N . LYS A 1 292 ? -11.247 -4.507 30.415 1.00 63.91 292 LYS A N 1
ATOM 2214 C CA . LYS A 1 292 ? -10.015 -3.781 30.070 1.00 63.91 292 LYS A CA 1
ATOM 2215 C C . LYS A 1 292 ? -9.126 -4.541 29.079 1.00 63.91 292 LYS A C 1
ATOM 2217 O O . LYS A 1 292 ? -8.564 -3.908 28.193 1.00 63.91 292 LYS A O 1
ATOM 2222 N N . THR A 1 293 ? -9.026 -5.872 29.163 1.00 65.38 293 THR A N 1
ATOM 2223 C CA . THR A 1 293 ? -8.264 -6.679 28.187 1.00 65.38 293 THR A CA 1
ATOM 2224 C C . THR A 1 293 ? -8.973 -6.872 26.848 1.00 65.38 293 THR A C 1
ATOM 2226 O O . THR A 1 293 ? -8.300 -7.126 25.855 1.00 65.38 293 THR A O 1
ATOM 2229 N N . ASN A 1 294 ? -10.301 -6.730 26.794 1.00 64.88 294 ASN A N 1
ATOM 2230 C CA . ASN A 1 294 ? -11.099 -6.891 25.573 1.00 64.88 294 ASN A CA 1
ATOM 2231 C C . ASN A 1 294 ? -11.533 -5.536 24.966 1.00 64.88 294 ASN A C 1
ATOM 2233 O O . ASN A 1 294 ? -12.512 -5.490 24.221 1.00 64.88 294 ASN A O 1
ATOM 2237 N N . ASN A 1 295 ? -10.844 -4.435 25.298 1.00 64.06 295 ASN A N 1
ATOM 2238 C CA . ASN A 1 295 ? -11.162 -3.058 24.879 1.00 64.06 295 ASN A CA 1
ATOM 2239 C C . ASN A 1 295 ? -12.604 -2.600 25.205 1.00 64.06 295 ASN A C 1
ATOM 2241 O O . ASN A 1 295 ? -13.165 -1.748 24.514 1.00 64.06 295 ASN A O 1
ATOM 2245 N N . ARG A 1 296 ? -13.211 -3.147 26.268 1.00 74.44 296 ARG A N 1
ATOM 2246 C CA . ARG A 1 296 ? -14.536 -2.749 26.768 1.00 74.44 296 ARG A CA 1
ATOM 2247 C C . ARG A 1 296 ? -14.391 -1.918 28.036 1.00 74.44 296 ARG A C 1
ATOM 2249 O O . ARG A 1 296 ? -13.877 -2.390 29.050 1.00 74.44 296 ARG A O 1
ATOM 2256 N N . THR A 1 297 ? -14.883 -0.689 27.991 1.00 80.50 297 THR A N 1
ATOM 2257 C CA . THR A 1 297 ? -14.956 0.201 29.146 1.00 80.50 297 THR A CA 1
ATOM 2258 C C . THR A 1 297 ? -16.037 -0.292 30.097 1.00 80.50 297 THR A C 1
ATOM 2260 O O . THR A 1 297 ? -17.211 -0.373 29.733 1.00 80.50 297 THR A O 1
ATOM 2263 N N . ILE A 1 298 ? -15.641 -0.601 31.330 1.00 80.81 298 ILE A N 1
ATOM 2264 C CA . ILE A 1 298 ? -16.557 -0.996 32.399 1.00 80.81 298 ILE A CA 1
ATOM 2265 C C . ILE A 1 298 ? -16.649 0.130 33.421 1.00 80.81 298 ILE A C 1
ATOM 2267 O O . ILE A 1 298 ? -15.636 0.633 33.907 1.00 80.81 298 ILE A O 1
ATOM 2271 N N . LEU A 1 299 ? -17.881 0.512 33.738 1.00 82.44 299 LEU A N 1
ATOM 2272 C CA . LEU A 1 299 ? -18.198 1.542 34.713 1.00 82.44 299 LEU A CA 1
ATOM 2273 C C . LEU A 1 299 ? -18.061 0.960 36.126 1.00 82.44 299 LEU A C 1
ATOM 2275 O O . LEU A 1 299 ? -18.910 0.200 36.591 1.00 82.44 299 LEU A O 1
ATOM 2279 N N . SER A 1 300 ? -16.961 1.290 36.805 1.00 80.06 300 SER A N 1
ATOM 2280 C CA . SER A 1 300 ? -16.668 0.798 38.156 1.00 80.06 300 SER A CA 1
ATOM 2281 C C . SER A 1 300 ? -17.754 1.223 39.151 1.00 80.06 300 SER A C 1
ATOM 2283 O O . SER A 1 300 ? -17.994 2.416 39.338 1.00 80.06 300 SER A O 1
ATOM 2285 N N . LEU A 1 301 ? -18.386 0.251 39.814 1.00 80.19 301 LEU A N 1
ATOM 2286 C CA . LEU A 1 301 ? -19.311 0.478 40.927 1.00 80.19 301 LEU A CA 1
ATOM 2287 C C . LEU A 1 301 ? -18.513 0.597 42.232 1.00 80.19 301 LEU A C 1
ATOM 2289 O O . LEU A 1 301 ? -18.012 -0.405 42.740 1.00 80.19 301 LEU A O 1
ATOM 2293 N N . LEU A 1 302 ? -18.415 1.810 42.786 1.00 77.00 302 LEU A N 1
ATOM 2294 C CA . LEU A 1 302 ? -17.746 2.057 44.077 1.00 77.00 302 LEU A CA 1
ATOM 2295 C C . LEU A 1 302 ? -18.625 1.704 45.293 1.00 77.00 302 LEU A C 1
ATOM 2297 O O . LEU A 1 302 ? -18.142 1.680 46.423 1.00 77.00 302 LEU A O 1
ATOM 2301 N N . VAL A 1 303 ? -19.909 1.405 45.069 1.00 75.25 303 VAL A N 1
ATOM 2302 C CA . VAL A 1 303 ? -20.880 1.023 46.104 1.00 75.25 303 VAL A CA 1
ATOM 2303 C C . VAL A 1 303 ? -21.464 -0.355 45.784 1.00 75.25 303 VAL A C 1
ATOM 2305 O O . VAL A 1 303 ? -21.796 -0.656 44.636 1.00 75.25 303 VAL A O 1
ATOM 2308 N N . ALA A 1 304 ? -21.597 -1.208 46.802 1.00 71.44 304 ALA A N 1
ATOM 2309 C CA . ALA A 1 304 ? -22.142 -2.554 46.647 1.00 71.44 304 ALA A CA 1
ATOM 2310 C C . ALA A 1 304 ? -23.648 -2.526 46.286 1.00 71.44 304 ALA A C 1
ATOM 2312 O O . ALA A 1 304 ? -24.397 -1.789 46.929 1.00 71.44 304 ALA A O 1
ATOM 2313 N N . PRO A 1 305 ? -24.133 -3.369 45.346 1.00 75.31 305 PRO A N 1
ATOM 2314 C CA . PRO A 1 305 ? -25.537 -3.375 44.913 1.00 75.31 305 PRO A CA 1
ATOM 2315 C C . PRO A 1 305 ? -26.586 -3.483 46.027 1.00 75.31 305 PRO A C 1
ATOM 2317 O O . PRO A 1 305 ? -27.621 -2.838 45.927 1.00 75.31 305 PRO A O 1
ATOM 2320 N N . ALA A 1 306 ? -26.309 -4.220 47.109 1.00 70.38 306 ALA A N 1
ATOM 2321 C CA . ALA A 1 306 ? -27.227 -4.320 48.248 1.00 70.38 306 ALA A CA 1
ATOM 2322 C C . ALA A 1 306 ? -27.475 -2.956 48.922 1.00 70.38 306 ALA A C 1
ATOM 2324 O O . ALA A 1 306 ? -28.620 -2.588 49.144 1.00 70.38 306 ALA A O 1
ATOM 2325 N N . VAL A 1 307 ? -26.420 -2.162 49.138 1.00 73.25 307 VAL A N 1
ATOM 2326 C CA . VAL A 1 307 ? -26.522 -0.815 49.735 1.00 73.25 307 VAL A CA 1
ATOM 2327 C C . VAL A 1 307 ? -27.255 0.150 48.793 1.00 73.25 307 VAL A C 1
ATOM 2329 O O . VAL A 1 307 ? -27.981 1.033 49.236 1.00 73.25 307 VAL A O 1
ATOM 2332 N N . ILE A 1 308 ? -27.109 -0.037 47.476 1.00 77.25 308 ILE A N 1
ATOM 2333 C CA . ILE A 1 308 ? -27.858 0.722 46.463 1.00 77.25 308 ILE A CA 1
ATOM 2334 C C . ILE A 1 308 ? -29.359 0.390 46.537 1.00 77.25 308 ILE A C 1
ATOM 2336 O O . ILE A 1 308 ? -30.187 1.288 46.407 1.00 77.25 308 ILE A O 1
ATOM 2340 N N . GLU A 1 309 ? -29.718 -0.877 46.750 1.00 77.44 309 GLU A N 1
ATOM 2341 C CA . GLU A 1 309 ? -31.111 -1.323 46.891 1.00 77.44 309 GLU A CA 1
ATOM 2342 C C . GLU A 1 309 ? -31.732 -0.929 48.242 1.00 77.44 309 GLU A C 1
ATOM 2344 O O . GLU A 1 309 ? -32.914 -0.588 48.275 1.00 77.44 309 GLU A O 1
ATOM 2349 N N . GLU A 1 310 ? -30.954 -0.922 49.328 1.00 75.38 310 GLU A N 1
ATOM 2350 C CA . GLU A 1 310 ? -31.355 -0.432 50.657 1.00 75.38 310 GLU A CA 1
ATOM 2351 C C . GLU A 1 310 ? -31.675 1.074 50.610 1.00 75.38 310 GLU A C 1
ATOM 2353 O O . GLU A 1 310 ? -32.818 1.469 50.847 1.00 75.38 310 GLU A O 1
ATOM 2358 N N . VAL A 1 311 ? -30.725 1.912 50.169 1.00 74.69 311 VAL A N 1
ATOM 2359 C CA . VAL A 1 311 ? -30.927 3.372 50.043 1.00 74.69 311 VAL A CA 1
ATOM 2360 C C . VAL A 1 311 ? -32.065 3.705 49.069 1.00 74.69 311 VAL A C 1
ATOM 2362 O O . VAL A 1 311 ? -32.834 4.638 49.296 1.00 74.69 311 VAL A O 1
ATOM 2365 N N . ALA A 1 312 ? -32.242 2.930 47.994 1.00 74.94 312 ALA A N 1
ATOM 2366 C CA . ALA A 1 312 ? -33.369 3.123 47.083 1.00 74.94 312 ALA A CA 1
ATOM 2367 C C . ALA A 1 312 ? -34.732 2.825 47.725 1.00 74.94 312 ALA A C 1
ATOM 2369 O O . ALA A 1 312 ? -35.723 3.454 47.354 1.00 74.94 312 ALA A O 1
ATOM 2370 N N . GLN A 1 313 ? -34.816 1.880 48.665 1.00 75.56 313 GLN A N 1
ATOM 2371 C CA . GLN A 1 313 ? -36.057 1.602 49.392 1.00 75.56 313 GLN A CA 1
ATOM 2372 C C . GLN A 1 313 ? -36.394 2.730 50.372 1.00 75.56 313 GLN A C 1
ATOM 2374 O O . GLN A 1 313 ? -37.562 3.098 50.477 1.00 75.56 313 GLN A O 1
ATOM 2379 N N . GLU A 1 314 ? -35.401 3.321 51.038 1.00 70.19 314 GLU A N 1
ATOM 2380 C CA . GLU A 1 314 ? -35.585 4.486 51.917 1.00 70.19 314 GLU A CA 1
ATOM 2381 C C . GLU A 1 314 ? -36.046 5.720 51.123 1.00 70.19 314 GLU A C 1
ATOM 2383 O O . GLU A 1 314 ? -37.075 6.320 51.435 1.00 70.19 314 GLU A O 1
ATOM 2388 N N . VAL A 1 315 ? -35.357 6.035 50.019 1.00 70.44 315 VAL A N 1
ATOM 2389 C CA . VAL A 1 315 ? -35.708 7.139 49.105 1.00 70.44 315 VAL A CA 1
ATOM 2390 C C . VAL A 1 315 ? -37.129 6.992 48.540 1.00 70.44 315 VAL A C 1
ATOM 2392 O O . VAL A 1 315 ? -37.874 7.968 48.459 1.00 70.44 315 VAL A O 1
ATOM 2395 N N . ASN A 1 316 ? -37.547 5.774 48.178 1.00 69.69 316 ASN A N 1
ATOM 2396 C CA . ASN A 1 316 ? -38.890 5.523 47.644 1.00 69.69 316 ASN A CA 1
ATOM 2397 C C . ASN A 1 316 ? -40.013 5.585 48.697 1.00 69.69 316 ASN A C 1
ATOM 2399 O O . ASN A 1 316 ? -41.181 5.650 48.315 1.00 69.69 316 ASN A O 1
ATOM 2403 N N . GLN A 1 317 ? -39.697 5.601 49.997 1.00 67.12 317 GLN A N 1
ATOM 2404 C CA . GLN A 1 317 ? -40.687 5.765 51.073 1.00 67.12 317 GLN A CA 1
ATOM 2405 C C . GLN A 1 317 ? -41.052 7.236 51.350 1.00 67.12 317 GLN A C 1
ATOM 2407 O O . GLN A 1 317 ? -41.854 7.513 52.238 1.00 67.12 317 GLN A O 1
ATOM 2412 N N . GLY A 1 318 ? -40.527 8.185 50.564 1.00 52.62 318 GLY A N 1
ATOM 2413 C CA . GLY A 1 318 ? -40.964 9.585 50.589 1.00 52.62 318 GLY A CA 1
ATOM 2414 C C . GLY A 1 318 ? -40.348 10.435 51.702 1.00 52.62 318 GLY A C 1
ATOM 2415 O O . GLY A 1 318 ? -40.856 11.519 51.990 1.00 52.62 318 GLY A O 1
ATOM 2416 N N . ILE A 1 319 ? -39.252 9.975 52.315 1.00 51.38 319 ILE A N 1
ATOM 2417 C CA . ILE A 1 319 ? -38.463 10.772 53.260 1.00 51.38 319 ILE A CA 1
ATOM 2418 C C . ILE A 1 319 ? -37.815 11.925 52.481 1.00 51.38 319 ILE A C 1
ATOM 2420 O O . ILE A 1 319 ? -36.884 11.723 51.703 1.00 51.38 319 ILE A O 1
ATOM 2424 N N . SER A 1 320 ? -38.341 13.140 52.660 1.00 45.97 320 SER A N 1
ATOM 2425 C CA . SER A 1 320 ? -37.844 14.323 51.955 1.00 45.97 320 SER A CA 1
ATOM 2426 C C . SER A 1 320 ? -36.422 14.666 52.403 1.00 45.97 320 SER A C 1
ATOM 2428 O O . SER A 1 320 ? -36.157 14.875 53.588 1.00 45.97 320 SER A O 1
ATOM 2430 N N . THR A 1 321 ? -35.507 14.773 51.444 1.00 45.56 321 THR A N 1
ATOM 2431 C CA . THR A 1 321 ? -34.056 14.935 51.644 1.00 45.56 321 THR A CA 1
ATOM 2432 C C . THR A 1 321 ? -33.640 16.262 52.286 1.00 45.56 321 THR A C 1
ATOM 2434 O O . THR A 1 321 ? -32.483 16.433 52.657 1.00 45.56 321 THR A O 1
ATOM 2437 N N . THR A 1 322 ? -34.580 17.189 52.499 1.00 42.53 322 THR A N 1
ATOM 2438 C CA . THR A 1 322 ? -34.384 18.400 53.318 1.00 42.53 322 THR A CA 1
ATOM 2439 C C . THR A 1 322 ? -34.550 18.145 54.827 1.00 42.53 322 THR A C 1
ATOM 2441 O O . THR A 1 322 ? -34.385 19.063 55.627 1.00 42.53 322 THR A O 1
ATOM 2444 N N . THR A 1 323 ? -34.899 16.927 55.257 1.00 41.69 323 THR A N 1
ATOM 2445 C CA . THR A 1 323 ? -35.114 16.585 56.674 1.00 41.69 323 THR A CA 1
ATOM 2446 C C . THR A 1 323 ? -34.355 15.315 57.053 1.00 41.69 323 THR A C 1
ATOM 2448 O O . THR A 1 323 ? -34.935 14.257 57.286 1.00 41.69 323 THR A O 1
ATOM 2451 N N . ILE A 1 324 ? -33.029 15.445 57.172 1.00 43.53 324 ILE A N 1
ATOM 2452 C CA . ILE A 1 324 ? -32.164 14.446 57.818 1.00 43.53 324 ILE A CA 1
ATOM 2453 C C . ILE A 1 324 ? -32.405 14.520 59.337 1.00 43.53 324 ILE A C 1
ATOM 2455 O O . ILE A 1 324 ? -31.633 15.110 60.090 1.00 43.53 324 ILE A O 1
ATOM 2459 N N . ILE A 1 325 ? -33.540 13.976 59.779 1.00 39.28 325 ILE A N 1
ATOM 2460 C CA . ILE A 1 325 ? -33.902 13.811 61.189 1.00 39.28 325 ILE A CA 1
ATOM 2461 C C . ILE A 1 325 ? -34.488 12.406 61.360 1.00 39.28 325 ILE A C 1
ATOM 2463 O O . ILE A 1 325 ? -35.702 12.216 61.330 1.00 39.28 325 ILE A O 1
ATOM 2467 N N . PHE A 1 326 ? -33.613 11.424 61.574 1.00 42.03 326 PHE A N 1
ATOM 2468 C CA . PHE A 1 326 ? -33.975 10.199 62.284 1.00 42.03 326 PHE A CA 1
ATOM 2469 C C . PHE A 1 326 ? -33.775 10.457 63.785 1.00 42.03 326 PHE A C 1
ATOM 2471 O O . PHE A 1 326 ? -32.633 10.677 64.189 1.00 42.03 326 PHE A O 1
ATOM 2478 N N . PRO A 1 327 ? -34.824 10.426 64.627 1.00 42.44 327 PRO A N 1
ATOM 2479 C CA . PRO A 1 327 ? -34.633 10.447 66.076 1.00 42.44 327 PRO A CA 1
ATOM 2480 C C . PRO A 1 327 ? -34.057 9.118 66.595 1.00 42.44 327 PRO A C 1
ATOM 2482 O O . PRO A 1 327 ? -33.153 9.125 67.423 1.00 42.44 327 PRO A O 1
ATOM 2485 N N . ASP A 1 328 ? -34.544 7.983 66.070 1.00 40.91 328 ASP A N 1
ATOM 2486 C CA . ASP A 1 328 ? -34.429 6.671 66.728 1.00 40.91 328 ASP A CA 1
ATOM 2487 C C . ASP A 1 328 ? -34.029 5.510 65.785 1.00 40.91 328 ASP A C 1
ATOM 2489 O O . ASP A 1 328 ? -34.726 4.501 65.674 1.00 40.91 328 ASP A O 1
ATOM 2493 N N . SER A 1 329 ? -32.867 5.596 65.125 1.00 38.09 329 SER A N 1
ATOM 2494 C CA . SER A 1 329 ? -32.216 4.406 64.539 1.00 38.09 329 SER A CA 1
ATOM 2495 C C . SER A 1 329 ? -30.696 4.561 64.420 1.00 38.09 329 SER A C 1
ATOM 2497 O O . SER A 1 329 ? -30.209 5.446 63.723 1.00 38.09 329 SER A O 1
ATOM 2499 N N . ASN A 1 330 ? -29.934 3.669 65.067 1.00 38.00 330 ASN A N 1
ATOM 2500 C CA . ASN A 1 330 ? -28.463 3.712 65.132 1.00 38.00 330 ASN A CA 1
ATOM 2501 C C . ASN A 1 330 ? -27.770 3.242 63.831 1.00 38.00 330 ASN A C 1
ATOM 2503 O O . ASN A 1 330 ? -27.061 2.234 63.817 1.00 38.00 330 ASN A O 1
ATOM 2507 N N . ILE A 1 331 ? -27.928 4.000 62.746 1.00 43.31 331 ILE A N 1
ATOM 2508 C CA . ILE A 1 331 ? -27.054 3.948 61.565 1.00 43.31 331 ILE A CA 1
ATOM 2509 C C . ILE A 1 331 ? -26.274 5.267 61.536 1.00 43.31 331 ILE A C 1
ATOM 2511 O O . ILE A 1 331 ? -26.835 6.343 61.716 1.00 43.31 331 ILE A O 1
ATOM 2515 N N . THR A 1 332 ? -24.945 5.195 61.437 1.00 44.22 332 THR A N 1
ATOM 2516 C CA . THR A 1 332 ? -24.079 6.344 61.755 1.00 44.22 332 THR A CA 1
ATOM 2517 C C . THR A 1 332 ? -23.944 7.329 60.587 1.00 44.22 332 THR A C 1
ATOM 2519 O O . THR A 1 332 ? -23.775 6.889 59.450 1.00 44.22 332 THR A O 1
ATOM 2522 N N . PRO A 1 333 ? -23.863 8.655 60.838 1.00 50.34 333 PRO A N 1
ATOM 2523 C CA . PRO A 1 333 ? -23.676 9.668 59.782 1.00 50.34 333 PRO A CA 1
ATOM 2524 C C . PRO A 1 333 ? -22.348 9.510 59.013 1.00 50.34 333 PRO A C 1
ATOM 2526 O O . PRO A 1 333 ? -22.185 9.994 57.895 1.00 50.34 333 PRO A O 1
ATOM 2529 N N . ALA A 1 334 ? -21.394 8.757 59.571 1.00 45.56 334 ALA A N 1
ATOM 2530 C CA . ALA A 1 334 ? -20.179 8.342 58.876 1.00 45.56 334 ALA A CA 1
ATOM 2531 C C . ALA A 1 334 ? -20.427 7.350 57.718 1.00 45.56 334 ALA A C 1
ATOM 2533 O O . ALA A 1 334 ? -19.527 7.160 56.902 1.00 45.56 334 ALA A O 1
ATOM 2534 N N . ILE A 1 335 ? -21.592 6.695 57.648 1.00 49.81 335 ILE A N 1
ATOM 2535 C CA . ILE A 1 335 ? -21.998 5.819 56.537 1.00 49.81 335 ILE A CA 1
ATOM 2536 C C . ILE A 1 335 ? -22.603 6.666 55.415 1.00 49.81 335 ILE A C 1
ATOM 2538 O O . ILE A 1 335 ? -22.163 6.547 54.275 1.00 49.81 335 ILE A O 1
ATOM 2542 N N . GLU A 1 336 ? -23.513 7.584 55.752 1.00 64.12 336 GLU A N 1
ATOM 2543 C CA . GLU A 1 336 ? -24.120 8.548 54.823 1.00 64.12 336 GLU A CA 1
ATOM 2544 C C . GLU A 1 336 ? -23.052 9.364 54.074 1.00 64.12 336 GLU A C 1
ATOM 2546 O O . GLU A 1 336 ? -22.997 9.347 52.843 1.00 64.12 336 GLU A O 1
ATOM 2551 N N . GLN A 1 337 ? -22.120 9.990 54.805 1.00 69.25 337 GLN A N 1
ATOM 2552 C CA . GLN A 1 337 ? -21.054 10.791 54.196 1.00 69.25 337 GLN A CA 1
ATOM 2553 C C . GLN A 1 337 ? -20.113 9.949 53.312 1.00 69.25 337 GLN A C 1
ATOM 2555 O O . GLN A 1 337 ? -19.637 10.435 52.286 1.00 69.25 337 GLN A O 1
ATOM 2560 N N . LYS A 1 338 ? -19.855 8.679 53.662 1.00 69.75 338 LYS A N 1
ATOM 2561 C CA . LYS A 1 338 ? -19.043 7.767 52.832 1.00 69.75 338 LYS A CA 1
ATOM 2562 C C . LYS A 1 338 ? -19.777 7.328 51.569 1.00 69.75 338 LYS A C 1
ATOM 2564 O O . LYS A 1 338 ? -19.170 7.331 50.503 1.00 69.75 338 LYS A O 1
ATOM 2569 N N . PHE A 1 339 ? -21.061 6.981 51.678 1.00 76.25 339 PHE A N 1
ATOM 2570 C CA . PHE A 1 339 ? -21.911 6.652 50.533 1.00 76.25 339 PHE A CA 1
ATOM 2571 C C . PHE A 1 339 ? -21.976 7.833 49.561 1.00 76.25 339 PHE A C 1
ATOM 2573 O O . PHE A 1 339 ? -21.764 7.650 48.365 1.00 76.25 339 PHE A O 1
ATOM 2580 N N . ARG A 1 340 ? -22.174 9.052 50.081 1.00 76.06 340 ARG A N 1
ATOM 2581 C CA . ARG A 1 340 ? -22.178 10.279 49.285 1.00 76.06 340 ARG A CA 1
ATOM 2582 C C . ARG A 1 340 ? -20.855 10.496 48.551 1.00 76.06 340 ARG A C 1
ATOM 2584 O O . ARG A 1 340 ? -20.877 10.628 47.334 1.00 76.06 340 ARG A O 1
ATOM 2591 N N . ILE A 1 341 ? -19.715 10.474 49.249 1.00 80.25 341 ILE A N 1
ATOM 2592 C CA . ILE A 1 341 ? -18.392 10.659 48.621 1.00 80.25 341 ILE A CA 1
ATOM 2593 C C . ILE A 1 341 ? -18.141 9.597 47.538 1.00 80.25 341 ILE A C 1
ATOM 2595 O O . ILE A 1 341 ? -17.755 9.949 46.426 1.00 80.25 341 ILE A O 1
ATOM 2599 N N . ALA A 1 342 ? -18.424 8.320 47.820 1.00 79.19 342 ALA A N 1
ATOM 2600 C CA . ALA A 1 342 ? -18.258 7.238 46.848 1.00 79.19 342 ALA A CA 1
ATOM 2601 C C . ALA A 1 342 ? -19.187 7.388 45.628 1.00 79.19 342 ALA A C 1
ATOM 2603 O O . ALA A 1 342 ? -18.803 7.035 44.515 1.00 79.19 342 ALA A O 1
ATOM 2604 N N . LEU A 1 343 ? -20.397 7.924 45.812 1.00 82.69 343 LEU A N 1
ATOM 2605 C CA . LEU A 1 343 ? -21.344 8.190 44.730 1.00 82.69 343 LEU A CA 1
ATOM 2606 C C . LEU A 1 343 ? -20.901 9.384 43.869 1.00 82.69 343 LEU A C 1
ATOM 2608 O O . LEU A 1 343 ? -20.950 9.294 42.642 1.00 82.69 343 LEU A O 1
ATOM 2612 N N . GLU A 1 344 ? -20.422 10.469 44.482 1.00 84.75 344 GLU A N 1
ATOM 2613 C CA . GLU A 1 344 ? -19.864 11.626 43.768 1.00 84.75 344 GLU A CA 1
ATOM 2614 C C . GLU A 1 344 ? -18.609 11.226 42.961 1.00 84.75 344 GLU A C 1
ATOM 2616 O O . GLU A 1 344 ? -18.546 11.482 41.757 1.00 84.75 344 GLU A O 1
ATOM 2621 N N . GLU A 1 345 ? -17.664 10.495 43.567 1.00 84.62 345 GLU A N 1
ATOM 2622 C CA . GLU A 1 345 ? -16.470 9.960 42.889 1.00 84.62 345 GLU A CA 1
ATOM 2623 C C . GLU A 1 345 ? -16.835 9.030 41.719 1.00 84.62 345 GLU A C 1
ATOM 2625 O O . GLU A 1 345 ? -16.295 9.163 40.617 1.00 84.62 345 GLU A O 1
ATOM 2630 N N . MET A 1 346 ? -17.797 8.124 41.923 1.00 85.69 346 MET A N 1
ATOM 2631 C CA . MET A 1 346 ? -18.271 7.189 40.901 1.00 85.69 346 MET A CA 1
ATOM 2632 C C . MET A 1 346 ? -18.841 7.923 39.680 1.00 85.69 346 MET A C 1
ATOM 2634 O O . MET A 1 346 ? -18.454 7.617 38.551 1.00 85.69 346 MET A O 1
ATOM 2638 N N . TYR A 1 347 ? -19.698 8.930 39.877 1.00 87.88 347 TYR A N 1
ATOM 2639 C CA . TYR A 1 347 ? -20.273 9.689 38.763 1.00 87.88 347 TYR A CA 1
ATOM 2640 C C . TYR A 1 347 ? -19.271 10.628 38.075 1.00 87.88 347 TYR A C 1
ATOM 2642 O O . TYR A 1 347 ? -19.332 10.764 36.849 1.00 87.88 347 TYR A O 1
ATOM 2650 N N . ILE A 1 348 ? -18.310 11.216 38.799 1.00 86.00 348 ILE A N 1
ATOM 2651 C CA . ILE A 1 348 ? -17.184 11.956 38.197 1.00 86.00 348 ILE A CA 1
ATOM 2652 C C . ILE A 1 348 ? -16.354 11.021 37.308 1.00 86.00 348 ILE A C 1
ATOM 2654 O O . ILE A 1 348 ? -16.033 11.365 36.169 1.00 86.00 348 ILE A O 1
ATOM 2658 N N . ASN A 1 349 ? -16.049 9.817 37.790 1.00 85.38 349 ASN A N 1
ATOM 2659 C CA . ASN A 1 349 ? -15.280 8.822 37.052 1.00 85.38 349 ASN A CA 1
ATOM 2660 C C . ASN A 1 349 ? -16.038 8.350 35.794 1.00 85.38 349 ASN A C 1
ATOM 2662 O O . ASN A 1 349 ? -15.500 8.414 34.689 1.00 85.38 349 ASN A O 1
ATOM 2666 N N . TRP A 1 350 ? -17.317 7.976 35.922 1.00 89.69 350 TRP A N 1
ATOM 2667 C CA . TRP A 1 350 ? -18.156 7.557 34.791 1.00 89.69 350 TRP A CA 1
ATOM 2668 C C . TRP A 1 350 ? -18.299 8.654 33.732 1.00 89.69 350 TRP A C 1
ATOM 2670 O O . TRP A 1 350 ? -18.073 8.404 32.549 1.00 89.69 350 TRP A O 1
ATOM 2680 N N . THR A 1 351 ? -18.651 9.879 34.134 1.00 88.81 351 THR A N 1
ATOM 2681 C CA . THR A 1 351 ? -18.833 10.987 33.180 1.00 88.81 351 THR A CA 1
ATOM 2682 C C . THR A 1 351 ? -17.526 11.367 32.486 1.00 88.81 351 THR A C 1
ATOM 2684 O O . THR A 1 351 ? -17.549 11.672 31.293 1.00 88.81 351 THR A O 1
ATOM 2687 N N . THR A 1 352 ? -16.389 11.262 33.182 1.00 87.12 352 THR A N 1
ATOM 2688 C CA . THR A 1 352 ? -15.053 11.484 32.614 1.00 87.12 352 THR A CA 1
ATOM 2689 C C . THR A 1 352 ? -14.676 10.394 31.611 1.00 87.12 352 THR A C 1
ATOM 2691 O O . THR A 1 352 ? -14.360 10.725 30.472 1.00 87.12 352 THR A O 1
ATOM 2694 N N . GLN A 1 353 ? -14.777 9.107 31.974 1.00 85.69 353 GLN A N 1
ATOM 2695 C CA . GLN A 1 353 ? -14.484 7.984 31.067 1.00 85.69 353 GLN A CA 1
ATOM 2696 C C . GLN A 1 353 ? -15.337 8.044 29.794 1.00 85.69 353 GLN A C 1
ATOM 2698 O O . GLN A 1 353 ? -14.817 7.948 28.682 1.00 85.69 353 GLN A O 1
ATOM 2703 N N . ILE A 1 354 ? -16.648 8.259 29.942 1.00 89.06 354 ILE A N 1
ATOM 2704 C CA . ILE A 1 354 ? -17.561 8.364 28.800 1.00 89.06 354 ILE A CA 1
ATOM 2705 C C . ILE A 1 354 ? -17.214 9.601 27.953 1.00 89.06 354 ILE A C 1
ATOM 2707 O O . ILE A 1 354 ? -17.267 9.531 26.726 1.00 89.06 354 ILE A O 1
ATOM 2711 N N . HIS A 1 355 ? -16.801 10.720 28.562 1.00 87.44 355 HIS A N 1
ATOM 2712 C CA . HIS A 1 355 ? -16.365 11.892 27.803 1.00 87.44 355 HIS A CA 1
ATOM 2713 C C . HIS A 1 355 ? -15.060 11.649 27.028 1.00 87.44 355 HIS A C 1
ATOM 2715 O O . HIS A 1 355 ? -15.018 12.010 25.851 1.00 87.44 355 HIS A O 1
ATOM 2721 N N . GLU A 1 356 ? -14.045 11.020 27.636 1.00 85.75 356 GLU A N 1
ATOM 2722 C CA . GLU A 1 356 ? -12.772 10.677 26.975 1.00 85.75 356 GLU A CA 1
ATOM 2723 C C . GLU A 1 356 ? -12.995 9.785 25.744 1.00 85.75 356 GLU A C 1
ATOM 2725 O O . GLU A 1 356 ? -12.404 10.025 24.691 1.00 85.75 356 GLU A O 1
ATOM 2730 N N . ILE A 1 357 ? -13.921 8.826 25.828 1.00 87.19 357 ILE A N 1
ATOM 2731 C CA . ILE A 1 357 ? -14.290 7.966 24.695 1.00 87.19 357 ILE A CA 1
ATOM 2732 C C . ILE A 1 357 ? -15.085 8.757 23.649 1.00 87.19 357 ILE A C 1
ATOM 2734 O O . ILE A 1 357 ? -14.845 8.613 22.454 1.00 87.19 357 ILE A O 1
ATOM 2738 N N . ILE A 1 358 ? -15.998 9.650 24.039 1.00 88.19 358 ILE A N 1
ATOM 2739 C CA . ILE A 1 358 ? -16.767 10.460 23.075 1.00 88.19 358 ILE A CA 1
ATOM 2740 C C . ILE A 1 358 ? -15.871 11.424 22.273 1.00 88.19 358 ILE A C 1
ATOM 2742 O O . ILE A 1 358 ? -16.152 11.644 21.096 1.00 88.19 358 ILE A O 1
ATOM 2746 N N . ILE A 1 359 ? -14.783 11.959 22.847 1.00 85.81 359 ILE A N 1
ATOM 2747 C CA . ILE A 1 359 ? -13.835 12.835 22.119 1.00 85.81 359 ILE A CA 1
ATOM 2748 C C . ILE A 1 359 ? -12.777 12.084 21.298 1.00 85.81 359 ILE A C 1
ATOM 2750 O O . ILE A 1 359 ? -12.094 12.708 20.483 1.00 85.81 359 ILE A O 1
ATOM 2754 N N . GLU A 1 360 ? -12.634 10.775 21.511 1.00 87.50 360 GLU A N 1
ATOM 2755 C CA . GLU A 1 360 ? -11.708 9.919 20.771 1.00 87.50 360 GLU A CA 1
ATOM 2756 C C . GLU A 1 360 ? -12.000 9.946 19.259 1.00 87.50 360 GLU A C 1
ATOM 2758 O O . GLU A 1 360 ? -13.156 9.911 18.830 1.00 87.50 360 GLU A O 1
ATOM 2763 N N . ARG A 1 361 ? -10.942 9.992 18.441 1.00 87.44 361 ARG A N 1
ATOM 2764 C CA . ARG A 1 361 ? -11.010 10.099 16.976 1.00 87.44 361 ARG A CA 1
ATOM 2765 C C . ARG A 1 361 ? -9.862 9.350 16.292 1.00 87.44 361 ARG A C 1
ATOM 2767 O O . ARG A 1 361 ? -8.754 9.299 16.828 1.00 87.44 361 ARG A O 1
ATOM 2774 N N . SER A 1 362 ? -10.098 8.840 15.087 1.00 89.50 362 SER A N 1
ATOM 2775 C CA . SER A 1 362 ? -9.037 8.319 14.225 1.00 89.50 362 SER A CA 1
ATOM 2776 C C . SER A 1 362 ? -8.297 9.434 13.477 1.00 89.50 362 SER A C 1
ATOM 2778 O O . SER A 1 362 ? -8.884 10.447 13.081 1.00 89.50 362 SER A O 1
ATOM 2780 N N . GLU A 1 363 ? -6.989 9.254 13.279 1.00 86.88 363 GLU A N 1
ATOM 2781 C CA . GLU A 1 363 ? -6.148 10.117 12.443 1.00 86.88 363 GLU A CA 1
ATOM 2782 C C . GLU A 1 363 ? -5.134 9.282 11.649 1.00 86.88 363 GLU A C 1
ATOM 2784 O O . GLU A 1 363 ? -4.493 8.384 12.188 1.00 86.88 363 GLU A O 1
ATOM 2789 N N . CYS A 1 364 ? -4.945 9.591 10.364 1.00 80.88 364 CYS A N 1
ATOM 2790 C CA . CYS A 1 364 ? -3.828 9.044 9.596 1.00 80.88 364 CYS A CA 1
ATOM 2791 C C . CYS A 1 364 ? -2.589 9.927 9.812 1.00 80.88 364 CYS A C 1
ATOM 2793 O O . CYS A 1 364 ? -2.702 11.143 9.592 1.00 80.88 364 CYS A O 1
ATOM 2795 N N . PRO A 1 365 ? -1.424 9.358 10.190 1.00 71.38 365 PRO A N 1
ATOM 2796 C CA . PRO A 1 365 ? -0.175 10.100 10.332 1.00 71.38 365 PRO A CA 1
ATOM 2797 C C . PRO A 1 365 ? 0.169 10.966 9.114 1.00 71.38 365 PRO A C 1
ATOM 2799 O O . PRO A 1 365 ? -0.171 10.637 7.976 1.00 71.38 365 PRO A O 1
ATOM 2802 N N . THR A 1 366 ? 0.898 12.058 9.353 1.00 64.44 366 THR A N 1
ATOM 2803 C CA . THR A 1 366 ? 1.508 12.879 8.298 1.00 64.44 366 THR A CA 1
ATOM 2804 C C . THR A 1 366 ? 2.973 13.140 8.617 1.00 64.44 366 THR A C 1
ATOM 2806 O O . THR A 1 366 ? 3.310 13.511 9.743 1.00 64.44 366 THR A O 1
ATOM 2809 N N . GLY A 1 367 ? 3.850 13.024 7.614 1.00 54.12 367 GLY A N 1
ATOM 2810 C CA . GLY A 1 367 ? 5.295 13.253 7.770 1.00 54.12 367 GLY A CA 1
ATOM 2811 C C . GLY A 1 367 ? 5.705 14.684 8.159 1.00 54.12 367 GLY A C 1
ATOM 2812 O O . GLY A 1 367 ? 6.891 14.948 8.345 1.00 54.12 367 GLY A O 1
ATOM 2813 N N . LEU A 1 368 ? 4.748 15.612 8.283 1.00 49.41 368 LEU A N 1
ATOM 2814 C CA . LEU A 1 368 ? 4.971 16.990 8.728 1.00 49.41 368 LEU A CA 1
ATOM 2815 C C . LEU A 1 368 ? 4.696 17.198 10.228 1.00 49.41 368 LEU A C 1
ATOM 2817 O O . LEU A 1 368 ? 5.288 18.098 10.820 1.00 49.41 368 LEU A O 1
ATOM 2821 N N . GLN A 1 369 ? 3.833 16.388 10.858 1.00 50.06 369 GLN A N 1
ATOM 2822 C CA . GLN A 1 369 ? 3.336 16.656 12.220 1.00 50.06 369 GLN A CA 1
ATOM 2823 C C . GLN A 1 369 ? 4.052 15.872 13.333 1.00 50.06 369 GLN A C 1
ATOM 2825 O O . GLN A 1 369 ? 3.916 16.221 14.500 1.00 50.06 369 GLN A O 1
ATOM 2830 N N . THR A 1 370 ? 4.891 14.882 13.013 1.00 46.19 370 THR A N 1
ATOM 2831 C CA . THR A 1 370 ? 5.641 14.089 14.013 1.00 46.19 370 THR A CA 1
ATOM 2832 C C . THR A 1 370 ? 6.935 14.748 14.519 1.00 46.19 370 THR A C 1
ATOM 2834 O O . THR A 1 370 ? 7.669 14.149 15.302 1.00 46.19 370 THR A O 1
ATOM 2837 N N . ARG A 1 371 ? 7.240 15.993 14.114 1.00 41.69 371 ARG A N 1
ATOM 2838 C CA . ARG A 1 371 ? 8.469 16.713 14.523 1.00 41.69 371 ARG A CA 1
ATOM 2839 C C . ARG A 1 371 ? 8.385 17.428 15.880 1.00 41.69 371 ARG A C 1
ATOM 2841 O O . ARG A 1 371 ? 9.410 17.917 16.352 1.00 41.69 371 ARG A O 1
ATOM 2848 N N . SER A 1 372 ? 7.220 17.473 16.527 1.00 34.91 372 SER A N 1
ATOM 2849 C CA . SER A 1 372 ? 7.076 17.983 17.897 1.00 34.91 372 SER A CA 1
ATOM 2850 C C . SER A 1 372 ? 7.299 16.878 18.937 1.00 34.91 372 SER A C 1
ATOM 2852 O O . SER A 1 372 ? 6.382 16.129 19.257 1.00 34.91 372 SER A O 1
ATOM 2854 N N . THR A 1 373 ? 8.526 16.821 19.462 1.00 33.47 373 THR A N 1
ATOM 2855 C CA . THR A 1 373 ? 8.879 16.412 20.841 1.00 33.47 373 THR A CA 1
ATOM 2856 C C . THR A 1 373 ? 8.102 15.254 21.495 1.00 33.47 373 THR A C 1
ATOM 2858 O O . THR A 1 373 ? 7.010 15.439 22.021 1.00 33.47 373 THR A O 1
ATOM 2861 N N . SER A 1 374 ? 8.772 14.101 21.600 1.00 33.72 374 SER A N 1
ATOM 2862 C CA . SER A 1 374 ? 8.778 13.196 22.770 1.00 33.72 374 SER A CA 1
ATOM 2863 C C . SER A 1 374 ? 7.510 13.067 23.645 1.00 33.72 374 SER A C 1
ATOM 2865 O O . SER A 1 374 ? 7.208 13.930 24.467 1.00 33.72 374 SER A O 1
ATOM 2867 N N . ALA A 1 375 ? 6.934 11.861 23.640 1.00 36.12 375 ALA A N 1
ATOM 2868 C CA . ALA A 1 375 ? 6.215 11.274 24.781 1.00 36.12 375 ALA A CA 1
ATOM 2869 C C . ALA A 1 375 ? 4.891 11.929 25.240 1.00 36.12 375 ALA A C 1
ATOM 2871 O O . ALA A 1 375 ? 4.484 11.739 26.385 1.00 36.12 375 ALA A O 1
ATOM 2872 N N . GLN A 1 376 ? 4.148 12.588 24.345 1.00 39.66 376 GLN A N 1
ATOM 2873 C CA . GLN A 1 376 ? 2.706 12.805 24.538 1.00 39.66 376 GLN A CA 1
ATOM 2874 C C . GLN A 1 376 ? 1.896 12.265 23.353 1.00 39.66 376 GLN A C 1
ATOM 2876 O O . GLN A 1 376 ? 1.619 12.969 22.384 1.00 39.66 376 GLN A O 1
ATOM 2881 N N . GLN A 1 377 ? 1.458 11.004 23.459 1.00 46.28 377 GLN A N 1
ATOM 2882 C CA . GLN A 1 377 ? 0.255 10.569 22.747 1.00 46.28 377 GLN A CA 1
ATOM 2883 C C . GLN A 1 377 ? -0.909 11.416 23.272 1.00 46.28 377 GLN A C 1
ATOM 2885 O O . GLN A 1 377 ? -1.199 11.402 24.469 1.00 46.28 377 GLN A O 1
ATOM 2890 N N . SER A 1 378 ? -1.560 12.183 22.398 1.00 51.22 378 SER A N 1
ATOM 2891 C CA . SER A 1 378 ? -2.736 12.953 22.794 1.00 51.22 378 SER A CA 1
ATOM 2892 C C . SER A 1 378 ? -3.871 11.987 23.142 1.00 51.22 378 SER A C 1
ATOM 2894 O O . SER A 1 378 ? -4.295 11.186 22.307 1.00 51.22 378 SER A O 1
ATOM 2896 N N . LYS A 1 379 ? -4.349 12.039 24.395 1.00 58.62 379 LYS A N 1
ATOM 2897 C CA . LYS A 1 379 ? -5.493 11.240 24.859 1.00 58.62 379 LYS A CA 1
ATOM 2898 C C . LYS A 1 379 ? -6.650 11.369 23.858 1.00 58.62 379 LYS A C 1
ATOM 2900 O O . LYS A 1 379 ? -7.124 12.476 23.611 1.00 58.62 379 LYS A O 1
ATOM 2905 N N . GLY A 1 380 ? -7.092 10.242 23.300 1.00 69.69 380 GLY A N 1
ATOM 2906 C CA . GLY A 1 380 ? -8.183 10.199 22.324 1.00 69.69 380 GLY A CA 1
ATOM 2907 C C . GLY A 1 380 ? -7.780 10.340 20.847 1.00 69.69 380 GLY A C 1
ATOM 2908 O O . GLY A 1 380 ? -8.641 10.672 20.037 1.00 69.69 380 GLY A O 1
ATOM 2909 N N . VAL A 1 381 ? -6.526 10.089 20.453 1.00 81.69 381 VAL A N 1
ATOM 2910 C CA . VAL A 1 381 ? -6.169 9.897 19.031 1.00 81.69 381 VAL A CA 1
ATOM 2911 C C . VAL A 1 381 ? -5.716 8.461 18.773 1.00 81.69 381 VAL A C 1
ATOM 2913 O O . VAL A 1 381 ? -4.739 7.998 19.357 1.00 81.69 381 VAL A O 1
ATOM 2916 N N . VAL A 1 382 ? -6.412 7.774 17.862 1.00 83.56 382 VAL A N 1
ATOM 2917 C CA . VAL A 1 382 ? -6.039 6.445 17.355 1.00 83.56 382 VAL A CA 1
ATOM 2918 C C . VAL A 1 382 ? -5.430 6.596 15.966 1.00 83.56 382 VAL A C 1
ATOM 2920 O O . VAL A 1 382 ? -6.071 7.119 15.054 1.00 83.56 382 VAL A O 1
ATOM 2923 N N . TYR A 1 383 ? -4.192 6.135 15.788 1.00 86.00 383 TYR A N 1
ATOM 2924 C CA . TYR A 1 383 ? -3.526 6.207 14.490 1.00 86.00 383 TYR A CA 1
ATOM 2925 C C . TYR A 1 383 ? -3.952 5.062 13.570 1.00 86.00 383 TYR A C 1
ATOM 2927 O O . TYR A 1 383 ? -3.867 3.893 13.941 1.00 86.00 383 TYR A O 1
ATOM 2935 N N . VAL A 1 384 ? -4.377 5.405 12.354 1.00 86.88 384 VAL A N 1
ATOM 2936 C CA . VAL A 1 384 ? -4.806 4.451 11.320 1.00 86.88 384 VAL A CA 1
ATOM 2937 C C . VAL A 1 384 ? -3.972 4.622 10.052 1.00 86.88 384 VAL A C 1
ATOM 2939 O O . VAL A 1 384 ? -3.597 5.731 9.683 1.00 86.88 384 VAL A O 1
ATOM 2942 N N . THR A 1 385 ? -3.654 3.514 9.384 1.00 86.06 385 THR A N 1
ATOM 2943 C CA . THR A 1 385 ? -2.759 3.491 8.209 1.00 86.06 385 THR A CA 1
ATOM 2944 C C . THR A 1 385 ? -3.372 2.787 7.004 1.00 86.06 385 THR A C 1
ATOM 2946 O O . THR A 1 385 ? -3.147 3.222 5.884 1.00 86.06 385 THR A O 1
ATOM 2949 N N . LEU A 1 386 ? -4.194 1.755 7.211 1.00 89.56 386 LEU A N 1
ATOM 2950 C CA . LEU A 1 386 ? -4.899 1.016 6.158 1.00 89.56 386 LEU A CA 1
ATOM 2951 C C . LEU A 1 386 ? -6.421 1.162 6.325 1.00 89.56 386 LEU A C 1
ATOM 2953 O O . LEU A 1 386 ? -6.880 1.398 7.445 1.00 89.56 386 LEU A O 1
ATOM 2957 N N . PRO A 1 387 ? -7.242 0.970 5.270 1.00 92.06 387 PRO A N 1
ATOM 2958 C CA . PRO A 1 387 ? -8.698 1.115 5.380 1.00 92.06 387 PRO A CA 1
ATOM 2959 C C . PRO A 1 387 ? -9.301 0.126 6.387 1.00 92.06 387 PRO A C 1
ATOM 2961 O O . PRO A 1 387 ? -10.239 0.461 7.104 1.00 92.06 387 PRO A O 1
ATOM 2964 N N . ALA A 1 388 ? -8.698 -1.061 6.516 1.00 90.06 388 ALA A N 1
ATOM 2965 C CA . ALA A 1 388 ? -9.041 -2.041 7.543 1.00 90.06 388 ALA A CA 1
ATOM 2966 C C . ALA A 1 388 ? -8.835 -1.515 8.979 1.00 90.06 388 ALA A C 1
ATOM 2968 O O . ALA A 1 388 ? -9.604 -1.880 9.862 1.00 90.06 388 ALA A O 1
ATOM 2969 N N . HIS A 1 389 ? -7.854 -0.635 9.221 1.00 90.19 389 HIS A N 1
ATOM 2970 C CA . HIS A 1 389 ? -7.599 -0.048 10.544 1.00 90.19 389 HIS A CA 1
ATOM 2971 C C . HIS A 1 389 ? -8.661 1.002 10.903 1.00 90.19 389 HIS A C 1
ATOM 2973 O O . HIS A 1 389 ? -9.161 1.002 12.023 1.00 90.19 389 HIS A O 1
ATOM 2979 N N . GLU A 1 390 ? -9.088 1.825 9.939 1.00 93.31 390 GLU A N 1
ATOM 2980 C CA . GLU A 1 390 ? -10.226 2.745 10.105 1.00 93.31 390 GLU A CA 1
ATOM 2981 C C . GLU A 1 390 ? -11.542 1.974 10.340 1.00 93.31 390 GLU A C 1
ATOM 2983 O O . GLU A 1 390 ? -12.305 2.288 11.253 1.00 93.31 390 GLU A O 1
ATOM 2988 N N . ILE A 1 391 ? -11.788 0.896 9.586 1.00 93.00 391 ILE A N 1
ATOM 2989 C CA . ILE A 1 391 ? -12.966 0.028 9.765 1.00 93.00 391 ILE A CA 1
ATOM 2990 C C . ILE A 1 391 ? -12.943 -0.674 11.131 1.00 93.00 391 ILE A C 1
ATOM 2992 O O . ILE A 1 391 ? -13.979 -0.762 11.797 1.00 93.00 391 ILE A O 1
ATOM 2996 N N . ALA A 1 392 ? -11.778 -1.153 11.576 1.00 89.94 392 ALA A N 1
ATOM 2997 C CA . ALA A 1 392 ? -11.605 -1.753 12.895 1.00 89.94 392 ALA A CA 1
ATOM 2998 C C . ALA A 1 392 ? -11.801 -0.726 14.021 1.00 89.94 392 ALA A C 1
ATOM 3000 O O . ALA A 1 392 ? -12.440 -1.049 15.022 1.00 89.94 392 ALA A O 1
ATOM 3001 N N . TYR A 1 393 ? -11.317 0.508 13.856 1.00 91.94 393 TYR A N 1
ATOM 3002 C CA . TYR A 1 393 ? -11.551 1.605 14.795 1.00 91.94 393 TYR A CA 1
ATOM 3003 C C . TYR A 1 393 ? -13.055 1.859 14.991 1.00 91.94 393 TYR A C 1
ATOM 3005 O O . TYR A 1 393 ? -13.541 1.789 16.121 1.00 91.94 393 TYR A O 1
ATOM 3013 N N . TRP A 1 394 ? -13.822 2.038 13.908 1.00 94.06 394 TRP A N 1
ATOM 3014 C CA . TRP A 1 394 ? -15.271 2.267 14.008 1.00 94.06 394 TRP A CA 1
ATOM 3015 C C . TRP A 1 394 ? -16.039 1.073 14.591 1.00 94.06 394 TRP A C 1
ATOM 3017 O O . TRP A 1 394 ? -16.929 1.277 15.417 1.00 94.06 394 TRP A O 1
ATOM 3027 N N . ASN A 1 395 ? -15.641 -0.163 14.270 1.00 92.50 395 ASN A N 1
ATOM 3028 C CA . ASN A 1 395 ? -16.222 -1.366 14.875 1.00 92.50 395 ASN A CA 1
ATOM 3029 C C . ASN A 1 395 ? -15.973 -1.451 16.390 1.00 92.50 395 ASN A C 1
ATOM 3031 O O . ASN A 1 395 ? -16.916 -1.682 17.150 1.00 92.50 395 ASN A O 1
ATOM 3035 N N . ASN A 1 396 ? -14.730 -1.250 16.843 1.00 89.56 396 ASN A N 1
ATOM 3036 C CA . ASN A 1 396 ? -14.397 -1.248 18.273 1.00 89.56 396 ASN A CA 1
ATOM 3037 C C . ASN A 1 396 ? -15.131 -0.116 19.004 1.00 89.56 396 ASN A C 1
ATOM 3039 O O . ASN A 1 396 ? -15.734 -0.342 20.053 1.00 89.56 396 ASN A O 1
ATOM 3043 N N . ARG A 1 397 ? -15.166 1.081 18.406 1.00 90.00 397 ARG A N 1
ATOM 3044 C CA . ARG A 1 397 ? -15.900 2.242 18.918 1.00 90.00 397 ARG A CA 1
ATOM 3045 C C . ARG A 1 397 ? -17.394 1.958 19.075 1.00 90.00 397 ARG A C 1
ATOM 3047 O O . ARG A 1 397 ? -17.940 2.217 20.146 1.00 90.00 397 ARG A O 1
ATOM 3054 N N . LYS A 1 398 ? -18.042 1.366 18.062 1.00 93.06 398 LYS A N 1
ATOM 3055 C CA . LYS A 1 398 ? -19.446 0.932 18.141 1.00 93.06 398 LYS A CA 1
ATOM 3056 C C . LYS A 1 398 ? -19.653 -0.035 19.309 1.00 93.06 398 LYS A C 1
ATOM 3058 O O . LYS A 1 398 ? -20.537 0.197 20.128 1.00 93.06 398 LYS A O 1
ATOM 3063 N N . GLN A 1 399 ? -18.842 -1.093 19.393 1.00 90.69 399 GLN A N 1
ATOM 3064 C CA . GLN A 1 399 ? -18.978 -2.130 20.422 1.00 90.69 399 GLN A CA 1
ATOM 3065 C C . GLN A 1 399 ? -18.766 -1.581 21.839 1.00 90.69 399 GLN A C 1
ATOM 3067 O O . GLN A 1 399 ? -19.523 -1.931 22.742 1.00 90.69 399 GLN A O 1
ATOM 3072 N N . ASN A 1 400 ? -17.789 -0.691 22.039 1.00 88.69 400 ASN A N 1
ATOM 3073 C CA . ASN A 1 400 ? -17.530 -0.098 23.349 1.00 88.69 400 ASN A CA 1
ATOM 3074 C C . ASN A 1 400 ? -18.668 0.850 23.778 1.00 88.69 400 ASN A C 1
ATOM 3076 O O . ASN A 1 400 ? -19.227 0.699 24.862 1.00 88.69 400 ASN A O 1
ATOM 3080 N N . LEU A 1 401 ? -19.095 1.765 22.897 1.00 91.62 401 LEU A N 1
ATOM 3081 C CA . LEU A 1 401 ? -20.215 2.678 23.172 1.00 91.62 401 LEU A CA 1
ATOM 3082 C C . LEU A 1 401 ? -21.529 1.915 23.428 1.00 91.62 401 LEU A C 1
ATOM 3084 O O . LEU A 1 401 ? -22.270 2.265 24.349 1.00 91.62 401 LEU A O 1
ATOM 3088 N N . GLN A 1 402 ? -21.781 0.830 22.683 1.00 92.94 402 GLN A N 1
ATOM 3089 C CA . GLN A 1 402 ? -22.909 -0.071 22.931 1.00 92.94 402 GLN A CA 1
ATOM 3090 C C . GLN A 1 402 ? -22.823 -0.709 24.323 1.00 92.94 402 GLN A C 1
ATOM 3092 O O . GLN A 1 402 ? -23.806 -0.717 25.061 1.00 92.94 402 GLN A O 1
ATOM 3097 N N . ASN A 1 403 ? -21.650 -1.215 24.711 1.00 89.19 403 ASN A N 1
ATOM 3098 C CA . ASN A 1 403 ? -21.480 -1.909 25.981 1.00 89.19 403 ASN A CA 1
ATOM 3099 C C . ASN A 1 403 ? -21.631 -0.976 27.198 1.00 89.19 403 ASN A C 1
ATOM 3101 O O . ASN A 1 403 ? -22.173 -1.392 28.221 1.00 89.19 403 ASN A O 1
ATOM 3105 N N . ILE A 1 404 ? -21.222 0.291 27.086 1.00 90.44 404 ILE A N 1
ATOM 3106 C CA . ILE A 1 404 ? -21.492 1.328 28.099 1.00 90.44 404 ILE A CA 1
ATOM 3107 C C . ILE A 1 404 ? -23.002 1.616 28.179 1.00 90.44 404 ILE A C 1
ATOM 3109 O O . ILE A 1 404 ? -23.571 1.684 29.269 1.00 90.44 404 ILE A O 1
ATOM 3113 N N . TYR A 1 405 ? -23.679 1.749 27.034 1.00 92.94 405 TYR A N 1
ATOM 3114 C CA . TYR A 1 405 ? -25.129 1.972 26.974 1.00 92.94 405 TYR A CA 1
ATOM 3115 C C . TYR A 1 405 ? -25.932 0.802 27.578 1.00 92.94 405 TYR A C 1
ATOM 3117 O O . TYR A 1 405 ? -26.916 1.019 28.287 1.00 92.94 405 TYR A O 1
ATOM 3125 N N . GLU A 1 406 ? -25.489 -0.438 27.359 1.00 90.56 406 GLU A N 1
ATOM 3126 C CA . GLU A 1 406 ? -26.055 -1.644 27.973 1.00 90.56 406 GLU A CA 1
ATOM 3127 C C . GLU A 1 406 ? -25.843 -1.673 29.496 1.00 90.56 406 GLU A C 1
ATOM 3129 O O . GLU A 1 406 ? -26.804 -1.923 30.229 1.00 90.56 406 GLU A O 1
ATOM 3134 N N . GLN A 1 407 ? -24.641 -1.341 29.988 1.00 89.50 407 GLN A N 1
ATOM 3135 C CA . GLN A 1 407 ? -24.355 -1.217 31.427 1.00 89.50 407 GLN A CA 1
ATOM 3136 C C . GLN A 1 407 ? -25.293 -0.206 32.101 1.00 89.50 407 GLN A C 1
ATOM 3138 O O . GLN A 1 407 ? -25.983 -0.549 33.064 1.00 89.50 407 GLN A O 1
ATOM 3143 N N . LEU A 1 408 ? -25.417 1.001 31.539 1.00 90.81 408 LEU A N 1
ATOM 3144 C CA . LEU A 1 408 ? -26.301 2.055 32.056 1.00 90.81 408 LEU A CA 1
ATOM 3145 C C . LEU A 1 408 ? -27.801 1.700 31.978 1.00 90.81 408 LEU A C 1
ATOM 3147 O O . LEU A 1 408 ? -28.621 2.316 32.658 1.00 90.81 408 LEU A O 1
ATOM 3151 N N . ARG A 1 409 ? -28.183 0.680 31.196 1.00 90.31 409 ARG A N 1
ATOM 3152 C CA . ARG A 1 409 ? -29.557 0.149 31.134 1.00 90.31 409 ARG A CA 1
ATOM 3153 C C . ARG A 1 409 ? -29.863 -0.944 32.163 1.00 90.31 409 ARG A C 1
ATOM 3155 O O . ARG A 1 409 ? -31.039 -1.315 32.279 1.00 90.31 409 ARG A O 1
ATOM 3162 N N . THR A 1 410 ? -28.872 -1.452 32.896 1.00 90.00 410 THR A N 1
ATOM 3163 C CA . THR A 1 410 ? -29.080 -2.436 33.976 1.00 90.00 410 THR A CA 1
ATOM 3164 C C . THR A 1 410 ? -29.882 -1.848 35.145 1.00 90.00 410 THR A C 1
ATOM 3166 O O . THR A 1 410 ? -29.995 -0.630 35.294 1.00 90.00 410 THR A O 1
ATOM 3169 N N . ALA A 1 411 ? -30.473 -2.715 35.976 1.00 86.75 411 ALA A N 1
ATOM 3170 C CA . ALA A 1 411 ? -31.305 -2.288 37.103 1.00 86.75 411 ALA A CA 1
ATOM 3171 C C . ALA A 1 411 ? -30.528 -1.415 38.104 1.00 86.75 411 ALA A C 1
ATOM 3173 O O . ALA A 1 411 ? -30.981 -0.324 38.429 1.00 86.75 411 ALA A O 1
ATOM 3174 N N . THR A 1 412 ? -29.323 -1.830 38.508 1.00 85.38 412 THR A N 1
ATOM 3175 C CA . THR A 1 412 ? -28.481 -1.106 39.478 1.00 85.38 412 THR A CA 1
ATOM 3176 C C . THR A 1 412 ? -28.143 0.319 39.033 1.00 85.38 412 THR A C 1
ATOM 3178 O O . THR A 1 412 ? -28.287 1.257 39.814 1.00 85.38 412 THR A O 1
ATOM 3181 N N . HIS A 1 413 ? -27.764 0.512 37.766 1.00 88.75 413 HIS A N 1
ATOM 3182 C CA . HIS A 1 413 ? -27.423 1.831 37.220 1.00 88.75 413 HIS A CA 1
ATOM 3183 C C . HIS A 1 413 ? -28.659 2.739 37.082 1.00 88.75 413 HIS A C 1
ATOM 3185 O O . HIS A 1 413 ? -28.582 3.940 37.350 1.00 88.75 413 HIS A O 1
ATOM 3191 N N . LYS A 1 414 ? -29.829 2.175 36.750 1.00 89.69 414 LYS A N 1
ATOM 3192 C CA . LYS A 1 414 ? -31.110 2.904 36.784 1.00 89.69 414 LYS A CA 1
ATOM 3193 C C . LYS A 1 414 ? -31.495 3.322 38.201 1.00 89.69 414 LYS A C 1
ATOM 3195 O O . LYS A 1 414 ? -31.882 4.470 38.395 1.00 89.69 414 LYS A O 1
ATOM 3200 N N . THR A 1 415 ? -31.342 2.436 39.183 1.00 85.75 415 THR A N 1
ATOM 3201 C CA . THR A 1 415 ? -31.593 2.736 40.599 1.00 85.75 415 THR A CA 1
ATOM 3202 C C . THR A 1 415 ? -30.682 3.861 41.096 1.00 85.75 415 THR A C 1
ATOM 3204 O O . THR A 1 415 ? -31.169 4.825 41.678 1.00 85.75 415 THR A O 1
ATOM 3207 N N . LEU A 1 416 ? -29.386 3.823 40.768 1.00 87.06 416 LEU A N 1
ATOM 3208 C CA . LEU A 1 416 ? -28.452 4.922 41.048 1.00 87.06 416 LEU A CA 1
ATOM 3209 C C . LEU A 1 416 ? -28.839 6.243 40.357 1.00 87.06 416 LEU A C 1
ATOM 3211 O O . LEU A 1 416 ? -28.613 7.313 40.922 1.00 87.06 416 LEU A O 1
ATOM 3215 N N . THR A 1 417 ? -29.413 6.190 39.151 1.00 86.50 417 THR A N 1
ATOM 3216 C CA . THR A 1 417 ? -29.897 7.384 38.428 1.00 86.50 417 THR A CA 1
ATOM 3217 C C . THR A 1 417 ? -31.159 7.961 39.082 1.00 86.50 417 THR A C 1
ATOM 3219 O O . THR A 1 417 ? -31.330 9.177 39.147 1.00 86.50 417 THR A O 1
ATOM 3222 N N . HIS A 1 418 ? -32.037 7.097 39.597 1.00 85.50 418 HIS A N 1
ATOM 3223 C CA . HIS A 1 418 ? -33.223 7.490 40.363 1.00 85.50 418 HIS A CA 1
ATOM 3224 C C . HIS A 1 418 ? -32.844 8.129 41.703 1.00 85.50 418 HIS A C 1
ATOM 3226 O O . HIS A 1 418 ? -33.369 9.190 42.026 1.00 85.50 418 HIS A O 1
ATOM 3232 N N . ILE A 1 419 ? -31.866 7.558 42.421 1.00 83.25 419 ILE A N 1
ATOM 3233 C CA . ILE A 1 419 ? -31.299 8.156 43.641 1.00 83.25 419 ILE A CA 1
ATOM 3234 C C . ILE A 1 419 ? -30.747 9.559 43.341 1.00 83.25 419 ILE A C 1
ATOM 3236 O O . ILE A 1 419 ? -31.167 10.503 44.001 1.00 83.25 419 ILE A O 1
ATOM 3240 N N . LEU A 1 420 ? -29.896 9.733 42.312 1.00 82.88 420 LEU A N 1
ATOM 3241 C CA . LEU A 1 420 ? -29.384 11.061 41.913 1.00 82.88 420 LEU A CA 1
ATOM 3242 C C . LEU A 1 420 ? -30.497 12.103 41.736 1.00 82.88 420 LEU A C 1
ATOM 3244 O O . LEU A 1 420 ? -30.329 13.252 42.138 1.00 82.88 420 LEU A O 1
ATOM 3248 N N . LYS A 1 421 ? -31.612 11.702 41.115 1.00 84.62 421 LYS A N 1
ATOM 3249 C CA . LYS A 1 421 ? -32.749 12.583 40.844 1.00 84.62 421 LYS A CA 1
ATOM 3250 C C . LYS A 1 421 ? -33.546 12.916 42.107 1.00 84.62 421 LYS A C 1
ATOM 3252 O O . LYS A 1 421 ? -33.989 14.045 42.266 1.00 84.62 421 LYS A O 1
ATOM 3257 N N . ALA A 1 422 ? -33.753 11.938 42.987 1.00 79.31 422 ALA A N 1
ATOM 3258 C CA . ALA A 1 422 ? -34.540 12.109 44.207 1.00 79.31 422 ALA A CA 1
ATOM 3259 C C . ALA A 1 422 ? -33.804 12.911 45.297 1.00 79.31 422 ALA A C 1
ATOM 3261 O O . ALA A 1 422 ? -34.449 13.558 46.118 1.00 79.31 422 ALA A O 1
ATOM 3262 N N . ILE A 1 423 ? -32.465 12.909 45.286 1.00 77.31 423 ILE A N 1
ATOM 3263 C CA . ILE A 1 423 ? -31.635 13.732 46.184 1.00 77.31 423 ILE A CA 1
ATOM 3264 C C . ILE A 1 423 ? -31.292 15.123 45.608 1.00 77.31 423 ILE A C 1
ATOM 3266 O O . ILE A 1 423 ? -30.470 15.820 46.194 1.00 77.31 423 ILE A O 1
ATOM 3270 N N . ASP A 1 424 ? -31.879 15.498 44.462 1.00 76.31 424 ASP A N 1
ATOM 3271 C CA . ASP A 1 424 ? -31.598 16.727 43.692 1.00 76.31 424 ASP A CA 1
ATOM 3272 C C . ASP A 1 424 ? -30.090 16.984 43.477 1.00 76.31 424 ASP A C 1
ATOM 3274 O O . ASP A 1 424 ? -29.533 18.043 43.767 1.00 76.31 424 ASP A O 1
ATOM 3278 N N . SER A 1 425 ? -29.379 15.943 43.030 1.00 82.88 425 SER A N 1
ATOM 3279 C CA . SER A 1 425 ? -27.919 15.970 42.944 1.00 82.88 425 SER A CA 1
ATOM 3280 C C . SER A 1 425 ? -27.413 16.832 41.779 1.00 82.88 425 SER A C 1
ATOM 3282 O O . SER A 1 425 ? -27.826 16.602 40.637 1.00 82.88 425 SER A O 1
ATOM 3284 N N . PRO A 1 426 ? -26.401 17.704 41.983 1.00 84.00 426 PRO A N 1
ATOM 3285 C CA . PRO A 1 426 ? -25.802 18.499 40.905 1.00 84.00 426 PRO A CA 1
ATOM 3286 C C . PRO A 1 426 ? -25.115 17.650 39.819 1.00 84.00 426 PRO A C 1
ATOM 3288 O O . PRO A 1 426 ? -24.789 18.163 38.751 1.00 84.00 426 PRO A O 1
ATOM 3291 N N . TYR A 1 427 ? -24.905 16.350 40.059 1.00 86.25 427 TYR A N 1
ATOM 3292 C CA . TYR A 1 427 ? -24.363 15.409 39.076 1.00 86.25 427 TYR A CA 1
ATOM 3293 C C . TYR A 1 427 ? -25.432 14.806 38.142 1.00 86.25 427 TYR A C 1
ATOM 3295 O O . TYR A 1 427 ? -25.071 14.210 37.126 1.00 86.25 427 TYR A O 1
ATOM 3303 N N . TYR A 1 428 ? -26.731 14.984 38.428 1.00 87.25 428 TYR A N 1
ATOM 3304 C CA . TYR A 1 428 ? -27.829 14.431 37.625 1.00 87.25 428 TYR A CA 1
ATOM 3305 C C . TYR A 1 428 ? -27.867 14.996 36.196 1.00 87.25 428 TYR A C 1
ATOM 3307 O O . TYR A 1 428 ? -27.782 14.229 35.235 1.00 87.25 428 TYR A O 1
ATOM 3315 N N . ASP A 1 429 ? -27.928 16.318 36.023 1.00 90.06 429 ASP A N 1
ATOM 3316 C CA . ASP A 1 429 ? -27.976 16.927 34.686 1.00 90.06 429 ASP A CA 1
ATOM 3317 C C . ASP A 1 429 ? -26.692 16.710 33.857 1.00 90.06 429 ASP A C 1
ATOM 3319 O O . ASP A 1 429 ? -26.807 16.357 32.675 1.00 90.06 429 ASP A O 1
ATOM 3323 N N . PRO A 1 430 ? -25.468 16.814 34.423 1.00 90.50 430 PRO A N 1
ATOM 3324 C CA . PRO A 1 430 ? -24.245 16.381 33.749 1.00 90.50 430 PRO A CA 1
ATOM 3325 C C . PRO A 1 430 ? -24.296 14.921 33.282 1.00 90.50 430 PRO A C 1
ATOM 3327 O O . PRO A 1 430 ? -23.933 14.634 32.138 1.00 90.50 430 PRO A O 1
ATOM 3330 N N . PHE A 1 431 ? -24.797 14.001 34.114 1.00 89.88 431 PHE A N 1
ATOM 3331 C CA . PHE A 1 431 ? -24.958 12.595 33.744 1.00 89.88 431 PHE A CA 1
ATOM 3332 C C . PHE A 1 431 ? -25.987 12.407 32.616 1.00 89.88 431 PHE A C 1
ATOM 3334 O O . PHE A 1 431 ? -25.692 11.732 31.629 1.00 89.88 431 PHE A O 1
ATOM 3341 N N . VAL A 1 432 ? -27.151 13.063 32.685 1.00 90.75 432 VAL A N 1
ATOM 3342 C CA . VAL A 1 432 ? -28.177 13.026 31.625 1.00 90.75 432 VAL A CA 1
ATOM 3343 C C . VAL A 1 432 ? -27.650 13.604 30.304 1.00 90.75 432 VAL A C 1
ATOM 3345 O O . VAL A 1 432 ? -27.941 13.065 29.232 1.00 90.75 432 VAL A O 1
ATOM 3348 N N . LEU A 1 433 ? -26.842 14.668 30.348 1.00 91.06 433 LEU A N 1
ATOM 3349 C CA . LEU A 1 433 ? -26.182 15.237 29.169 1.00 91.06 433 LEU A CA 1
ATOM 3350 C C . LEU A 1 433 ? -25.151 14.269 28.566 1.00 91.06 433 LEU A C 1
ATOM 3352 O O . LEU A 1 433 ? -25.114 14.095 27.345 1.00 91.06 433 LEU A O 1
ATOM 3356 N N . VAL A 1 434 ? -24.334 13.621 29.399 1.00 91.12 434 VAL A N 1
ATOM 3357 C CA . VAL A 1 434 ? -23.356 12.615 28.956 1.00 91.12 434 VAL A CA 1
ATOM 3358 C C . VAL A 1 434 ? -24.054 11.381 28.377 1.00 91.12 434 VAL A C 1
ATOM 3360 O O . VAL A 1 434 ? -23.659 10.923 27.307 1.00 91.12 434 VAL A O 1
ATOM 3363 N N . PHE A 1 435 ? -25.145 10.903 28.984 1.00 91.81 435 PHE A N 1
ATOM 3364 C CA . PHE A 1 435 ? -25.949 9.794 28.459 1.00 91.81 435 PHE A CA 1
ATOM 3365 C C . PHE A 1 435 ? -26.567 10.116 27.088 1.00 91.81 435 PHE A C 1
ATOM 3367 O O . PHE A 1 435 ? -26.494 9.301 26.168 1.00 91.81 435 PHE A O 1
ATOM 3374 N N . LYS A 1 436 ? -27.107 11.329 26.897 1.00 92.69 436 LYS A N 1
ATOM 3375 C CA . LYS A 1 436 ? -27.590 11.786 25.579 1.00 92.69 436 LYS A CA 1
ATOM 3376 C C . LYS A 1 436 ? -26.467 11.788 24.534 1.00 92.69 436 LYS A C 1
ATOM 3378 O O . LYS A 1 436 ? -26.667 11.303 23.423 1.00 92.69 436 LYS A O 1
ATOM 3383 N N . ARG A 1 437 ? -25.272 12.281 24.887 1.00 92.75 437 ARG A N 1
ATOM 3384 C CA . ARG A 1 437 ? -24.101 12.284 23.989 1.00 92.75 437 ARG A CA 1
ATOM 3385 C C . ARG A 1 437 ? -23.599 10.871 23.664 1.00 92.75 437 ARG A C 1
ATOM 3387 O O . ARG A 1 437 ? -23.245 10.629 22.516 1.00 92.75 437 ARG A O 1
ATOM 3394 N N . LEU A 1 438 ? -23.621 9.948 24.630 1.00 94.12 438 LEU A N 1
ATOM 3395 C CA . LEU A 1 438 ? -23.291 8.529 24.443 1.00 94.12 438 LEU A CA 1
ATOM 3396 C C . LEU A 1 438 ? -24.195 7.877 23.388 1.00 94.12 438 LEU A C 1
ATOM 3398 O O . LEU A 1 438 ? -23.690 7.238 22.471 1.00 94.12 438 LEU A O 1
ATOM 3402 N N . VAL A 1 439 ? -25.515 8.080 23.479 1.00 93.75 439 VAL A N 1
ATOM 3403 C CA . VAL A 1 439 ? -26.481 7.534 22.507 1.00 93.75 439 VAL A CA 1
ATOM 3404 C C . VAL A 1 439 ? -26.248 8.105 21.103 1.00 93.75 439 VAL A C 1
ATOM 3406 O O . VAL A 1 439 ? -26.227 7.348 20.134 1.00 93.75 439 VAL A O 1
ATOM 3409 N N . CYS A 1 440 ? -25.998 9.414 20.980 1.00 93.06 440 CYS A N 1
ATOM 3410 C CA . CYS A 1 440 ? -25.659 10.023 19.690 1.00 93.06 440 CYS A CA 1
ATOM 3411 C C . CYS A 1 440 ? -24.358 9.453 19.098 1.00 93.06 440 CYS A C 1
ATOM 3413 O O . CYS A 1 440 ? -24.336 9.097 17.923 1.00 93.06 440 CYS A O 1
ATOM 3415 N N . ALA A 1 441 ? -23.299 9.329 19.906 1.00 92.06 441 ALA A N 1
ATOM 3416 C CA . ALA A 1 441 ? -22.008 8.792 19.469 1.00 92.06 441 ALA A CA 1
ATOM 3417 C C . ALA A 1 441 ? -22.081 7.297 19.102 1.00 92.06 441 ALA A C 1
ATOM 3419 O O . ALA A 1 441 ? -21.362 6.842 18.213 1.00 92.06 441 ALA A O 1
ATOM 3420 N N . TRP A 1 442 ? -22.949 6.524 19.764 1.00 93.56 442 TRP A N 1
ATOM 3421 C CA . TRP A 1 442 ? -23.187 5.117 19.436 1.00 93.56 442 TRP A CA 1
ATOM 3422 C C . TRP A 1 442 ? -23.848 4.957 18.061 1.00 93.56 442 TRP A C 1
ATOM 3424 O O . TRP A 1 442 ? -23.334 4.205 17.234 1.00 93.56 442 TRP A O 1
ATOM 3434 N N . HIS A 1 443 ? -24.919 5.708 17.776 1.00 92.75 443 HIS A N 1
ATOM 3435 C CA . HIS A 1 443 ? -25.557 5.693 16.453 1.00 92.75 443 HIS A CA 1
ATOM 3436 C C . HIS A 1 443 ? -24.648 6.261 15.348 1.00 92.75 443 HIS A C 1
ATOM 3438 O O . HIS A 1 443 ? -24.618 5.719 14.246 1.00 92.75 443 HIS A O 1
ATOM 3444 N N . GLU A 1 444 ? -23.848 7.290 15.650 1.00 93.81 444 GLU A N 1
ATOM 3445 C CA . GLU A 1 444 ? -22.789 7.791 14.761 1.00 93.81 444 GLU A CA 1
ATOM 3446 C C . GLU A 1 444 ? -21.785 6.679 14.403 1.00 93.81 444 GLU A C 1
ATOM 3448 O O . GLU A 1 444 ? -21.453 6.483 13.234 1.00 93.81 444 GLU A O 1
ATOM 3453 N N . ALA A 1 445 ? -21.319 5.917 15.399 1.00 93.81 445 ALA A N 1
ATOM 3454 C CA . ALA A 1 445 ? -20.395 4.810 15.176 1.00 93.81 445 ALA A CA 1
ATOM 3455 C C . ALA A 1 445 ? -21.044 3.618 14.451 1.00 93.81 445 ALA A C 1
ATOM 3457 O O . ALA A 1 445 ? -20.359 2.906 13.717 1.00 93.81 445 ALA A O 1
ATOM 3458 N N . GLU A 1 446 ? -22.348 3.403 14.625 1.00 93.81 446 GLU A N 1
ATOM 3459 C CA . GLU A 1 446 ? -23.122 2.377 13.927 1.00 93.81 446 GLU A CA 1
ATOM 3460 C C . GLU A 1 446 ? -23.277 2.664 12.426 1.00 93.81 446 GLU A C 1
ATOM 3462 O O . GLU A 1 446 ? -22.942 1.790 11.622 1.00 93.81 446 GLU A O 1
ATOM 3467 N N . ASP A 1 447 ? -23.696 3.876 12.046 1.00 93.81 447 ASP A N 1
ATOM 3468 C CA . ASP A 1 447 ? -23.800 4.299 10.639 1.00 93.81 447 ASP A CA 1
ATOM 3469 C C . ASP A 1 447 ? -22.424 4.276 9.955 1.00 93.81 447 ASP A C 1
ATOM 3471 O O . ASP A 1 447 ? -22.255 3.649 8.908 1.00 93.81 447 ASP A O 1
ATOM 3475 N N . ASN A 1 448 ? -21.396 4.844 10.598 1.00 94.38 448 ASN A N 1
ATOM 3476 C CA . ASN A 1 448 ? -20.024 4.820 10.080 1.00 94.38 448 ASN A CA 1
ATOM 3477 C C . ASN A 1 448 ? -19.503 3.386 9.885 1.00 94.38 448 ASN A C 1
ATOM 3479 O O . ASN A 1 448 ? -18.876 3.084 8.869 1.00 94.38 448 ASN A O 1
ATOM 3483 N N . THR A 1 449 ? -19.790 2.478 10.825 1.00 94.25 449 THR A N 1
ATOM 3484 C CA . THR A 1 449 ? -19.408 1.062 10.706 1.00 94.25 449 THR A CA 1
ATOM 3485 C C . THR A 1 449 ? -20.045 0.407 9.480 1.00 94.25 449 THR A C 1
ATOM 3487 O O . THR A 1 449 ? -19.361 -0.351 8.788 1.00 94.25 449 THR A O 1
ATOM 3490 N N . LEU A 1 450 ? -21.322 0.702 9.204 1.00 94.62 450 LEU A N 1
ATOM 3491 C CA . LEU A 1 450 ? -22.075 0.173 8.065 1.00 94.62 450 LEU A CA 1
ATOM 3492 C C . LEU A 1 450 ? -21.518 0.698 6.736 1.00 94.62 450 LEU A C 1
ATOM 3494 O O . LEU A 1 450 ? -21.169 -0.100 5.864 1.00 94.62 450 LEU A O 1
ATOM 3498 N N . TRP A 1 451 ? -21.374 2.018 6.592 1.00 95.19 451 TRP A N 1
ATOM 3499 C CA . TRP A 1 451 ? -20.947 2.635 5.330 1.00 95.19 451 TRP A CA 1
ATOM 3500 C C . TRP A 1 451 ? -19.512 2.318 4.923 1.00 95.19 451 TRP A C 1
ATOM 3502 O O . TRP A 1 451 ? -19.207 2.346 3.732 1.00 95.19 451 TRP A O 1
ATOM 3512 N N . LEU A 1 452 ? -18.636 1.982 5.871 1.00 95.12 452 LEU A N 1
ATOM 3513 C CA . LEU A 1 452 ? -17.261 1.596 5.559 1.00 95.12 452 LEU A CA 1
ATOM 3514 C 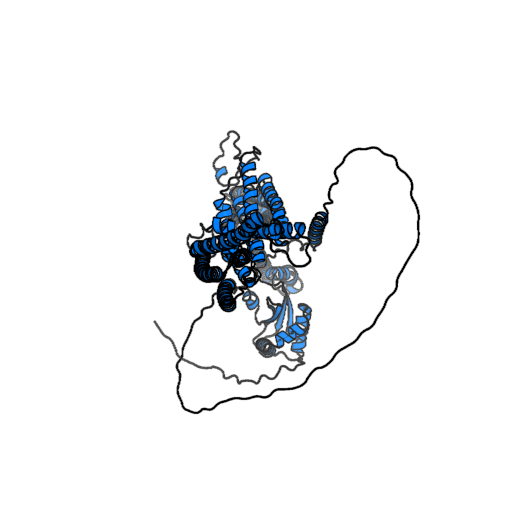C . LEU A 1 452 ? -17.111 0.106 5.176 1.00 95.12 452 LEU A C 1
ATOM 3516 O O . LEU A 1 452 ? -16.099 -0.246 4.570 1.00 95.12 452 LEU A O 1
ATOM 3520 N N . GLN A 1 453 ? -18.093 -0.774 5.442 1.00 92.88 453 GLN A N 1
ATOM 3521 C CA . GLN A 1 453 ? -17.998 -2.206 5.079 1.00 92.88 453 GLN A CA 1
ATOM 3522 C C . GLN A 1 453 ? -17.703 -2.484 3.589 1.00 92.88 453 GLN A C 1
ATOM 3524 O O . GLN A 1 453 ? -16.875 -3.358 3.316 1.00 92.88 453 GLN A O 1
ATOM 3529 N N . PRO A 1 454 ? -18.301 -1.781 2.600 1.00 93.62 454 PRO A N 1
ATOM 3530 C CA . PRO A 1 454 ? -18.065 -2.056 1.179 1.00 93.62 454 PRO A CA 1
ATOM 3531 C C . PRO A 1 454 ? -16.601 -1.912 0.740 1.00 93.62 454 PRO A C 1
ATOM 3533 O O . PRO A 1 454 ? -16.198 -2.531 -0.247 1.00 93.62 454 PRO A O 1
ATOM 3536 N N . LEU A 1 455 ? -15.787 -1.148 1.481 1.00 93.69 455 LEU A N 1
ATOM 3537 C CA . LEU A 1 455 ? -14.350 -1.033 1.228 1.00 93.69 455 LEU A CA 1
ATOM 3538 C C . LEU A 1 455 ? -13.620 -2.363 1.427 1.00 93.69 455 LEU A C 1
ATOM 3540 O O . LEU A 1 455 ? -12.702 -2.633 0.661 1.00 93.69 455 LEU A O 1
ATOM 3544 N N . LEU A 1 456 ? -14.039 -3.224 2.367 1.00 91.19 456 LEU A N 1
ATOM 3545 C CA . LEU A 1 456 ? -13.392 -4.527 2.600 1.00 91.19 456 LEU A CA 1
ATOM 3546 C C . LEU A 1 456 ? -13.398 -5.406 1.342 1.00 91.19 456 LEU A C 1
ATOM 3548 O O . LEU A 1 456 ? -12.438 -6.128 1.080 1.00 91.19 456 LEU A O 1
ATOM 3552 N N . ARG A 1 457 ? -14.455 -5.311 0.523 1.00 92.81 457 ARG A N 1
ATOM 3553 C CA . ARG A 1 457 ? -14.529 -6.012 -0.767 1.00 92.81 457 ARG A CA 1
ATOM 3554 C C . ARG A 1 457 ? -13.539 -5.442 -1.785 1.00 92.81 457 ARG A C 1
ATOM 3556 O O . ARG A 1 457 ? -12.958 -6.208 -2.546 1.00 92.81 457 ARG A O 1
ATOM 3563 N N . GLN A 1 458 ? -13.328 -4.125 -1.784 1.00 92.31 458 GLN A N 1
ATOM 3564 C CA . GLN A 1 458 ? -12.346 -3.474 -2.657 1.00 92.31 458 GLN A CA 1
ATOM 3565 C C . GLN A 1 458 ? -10.914 -3.800 -2.214 1.00 92.31 458 GLN A C 1
ATOM 3567 O O . GLN A 1 458 ? -10.097 -4.189 -3.043 1.00 92.31 458 GLN A O 1
ATOM 3572 N N . THR A 1 459 ? -10.613 -3.745 -0.910 1.00 91.62 459 THR A N 1
ATOM 3573 C CA . THR A 1 459 ? -9.292 -4.136 -0.394 1.00 91.62 459 THR A CA 1
ATOM 3574 C C . THR A 1 459 ? -9.007 -5.613 -0.665 1.00 91.62 459 THR A C 1
ATOM 3576 O O . THR A 1 459 ? -7.916 -5.949 -1.105 1.00 91.62 459 THR A O 1
ATOM 3579 N N . ALA A 1 460 ? -9.996 -6.500 -0.501 1.00 92.62 460 ALA A N 1
ATOM 3580 C CA . ALA A 1 460 ? -9.852 -7.911 -0.859 1.00 92.62 460 ALA A CA 1
ATOM 3581 C C . ALA A 1 460 ? -9.577 -8.119 -2.361 1.00 92.62 460 ALA A C 1
ATOM 3583 O O . ALA A 1 460 ? -8.762 -8.969 -2.707 1.00 92.62 460 ALA A O 1
ATOM 3584 N N . ALA A 1 461 ? -10.195 -7.330 -3.250 1.00 94.12 461 ALA A N 1
ATOM 3585 C CA . ALA A 1 461 ? -9.932 -7.402 -4.688 1.00 94.12 461 ALA A CA 1
ATOM 3586 C C . ALA A 1 461 ? -8.493 -6.976 -5.042 1.00 94.12 461 ALA A C 1
ATOM 3588 O O . ALA A 1 461 ? -7.807 -7.704 -5.754 1.00 94.12 461 ALA A O 1
ATOM 3589 N N . PHE A 1 462 ? -8.000 -5.861 -4.486 1.00 94.19 462 PHE A N 1
ATOM 3590 C CA . PHE A 1 462 ? -6.602 -5.428 -4.661 1.00 94.19 462 PHE A CA 1
ATOM 3591 C C . PHE A 1 462 ? -5.580 -6.382 -4.011 1.00 94.19 462 PHE A C 1
ATOM 3593 O O . PHE A 1 462 ? -4.426 -6.426 -4.437 1.00 94.19 462 PHE A O 1
ATOM 3600 N N . ASN A 1 463 ? -5.984 -7.169 -3.010 1.00 91.69 463 ASN A N 1
ATOM 3601 C CA . ASN A 1 463 ? -5.147 -8.211 -2.405 1.00 91.69 463 ASN A CA 1
ATOM 3602 C C . ASN A 1 463 ? -5.128 -9.519 -3.220 1.00 91.69 463 ASN A C 1
ATOM 3604 O O . ASN A 1 463 ? -4.176 -10.284 -3.107 1.00 91.69 463 ASN A O 1
ATOM 3608 N N . ALA A 1 464 ? -6.162 -9.788 -4.024 1.00 91.88 464 ALA A N 1
ATOM 3609 C CA . ALA A 1 464 ? -6.320 -11.030 -4.788 1.00 91.88 464 ALA A CA 1
ATOM 3610 C C . ALA A 1 464 ? -5.709 -10.991 -6.203 1.00 91.88 464 ALA A C 1
ATOM 3612 O O . ALA A 1 464 ? -5.709 -12.010 -6.893 1.00 91.88 464 ALA A O 1
ATOM 3613 N N . VAL A 1 465 ? -5.221 -9.829 -6.648 1.00 94.62 465 VAL A N 1
ATOM 3614 C CA . VAL A 1 465 ? -4.652 -9.609 -7.986 1.00 94.62 465 VAL A CA 1
ATOM 3615 C C . VAL A 1 465 ? -3.265 -8.970 -7.857 1.00 94.62 465 VAL A C 1
ATOM 3617 O O . VAL A 1 465 ? -3.007 -8.205 -6.921 1.00 94.62 465 VAL A O 1
ATOM 3620 N N . ASN A 1 466 ? -2.382 -9.282 -8.807 1.00 94.06 466 ASN A N 1
ATOM 3621 C CA . ASN A 1 466 ? -1.105 -8.597 -9.000 1.00 94.06 466 ASN A CA 1
ATOM 3622 C C . ASN A 1 466 ? -1.350 -7.101 -9.263 1.00 94.06 466 ASN A C 1
ATOM 3624 O O . ASN A 1 466 ? -2.205 -6.740 -10.077 1.00 94.06 466 ASN A O 1
ATOM 3628 N N . PHE A 1 467 ? -0.622 -6.217 -8.586 1.00 95.75 467 PHE A N 1
ATOM 3629 C CA . PHE A 1 467 ? -0.913 -4.781 -8.608 1.00 95.75 467 PHE A CA 1
ATOM 3630 C C . PHE A 1 467 ? -0.746 -4.164 -10.004 1.00 95.75 467 PHE A C 1
ATOM 3632 O O . PHE A 1 467 ? -1.605 -3.394 -10.433 1.00 95.75 467 PHE A O 1
ATOM 3639 N N . HIS A 1 468 ? 0.271 -4.579 -10.764 1.00 94.06 468 HIS A N 1
ATOM 3640 C CA . HIS A 1 468 ? 0.469 -4.177 -12.163 1.00 94.06 468 HIS A CA 1
ATOM 3641 C C . HIS A 1 468 ? -0.654 -4.613 -13.137 1.00 94.06 468 HIS A C 1
ATOM 3643 O O . HIS A 1 468 ? -0.585 -4.302 -14.326 1.00 94.06 468 HIS A O 1
ATOM 3649 N N . ALA A 1 469 ? -1.676 -5.339 -12.669 1.00 94.38 469 ALA A N 1
ATOM 3650 C CA . ALA A 1 469 ? -2.874 -5.709 -13.427 1.00 94.38 469 ALA A CA 1
ATOM 3651 C C . ALA A 1 469 ? -4.182 -5.153 -12.812 1.00 94.38 469 ALA A C 1
ATOM 3653 O O . ALA A 1 469 ? -5.275 -5.483 -13.272 1.00 94.38 469 ALA A O 1
ATOM 3654 N N . ALA A 1 470 ? -4.101 -4.308 -11.776 1.00 95.19 470 ALA A N 1
ATOM 3655 C CA . ALA A 1 470 ? -5.253 -3.876 -10.977 1.00 95.19 470 ALA A CA 1
ATOM 3656 C C . ALA A 1 470 ? -6.049 -2.678 -11.548 1.00 95.19 470 ALA A C 1
ATOM 3658 O O . ALA A 1 470 ? -6.955 -2.177 -10.881 1.00 95.19 470 ALA A O 1
ATOM 3659 N N . THR A 1 471 ? -5.755 -2.223 -12.771 1.00 95.62 471 THR A N 1
ATOM 3660 C CA . THR A 1 471 ? -6.356 -1.042 -13.431 1.00 95.62 471 THR A CA 1
ATOM 3661 C C . THR A 1 471 ? -7.891 -1.024 -13.373 1.00 95.62 471 THR A C 1
ATOM 3663 O O . THR A 1 471 ? -8.498 -0.033 -12.968 1.00 95.62 471 THR A O 1
ATOM 3666 N N . GLU A 1 472 ? -8.546 -2.148 -13.672 1.00 95.12 472 GLU A N 1
ATOM 3667 C CA . GLU A 1 472 ? -10.016 -2.243 -13.662 1.00 95.12 472 GLU A CA 1
ATOM 3668 C C . GLU A 1 472 ? -10.643 -2.092 -12.261 1.00 95.12 472 GLU A C 1
ATOM 3670 O O . GLU A 1 472 ? -11.817 -1.740 -12.140 1.00 95.12 472 GLU A O 1
ATOM 3675 N N . LEU A 1 473 ? -9.873 -2.301 -11.186 1.00 95.94 473 LEU A N 1
ATOM 3676 C CA . LEU A 1 473 ? -10.341 -2.172 -9.799 1.00 95.94 473 LEU A CA 1
ATOM 3677 C C . LEU A 1 473 ? -10.371 -0.713 -9.308 1.00 95.94 473 LEU A C 1
ATOM 3679 O O . LEU A 1 473 ? -11.056 -0.400 -8.330 1.00 95.94 473 LEU A O 1
ATOM 3683 N N . VAL A 1 474 ? -9.681 0.201 -9.999 1.00 96.81 474 VAL A N 1
ATOM 3684 C CA . VAL A 1 474 ? -9.598 1.623 -9.630 1.00 96.81 474 VAL A CA 1
ATOM 3685 C C . VAL A 1 474 ? -10.966 2.309 -9.703 1.00 96.81 474 VAL A C 1
ATOM 3687 O O . VAL A 1 474 ? -11.347 3.037 -8.783 1.00 96.81 474 VAL A O 1
ATOM 3690 N N . ASN A 1 475 ? -11.738 2.060 -10.765 1.00 94.38 475 ASN A N 1
ATOM 3691 C CA . ASN A 1 475 ? -13.039 2.707 -10.963 1.00 94.38 475 ASN A CA 1
ATOM 3692 C C . ASN A 1 475 ? -14.091 2.278 -9.911 1.00 94.38 475 ASN A C 1
ATOM 3694 O O . ASN A 1 475 ? -14.709 3.166 -9.315 1.00 94.38 475 ASN A O 1
ATOM 3698 N N . PRO A 1 476 ? -14.270 0.974 -9.597 1.00 95.38 476 PRO A N 1
ATOM 3699 C CA . PRO A 1 476 ? -15.081 0.528 -8.462 1.00 95.38 476 PRO A CA 1
ATOM 3700 C C . PRO A 1 476 ? -14.661 1.140 -7.119 1.00 95.38 476 PRO A C 1
ATOM 3702 O O . PRO A 1 476 ? -15.522 1.588 -6.362 1.00 95.38 476 PRO A O 1
ATOM 3705 N N . LEU A 1 477 ? -13.357 1.209 -6.828 1.00 96.94 477 LEU A N 1
ATOM 3706 C CA . LEU A 1 477 ? -12.836 1.781 -5.582 1.00 96.94 477 LEU A CA 1
ATOM 3707 C C . LEU A 1 477 ? -13.195 3.269 -5.433 1.00 96.94 477 LEU A C 1
ATOM 3709 O O . LEU A 1 477 ? -13.746 3.665 -4.403 1.00 96.94 477 LEU A O 1
ATOM 3713 N N . VAL A 1 478 ? -12.946 4.086 -6.463 1.00 95.19 478 VAL A N 1
ATOM 3714 C CA . VAL A 1 478 ? -13.301 5.520 -6.458 1.00 95.19 478 VAL A CA 1
ATOM 3715 C C . VAL A 1 478 ? -14.819 5.718 -6.350 1.00 95.19 478 VAL A C 1
ATOM 3717 O O . VAL A 1 478 ? -15.272 6.616 -5.637 1.00 95.19 478 VAL A O 1
ATOM 3720 N N . HIS A 1 479 ? -15.621 4.849 -6.971 1.00 92.62 479 HIS A N 1
ATOM 3721 C CA . HIS A 1 479 ? -17.077 4.906 -6.852 1.00 92.62 479 HIS A CA 1
ATOM 3722 C C . HIS A 1 479 ? -17.572 4.594 -5.425 1.00 92.62 479 HIS A C 1
ATOM 3724 O O . HIS A 1 479 ? -18.412 5.325 -4.905 1.00 92.62 479 HIS A O 1
ATOM 3730 N N . ILE A 1 480 ? -17.019 3.579 -4.745 1.00 94.44 480 ILE A N 1
ATOM 3731 C CA . ILE A 1 480 ? -17.343 3.293 -3.331 1.00 94.44 480 ILE A CA 1
ATOM 3732 C C . ILE A 1 480 ? -16.958 4.471 -2.422 1.00 94.44 480 ILE A C 1
ATOM 3734 O O . ILE A 1 480 ? -17.745 4.866 -1.565 1.00 94.44 480 ILE A O 1
ATOM 3738 N N . ILE A 1 481 ? -15.788 5.078 -2.640 1.00 94.81 481 ILE A N 1
ATOM 3739 C CA . ILE A 1 481 ? -15.338 6.281 -1.917 1.00 94.81 481 ILE A CA 1
ATOM 3740 C C . ILE A 1 481 ? -16.328 7.446 -2.097 1.00 94.81 481 ILE A C 1
ATOM 3742 O O . ILE A 1 481 ? -16.652 8.145 -1.136 1.00 94.81 481 ILE A O 1
ATOM 3746 N N . HIS A 1 482 ? -16.854 7.636 -3.309 1.00 89.88 482 HIS A N 1
ATOM 3747 C CA . HIS A 1 482 ? -17.867 8.651 -3.600 1.00 89.88 482 HIS A CA 1
ATOM 3748 C C . HIS A 1 482 ? -19.241 8.341 -2.972 1.00 89.88 482 HIS A C 1
ATOM 3750 O O . HIS A 1 482 ? -19.911 9.256 -2.486 1.00 89.88 482 HIS A O 1
ATOM 3756 N N . LEU A 1 483 ? -19.658 7.071 -2.927 1.00 89.88 483 LEU A N 1
ATOM 3757 C CA . LEU A 1 483 ? -20.880 6.660 -2.223 1.00 89.88 483 LEU A CA 1
ATOM 3758 C C . LEU A 1 483 ? -20.768 6.896 -0.711 1.00 89.88 483 LEU A C 1
ATOM 3760 O O . LEU A 1 483 ? -21.712 7.397 -0.108 1.00 89.88 483 LEU A O 1
ATOM 3764 N N . ILE A 1 484 ? -19.602 6.638 -0.110 1.00 92.00 484 ILE A N 1
ATOM 3765 C CA . ILE A 1 484 ? -19.330 6.991 1.291 1.00 92.00 484 ILE A CA 1
ATOM 3766 C C . ILE A 1 484 ? -19.443 8.507 1.484 1.00 92.00 484 ILE A C 1
ATOM 3768 O O . ILE A 1 484 ? -20.166 8.951 2.371 1.00 92.00 484 ILE A O 1
ATOM 3772 N N . TRP A 1 485 ? -18.815 9.320 0.627 1.00 88.62 485 TRP A N 1
ATOM 3773 C CA . TRP A 1 485 ? -18.935 10.779 0.728 1.00 88.62 485 TRP A CA 1
ATOM 3774 C C . TRP A 1 485 ? -20.383 11.288 0.601 1.00 88.62 485 TRP A C 1
ATOM 3776 O O . TRP A 1 485 ? -20.757 12.235 1.288 1.00 88.62 485 TRP A O 1
ATOM 3786 N N . THR A 1 486 ? -21.203 10.691 -0.268 1.00 83.38 486 THR A N 1
ATOM 3787 C CA . THR A 1 486 ? -22.566 11.184 -0.541 1.00 83.38 486 THR A CA 1
ATOM 3788 C C . THR A 1 486 ? -23.643 10.625 0.386 1.00 83.38 486 THR A C 1
ATOM 3790 O O . THR A 1 486 ? -24.625 11.319 0.629 1.00 83.38 486 THR A O 1
ATOM 3793 N N . GLN A 1 487 ? -23.493 9.408 0.914 1.00 83.81 487 GLN A N 1
ATOM 3794 C CA . GLN A 1 487 ? -24.558 8.732 1.670 1.00 83.81 487 GLN A CA 1
ATOM 3795 C C . GLN A 1 487 ? -24.239 8.526 3.156 1.00 83.81 487 GLN A C 1
ATOM 3797 O O . GLN A 1 487 ? -25.160 8.506 3.972 1.00 83.81 487 GLN A O 1
ATOM 3802 N N . ALA A 1 488 ? -22.961 8.419 3.539 1.00 89.31 488 ALA A N 1
ATOM 3803 C CA . ALA A 1 488 ? -22.569 8.176 4.926 1.00 89.31 488 ALA A CA 1
ATOM 3804 C C . ALA A 1 488 ? -22.683 9.461 5.755 1.00 89.31 488 ALA A C 1
ATOM 3806 O O . ALA A 1 488 ? -21.689 10.155 5.988 1.00 89.31 488 ALA A O 1
ATOM 3807 N N . ARG A 1 489 ? -23.909 9.808 6.172 1.00 85.00 489 ARG A N 1
ATOM 3808 C CA . ARG A 1 489 ? -24.243 11.100 6.797 1.00 85.00 489 ARG A CA 1
ATOM 3809 C C . ARG A 1 489 ? -23.284 11.459 7.930 1.00 85.00 489 ARG A C 1
ATOM 3811 O O . ARG A 1 489 ? -22.852 12.606 8.004 1.00 85.00 489 ARG A O 1
ATOM 3818 N N . TYR A 1 490 ? -22.960 10.492 8.784 1.00 87.31 490 TYR A N 1
ATOM 3819 C CA . TYR A 1 490 ? -22.086 10.686 9.937 1.00 87.31 490 TYR A CA 1
ATOM 3820 C C . TYR A 1 490 ? -20.588 10.632 9.591 1.00 87.31 490 TYR A C 1
ATOM 3822 O O . TYR A 1 490 ? -19.773 11.228 10.300 1.00 87.31 490 TYR A O 1
ATOM 3830 N N . TYR A 1 491 ? -20.195 9.977 8.495 1.00 90.31 491 TYR A N 1
ATOM 3831 C CA . TYR A 1 491 ? -18.791 9.896 8.084 1.00 90.31 491 TYR A CA 1
ATOM 3832 C C . TYR A 1 491 ? -18.362 11.114 7.263 1.00 90.31 491 TYR A C 1
ATOM 3834 O O . TYR A 1 491 ? -17.218 11.562 7.382 1.00 90.31 491 TYR A O 1
ATOM 3842 N N . ARG A 1 492 ? -19.291 11.664 6.465 1.00 86.19 492 ARG A N 1
ATOM 3843 C CA . ARG A 1 492 ? -19.130 12.812 5.562 1.00 86.19 492 ARG A CA 1
ATOM 3844 C C . ARG A 1 492 ? -18.617 14.051 6.297 1.00 86.19 492 ARG A C 1
ATOM 3846 O O . ARG A 1 492 ? -19.378 14.902 6.742 1.00 86.19 492 ARG A O 1
ATOM 3853 N N . SER A 1 493 ? -17.297 14.135 6.387 1.00 86.56 493 SER A N 1
ATOM 3854 C CA . SER A 1 493 ? -16.550 15.309 6.815 1.00 86.56 493 SER A CA 1
ATOM 3855 C C . SER A 1 493 ? -15.176 15.315 6.156 1.00 86.56 493 SER A C 1
ATOM 3857 O O . SER A 1 493 ? -14.573 14.263 5.911 1.00 86.56 493 SER A O 1
ATOM 3859 N N . THR A 1 494 ? -14.655 16.507 5.893 1.00 85.56 494 THR A N 1
ATOM 3860 C CA . THR A 1 494 ? -13.363 16.745 5.239 1.00 85.56 494 THR A CA 1
ATOM 3861 C C . THR A 1 494 ? -12.236 16.014 5.960 1.00 85.56 494 THR A C 1
ATOM 3863 O O . THR A 1 494 ? -11.390 15.386 5.321 1.00 85.56 494 THR A O 1
ATOM 3866 N N . LYS A 1 495 ? -12.241 16.033 7.301 1.00 86.38 495 LYS A N 1
ATOM 3867 C CA . LYS A 1 495 ? -11.213 15.365 8.106 1.00 86.38 495 LYS A CA 1
ATOM 3868 C C . LYS A 1 495 ? -11.280 13.841 7.980 1.00 86.38 495 LYS A C 1
ATOM 3870 O O . LYS A 1 495 ? -10.247 13.234 7.713 1.00 86.38 495 LYS A O 1
ATOM 3875 N N . ARG A 1 496 ? -12.462 13.227 8.130 1.00 90.25 496 ARG A N 1
ATOM 3876 C CA . ARG A 1 496 ? -12.622 11.763 8.032 1.00 90.25 496 ARG A CA 1
ATOM 3877 C C . ARG A 1 496 ? -12.293 11.259 6.628 1.00 90.25 496 ARG A C 1
ATOM 3879 O O . ARG A 1 496 ? -11.508 10.327 6.493 1.00 90.25 496 ARG A O 1
ATOM 3886 N N . MET A 1 497 ? -12.741 11.953 5.578 1.00 91.56 497 MET A N 1
ATOM 3887 C CA . MET A 1 497 ? -12.307 11.610 4.220 1.00 91.56 497 MET A CA 1
ATOM 3888 C C . MET A 1 497 ? -10.806 11.798 4.004 1.00 91.56 497 MET A C 1
ATOM 3890 O O . MET A 1 497 ? -10.197 10.954 3.364 1.00 91.56 497 MET A O 1
ATOM 3894 N N . THR A 1 498 ? -10.176 12.838 4.553 1.00 90.62 498 THR A N 1
ATOM 3895 C CA . THR A 1 498 ? -8.712 13.001 4.453 1.00 90.62 498 THR A CA 1
ATOM 3896 C C . THR A 1 498 ? -7.969 11.824 5.102 1.00 90.62 498 THR A C 1
ATOM 3898 O O . THR A 1 498 ? -6.970 11.363 4.554 1.00 90.62 498 THR A O 1
ATOM 3901 N N . VAL A 1 499 ? -8.474 11.284 6.219 1.00 91.62 499 VAL A N 1
ATOM 3902 C CA . VAL A 1 499 ? -7.955 10.050 6.839 1.00 91.62 499 VAL A CA 1
ATOM 3903 C C . VAL A 1 499 ? -8.158 8.847 5.910 1.00 91.62 499 VAL A C 1
ATOM 3905 O O . VAL A 1 499 ? -7.180 8.207 5.532 1.00 91.62 499 VAL A O 1
ATOM 3908 N N . LEU A 1 500 ? -9.391 8.584 5.463 1.00 94.38 500 LEU A N 1
ATOM 3909 C CA . LEU A 1 500 ? -9.704 7.440 4.599 1.00 94.38 500 LEU A CA 1
ATOM 3910 C C . LEU A 1 500 ? -8.945 7.466 3.261 1.00 94.38 500 LEU A C 1
ATOM 3912 O O . LEU A 1 500 ? -8.419 6.440 2.839 1.00 94.38 500 LEU A O 1
ATOM 3916 N N . LEU A 1 501 ? -8.843 8.621 2.598 1.00 94.44 501 LEU A N 1
ATOM 3917 C CA . LEU A 1 501 ? -8.132 8.747 1.323 1.00 94.44 501 LEU A CA 1
ATOM 3918 C C . LEU A 1 501 ? -6.622 8.524 1.474 1.00 94.44 501 LEU A C 1
ATOM 3920 O O . LEU A 1 501 ? -6.015 7.920 0.587 1.00 94.44 501 LEU A O 1
ATOM 3924 N N . ARG A 1 502 ? -6.020 8.939 2.598 1.00 91.94 502 ARG A N 1
ATOM 3925 C CA . ARG A 1 502 ? -4.634 8.572 2.928 1.00 91.94 502 ARG A CA 1
ATOM 3926 C C . ARG A 1 502 ? -4.510 7.069 3.153 1.00 91.94 502 ARG A C 1
ATOM 3928 O O . ARG A 1 502 ? -3.640 6.459 2.548 1.00 91.94 502 ARG A O 1
ATOM 3935 N N . CYS A 1 503 ? -5.409 6.454 3.922 1.00 91.94 503 CYS A N 1
ATOM 3936 C CA . CYS A 1 503 ? -5.395 5.007 4.147 1.00 91.94 503 CYS A CA 1
ATOM 3937 C C . CYS A 1 503 ? -5.564 4.188 2.854 1.00 91.94 503 CYS A C 1
ATOM 3939 O O . CYS A 1 503 ? -4.909 3.162 2.683 1.00 91.94 503 CYS A O 1
ATOM 3941 N N . VAL A 1 504 ? -6.404 4.636 1.916 1.00 95.00 504 VAL A N 1
ATOM 3942 C CA . VAL A 1 504 ? -6.526 4.006 0.589 1.00 95.00 504 VAL A CA 1
ATOM 3943 C C . VAL A 1 504 ? -5.257 4.221 -0.240 1.00 95.00 504 VAL A C 1
ATOM 3945 O O . VAL A 1 504 ? -4.760 3.270 -0.835 1.00 95.00 504 VAL A O 1
ATOM 3948 N N . SER A 1 505 ? -4.685 5.428 -0.235 1.00 93.69 505 SER A N 1
ATOM 3949 C CA . SER A 1 505 ? -3.410 5.707 -0.917 1.00 93.69 505 SER A CA 1
ATOM 3950 C C . SER A 1 505 ? -2.273 4.826 -0.377 1.00 93.69 505 SER A C 1
ATOM 3952 O O . SER A 1 505 ? -1.508 4.265 -1.156 1.00 93.69 505 SER A O 1
ATOM 3954 N N . GLN A 1 506 ? -2.218 4.637 0.945 1.00 90.62 506 GLN A N 1
ATOM 3955 C CA . GLN A 1 506 ? -1.269 3.766 1.640 1.00 90.62 506 GLN A CA 1
ATOM 3956 C C . GLN A 1 506 ? -1.418 2.299 1.220 1.00 90.62 506 GLN A C 1
ATOM 3958 O O . GLN A 1 506 ? -0.421 1.635 0.956 1.00 90.62 506 GLN A O 1
ATOM 3963 N N . LEU A 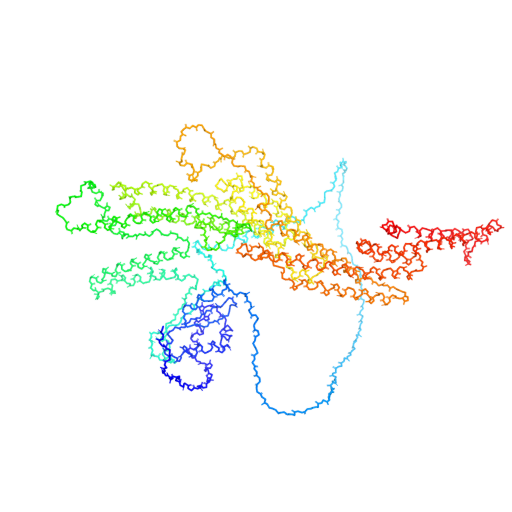1 507 ? -2.657 1.799 1.120 1.00 92.44 507 LEU A N 1
ATOM 3964 C CA . LEU A 1 507 ? -2.936 0.443 0.641 1.00 92.44 507 LEU A CA 1
ATOM 3965 C C . LEU A 1 507 ? -2.426 0.237 -0.790 1.00 92.44 507 LEU A C 1
ATOM 3967 O O . LEU A 1 507 ? -1.813 -0.788 -1.071 1.00 92.44 507 LEU A O 1
ATOM 3971 N N . LEU A 1 508 ? -2.658 1.198 -1.688 1.00 94.88 508 LEU A N 1
ATOM 3972 C CA . LEU A 1 508 ? -2.200 1.091 -3.075 1.00 94.88 508 LEU A CA 1
ATOM 3973 C C . LEU A 1 508 ? -0.664 1.104 -3.165 1.00 94.88 508 LEU A C 1
ATOM 3975 O O . LEU A 1 508 ? -0.103 0.304 -3.906 1.00 94.88 508 LEU A O 1
ATOM 3979 N N . VAL A 1 509 ? 0.023 1.932 -2.367 1.00 92.06 509 VAL A N 1
ATOM 3980 C CA . VAL A 1 509 ? 1.498 1.919 -2.273 1.00 92.06 509 VAL A CA 1
ATOM 3981 C C . VAL A 1 509 ? 2.016 0.599 -1.686 1.00 92.06 509 VAL A C 1
ATOM 3983 O O . VAL A 1 509 ? 2.961 0.030 -2.227 1.00 92.06 509 VAL A O 1
ATOM 3986 N N . HIS A 1 510 ? 1.382 0.064 -0.636 1.00 89.69 510 HIS A N 1
ATOM 3987 C CA . HIS A 1 510 ? 1.736 -1.234 -0.047 1.00 89.69 510 HIS A CA 1
ATOM 3988 C C . HIS A 1 510 ? 1.629 -2.360 -1.083 1.00 89.69 510 HIS A C 1
ATOM 3990 O O . HIS A 1 510 ? 2.599 -3.077 -1.319 1.00 89.69 510 HIS A O 1
ATOM 3996 N N . ARG A 1 511 ? 0.482 -2.463 -1.770 1.00 91.88 511 ARG A N 1
ATOM 3997 C CA . ARG A 1 511 ? 0.248 -3.476 -2.809 1.00 91.88 511 ARG A CA 1
ATOM 3998 C C . ARG A 1 511 ? 1.198 -3.328 -3.997 1.00 91.88 511 ARG A C 1
ATOM 4000 O O . ARG A 1 511 ? 1.684 -4.337 -4.492 1.00 91.88 511 ARG A O 1
ATOM 4007 N N . ALA A 1 512 ? 1.510 -2.101 -4.416 1.00 93.38 512 ALA A N 1
ATOM 4008 C CA . ALA A 1 512 ? 2.510 -1.846 -5.451 1.00 93.38 512 ALA A CA 1
ATOM 4009 C C . ALA A 1 512 ? 3.925 -2.270 -5.017 1.00 93.38 512 ALA A C 1
ATOM 4011 O O . ALA A 1 512 ? 4.665 -2.835 -5.816 1.00 93.38 512 ALA A O 1
ATOM 4012 N N . SER A 1 513 ? 4.303 -2.029 -3.758 1.00 90.19 513 SER A N 1
ATOM 4013 C CA . SER A 1 513 ? 5.608 -2.439 -3.227 1.00 90.19 513 SER A CA 1
ATOM 4014 C C . SER A 1 513 ? 5.740 -3.959 -3.090 1.00 90.19 513 SER A C 1
ATOM 4016 O O . SER A 1 513 ? 6.808 -4.494 -3.378 1.00 90.19 513 SER A O 1
ATOM 4018 N N . GLU A 1 514 ? 4.683 -4.650 -2.656 1.00 89.62 514 GLU A N 1
ATOM 4019 C CA . GLU A 1 514 ? 4.644 -6.119 -2.583 1.00 89.62 514 GLU A CA 1
ATOM 4020 C C . GLU A 1 514 ? 4.708 -6.769 -3.973 1.00 89.62 514 GLU A C 1
ATOM 4022 O O . GLU A 1 514 ? 5.392 -7.768 -4.154 1.00 89.62 514 GLU A O 1
ATOM 4027 N N . ASP A 1 515 ? 4.008 -6.204 -4.959 1.00 91.38 515 ASP A N 1
ATOM 4028 C CA . ASP A 1 515 ? 3.942 -6.724 -6.333 1.00 91.38 515 ASP A CA 1
ATOM 4029 C C . ASP A 1 515 ? 5.233 -6.503 -7.144 1.00 91.38 515 ASP A C 1
ATOM 4031 O O . ASP A 1 515 ? 5.499 -7.207 -8.124 1.00 91.38 515 ASP A O 1
ATOM 4035 N N . LEU A 1 516 ? 6.046 -5.521 -6.748 1.00 90.31 516 LEU A N 1
ATOM 4036 C CA . LEU A 1 516 ? 7.338 -5.247 -7.373 1.00 90.31 516 LEU A CA 1
ATOM 4037 C C . LEU A 1 516 ? 8.466 -6.120 -6.807 1.00 90.31 516 LEU A C 1
ATOM 4039 O O . LEU A 1 516 ? 9.278 -6.582 -7.600 1.00 90.31 516 LEU A O 1
ATOM 4043 N N . ASP A 1 517 ? 8.503 -6.363 -5.490 1.00 86.00 517 ASP A N 1
ATOM 4044 C CA . ASP A 1 517 ? 9.566 -7.102 -4.775 1.00 86.00 517 ASP A CA 1
ATOM 4045 C C . ASP A 1 517 ? 10.984 -6.750 -5.275 1.00 86.00 517 ASP A C 1
ATOM 4047 O O . ASP A 1 517 ? 11.647 -7.505 -5.991 1.00 86.00 517 ASP A O 1
ATOM 4051 N N . PHE A 1 518 ? 11.428 -5.534 -4.943 1.00 83.75 518 PHE A N 1
ATOM 4052 C CA . PHE A 1 518 ? 12.610 -4.893 -5.533 1.00 83.75 518 PHE A CA 1
ATOM 4053 C C . PHE A 1 518 ? 13.884 -5.768 -5.576 1.00 83.75 518 PHE A C 1
ATOM 4055 O O . PHE A 1 518 ? 14.529 -5.776 -6.625 1.00 83.75 518 PHE A O 1
ATOM 4062 N N . PRO A 1 519 ? 14.261 -6.544 -4.536 1.00 84.19 519 PRO A N 1
ATOM 4063 C CA . PRO A 1 519 ? 15.402 -7.460 -4.617 1.00 84.19 519 PRO A CA 1
ATOM 4064 C C . PRO A 1 519 ? 15.292 -8.523 -5.720 1.00 84.19 519 PRO A C 1
ATOM 4066 O O . PRO A 1 519 ? 16.316 -8.857 -6.315 1.00 84.19 519 PRO A O 1
ATOM 4069 N N . LEU A 1 520 ? 14.087 -9.032 -6.010 1.00 85.75 520 LEU A N 1
ATOM 4070 C CA . LEU A 1 520 ? 13.834 -9.953 -7.127 1.00 85.75 520 LEU A CA 1
ATOM 4071 C C . LEU A 1 520 ? 13.710 -9.210 -8.464 1.00 85.75 520 LEU A C 1
ATOM 4073 O O . LEU A 1 520 ? 14.149 -9.721 -9.492 1.00 85.75 520 LEU A O 1
ATOM 4077 N N . LEU A 1 521 ? 13.177 -7.986 -8.457 1.00 88.62 521 LEU A N 1
ATOM 4078 C CA . LEU A 1 521 ? 13.055 -7.128 -9.643 1.00 88.62 521 LEU A CA 1
ATOM 4079 C C . LEU A 1 521 ? 14.412 -6.835 -10.310 1.00 88.62 521 LEU A C 1
ATOM 4081 O O . LEU A 1 521 ? 14.481 -6.715 -11.528 1.00 88.62 521 LEU A O 1
ATOM 4085 N N . PHE A 1 522 ? 15.489 -6.755 -9.520 1.00 87.25 522 PHE A N 1
ATOM 4086 C CA . PHE A 1 522 ? 16.872 -6.610 -10.001 1.00 87.25 522 PHE A CA 1
ATOM 4087 C C . PHE A 1 522 ? 17.562 -7.941 -10.375 1.00 87.25 522 PHE A C 1
ATOM 4089 O O . PHE A 1 522 ? 18.689 -7.913 -10.861 1.00 87.25 522 PHE A O 1
ATOM 4096 N N . GLN A 1 523 ? 16.918 -9.093 -10.145 1.00 86.38 523 GLN A N 1
ATOM 4097 C CA . GLN A 1 523 ? 17.418 -10.427 -10.529 1.00 86.38 523 GLN A CA 1
ATOM 4098 C C . GLN A 1 523 ? 16.719 -10.994 -11.777 1.00 86.38 523 GLN A C 1
ATOM 4100 O O . GLN A 1 523 ? 17.253 -11.903 -12.408 1.00 86.38 523 GLN A O 1
ATOM 4105 N N . GLY A 1 524 ? 15.530 -10.487 -12.116 1.00 85.19 524 GLY A N 1
ATOM 4106 C CA . GLY A 1 524 ? 14.798 -10.833 -13.337 1.00 85.19 524 GLY A CA 1
ATOM 4107 C C . GLY A 1 524 ? 15.197 -9.995 -14.558 1.00 85.19 524 GLY A C 1
ATOM 4108 O O . GLY A 1 524 ? 16.064 -9.122 -14.491 1.00 85.19 524 GLY A O 1
ATOM 4109 N N . ASP A 1 525 ? 14.526 -10.242 -15.684 1.00 89.38 525 ASP A N 1
ATOM 4110 C CA . ASP A 1 525 ? 14.755 -9.503 -16.928 1.00 89.38 525 ASP A CA 1
ATOM 4111 C C . ASP A 1 525 ? 14.323 -8.034 -16.814 1.00 89.38 525 ASP A C 1
ATOM 4113 O O . ASP A 1 525 ? 13.201 -7.721 -16.398 1.00 89.38 525 ASP A O 1
ATOM 4117 N N . ALA A 1 526 ? 15.192 -7.114 -17.250 1.00 91.38 526 ALA A N 1
ATOM 4118 C CA . ALA A 1 526 ? 14.929 -5.682 -17.134 1.00 91.38 526 ALA A CA 1
ATOM 4119 C C . ALA A 1 526 ? 13.712 -5.222 -17.961 1.00 91.38 526 ALA A C 1
ATOM 4121 O O . ALA A 1 526 ? 13.020 -4.301 -17.534 1.00 91.38 526 ALA A O 1
ATOM 4122 N N . ASP A 1 527 ? 13.398 -5.882 -19.083 1.00 91.94 527 ASP A N 1
ATOM 4123 C CA . ASP A 1 527 ? 12.173 -5.634 -19.861 1.00 91.94 527 ASP A CA 1
ATOM 4124 C C . ASP A 1 527 ? 10.892 -5.953 -19.060 1.00 91.94 527 ASP A C 1
ATOM 4126 O O . ASP A 1 527 ? 9.932 -5.173 -19.069 1.00 91.94 527 ASP A O 1
ATOM 4130 N N . GLU A 1 528 ? 10.864 -7.069 -18.317 1.00 93.00 528 GLU A N 1
ATOM 4131 C CA . GLU A 1 528 ? 9.719 -7.418 -17.464 1.00 93.00 528 GLU A CA 1
ATOM 4132 C C . GLU A 1 528 ? 9.619 -6.454 -16.276 1.00 93.00 528 GLU A C 1
ATOM 4134 O O . GLU A 1 528 ? 8.538 -5.922 -15.994 1.00 93.00 528 GLU A O 1
ATOM 4139 N N . GLY A 1 529 ? 10.753 -6.176 -15.622 1.00 93.00 529 GLY A N 1
ATOM 4140 C CA . GLY A 1 529 ? 10.836 -5.232 -14.510 1.00 93.00 529 GLY A CA 1
ATOM 4141 C C . GLY A 1 529 ? 10.354 -3.834 -14.901 1.00 93.00 529 GLY A C 1
ATOM 4142 O O . GLY A 1 529 ? 9.514 -3.254 -14.211 1.00 93.00 529 GLY A O 1
ATOM 4143 N N . LEU A 1 530 ? 10.785 -3.335 -16.065 1.00 95.50 530 LEU A N 1
ATOM 4144 C CA . LEU A 1 530 ? 10.312 -2.078 -16.641 1.00 95.50 530 LEU A CA 1
ATOM 4145 C C . LEU A 1 530 ? 8.797 -2.106 -16.884 1.00 95.50 530 LEU A C 1
ATOM 4147 O O . LEU A 1 530 ? 8.093 -1.182 -16.479 1.00 95.50 530 LEU A O 1
ATOM 4151 N N . SER A 1 531 ? 8.271 -3.183 -17.479 1.00 95.56 531 SER A N 1
ATOM 4152 C CA . SER A 1 531 ? 6.830 -3.331 -17.722 1.00 95.56 531 SER A CA 1
ATOM 4153 C C . SER A 1 531 ? 6.012 -3.304 -16.423 1.00 95.56 531 SER A C 1
ATOM 4155 O O . SER A 1 531 ? 4.973 -2.640 -16.363 1.00 95.56 531 SER A O 1
ATOM 4157 N N . ARG A 1 532 ? 6.482 -3.990 -15.372 1.00 95.00 532 ARG A N 1
ATOM 4158 C CA . ARG A 1 532 ? 5.835 -4.036 -14.049 1.00 95.00 532 ARG A CA 1
ATOM 4159 C C . ARG A 1 532 ? 5.884 -2.682 -13.342 1.00 95.00 532 ARG A C 1
ATOM 4161 O O . ARG A 1 532 ? 4.844 -2.231 -12.866 1.00 95.00 532 ARG A O 1
ATOM 4168 N N . ILE A 1 533 ? 7.027 -1.985 -13.349 1.00 95.81 533 ILE A N 1
ATOM 4169 C CA . ILE A 1 533 ? 7.137 -0.612 -12.820 1.00 95.81 533 ILE A CA 1
ATOM 4170 C C . ILE A 1 533 ? 6.158 0.318 -13.547 1.00 95.81 533 ILE A C 1
ATOM 4172 O O . ILE A 1 533 ? 5.357 0.991 -12.898 1.00 95.81 533 ILE A O 1
ATOM 4176 N N . THR A 1 534 ? 6.175 0.337 -14.884 1.00 97.56 534 THR A N 1
ATOM 4177 C CA . THR A 1 534 ? 5.349 1.252 -15.687 1.00 97.56 534 THR A CA 1
ATOM 4178 C C . THR A 1 534 ? 3.852 1.051 -15.449 1.00 97.56 534 THR A C 1
ATOM 4180 O O . THR A 1 534 ? 3.137 2.034 -15.256 1.00 97.56 534 THR A O 1
ATOM 4183 N N . LYS A 1 535 ? 3.378 -0.199 -15.389 1.00 97.19 535 LYS A N 1
ATOM 4184 C CA . LYS A 1 535 ? 1.970 -0.519 -15.098 1.00 97.19 535 LYS A CA 1
ATOM 4185 C C . LYS A 1 535 ? 1.569 -0.165 -13.662 1.00 97.19 535 LYS A C 1
ATOM 4187 O O . LYS A 1 535 ? 0.510 0.419 -13.451 1.00 97.19 535 LYS A O 1
ATOM 4192 N N . SER A 1 536 ? 2.417 -0.442 -12.670 1.00 96.75 536 SER A N 1
ATOM 4193 C CA . SER A 1 536 ? 2.157 -0.045 -11.276 1.00 96.75 536 SER A CA 1
ATOM 4194 C C . SER A 1 536 ? 2.081 1.481 -11.117 1.00 96.75 536 SER A C 1
ATOM 4196 O O . SER A 1 536 ? 1.212 1.997 -10.413 1.00 96.75 536 SER A O 1
ATOM 4198 N N . VAL A 1 537 ? 2.929 2.223 -11.836 1.00 96.88 537 VAL A N 1
ATOM 4199 C CA . VAL A 1 537 ? 2.855 3.690 -11.937 1.00 96.88 537 VAL A CA 1
ATOM 4200 C C . VAL A 1 537 ? 1.554 4.152 -12.601 1.00 96.88 537 VAL A C 1
ATOM 4202 O O . VAL A 1 537 ? 0.951 5.122 -12.137 1.00 96.88 537 VAL A O 1
ATOM 4205 N N . GLU A 1 538 ? 1.095 3.468 -13.652 1.00 97.50 538 GLU A N 1
ATOM 4206 C CA . GLU A 1 538 ? -0.171 3.768 -14.331 1.00 97.50 538 GLU A CA 1
ATOM 4207 C C . GLU A 1 538 ? -1.375 3.610 -13.391 1.00 97.50 538 GLU A C 1
ATOM 4209 O O . GLU A 1 538 ? -2.168 4.543 -13.274 1.00 97.50 538 GLU A O 1
ATOM 4214 N N . VAL A 1 539 ? -1.477 2.501 -12.647 1.00 97.88 539 VAL A N 1
ATOM 4215 C CA . VAL A 1 539 ? -2.566 2.256 -11.677 1.00 97.88 539 VAL A CA 1
ATOM 4216 C C . VAL A 1 539 ? -2.607 3.337 -10.586 1.00 97.88 539 VAL A C 1
ATOM 4218 O O . VAL A 1 539 ? -3.676 3.874 -10.278 1.00 97.88 539 VAL A O 1
ATOM 4221 N N . LEU A 1 540 ? -1.449 3.719 -10.030 1.00 97.25 540 LEU A N 1
ATOM 4222 C CA . LEU A 1 540 ? -1.353 4.774 -9.009 1.00 97.25 540 LEU A CA 1
ATOM 4223 C C . LEU A 1 540 ? -1.753 6.154 -9.559 1.00 97.25 540 LEU A C 1
ATOM 4225 O O . LEU A 1 540 ? -2.526 6.877 -8.920 1.00 97.25 540 LEU A O 1
ATOM 4229 N N . LYS A 1 541 ? -1.272 6.512 -10.759 1.00 97.12 541 LYS A N 1
ATOM 4230 C CA . LYS A 1 541 ? -1.633 7.770 -11.436 1.00 97.12 541 LYS A CA 1
ATOM 4231 C C . LYS A 1 541 ? -3.121 7.788 -11.807 1.00 97.12 541 LYS A C 1
ATOM 4233 O O . LYS A 1 541 ? -3.787 8.793 -11.564 1.00 97.12 541 LYS A O 1
ATOM 4238 N N . GLN A 1 542 ? -3.677 6.678 -12.297 1.00 97.38 542 GLN A N 1
ATOM 4239 C CA . GLN A 1 542 ? -5.096 6.552 -12.639 1.00 97.38 542 GLN A CA 1
ATOM 4240 C C . GLN A 1 542 ? -6.001 6.731 -11.412 1.00 97.38 542 GLN A C 1
ATOM 4242 O O . GLN A 1 542 ? -6.991 7.458 -11.505 1.00 97.38 542 GLN A O 1
ATOM 4247 N N . PHE A 1 543 ? -5.660 6.143 -10.257 1.00 97.75 543 PHE A N 1
ATOM 4248 C CA . PHE A 1 543 ? -6.417 6.344 -9.015 1.00 97.75 543 PHE A CA 1
ATOM 4249 C C . PHE A 1 543 ? -6.464 7.817 -8.602 1.00 97.75 543 PHE A C 1
ATOM 4251 O O . PHE A 1 543 ? -7.551 8.349 -8.361 1.00 97.75 543 PHE A O 1
ATOM 4258 N N . LYS A 1 544 ? -5.309 8.497 -8.575 1.00 96.75 544 LYS A N 1
ATOM 4259 C CA . LYS A 1 544 ? -5.239 9.926 -8.240 1.00 96.75 544 LYS A CA 1
ATOM 4260 C C . LYS A 1 544 ? -6.066 10.768 -9.217 1.00 96.75 544 LYS A C 1
ATOM 4262 O O . LYS A 1 544 ? -6.864 11.590 -8.769 1.00 96.75 544 LYS A O 1
ATOM 4267 N N . THR A 1 545 ? -5.936 10.536 -10.524 1.00 96.56 545 THR A N 1
ATOM 4268 C CA . THR A 1 545 ? -6.701 11.258 -11.554 1.00 96.56 545 THR A CA 1
ATOM 4269 C C . THR A 1 545 ? -8.205 11.027 -11.409 1.00 96.56 545 THR A C 1
ATOM 4271 O O . THR A 1 545 ? -8.948 11.994 -11.266 1.00 96.56 545 THR A O 1
ATOM 4274 N N . ARG A 1 546 ? -8.672 9.773 -11.331 1.00 95.31 546 ARG A N 1
ATOM 4275 C CA . ARG A 1 546 ? -10.106 9.448 -11.209 1.00 95.31 546 ARG A CA 1
ATOM 4276 C C . ARG A 1 546 ? -10.734 9.993 -9.929 1.00 95.31 546 ARG A C 1
ATOM 4278 O O . ARG A 1 546 ? -11.869 10.464 -9.950 1.00 95.31 546 ARG A O 1
ATOM 4285 N N . LEU A 1 547 ? -10.002 9.980 -8.819 1.00 94.56 547 LEU A N 1
ATOM 4286 C CA . LEU A 1 547 ? -10.463 10.568 -7.564 1.00 94.56 547 LEU A CA 1
ATOM 4287 C C . LEU A 1 547 ? -10.523 12.107 -7.626 1.00 94.56 547 LEU A C 1
ATOM 4289 O O . LEU A 1 547 ? -11.413 12.703 -7.019 1.00 94.56 547 LEU A O 1
ATOM 4293 N N . LEU A 1 548 ? -9.634 12.757 -8.386 1.00 93.38 548 LEU A N 1
ATOM 4294 C CA . LEU A 1 548 ? -9.688 14.201 -8.636 1.00 93.38 548 LEU A CA 1
ATOM 4295 C C . LEU A 1 548 ? -10.808 14.592 -9.617 1.00 93.38 548 LEU A C 1
ATOM 4297 O O . LEU A 1 548 ? -11.516 15.553 -9.327 1.00 93.38 548 LEU A O 1
ATOM 4301 N N . GLU A 1 549 ? -11.051 13.819 -10.683 1.00 90.94 549 GLU A N 1
ATOM 4302 C CA . GLU A 1 549 ? -12.218 13.974 -11.575 1.00 90.94 549 GLU A CA 1
ATOM 4303 C C . GLU A 1 549 ? -13.532 13.941 -10.769 1.00 90.94 549 GLU A C 1
ATOM 4305 O O . GLU A 1 549 ? -14.390 14.817 -10.900 1.00 90.94 549 GLU A O 1
ATOM 4310 N N . TYR A 1 550 ? -13.680 12.948 -9.881 1.00 86.44 550 TYR A N 1
ATOM 4311 C CA . TYR A 1 550 ? -14.831 12.845 -8.981 1.00 86.44 550 TYR A CA 1
ATOM 4312 C C . TYR A 1 550 ? -14.894 14.024 -7.999 1.00 86.44 550 TYR A C 1
ATOM 4314 O O . TYR A 1 550 ? -15.958 14.627 -7.846 1.00 86.44 550 TYR A O 1
ATOM 4322 N N . LYS A 1 551 ? -13.776 14.399 -7.363 1.00 86.69 551 LYS A N 1
ATOM 4323 C CA . LYS A 1 551 ? -13.723 15.572 -6.478 1.00 86.69 551 LYS A CA 1
ATOM 4324 C C . LYS A 1 551 ? -14.226 16.825 -7.198 1.00 86.69 551 LYS A C 1
ATOM 4326 O O . LYS A 1 551 ? -15.062 17.530 -6.644 1.00 86.69 551 LYS A O 1
ATOM 4331 N N . GLU A 1 552 ? -13.745 17.110 -8.405 1.00 85.56 552 GLU A N 1
ATOM 4332 C CA . GLU A 1 552 ? -14.125 18.298 -9.178 1.00 85.56 552 GLU A CA 1
ATOM 4333 C C . GLU A 1 552 ? -15.607 18.268 -9.573 1.00 85.56 552 GLU A C 1
ATOM 4335 O O . GLU A 1 552 ? -16.358 19.189 -9.235 1.00 85.56 552 GLU A O 1
ATOM 4340 N N . LYS A 1 553 ? -16.061 17.162 -10.178 1.00 79.88 553 LYS A N 1
ATOM 4341 C CA . LYS A 1 553 ? -17.457 16.950 -10.593 1.00 79.88 553 LYS A CA 1
ATOM 4342 C C . LYS A 1 553 ? -18.457 17.135 -9.445 1.00 79.88 553 LYS A C 1
ATOM 4344 O O . LYS A 1 553 ? -19.553 17.650 -9.668 1.00 79.88 553 LYS A O 1
ATOM 4349 N N . TYR A 1 554 ? -18.092 16.742 -8.226 1.00 71.75 554 TYR A N 1
ATOM 4350 C CA . TYR A 1 554 ? -18.939 16.850 -7.032 1.00 71.75 554 TYR A CA 1
ATOM 4351 C C . TYR A 1 554 ? -18.517 17.983 -6.068 1.00 71.75 554 TYR A C 1
ATOM 4353 O O . TYR A 1 554 ? -19.048 18.080 -4.964 1.00 71.75 554 TYR A O 1
ATOM 4361 N N . SER A 1 555 ? -17.615 18.881 -6.492 1.00 68.81 555 SER A N 1
ATOM 4362 C CA . SER A 1 555 ? -17.341 20.167 -5.819 1.00 68.81 555 SER A CA 1
ATOM 4363 C C . SER A 1 555 ? -18.271 21.292 -6.285 1.00 68.81 555 SER A C 1
ATOM 4365 O O . SER A 1 555 ? -18.409 22.295 -5.586 1.00 68.81 555 SER A O 1
ATOM 4367 N N . SER A 1 556 ? -18.872 21.140 -7.469 1.00 56.59 556 SER A N 1
ATOM 4368 C CA . SER A 1 556 ? -19.645 22.168 -8.181 1.00 56.59 556 SER A CA 1
ATOM 4369 C C . SER A 1 556 ? -21.138 21.841 -8.335 1.00 56.59 556 SER A C 1
ATOM 4371 O O . SER A 1 556 ? -21.961 22.754 -8.360 1.00 56.59 556 SER A O 1
ATOM 4373 N N . ASN A 1 557 ? -21.513 20.558 -8.417 1.00 52.12 557 ASN A N 1
ATOM 4374 C CA . ASN A 1 557 ? -22.904 20.138 -8.612 1.00 52.12 557 ASN A CA 1
ATOM 4375 C C . ASN A 1 557 ? -23.730 20.161 -7.311 1.00 52.12 557 ASN A C 1
ATOM 4377 O O . ASN A 1 557 ? -23.308 19.656 -6.272 1.00 52.12 557 ASN A O 1
ATOM 4381 N N . GLN A 1 558 ? -24.944 20.714 -7.392 1.00 47.78 558 GLN A N 1
ATOM 4382 C CA . GLN A 1 558 ? -25.789 21.105 -6.254 1.00 47.78 558 GLN A CA 1
ATOM 4383 C C . GLN A 1 558 ? -26.548 19.949 -5.562 1.00 47.78 558 GLN A C 1
ATOM 4385 O O . GLN A 1 558 ? -27.742 20.064 -5.292 1.00 47.78 558 GLN A O 1
ATOM 4390 N N . GLN A 1 559 ? -25.884 18.845 -5.200 1.00 49.09 559 GLN A N 1
ATOM 4391 C CA . GLN A 1 559 ? -26.448 17.921 -4.200 1.00 49.09 559 GLN A CA 1
ATOM 4392 C C . GLN A 1 559 ? -26.100 18.394 -2.783 1.00 49.09 559 GLN A C 1
ATOM 4394 O O . GLN A 1 559 ? -25.224 17.862 -2.101 1.00 49.09 559 GLN A O 1
ATOM 4399 N N . LEU A 1 560 ? -26.817 19.441 -2.363 1.00 45.16 560 LEU A N 1
ATOM 4400 C CA . LEU A 1 560 ? -26.765 20.053 -1.034 1.00 45.16 560 LEU A CA 1
ATOM 4401 C C . LEU A 1 560 ? -27.386 19.119 0.019 1.00 45.16 560 LEU A C 1
ATOM 4403 O O . LEU A 1 560 ? -28.519 19.294 0.460 1.00 45.16 560 LEU A O 1
ATOM 4407 N N . LEU A 1 561 ? -26.634 18.087 0.398 1.00 48.78 561 LEU A N 1
ATOM 4408 C CA . LEU A 1 561 ? -27.024 17.123 1.425 1.00 48.78 561 LEU A CA 1
ATOM 4409 C C . LEU A 1 561 ? -27.063 17.798 2.811 1.00 48.78 561 LEU A C 1
ATOM 4411 O O . LEU A 1 561 ? -26.039 18.383 3.198 1.00 48.78 561 LEU A O 1
ATOM 4415 N N . PRO A 1 562 ? -28.172 17.677 3.572 1.00 47.12 562 PRO A N 1
ATOM 4416 C CA . PRO A 1 562 ? -28.358 18.318 4.871 1.00 47.12 562 PRO A CA 1
ATOM 4417 C C . PRO A 1 562 ? -27.168 18.189 5.813 1.00 47.12 562 PRO A C 1
ATOM 4419 O O . PRO A 1 562 ? -26.581 17.107 5.961 1.00 47.12 562 PRO A O 1
ATOM 4422 N N . ALA A 1 563 ? -26.802 19.299 6.448 1.00 47.38 563 ALA A N 1
ATOM 4423 C CA . ALA A 1 563 ? -25.668 19.332 7.361 1.00 47.38 563 ALA A CA 1
ATOM 4424 C C . ALA A 1 563 ? -25.895 18.413 8.575 1.00 47.38 563 ALA A C 1
ATOM 4426 O O . ALA A 1 563 ? -27.020 18.015 8.910 1.00 47.38 563 ALA A O 1
ATOM 4427 N N . LEU A 1 564 ? -24.810 18.064 9.268 1.00 47.84 564 LEU A N 1
ATOM 4428 C CA . LEU A 1 564 ? -24.948 17.508 10.607 1.00 47.84 564 LEU A CA 1
ATOM 4429 C C . LEU A 1 564 ? -25.320 18.644 11.573 1.00 47.84 564 LEU A C 1
ATOM 4431 O O . LEU A 1 564 ? -24.639 19.673 11.576 1.00 47.84 564 LEU A O 1
ATOM 4435 N N . PRO A 1 565 ? -26.316 18.464 12.457 1.00 46.25 565 PRO A N 1
ATOM 4436 C CA . PRO A 1 565 ? -26.374 19.232 13.690 1.00 46.25 565 PRO A CA 1
ATOM 4437 C C . PRO A 1 565 ? -25.077 18.959 14.457 1.00 46.25 565 PRO A C 1
ATOM 4439 O O . PRO A 1 565 ? -24.814 17.823 14.853 1.00 46.25 565 PRO A O 1
ATOM 4442 N N . SER A 1 566 ? -24.231 19.979 14.602 1.00 43.69 566 SER A N 1
ATOM 4443 C CA . SER A 1 566 ? -22.886 19.833 15.163 1.00 43.69 566 SER A CA 1
ATOM 4444 C C . SER A 1 566 ? -22.921 19.271 16.588 1.00 43.69 566 SER A C 1
ATOM 4446 O O . SER A 1 566 ? -23.145 20.004 17.546 1.00 43.69 566 SER A O 1
ATOM 4448 N N . THR A 1 567 ? -22.604 17.983 16.747 1.00 45.00 567 THR A N 1
ATOM 4449 C CA . THR A 1 567 ? -22.367 17.336 18.055 1.00 45.00 567 THR A CA 1
ATOM 4450 C C . THR A 1 567 ? -21.104 17.866 18.752 1.00 45.00 567 THR A C 1
ATOM 4452 O O . THR A 1 567 ? -20.892 17.632 19.943 1.00 45.00 567 THR A O 1
ATOM 4455 N N . SER A 1 568 ? -20.285 18.627 18.018 1.00 42.91 568 SER A N 1
ATOM 4456 C CA . SER A 1 568 ? -19.169 19.422 18.524 1.00 42.91 568 SER A CA 1
ATOM 4457 C C . SER A 1 568 ? -19.600 20.463 19.566 1.00 42.91 568 SER A C 1
ATOM 4459 O O . SER A 1 568 ? -20.659 21.085 19.482 1.00 42.91 568 SER A O 1
ATOM 4461 N N . ARG A 1 569 ? -18.694 20.726 20.514 1.00 42.22 569 ARG A N 1
ATOM 4462 C CA . ARG A 1 569 ? -18.826 21.672 21.639 1.00 42.22 569 ARG A CA 1
ATOM 4463 C C . ARG A 1 569 ? -19.236 23.099 21.226 1.00 42.22 569 ARG A C 1
ATOM 4465 O O . ARG A 1 569 ? -19.762 23.824 22.062 1.00 42.22 569 ARG A O 1
ATOM 4472 N N . ALA A 1 570 ? -19.033 23.478 19.962 1.00 38.53 570 ALA A N 1
ATOM 4473 C CA . ALA A 1 570 ? -19.364 24.793 19.406 1.00 38.53 570 ALA A CA 1
ATOM 4474 C C . ALA A 1 570 ? -20.875 25.095 19.292 1.00 38.53 570 ALA A C 1
ATOM 4476 O O . ALA A 1 570 ? -21.255 26.261 19.327 1.00 38.53 570 ALA A O 1
ATOM 4477 N N . ALA A 1 571 ? -21.749 24.084 19.188 1.00 37.88 571 ALA A N 1
ATOM 4478 C CA . ALA A 1 571 ? -23.198 24.317 19.077 1.00 37.88 571 ALA A CA 1
ATOM 4479 C C . ALA A 1 571 ? -23.864 24.711 20.412 1.00 37.88 571 ALA A C 1
ATOM 4481 O O . ALA A 1 571 ? -24.968 25.246 20.427 1.00 37.88 571 ALA A O 1
ATOM 4482 N N . ALA A 1 572 ? -23.202 24.459 21.548 1.00 35.66 572 ALA A N 1
ATOM 4483 C CA . ALA A 1 572 ? -23.766 24.717 22.875 1.00 35.66 572 ALA A CA 1
ATOM 4484 C C . ALA A 1 572 ? -23.792 26.210 23.259 1.00 35.66 572 ALA A C 1
ATOM 4486 O O . ALA A 1 572 ? -24.469 26.581 24.213 1.00 35.66 572 ALA A O 1
ATOM 4487 N N . SER A 1 573 ? -23.061 27.061 22.533 1.00 37.94 573 SER A N 1
ATOM 4488 C CA . SER A 1 573 ? -22.982 28.513 22.756 1.00 37.94 573 SER A CA 1
ATOM 4489 C C . SER A 1 573 ? -23.992 29.337 21.947 1.00 37.94 573 SER A C 1
ATOM 4491 O O . SER A 1 573 ? -24.045 30.549 22.118 1.00 37.94 573 SER A O 1
ATOM 4493 N N . SER A 1 574 ? -24.793 28.710 21.078 1.00 36.38 574 SER A N 1
ATOM 4494 C CA . SER A 1 574 ? -25.734 29.390 20.176 1.00 36.38 574 SER A CA 1
ATOM 4495 C C . SER A 1 574 ? -27.179 28.926 20.390 1.00 36.38 574 SER A C 1
ATOM 4497 O O . SER A 1 574 ? -27.832 28.453 19.461 1.00 36.38 574 SER A O 1
ATOM 4499 N N . LEU A 1 575 ? -27.695 29.057 21.619 1.00 36.56 575 LEU A N 1
ATOM 4500 C CA . LEU A 1 575 ? -29.128 28.896 21.905 1.00 36.56 575 LEU A CA 1
ATOM 4501 C C . LEU A 1 575 ? -29.877 30.225 21.689 1.00 36.56 575 LEU A C 1
ATOM 4503 O O . LEU A 1 575 ? -30.513 30.762 22.592 1.00 36.56 575 LEU A O 1
ATOM 4507 N N . SER A 1 576 ? -29.763 30.765 20.478 1.00 33.44 576 SER A N 1
ATOM 4508 C CA . SER A 1 576 ? -30.463 31.964 20.012 1.00 33.44 576 SER A CA 1
ATOM 4509 C C . SER A 1 576 ? -31.321 31.592 18.810 1.00 33.44 576 SER A C 1
ATOM 4511 O O . SER A 1 576 ? -30.806 31.082 17.816 1.00 33.44 576 SER A O 1
ATOM 4513 N N . THR A 1 577 ? -32.625 31.830 18.902 1.00 38.34 577 THR A N 1
ATOM 4514 C CA . THR A 1 577 ? -33.580 31.565 17.824 1.00 38.34 577 THR A CA 1
ATOM 4515 C C . THR A 1 577 ? -33.366 32.522 16.658 1.00 38.34 577 THR A C 1
ATOM 4517 O O . THR A 1 577 ? -33.735 33.684 16.787 1.00 38.34 577 THR A O 1
ATOM 4520 N N . ASP A 1 578 ? -32.849 32.032 15.527 1.00 28.28 578 ASP A N 1
ATOM 4521 C CA . ASP A 1 578 ? -33.341 32.461 14.212 1.00 28.28 578 ASP A CA 1
ATOM 4522 C C . ASP A 1 578 ? -32.926 31.543 13.043 1.00 28.28 578 ASP A C 1
ATOM 4524 O O . ASP A 1 578 ? -32.022 30.715 13.148 1.00 28.28 578 ASP A O 1
ATOM 4528 N N . SER A 1 579 ? -33.670 31.693 11.944 1.00 32.34 579 SER A N 1
ATOM 4529 C CA . SER A 1 579 ? -33.513 31.154 10.578 1.00 32.34 579 SER A CA 1
ATOM 4530 C C . SER A 1 579 ? -32.338 30.209 10.227 1.00 32.34 579 SER A C 1
ATOM 4532 O O . SER A 1 579 ? -31.182 30.615 10.126 1.00 32.34 579 SER A O 1
ATOM 4534 N N . THR A 1 580 ? -32.702 28.982 9.831 1.00 35.22 580 THR A N 1
ATOM 4535 C CA . THR A 1 580 ? -32.134 28.193 8.709 1.00 35.22 580 THR A CA 1
ATOM 4536 C C . THR A 1 580 ? -30.738 28.580 8.182 1.00 35.22 580 THR A C 1
ATOM 4538 O O . THR A 1 580 ? -30.606 29.419 7.289 1.00 35.22 580 THR A O 1
ATOM 4541 N N . SER A 1 581 ? -29.698 27.872 8.628 1.00 35.22 581 SER A N 1
ATOM 4542 C CA . SER A 1 581 ? -28.389 27.817 7.952 1.00 35.22 581 SER A CA 1
ATOM 4543 C C . SER A 1 581 ? -27.689 26.487 8.241 1.00 35.22 581 SER A C 1
ATOM 4545 O O . SER A 1 581 ? -26.781 26.396 9.065 1.00 35.22 581 SER A O 1
ATOM 4547 N N . GLU A 1 582 ? -28.129 25.425 7.564 1.00 36.44 582 GLU A N 1
ATOM 4548 C CA . GLU A 1 582 ? -27.398 24.158 7.555 1.00 36.44 582 GLU A CA 1
ATOM 4549 C C . GLU A 1 582 ? -26.060 24.334 6.820 1.00 36.44 582 GLU A C 1
ATOM 4551 O O . GLU A 1 582 ? -26.019 24.667 5.637 1.00 36.44 582 GLU A O 1
ATOM 4556 N N . ALA A 1 583 ? -24.945 24.122 7.522 1.00 44.41 583 ALA A N 1
ATOM 4557 C CA . ALA A 1 583 ? -23.602 24.291 6.973 1.00 44.41 583 ALA A CA 1
ATOM 4558 C C . ALA A 1 583 ? -23.234 23.147 6.003 1.00 44.41 583 ALA A C 1
ATOM 4560 O O . ALA A 1 583 ? -22.612 22.158 6.391 1.00 44.41 583 ALA A O 1
ATOM 4561 N N . PHE A 1 584 ? -23.647 23.269 4.738 1.00 53.97 584 PHE A N 1
ATOM 4562 C CA . PHE A 1 584 ? -23.404 22.274 3.688 1.00 53.97 584 PHE A CA 1
ATOM 4563 C C . PHE A 1 584 ? -21.905 22.015 3.460 1.00 53.97 584 PHE A C 1
ATOM 4565 O O . PHE A 1 584 ? -21.204 22.825 2.849 1.00 53.97 584 PHE A O 1
ATOM 4572 N N . GLU A 1 585 ? -21.404 20.862 3.913 1.00 62.34 585 GLU A N 1
ATOM 4573 C CA . GLU A 1 585 ? -19.998 20.506 3.717 1.00 62.34 585 GLU A CA 1
ATOM 4574 C C . GLU A 1 585 ? -19.737 19.982 2.291 1.00 62.34 585 GLU A C 1
ATOM 4576 O O . GLU A 1 585 ? -20.300 18.972 1.859 1.00 62.34 585 GLU A O 1
ATOM 4581 N N . LEU A 1 586 ? -18.877 20.703 1.563 1.00 70.06 586 LEU A N 1
ATOM 4582 C CA . LEU A 1 586 ? -18.426 20.416 0.194 1.00 70.06 586 LEU A CA 1
ATOM 4583 C C . LEU A 1 586 ? -17.174 19.524 0.200 1.00 70.06 586 LEU A C 1
ATOM 4585 O O . LEU A 1 586 ? -16.399 19.556 1.154 1.00 70.06 586 LEU A O 1
ATOM 4589 N N . TRP A 1 587 ? -16.921 18.774 -0.882 1.00 75.94 587 TRP A N 1
ATOM 4590 C CA . TRP A 1 587 ? -15.825 17.788 -0.951 1.00 75.94 587 TRP A CA 1
ATOM 4591 C C . TRP A 1 587 ? -14.432 18.426 -1.144 1.00 75.94 587 TRP A C 1
ATOM 4593 O O . TRP A 1 587 ? -13.773 18.290 -2.176 1.00 75.94 587 TRP A O 1
ATOM 4603 N N . ARG A 1 588 ? -13.969 19.171 -0.138 1.00 79.25 588 ARG A N 1
ATOM 4604 C CA . ARG A 1 588 ? -12.779 20.027 -0.213 1.00 79.25 588 ARG A CA 1
ATOM 4605 C C . ARG A 1 588 ? -11.606 19.452 0.580 1.00 79.25 588 ARG A C 1
ATOM 4607 O O . ARG A 1 588 ? -11.476 19.710 1.766 1.00 79.25 588 ARG A O 1
ATOM 4614 N N . PHE A 1 589 ? -10.702 18.748 -0.097 1.00 85.81 589 PHE A N 1
ATOM 4615 C CA . PHE A 1 589 ? -9.391 18.360 0.445 1.00 85.81 589 PHE A CA 1
ATOM 4616 C C . PHE A 1 589 ? -8.246 1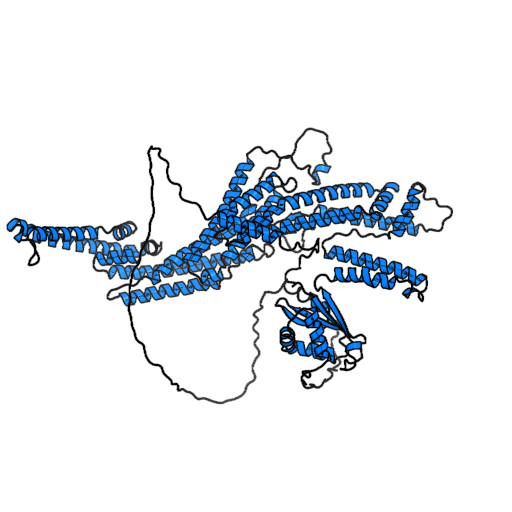8.901 -0.426 1.00 85.81 589 PHE A C 1
ATOM 4618 O O . PHE A 1 589 ? -8.405 19.035 -1.646 1.00 85.81 589 PHE A O 1
ATOM 4625 N N . SER A 1 590 ? -7.089 19.197 0.175 1.00 87.69 590 SER A N 1
ATOM 4626 C CA . SER A 1 590 ? -5.864 19.491 -0.581 1.00 87.69 590 SER A CA 1
ATOM 4627 C C . SER A 1 590 ? -5.314 18.194 -1.193 1.00 87.69 590 SER A C 1
ATOM 4629 O O . SER A 1 590 ? -5.151 17.212 -0.462 1.00 87.69 590 SER A O 1
ATOM 4631 N N . PRO A 1 591 ? -5.019 18.144 -2.507 1.00 89.31 591 PRO A N 1
ATOM 4632 C CA . PRO A 1 591 ? -4.386 16.975 -3.116 1.00 89.31 591 PRO A CA 1
ATOM 4633 C C . PRO A 1 591 ? -3.014 16.671 -2.499 1.00 89.31 591 PRO A C 1
ATOM 4635 O O . PRO A 1 591 ? -2.676 15.506 -2.323 1.00 89.31 591 PRO A O 1
ATOM 4638 N N . GLU A 1 592 ? -2.256 17.702 -2.121 1.00 87.38 592 GLU A N 1
ATOM 4639 C CA . GLU A 1 592 ? -0.931 17.568 -1.504 1.00 87.38 592 GLU A CA 1
ATOM 4640 C C . GLU A 1 592 ? -1.023 16.924 -0.114 1.00 87.38 592 GLU A C 1
ATOM 4642 O O . GLU A 1 592 ? -0.263 16.007 0.193 1.00 87.38 592 GLU A O 1
ATOM 4647 N N . ASP A 1 593 ? -2.017 17.315 0.693 1.00 84.62 593 ASP A N 1
ATOM 4648 C CA . ASP A 1 593 ? -2.247 16.732 2.022 1.00 84.62 593 ASP A CA 1
ATOM 4649 C C . ASP A 1 593 ? -2.641 15.251 1.968 1.00 84.62 593 ASP A C 1
ATOM 4651 O O . ASP A 1 593 ? -2.406 14.525 2.937 1.00 84.62 593 ASP A O 1
ATOM 4655 N N . VAL A 1 594 ? -3.291 14.802 0.891 1.00 88.88 594 VAL A N 1
ATOM 4656 C CA . VAL A 1 594 ? -3.794 13.425 0.751 1.00 88.88 594 VAL A CA 1
ATOM 4657 C C . VAL A 1 594 ? -2.787 12.521 0.044 1.00 88.88 594 VAL A C 1
ATOM 4659 O O . VAL A 1 594 ? -2.484 11.443 0.550 1.00 88.88 594 VAL A O 1
ATOM 4662 N N . PHE A 1 595 ? -2.264 12.950 -1.106 1.00 91.31 595 PHE A N 1
ATOM 4663 C CA . PHE A 1 595 ? -1.415 12.125 -1.968 1.00 91.31 595 PHE A CA 1
ATOM 4664 C C . PHE A 1 595 ? 0.083 12.383 -1.765 1.00 91.31 595 PHE A C 1
ATOM 4666 O O . PHE A 1 595 ? 0.878 11.465 -1.956 1.00 91.31 595 PHE A O 1
ATOM 4673 N N . GLY A 1 596 ? 0.471 13.592 -1.338 1.00 83.31 596 GLY A N 1
ATOM 4674 C CA . GLY A 1 596 ? 1.856 14.074 -1.371 1.00 83.31 596 GLY A CA 1
ATOM 4675 C C . GLY A 1 596 ? 2.856 13.211 -0.597 1.00 83.31 596 GLY A C 1
ATOM 4676 O O . GLY A 1 596 ? 3.938 12.909 -1.097 1.00 83.31 596 GLY A O 1
ATOM 4677 N N . TYR A 1 597 ? 2.492 12.792 0.620 1.00 78.00 597 TYR A N 1
ATOM 4678 C CA . TYR A 1 597 ? 3.395 12.049 1.509 1.00 78.00 597 TYR A CA 1
ATOM 4679 C C . TYR A 1 597 ? 3.657 10.606 1.050 1.00 78.00 597 TYR A C 1
ATOM 4681 O O . TYR A 1 597 ? 4.807 10.178 1.043 1.00 78.00 597 TYR A O 1
ATOM 4689 N N . ALA A 1 598 ? 2.606 9.873 0.669 1.00 82.38 598 ALA A N 1
ATOM 4690 C CA . ALA A 1 598 ? 2.697 8.454 0.321 1.00 82.38 598 ALA A CA 1
ATOM 4691 C C . ALA A 1 598 ? 2.713 8.240 -1.199 1.00 82.38 598 ALA A C 1
ATOM 4693 O O . ALA A 1 598 ? 3.734 7.854 -1.763 1.00 82.38 598 ALA A O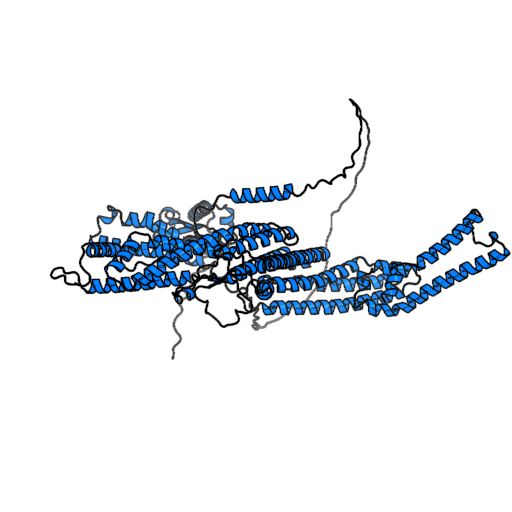 1
ATOM 4694 N N . LEU A 1 599 ? 1.591 8.520 -1.872 1.00 90.19 599 LEU A N 1
ATOM 4695 C CA . LEU A 1 599 ? 1.388 8.165 -3.277 1.00 90.19 599 LEU A CA 1
ATOM 4696 C C . LEU A 1 599 ? 2.314 8.941 -4.215 1.00 90.19 599 LEU A C 1
ATOM 4698 O O . LEU A 1 599 ? 2.994 8.323 -5.023 1.00 90.19 599 LEU A O 1
ATOM 4702 N N . ASP A 1 600 ? 2.388 10.268 -4.101 1.00 90.50 600 ASP A N 1
ATOM 4703 C CA . ASP A 1 600 ? 3.220 11.075 -5.002 1.00 90.50 600 ASP A CA 1
ATOM 4704 C C . ASP A 1 600 ? 4.718 10.871 -4.741 1.00 90.50 600 ASP A C 1
ATOM 4706 O O . ASP A 1 600 ? 5.505 10.820 -5.687 1.00 90.50 600 ASP A O 1
ATOM 4710 N N . SER A 1 601 ? 5.124 10.701 -3.475 1.00 85.94 601 SER A N 1
ATOM 4711 C CA . SER A 1 601 ? 6.524 10.420 -3.136 1.00 85.94 601 SER A CA 1
ATOM 4712 C C . SER A 1 601 ? 6.984 9.059 -3.667 1.00 85.94 601 SER A C 1
ATOM 4714 O O . SER A 1 601 ? 8.090 8.970 -4.200 1.00 85.94 601 SER A O 1
ATOM 4716 N N . PHE A 1 602 ? 6.131 8.033 -3.581 1.00 89.38 602 PHE A N 1
ATOM 4717 C CA . PHE A 1 602 ? 6.418 6.702 -4.113 1.00 89.38 602 PHE A CA 1
ATOM 4718 C C . PHE A 1 602 ? 6.348 6.660 -5.646 1.00 89.38 602 PHE A C 1
ATOM 4720 O O . PHE A 1 602 ? 7.238 6.107 -6.284 1.00 89.38 602 PHE A O 1
ATOM 4727 N N . VAL A 1 603 ? 5.360 7.318 -6.264 1.00 92.81 603 VAL A N 1
ATOM 4728 C CA . VAL A 1 603 ? 5.277 7.457 -7.729 1.00 92.81 603 VAL A CA 1
ATOM 4729 C C . VAL A 1 603 ? 6.531 8.128 -8.294 1.00 92.81 603 VAL A C 1
ATOM 4731 O O . VAL A 1 603 ? 7.079 7.634 -9.274 1.00 92.81 603 VAL A O 1
ATOM 4734 N N . ALA A 1 604 ? 7.046 9.182 -7.653 1.00 90.19 604 ALA A N 1
ATOM 4735 C CA . ALA A 1 604 ? 8.289 9.827 -8.078 1.00 90.19 604 ALA A CA 1
ATOM 4736 C C . ALA A 1 604 ? 9.523 8.904 -7.971 1.00 90.19 604 ALA A C 1
ATOM 4738 O O . ALA A 1 604 ? 10.443 9.023 -8.777 1.00 90.19 604 ALA A O 1
ATOM 4739 N N . GLN A 1 605 ? 9.544 7.973 -7.011 1.00 88.19 605 GLN A N 1
ATOM 4740 C CA . GLN A 1 605 ? 10.603 6.962 -6.879 1.00 88.19 605 GLN A CA 1
ATOM 4741 C C . GLN A 1 605 ? 10.445 5.806 -7.873 1.00 88.19 605 GLN A C 1
ATOM 4743 O O . GLN A 1 605 ? 11.444 5.256 -8.330 1.00 88.19 605 GLN A O 1
ATOM 4748 N N . LEU A 1 606 ? 9.217 5.445 -8.251 1.00 91.56 606 LEU A N 1
ATOM 4749 C CA . LEU A 1 606 ? 8.992 4.497 -9.339 1.00 91.56 606 LEU A CA 1
ATOM 4750 C C . LEU A 1 606 ? 9.329 5.109 -10.704 1.00 91.56 606 LEU A C 1
ATOM 4752 O O . LEU A 1 606 ? 9.912 4.417 -11.532 1.00 91.56 606 LEU A O 1
ATOM 4756 N N . ASP A 1 607 ? 9.048 6.396 -10.927 1.00 93.56 607 ASP A N 1
ATOM 4757 C CA . ASP A 1 607 ? 9.514 7.117 -12.118 1.00 93.56 607 ASP A CA 1
ATOM 4758 C C . ASP A 1 607 ? 11.063 7.221 -12.137 1.00 93.56 607 ASP A C 1
ATOM 4760 O O . ASP A 1 607 ? 11.661 7.038 -13.195 1.00 93.56 607 ASP A O 1
ATOM 4764 N N . ASP A 1 608 ? 11.745 7.394 -10.988 1.00 91.31 608 ASP A N 1
ATOM 4765 C CA . ASP A 1 608 ? 13.215 7.246 -10.909 1.00 91.31 608 ASP A CA 1
ATOM 4766 C C . ASP A 1 608 ? 13.667 5.837 -11.337 1.00 91.31 608 ASP A C 1
ATOM 4768 O O . ASP A 1 608 ? 14.539 5.695 -12.197 1.00 91.31 608 ASP A O 1
ATOM 4772 N N . MET A 1 609 ? 13.085 4.786 -10.740 1.00 90.69 609 MET A N 1
ATOM 4773 C CA . MET A 1 609 ? 13.450 3.394 -11.036 1.00 90.69 609 MET A CA 1
ATOM 4774 C C . MET A 1 609 ? 13.188 3.034 -12.494 1.00 90.69 609 MET A C 1
ATOM 4776 O O . MET A 1 609 ? 14.003 2.354 -13.111 1.00 90.69 609 MET A O 1
ATOM 4780 N N . ARG A 1 610 ? 12.108 3.555 -13.075 1.00 94.06 610 ARG A N 1
ATOM 4781 C CA . ARG A 1 610 ? 11.800 3.418 -14.495 1.00 94.06 610 ARG A CA 1
ATOM 4782 C C . ARG A 1 610 ? 12.966 3.892 -15.370 1.00 94.06 610 ARG A C 1
ATOM 4784 O O . ARG A 1 610 ? 13.392 3.128 -16.226 1.00 94.06 610 ARG A O 1
ATOM 4791 N N . THR A 1 611 ? 13.548 5.071 -15.118 1.00 93.00 611 THR A N 1
ATOM 4792 C CA . THR A 1 611 ? 14.695 5.570 -15.918 1.00 93.00 611 THR A CA 1
ATOM 4793 C C . THR A 1 611 ? 15.957 4.704 -15.792 1.00 93.00 611 THR A C 1
ATOM 4795 O O . THR A 1 611 ? 16.750 4.591 -16.735 1.00 93.00 611 THR A O 1
ATOM 4798 N N . LEU A 1 612 ? 16.142 4.052 -14.638 1.00 93.00 612 LEU A N 1
ATOM 4799 C CA . LEU A 1 612 ? 17.214 3.082 -14.424 1.00 93.00 612 LEU A CA 1
ATOM 4800 C C . LEU A 1 612 ? 16.962 1.800 -15.235 1.00 93.00 612 LEU A C 1
ATOM 4802 O O . LEU A 1 612 ? 17.868 1.333 -15.925 1.00 93.00 612 LEU A O 1
ATOM 4806 N N . PHE A 1 613 ? 15.740 1.262 -15.209 1.00 93.56 613 PHE A N 1
ATOM 4807 C CA . PHE A 1 613 ? 15.373 0.066 -15.975 1.00 93.56 613 PHE A CA 1
ATOM 4808 C C . PHE A 1 613 ? 15.337 0.324 -17.495 1.00 93.56 613 PHE A C 1
ATOM 4810 O O . PHE A 1 613 ? 15.802 -0.516 -18.258 1.00 93.56 613 PHE A O 1
ATOM 4817 N N . GLU A 1 614 ? 14.921 1.511 -17.952 1.00 91.94 614 GLU A N 1
ATOM 4818 C CA . GLU A 1 614 ? 15.047 1.954 -19.356 1.00 91.94 614 GLU A CA 1
ATOM 4819 C C . GLU A 1 614 ? 16.518 1.978 -19.817 1.00 91.94 614 GLU A C 1
ATOM 4821 O O . GLU A 1 614 ? 16.835 1.614 -20.954 1.00 91.94 614 GLU A O 1
ATOM 4826 N N . SER A 1 615 ? 17.448 2.340 -18.925 1.00 89.69 615 SER A N 1
ATOM 4827 C CA . SER A 1 615 ? 18.884 2.223 -19.207 1.00 89.69 615 SER A CA 1
ATOM 4828 C C . SER A 1 615 ? 19.361 0.769 -19.212 1.00 89.69 615 SER A C 1
ATOM 4830 O O . SER A 1 615 ? 20.156 0.412 -20.076 1.00 89.69 615 SER A O 1
ATOM 4832 N N . ALA A 1 616 ? 18.848 -0.082 -18.320 1.00 91.12 616 ALA A N 1
ATOM 4833 C CA . ALA A 1 616 ? 19.203 -1.498 -18.268 1.00 91.12 616 ALA A CA 1
ATOM 4834 C C . ALA A 1 616 ? 18.775 -2.270 -19.529 1.00 91.12 616 ALA A C 1
ATOM 4836 O O . ALA A 1 616 ? 19.607 -2.942 -20.136 1.00 91.12 616 ALA A O 1
ATOM 4837 N N . VAL A 1 617 ? 17.533 -2.093 -19.990 1.00 90.44 617 VAL A N 1
ATOM 4838 C CA . VAL A 1 617 ? 17.021 -2.658 -21.257 1.00 90.44 617 VAL A CA 1
ATOM 4839 C C . VAL A 1 617 ? 17.894 -2.243 -22.447 1.00 90.44 617 VAL A C 1
ATOM 4841 O O . VAL A 1 617 ? 18.277 -3.060 -23.286 1.00 90.44 617 VAL A O 1
ATOM 4844 N N . SER A 1 618 ? 18.292 -0.969 -22.501 1.00 85.94 618 SER A N 1
ATOM 4845 C CA . SER A 1 618 ? 19.192 -0.475 -23.549 1.00 85.94 618 SER A CA 1
ATOM 4846 C C . SER A 1 618 ? 20.590 -1.104 -23.504 1.00 85.94 618 SER A C 1
ATOM 4848 O O . SER A 1 618 ? 21.228 -1.175 -24.553 1.00 85.94 618 SER A O 1
ATOM 4850 N N . PHE A 1 619 ? 21.070 -1.540 -22.335 1.00 88.56 619 PHE A N 1
ATOM 4851 C CA . PHE A 1 619 ? 22.359 -2.220 -22.176 1.00 88.56 619 PHE A CA 1
ATOM 4852 C C . PHE A 1 619 ? 22.263 -3.743 -22.385 1.00 88.56 619 PHE A C 1
ATOM 4854 O O . PHE A 1 619 ? 23.230 -4.328 -22.866 1.00 88.56 619 PHE A O 1
ATOM 4861 N N . GLN A 1 620 ? 21.112 -4.387 -22.143 1.00 85.94 620 GLN A N 1
ATOM 4862 C CA . GLN A 1 620 ? 20.894 -5.806 -22.485 1.00 85.94 620 GLN A CA 1
ATOM 4863 C C . GLN A 1 620 ? 21.067 -6.078 -23.991 1.00 85.94 620 GLN A C 1
ATOM 4865 O O . GLN A 1 620 ? 21.544 -7.139 -24.389 1.00 85.94 620 GLN A O 1
ATOM 4870 N N . ASN A 1 621 ? 20.753 -5.108 -24.858 1.00 81.81 621 ASN A N 1
ATOM 4871 C CA . ASN A 1 621 ? 20.973 -5.251 -26.302 1.00 81.81 621 ASN A CA 1
ATOM 4872 C C . ASN A 1 621 ? 22.460 -5.354 -26.703 1.00 81.81 621 ASN A C 1
ATOM 4874 O O . ASN A 1 621 ? 22.744 -5.827 -27.801 1.00 81.81 621 ASN A O 1
ATOM 4878 N N . LEU A 1 622 ? 23.406 -5.014 -25.816 1.00 84.00 622 LEU A N 1
ATOM 4879 C CA . LEU A 1 622 ? 24.842 -5.220 -26.047 1.00 84.00 622 LEU A CA 1
ATOM 4880 C C . LEU A 1 622 ? 25.231 -6.707 -26.115 1.00 84.00 622 LEU A C 1
ATOM 4882 O O . LEU A 1 622 ? 26.227 -7.029 -26.755 1.00 84.00 622 LEU A O 1
ATOM 4886 N N . GLU A 1 623 ? 24.450 -7.623 -25.525 1.00 79.12 623 GLU A N 1
ATOM 4887 C CA . GLU A 1 623 ? 24.696 -9.074 -25.640 1.00 79.12 623 GLU A CA 1
ATOM 4888 C C . GLU A 1 623 ? 24.530 -9.601 -27.074 1.00 79.12 623 GLU A C 1
ATOM 4890 O O . GLU A 1 623 ? 25.066 -10.654 -27.409 1.00 79.12 623 GLU A O 1
ATOM 4895 N N . LYS A 1 624 ? 23.792 -8.874 -27.922 1.00 81.69 624 LYS A N 1
ATOM 4896 C CA . LYS A 1 624 ? 23.437 -9.271 -29.295 1.00 81.69 624 LYS A CA 1
ATOM 4897 C C . LYS A 1 624 ? 24.364 -8.641 -30.350 1.00 81.69 624 LYS A C 1
ATOM 4899 O O . LYS A 1 624 ? 24.126 -8.805 -31.544 1.00 81.69 624 LYS A O 1
ATOM 4904 N N . ILE A 1 625 ? 25.384 -7.888 -29.926 1.00 85.00 625 ILE A N 1
ATOM 4905 C CA . ILE A 1 625 ? 26.251 -7.077 -30.793 1.00 85.00 625 ILE A CA 1
ATOM 4906 C C . ILE A 1 625 ? 27.604 -7.781 -30.998 1.00 85.00 625 ILE A C 1
ATOM 4908 O O . ILE A 1 625 ? 28.483 -7.741 -30.139 1.00 85.00 625 ILE A O 1
ATOM 4912 N N . GLU A 1 626 ? 27.776 -8.400 -32.171 1.00 85.12 626 GLU A N 1
ATOM 4913 C CA . GLU A 1 626 ? 29.032 -9.013 -32.630 1.00 85.12 626 GLU A CA 1
ATOM 4914 C C . GLU A 1 626 ? 29.628 -8.288 -33.854 1.00 85.12 626 GLU A C 1
ATOM 4916 O O . GLU A 1 626 ? 29.120 -8.375 -34.971 1.00 85.12 626 GLU A O 1
ATOM 4921 N N . PHE A 1 627 ? 30.750 -7.593 -33.671 1.00 88.00 627 PHE A N 1
ATOM 4922 C CA . PHE A 1 627 ? 31.545 -7.009 -34.750 1.00 88.00 627 PHE A CA 1
ATOM 4923 C C . PHE A 1 627 ? 32.336 -8.083 -35.512 1.00 88.00 627 PHE A C 1
ATOM 4925 O O . PHE A 1 627 ? 33.044 -8.905 -34.917 1.00 88.00 627 PHE A O 1
ATOM 4932 N N . GLY A 1 628 ? 32.273 -8.023 -36.843 1.00 80.75 628 GLY A N 1
ATOM 4933 C CA . GLY A 1 628 ? 33.109 -8.811 -37.751 1.00 80.75 628 GLY A CA 1
ATOM 4934 C C . GLY A 1 628 ? 34.453 -8.148 -38.092 1.00 80.75 628 GLY A C 1
ATOM 4935 O O . GLY A 1 628 ? 34.876 -7.169 -37.478 1.00 80.75 628 GLY A O 1
ATOM 4936 N N . GLY A 1 629 ? 35.129 -8.679 -39.114 1.00 81.44 629 GLY A N 1
ATOM 4937 C CA . GLY A 1 629 ? 36.355 -8.094 -39.672 1.00 81.44 629 GLY A CA 1
ATOM 4938 C C . GLY A 1 629 ? 37.619 -8.270 -38.815 1.00 81.44 629 GLY A C 1
ATOM 4939 O O . GLY A 1 629 ? 37.619 -8.926 -37.773 1.00 81.44 629 GLY A O 1
ATOM 4940 N N . LEU A 1 630 ? 38.727 -7.675 -39.276 1.00 80.00 630 LEU A N 1
ATOM 4941 C CA . LEU A 1 630 ? 40.078 -7.877 -38.722 1.00 80.00 630 LEU A CA 1
ATOM 4942 C C . LEU A 1 630 ? 40.203 -7.500 -37.235 1.00 80.00 630 LEU A C 1
ATOM 4944 O O . LEU A 1 630 ? 40.957 -8.131 -36.496 1.00 80.00 630 LEU A O 1
ATOM 4948 N N . ARG A 1 631 ? 39.460 -6.478 -36.796 1.00 84.81 631 ARG A N 1
ATOM 4949 C CA . ARG A 1 631 ? 39.451 -5.971 -35.413 1.00 84.81 631 ARG A CA 1
ATOM 4950 C C . ARG A 1 631 ? 38.250 -6.449 -34.592 1.00 84.81 631 ARG A C 1
ATOM 4952 O O . ARG A 1 631 ? 38.256 -6.260 -33.377 1.00 84.81 631 ARG A O 1
ATOM 4959 N N . GLY A 1 632 ? 37.276 -7.134 -35.201 1.00 87.88 632 GLY A N 1
ATOM 4960 C CA . GLY A 1 632 ? 36.015 -7.533 -34.563 1.00 87.88 632 GLY A CA 1
ATOM 4961 C C . GLY A 1 632 ? 36.194 -8.259 -33.230 1.00 87.88 632 GLY A C 1
ATOM 4962 O O . GLY A 1 632 ? 35.614 -7.858 -32.228 1.00 87.88 632 GLY A O 1
ATOM 4963 N N . LYS A 1 633 ? 37.117 -9.230 -33.158 1.00 89.56 633 LYS A N 1
ATOM 4964 C CA . LYS A 1 633 ? 37.449 -9.938 -31.903 1.00 89.56 633 LYS A CA 1
ATOM 4965 C C . LYS A 1 633 ? 37.880 -9.002 -30.762 1.00 89.56 633 LYS A C 1
ATOM 4967 O O . LYS A 1 633 ? 37.532 -9.256 -29.614 1.00 89.56 633 LYS A O 1
ATOM 4972 N N . GLN A 1 634 ? 38.620 -7.931 -31.059 1.00 92.56 634 GLN A N 1
ATOM 4973 C CA . GLN A 1 634 ? 39.057 -6.954 -30.056 1.00 92.56 634 GLN A CA 1
ATOM 4974 C C . GLN A 1 634 ? 37.913 -6.019 -29.637 1.00 92.56 634 GLN A C 1
ATOM 4976 O O . GLN A 1 634 ? 37.824 -5.646 -28.469 1.00 92.56 634 GLN A O 1
ATOM 4981 N N . LEU A 1 635 ? 37.036 -5.645 -30.573 1.00 92.12 635 LEU A N 1
ATOM 4982 C CA . LEU A 1 635 ? 35.870 -4.801 -30.300 1.00 92.12 635 LEU A CA 1
ATOM 4983 C C . LEU A 1 635 ? 34.816 -5.561 -29.475 1.00 92.12 635 LEU A C 1
ATOM 4985 O O . LEU A 1 635 ? 34.336 -5.029 -28.476 1.00 92.12 635 LEU A O 1
ATOM 4989 N N . ASN A 1 636 ? 34.549 -6.828 -29.814 1.00 92.25 636 ASN A N 1
ATOM 4990 C CA . ASN A 1 636 ? 33.646 -7.724 -29.080 1.00 92.25 636 ASN A CA 1
ATOM 4991 C C . ASN A 1 636 ? 34.091 -7.908 -27.629 1.00 92.25 636 ASN A C 1
ATOM 4993 O O . ASN A 1 636 ? 33.281 -7.777 -26.718 1.00 92.25 636 ASN A O 1
ATOM 4997 N N . GLU A 1 637 ? 35.384 -8.149 -27.397 1.00 92.69 637 GLU A N 1
ATOM 4998 C CA . GLU A 1 637 ? 35.921 -8.289 -26.041 1.00 92.69 637 GLU A CA 1
ATOM 4999 C C . GLU A 1 637 ? 35.777 -6.988 -25.229 1.00 92.69 637 GLU A C 1
ATOM 5001 O O . GLU A 1 637 ? 35.392 -7.026 -24.062 1.00 92.69 637 GLU A O 1
ATOM 5006 N N . ARG A 1 638 ? 35.973 -5.812 -25.846 1.00 93.88 638 ARG A N 1
ATOM 5007 C CA . ARG A 1 638 ? 35.724 -4.523 -25.173 1.00 93.88 638 ARG A CA 1
ATOM 5008 C C . ARG A 1 638 ? 34.241 -4.293 -24.851 1.00 93.88 638 ARG A C 1
ATOM 5010 O O . ARG A 1 638 ? 33.944 -3.813 -23.758 1.00 93.88 638 ARG A O 1
ATOM 5017 N N . VAL A 1 639 ? 33.307 -4.635 -25.747 1.00 93.25 639 VAL A N 1
ATOM 5018 C CA . VAL A 1 639 ? 31.860 -4.539 -25.451 1.00 93.25 639 VAL A CA 1
ATOM 5019 C C . VAL A 1 639 ? 31.459 -5.532 -24.369 1.00 93.25 639 VAL A C 1
ATOM 5021 O O . VAL A 1 639 ? 30.762 -5.143 -23.435 1.00 93.25 639 VAL A O 1
ATOM 5024 N N . ARG A 1 640 ? 31.967 -6.768 -24.418 1.00 92.25 640 ARG A N 1
ATOM 5025 C CA . ARG A 1 640 ? 31.779 -7.770 -23.362 1.00 92.25 640 ARG A CA 1
ATOM 5026 C C . ARG A 1 640 ? 32.240 -7.233 -22.006 1.00 92.25 640 ARG A C 1
ATOM 5028 O O . ARG A 1 640 ? 31.495 -7.341 -21.042 1.00 92.25 640 ARG A O 1
ATOM 5035 N N . GLN A 1 641 ? 33.408 -6.592 -21.934 1.00 93.56 641 GLN A N 1
ATOM 5036 C CA . GLN A 1 641 ? 33.910 -5.969 -20.702 1.00 93.56 641 GLN A CA 1
ATOM 5037 C C . GLN A 1 641 ? 33.025 -4.814 -20.205 1.00 93.56 641 GLN A C 1
ATOM 5039 O O . GLN A 1 641 ? 32.761 -4.733 -19.006 1.00 93.56 641 GLN A O 1
ATOM 5044 N N . VAL A 1 642 ? 32.529 -3.944 -21.095 1.00 94.25 642 VAL A N 1
ATOM 5045 C CA . VAL A 1 642 ? 31.567 -2.888 -20.720 1.00 94.25 642 VAL A CA 1
ATOM 5046 C C . VAL A 1 642 ? 30.259 -3.486 -20.203 1.00 94.25 642 VAL A C 1
ATOM 5048 O O . VAL A 1 642 ? 29.734 -3.032 -19.189 1.00 94.25 642 VAL A O 1
ATOM 5051 N N . HIS A 1 643 ? 29.741 -4.511 -20.872 1.00 92.38 643 HIS A N 1
ATOM 5052 C CA . HIS A 1 643 ? 28.493 -5.162 -20.505 1.00 92.38 643 HIS A CA 1
ATOM 5053 C C . HIS A 1 643 ? 28.610 -5.954 -19.183 1.00 92.38 643 HIS A C 1
ATOM 5055 O O . HIS A 1 643 ? 27.699 -5.896 -18.359 1.00 92.38 643 HIS A O 1
ATOM 5061 N N . THR A 1 644 ? 29.748 -6.602 -18.910 1.00 92.81 644 THR A N 1
ATOM 5062 C CA . THR A 1 644 ? 30.031 -7.201 -17.592 1.00 92.81 644 THR A CA 1
ATOM 5063 C C . THR A 1 644 ? 30.092 -6.133 -16.497 1.00 92.81 644 THR A C 1
ATOM 5065 O O . THR A 1 644 ? 29.425 -6.283 -15.479 1.00 92.81 644 THR A O 1
ATOM 5068 N N . GLN A 1 645 ? 30.793 -5.012 -16.725 1.00 93.94 645 GLN A N 1
ATOM 5069 C CA . GLN A 1 645 ? 30.817 -3.881 -15.781 1.00 93.94 645 GLN A CA 1
ATOM 5070 C C . GLN A 1 645 ? 29.411 -3.306 -15.544 1.00 93.94 645 GLN A C 1
ATOM 5072 O O . GLN A 1 645 ? 29.080 -2.932 -14.422 1.00 93.94 645 GLN A O 1
ATOM 5077 N N . PHE A 1 646 ? 28.560 -3.264 -16.574 1.00 93.19 646 PHE A N 1
ATOM 5078 C CA . PHE A 1 646 ? 27.153 -2.902 -16.416 1.00 93.19 646 PHE A CA 1
ATOM 5079 C C . PHE A 1 646 ? 26.402 -3.898 -15.514 1.00 93.19 646 PHE A C 1
ATOM 5081 O O . PHE A 1 646 ? 25.748 -3.457 -14.569 1.00 93.19 646 PHE A O 1
ATOM 5088 N N . LYS A 1 647 ? 26.519 -5.215 -15.750 1.00 90.50 647 LYS A N 1
ATOM 5089 C CA . LYS A 1 647 ? 25.859 -6.237 -14.916 1.00 90.50 647 LYS A CA 1
ATOM 5090 C C . LYS A 1 647 ? 26.314 -6.177 -13.460 1.00 90.50 647 LYS A C 1
ATOM 5092 O O . LYS A 1 647 ? 25.463 -6.096 -12.583 1.00 90.50 647 LYS A O 1
ATOM 5097 N N . GLU A 1 648 ? 27.617 -6.073 -13.197 1.00 91.06 648 GLU A N 1
ATOM 5098 C CA . GLU A 1 648 ? 28.163 -5.892 -11.841 1.00 91.06 648 GLU A CA 1
ATOM 5099 C C . GLU A 1 648 ? 27.559 -4.672 -11.120 1.00 91.06 648 GLU A C 1
ATOM 5101 O O . GLU A 1 648 ? 27.301 -4.714 -9.916 1.00 91.06 648 GLU A O 1
ATOM 5106 N N . ILE A 1 649 ? 27.328 -3.569 -11.840 1.00 90.62 649 ILE A N 1
ATOM 5107 C CA . ILE A 1 649 ? 26.756 -2.322 -11.306 1.00 90.62 649 ILE A CA 1
ATOM 5108 C C . ILE A 1 649 ? 25.230 -2.411 -11.141 1.00 90.62 649 ILE A C 1
ATOM 5110 O O . ILE A 1 649 ? 24.678 -1.794 -10.228 1.00 90.62 649 ILE A O 1
ATOM 5114 N N . PHE A 1 650 ? 24.542 -3.179 -11.987 1.00 90.06 650 PHE A N 1
ATOM 5115 C CA . PHE A 1 650 ? 23.105 -3.432 -11.882 1.00 90.06 650 PHE A CA 1
ATOM 5116 C C . PHE A 1 650 ? 22.789 -4.403 -10.734 1.00 90.06 650 PHE A C 1
ATOM 5118 O O . PHE A 1 650 ? 21.962 -4.091 -9.880 1.00 90.06 650 PHE A O 1
ATOM 5125 N N . GLU A 1 651 ? 23.518 -5.516 -10.622 1.00 87.50 651 GLU A N 1
ATOM 5126 C CA . GLU A 1 651 ? 23.370 -6.510 -9.548 1.00 87.50 651 GLU A CA 1
ATOM 5127 C C . GLU A 1 651 ? 23.598 -5.908 -8.152 1.00 87.50 651 GLU A C 1
ATOM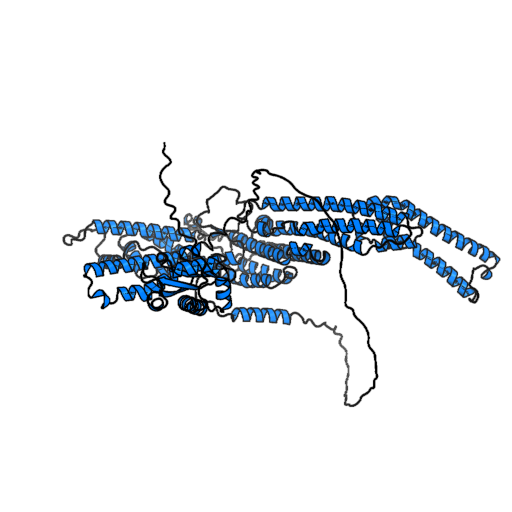 5129 O O . GLU A 1 651 ? 22.919 -6.288 -7.197 1.00 87.50 651 GLU A O 1
ATOM 5134 N N . GLN A 1 652 ? 24.468 -4.898 -8.020 1.00 86.12 652 GLN A N 1
ATOM 5135 C CA . GLN A 1 652 ? 24.651 -4.144 -6.770 1.00 86.12 652 GLN A CA 1
ATOM 5136 C C . GLN A 1 652 ? 23.356 -3.504 -6.235 1.00 86.12 652 GLN A C 1
ATOM 5138 O O . GLN A 1 652 ? 23.250 -3.285 -5.025 1.00 86.12 652 GLN A O 1
ATOM 5143 N N . TRP A 1 653 ? 22.349 -3.242 -7.078 1.00 85.06 653 TRP A N 1
ATOM 5144 C CA . TRP A 1 653 ? 21.051 -2.735 -6.622 1.00 85.06 653 TRP A CA 1
ATOM 5145 C C . TRP A 1 653 ? 20.237 -3.763 -5.830 1.00 85.06 653 TRP A C 1
ATOM 5147 O O . TRP A 1 653 ? 19.522 -3.351 -4.917 1.00 85.06 653 TRP A O 1
ATOM 5157 N N . THR A 1 654 ? 20.429 -5.073 -6.048 1.00 79.12 654 THR A N 1
ATOM 5158 C CA . THR A 1 654 ? 19.824 -6.134 -5.207 1.00 79.12 654 THR A CA 1
ATOM 5159 C C . THR A 1 654 ? 20.212 -5.997 -3.728 1.00 79.12 654 THR A C 1
ATOM 5161 O O . THR A 1 654 ? 19.427 -6.320 -2.838 1.00 79.12 654 THR A O 1
ATOM 5164 N N . LEU A 1 655 ? 21.417 -5.475 -3.460 1.00 75.31 655 LEU A N 1
ATOM 5165 C CA . LEU A 1 655 ? 21.962 -5.248 -2.120 1.00 75.31 655 LEU A CA 1
ATOM 5166 C C . LEU A 1 655 ? 21.597 -3.867 -1.557 1.00 75.31 655 LEU A C 1
ATOM 5168 O O . LEU A 1 655 ? 21.788 -3.610 -0.362 1.00 75.31 655 LEU A O 1
ATOM 5172 N N . THR A 1 656 ? 21.067 -2.957 -2.382 1.00 74.44 656 THR A N 1
ATOM 5173 C CA . THR A 1 656 ? 20.530 -1.694 -1.873 1.00 74.44 656 THR A CA 1
ATOM 5174 C C . THR A 1 656 ? 19.216 -1.969 -1.155 1.00 74.44 656 THR A C 1
ATOM 5176 O O . THR A 1 656 ? 18.260 -2.471 -1.737 1.00 74.44 656 THR A O 1
ATOM 5179 N N . LYS A 1 657 ? 19.154 -1.633 0.139 1.00 63.47 657 LYS A N 1
ATOM 5180 C CA . LYS A 1 657 ? 17.927 -1.756 0.936 1.00 63.47 657 LYS A CA 1
ATOM 5181 C C . LYS A 1 657 ? 16.889 -0.729 0.474 1.00 63.47 657 LYS A C 1
ATOM 5183 O O . LYS A 1 657 ? 16.783 0.355 1.050 1.00 63.47 657 LYS A O 1
ATOM 5188 N N . PHE A 1 658 ? 16.157 -1.065 -0.585 1.00 61.59 658 PHE A N 1
ATOM 5189 C CA . PHE A 1 658 ? 14.971 -0.340 -1.014 1.00 61.59 658 PHE A CA 1
ATOM 5190 C C . PHE A 1 658 ? 13.816 -0.701 -0.078 1.00 61.59 658 PHE A C 1
ATOM 5192 O O . PHE A 1 658 ? 13.121 -1.697 -0.257 1.00 61.59 658 PHE A O 1
ATOM 5199 N N . ASP A 1 659 ? 13.666 0.098 0.971 1.00 57.69 659 ASP A N 1
ATOM 5200 C CA . ASP A 1 659 ? 12.647 -0.092 1.994 1.00 57.69 659 ASP A CA 1
ATOM 5201 C C . ASP A 1 659 ? 11.526 0.940 1.811 1.00 57.69 659 ASP A C 1
ATOM 5203 O O . ASP A 1 659 ? 11.559 2.034 2.384 1.00 57.69 659 ASP A O 1
ATOM 5207 N N . ALA A 1 660 ? 10.548 0.598 0.967 1.00 52.97 660 ALA A N 1
ATOM 5208 C CA . ALA A 1 660 ? 9.315 1.371 0.822 1.00 52.97 660 ALA A CA 1
ATOM 5209 C C . ALA A 1 660 ? 8.407 1.238 2.056 1.00 52.97 660 ALA A C 1
ATOM 5211 O O . ALA A 1 660 ? 7.670 2.171 2.373 1.00 52.97 660 ALA A O 1
ATOM 5212 N N . ALA A 1 661 ? 8.495 0.136 2.811 1.00 47.25 661 ALA A N 1
ATOM 5213 C CA . ALA A 1 661 ? 7.756 -0.026 4.063 1.00 47.25 661 ALA A CA 1
ATOM 5214 C C . ALA A 1 661 ? 8.202 1.002 5.125 1.00 47.25 661 ALA A C 1
ATOM 5216 O O . ALA A 1 661 ? 7.369 1.522 5.865 1.00 47.25 661 ALA A O 1
ATOM 5217 N N . ALA A 1 662 ? 9.465 1.438 5.107 1.00 52.03 662 ALA A N 1
ATOM 5218 C CA . ALA A 1 662 ? 9.959 2.564 5.904 1.00 52.03 662 ALA A CA 1
ATOM 5219 C C . ALA A 1 662 ? 9.431 3.954 5.470 1.00 52.03 662 ALA A C 1
ATOM 5221 O O . ALA A 1 662 ? 9.736 4.952 6.129 1.00 52.03 662 ALA A O 1
ATOM 5222 N N . GLN A 1 663 ? 8.641 4.067 4.394 1.00 52.09 663 GLN A N 1
ATOM 5223 C CA . GLN A 1 663 ? 7.767 5.231 4.144 1.00 52.09 663 GLN A CA 1
ATOM 5224 C C . GLN A 1 663 ? 6.353 5.025 4.704 1.00 52.09 663 GLN A C 1
ATOM 5226 O O . GLN A 1 663 ? 5.642 6.001 4.938 1.00 52.09 663 GLN A O 1
ATOM 5231 N N . LEU A 1 664 ? 5.945 3.774 4.935 1.00 50.88 664 LEU A N 1
ATOM 5232 C CA . LEU A 1 664 ? 4.643 3.433 5.503 1.00 50.88 664 LEU A CA 1
ATOM 5233 C C . LEU A 1 664 ? 4.636 3.582 7.035 1.00 50.88 664 LEU A C 1
ATOM 5235 O O . LEU A 1 664 ? 3.642 4.050 7.597 1.00 50.88 664 LEU A O 1
ATOM 5239 N N . ASP A 1 665 ? 5.760 3.275 7.694 1.00 48.47 665 ASP A N 1
ATOM 5240 C CA . ASP A 1 665 ? 5.981 3.454 9.137 1.00 48.47 665 ASP A CA 1
ATOM 5241 C C . ASP A 1 665 ? 6.265 4.918 9.528 1.00 48.47 665 ASP A C 1
ATOM 5243 O O . ASP A 1 665 ? 7.335 5.309 10.003 1.00 48.47 665 ASP A O 1
ATOM 5247 N N . ALA A 1 666 ? 5.236 5.754 9.394 1.00 46.12 666 ALA A N 1
ATOM 5248 C CA . ALA A 1 666 ? 5.254 7.180 9.734 1.00 46.12 666 ALA A CA 1
ATOM 5249 C C . ALA A 1 666 ? 5.512 7.504 11.230 1.00 46.12 666 ALA A C 1
ATOM 5251 O O . ALA A 1 666 ? 5.523 8.678 11.609 1.00 46.12 666 ALA A O 1
ATOM 5252 N N . GLN A 1 667 ? 5.716 6.495 12.088 1.00 41.47 667 GLN A N 1
ATOM 5253 C CA . GLN A 1 667 ? 6.110 6.664 13.494 1.00 41.47 667 GLN A CA 1
ATOM 5254 C C . GLN A 1 667 ? 7.633 6.804 13.690 1.00 41.47 667 GLN A C 1
ATOM 5256 O O . GLN A 1 667 ? 8.065 7.271 14.744 1.00 41.47 667 GLN A O 1
ATOM 5261 N N . LEU A 1 668 ? 8.458 6.437 12.698 1.00 40.31 668 LEU A N 1
ATOM 5262 C CA . LEU A 1 668 ? 9.921 6.467 12.810 1.00 40.31 668 LEU A CA 1
ATOM 5263 C C . LEU A 1 668 ? 10.526 7.740 12.174 1.00 40.31 668 LEU A C 1
ATOM 5265 O O . LEU A 1 668 ? 10.446 7.926 10.957 1.00 40.31 668 LEU A O 1
ATOM 5269 N N . PRO A 1 669 ? 11.206 8.617 12.947 1.00 39.91 669 PRO A N 1
ATOM 5270 C CA . PRO A 1 669 ? 11.718 9.905 12.453 1.00 39.91 669 PRO A CA 1
ATOM 5271 C C . PRO A 1 669 ? 12.926 9.799 11.494 1.00 39.91 669 PRO A C 1
ATOM 5273 O O . PRO A 1 669 ? 13.505 10.814 11.108 1.00 39.91 669 PRO A O 1
ATOM 5276 N N . SER A 1 670 ? 13.323 8.586 11.103 1.00 42.12 670 SER A N 1
ATOM 5277 C CA . SER A 1 670 ? 14.480 8.276 10.253 1.00 42.12 670 SER A CA 1
ATOM 5278 C C . SER A 1 670 ? 14.172 8.191 8.749 1.00 42.12 670 SER A C 1
ATOM 5280 O O . SER A 1 670 ? 15.105 8.276 7.949 1.00 42.12 670 SER A O 1
ATOM 5282 N N . SER A 1 671 ? 12.900 8.073 8.341 1.00 46.75 671 SER A N 1
ATOM 5283 C CA . SER A 1 671 ? 12.479 7.798 6.947 1.00 46.75 671 SER A CA 1
ATOM 5284 C C . SER A 1 671 ? 13.104 8.739 5.891 1.00 46.75 671 SER A C 1
ATOM 5286 O O . SER A 1 671 ? 13.536 8.308 4.819 1.00 46.75 671 SER A O 1
ATOM 5288 N N . GLY A 1 672 ? 13.293 10.023 6.229 1.00 47.31 672 GLY A N 1
ATOM 5289 C CA . GLY A 1 672 ? 13.950 11.014 5.361 1.00 47.31 672 GLY A CA 1
ATOM 5290 C C . GLY A 1 672 ? 15.431 10.743 5.033 1.00 47.31 672 GLY A C 1
ATOM 5291 O O . GLY A 1 672 ? 15.995 11.417 4.167 1.00 47.31 672 GLY A O 1
ATOM 5292 N N . GLY A 1 673 ? 16.072 9.776 5.699 1.00 54.19 673 GLY A N 1
ATOM 5293 C CA . GLY A 1 673 ? 17.407 9.277 5.364 1.00 54.19 673 GLY A CA 1
ATOM 5294 C C . GLY A 1 673 ? 17.409 8.335 4.155 1.00 54.19 673 GLY A C 1
ATOM 5295 O O . GLY A 1 673 ? 18.257 8.487 3.272 1.00 54.19 673 GLY A O 1
ATOM 5296 N N . ASN A 1 674 ? 16.435 7.423 4.062 1.00 62.12 674 ASN A N 1
ATOM 5297 C CA . ASN A 1 674 ? 16.395 6.387 3.023 1.00 62.12 674 ASN A CA 1
ATOM 5298 C C . ASN A 1 674 ? 16.227 6.991 1.622 1.00 62.12 674 ASN A C 1
ATOM 5300 O O . ASN A 1 674 ? 16.997 6.667 0.721 1.00 62.12 674 ASN A O 1
ATOM 5304 N N . ASN A 1 675 ? 15.314 7.953 1.443 1.00 69.81 675 ASN A N 1
ATOM 5305 C CA . ASN A 1 675 ? 15.119 8.605 0.141 1.00 69.81 675 ASN A CA 1
ATOM 5306 C C . ASN A 1 675 ? 16.369 9.403 -0.309 1.00 69.81 675 ASN A C 1
ATOM 5308 O O . ASN A 1 675 ? 16.759 9.379 -1.477 1.00 69.81 675 ASN A O 1
ATOM 5312 N N . LYS A 1 676 ? 17.082 10.046 0.630 1.00 77.06 676 LYS A N 1
ATOM 5313 C CA . LYS A 1 676 ? 18.366 10.716 0.341 1.00 77.06 676 LYS A CA 1
ATOM 5314 C C . LYS A 1 676 ? 19.477 9.726 -0.014 1.00 77.06 676 LYS A C 1
ATOM 5316 O O . LYS A 1 676 ? 20.314 10.038 -0.860 1.00 77.06 676 LYS A O 1
ATOM 5321 N N . HIS A 1 677 ? 19.492 8.550 0.614 1.00 80.56 677 HIS A N 1
ATOM 5322 C CA . HIS A 1 677 ? 20.407 7.468 0.261 1.00 80.56 677 HIS A CA 1
ATOM 5323 C C . HIS A 1 677 ? 20.123 6.951 -1.156 1.00 80.56 677 HIS A C 1
ATOM 5325 O O . HIS A 1 677 ? 21.031 6.912 -1.984 1.00 80.56 677 HIS A O 1
ATOM 5331 N N . PHE A 1 678 ? 18.860 6.650 -1.456 1.00 82.25 678 PHE A N 1
ATOM 5332 C CA . PHE A 1 678 ? 18.375 6.209 -2.763 1.00 82.25 678 PHE A CA 1
ATOM 5333 C C . PHE A 1 678 ? 18.750 7.192 -3.888 1.00 82.25 678 PHE A C 1
ATOM 5335 O O . PHE A 1 678 ? 19.521 6.836 -4.778 1.00 82.25 678 PHE A O 1
ATOM 5342 N N . LYS A 1 679 ? 18.362 8.474 -3.783 1.00 84.88 679 LYS A N 1
ATOM 5343 C CA . LYS A 1 679 ? 18.737 9.541 -4.742 1.00 84.88 679 LYS A CA 1
ATOM 5344 C C . LYS A 1 679 ? 20.255 9.804 -4.837 1.00 84.88 679 LYS A C 1
ATOM 5346 O O . LYS A 1 679 ? 20.708 10.504 -5.747 1.00 84.88 679 LYS A O 1
ATOM 5351 N N . ARG A 1 680 ? 21.070 9.295 -3.903 1.00 87.31 680 ARG A N 1
ATOM 5352 C CA . ARG A 1 680 ? 22.543 9.313 -3.994 1.00 87.31 680 ARG A CA 1
ATOM 5353 C C . ARG A 1 680 ? 23.074 8.111 -4.776 1.00 87.31 680 ARG A C 1
ATOM 5355 O O . ARG A 1 680 ? 23.959 8.310 -5.600 1.00 87.31 680 ARG A O 1
ATOM 5362 N N . GLN A 1 681 ? 22.541 6.908 -4.554 1.00 87.12 681 GLN A N 1
ATOM 5363 C CA . GLN A 1 681 ? 22.932 5.729 -5.339 1.00 87.12 681 GLN A CA 1
ATOM 5364 C C . GLN A 1 681 ? 22.449 5.835 -6.793 1.00 87.12 681 GLN A C 1
ATOM 5366 O O . GLN A 1 681 ? 23.202 5.503 -7.698 1.00 87.12 681 GLN A O 1
ATOM 5371 N N . LEU A 1 682 ? 21.266 6.416 -7.033 1.00 89.31 682 LEU A N 1
ATOM 5372 C CA . LEU A 1 682 ? 20.748 6.686 -8.380 1.00 89.31 682 LEU A CA 1
ATOM 5373 C C . LEU A 1 682 ? 21.690 7.590 -9.192 1.00 89.31 682 LEU A C 1
ATOM 5375 O O . LEU A 1 682 ? 22.024 7.274 -10.329 1.00 89.31 682 LEU A O 1
ATOM 5379 N N . ARG A 1 683 ? 22.181 8.686 -8.593 1.00 91.12 683 ARG A N 1
ATOM 5380 C CA . ARG A 1 683 ? 23.170 9.562 -9.244 1.00 91.12 683 ARG A CA 1
ATOM 5381 C C . ARG A 1 683 ? 24.482 8.836 -9.522 1.00 91.12 683 ARG A C 1
ATOM 5383 O O . ARG A 1 683 ? 24.946 8.882 -10.652 1.00 91.12 683 ARG A O 1
ATOM 5390 N N . LYS A 1 684 ? 25.007 8.084 -8.548 1.00 91.19 684 LYS A N 1
ATOM 5391 C CA . LYS A 1 684 ? 26.194 7.242 -8.757 1.00 91.19 684 LYS A CA 1
ATOM 5392 C C . LYS A 1 684 ? 26.017 6.243 -9.896 1.00 91.19 684 LYS A C 1
ATOM 5394 O O . LYS A 1 684 ? 26.937 6.069 -10.683 1.00 91.19 684 LYS A O 1
ATOM 5399 N N . PHE A 1 685 ? 24.862 5.592 -10.000 1.00 91.88 685 PHE A N 1
ATOM 5400 C CA . PHE A 1 685 ? 24.573 4.680 -11.104 1.00 91.88 685 PHE A CA 1
ATOM 5401 C C . PHE A 1 685 ? 24.672 5.407 -12.450 1.00 91.88 685 PHE A C 1
ATOM 5403 O O . PHE A 1 685 ? 25.432 4.971 -13.309 1.00 91.88 685 PHE A O 1
ATOM 5410 N N . PHE A 1 686 ? 24.017 6.562 -12.607 1.00 92.50 686 PHE A N 1
ATOM 5411 C CA . PHE A 1 686 ? 24.105 7.336 -13.849 1.00 92.50 686 PHE A CA 1
ATOM 5412 C C . PHE A 1 686 ? 25.506 7.913 -14.130 1.00 92.50 686 PHE A C 1
ATOM 5414 O O . PHE A 1 686 ? 25.916 7.933 -15.288 1.00 92.50 686 PHE A O 1
ATOM 5421 N N . GLU A 1 687 ? 26.281 8.283 -13.104 1.00 93.62 687 GLU A N 1
ATOM 5422 C CA . GLU A 1 687 ? 27.706 8.643 -13.235 1.00 93.62 687 GLU A CA 1
ATOM 5423 C C . GLU A 1 687 ? 28.526 7.486 -13.849 1.00 93.62 687 GLU A C 1
ATOM 5425 O O . GLU A 1 687 ? 29.352 7.713 -14.734 1.00 93.62 687 GLU A O 1
ATOM 5430 N N . HIS A 1 688 ? 28.266 6.234 -13.445 1.00 93.06 688 HIS A N 1
ATOM 5431 C CA . HIS A 1 688 ? 28.927 5.066 -14.039 1.00 93.06 688 HIS A CA 1
ATOM 5432 C C . HIS A 1 688 ? 28.381 4.732 -15.434 1.00 93.06 688 HIS A C 1
ATOM 5434 O O . HIS A 1 688 ? 29.175 4.444 -16.326 1.00 93.06 688 HIS A O 1
ATOM 5440 N N . ILE A 1 689 ? 27.061 4.799 -15.657 1.00 92.44 689 ILE A N 1
ATOM 5441 C CA . ILE A 1 689 ? 26.448 4.568 -16.977 1.00 92.44 689 ILE A CA 1
ATOM 5442 C C . ILE A 1 689 ? 27.021 5.536 -18.014 1.00 92.44 689 ILE A C 1
ATOM 5444 O O . ILE A 1 689 ? 27.419 5.089 -19.083 1.00 92.44 689 ILE A O 1
ATOM 5448 N N . HIS A 1 690 ? 27.169 6.823 -17.689 1.00 92.62 690 HIS A N 1
ATOM 5449 C CA . HIS A 1 690 ? 27.810 7.805 -18.569 1.00 92.62 690 HIS A CA 1
ATOM 5450 C C . HIS A 1 690 ? 29.258 7.409 -18.924 1.00 92.62 690 HIS A C 1
ATOM 5452 O O . HIS A 1 690 ? 29.643 7.439 -20.092 1.00 92.62 690 HIS A O 1
ATOM 5458 N N . ALA A 1 691 ? 30.044 6.932 -17.951 1.00 94.00 691 ALA A N 1
ATOM 5459 C CA . ALA A 1 691 ? 31.398 6.427 -18.200 1.00 94.00 691 ALA A CA 1
ATOM 5460 C C . ALA A 1 691 ? 31.432 5.110 -19.012 1.00 94.00 691 ALA A C 1
ATOM 5462 O O . ALA A 1 691 ? 32.425 4.827 -19.686 1.00 94.00 691 ALA A O 1
ATOM 5463 N N . LEU A 1 692 ? 30.374 4.290 -18.974 1.00 94.06 692 LEU A N 1
ATOM 5464 C CA . LEU A 1 692 ? 30.218 3.128 -19.858 1.00 94.06 692 LEU A CA 1
ATOM 5465 C C . LEU A 1 692 ? 29.770 3.539 -21.271 1.00 94.06 692 LEU A C 1
ATOM 5467 O O . LEU A 1 692 ? 30.285 2.997 -22.246 1.00 94.06 692 LEU A O 1
ATOM 5471 N N . GLU A 1 693 ? 28.890 4.533 -21.398 1.00 93.38 693 GLU A N 1
ATOM 5472 C CA . GLU A 1 693 ? 28.488 5.121 -22.682 1.00 93.38 693 GLU A CA 1
ATOM 5473 C C . GLU A 1 693 ? 29.679 5.755 -23.413 1.00 93.38 693 GLU A C 1
ATOM 5475 O O . GLU A 1 693 ? 29.846 5.512 -24.604 1.00 93.38 693 GLU A O 1
ATOM 5480 N N . GLN A 1 694 ? 30.564 6.474 -22.711 1.00 93.50 694 GLN A N 1
ATOM 5481 C CA . GLN A 1 694 ? 31.817 6.988 -23.284 1.00 93.50 694 GLN A CA 1
ATOM 5482 C C . GLN A 1 694 ? 32.711 5.859 -23.824 1.00 93.50 694 GLN A C 1
ATOM 5484 O O . GLN A 1 694 ? 33.225 5.952 -24.940 1.00 93.50 694 GLN A O 1
ATOM 5489 N N . LYS A 1 695 ? 32.863 4.748 -23.085 1.00 93.56 695 LYS A N 1
ATOM 5490 C CA . LYS A 1 695 ? 33.605 3.569 -23.576 1.00 93.56 695 LYS A CA 1
ATOM 5491 C C . LYS A 1 695 ? 32.965 3.012 -24.852 1.00 93.56 695 LYS A C 1
ATOM 5493 O O . LYS A 1 695 ? 33.679 2.805 -25.832 1.00 93.56 695 LYS A O 1
ATOM 5498 N N . LEU A 1 696 ? 31.642 2.824 -24.872 1.00 93.12 696 LEU A N 1
ATOM 5499 C CA . LEU A 1 696 ? 30.904 2.355 -26.055 1.00 93.12 696 LEU A CA 1
ATOM 5500 C C . LEU A 1 696 ? 31.077 3.296 -27.248 1.00 93.12 696 LEU A C 1
ATOM 5502 O O . LEU A 1 696 ? 31.376 2.825 -28.341 1.00 93.12 696 LEU A O 1
ATOM 5506 N N . ALA A 1 697 ? 30.993 4.609 -27.035 1.00 93.69 697 ALA A N 1
ATOM 5507 C CA . ALA A 1 697 ? 31.219 5.601 -28.077 1.00 93.69 697 ALA A CA 1
ATOM 5508 C C . ALA A 1 697 ? 32.608 5.452 -28.722 1.00 93.69 697 ALA A C 1
ATOM 5510 O O . ALA A 1 697 ? 32.699 5.378 -29.945 1.00 93.69 697 ALA A O 1
ATOM 5511 N N . THR A 1 698 ? 33.682 5.287 -27.936 1.00 93.38 698 THR A N 1
ATOM 5512 C CA . THR A 1 698 ? 35.027 5.052 -28.508 1.00 93.38 698 THR A CA 1
ATOM 5513 C C . THR A 1 698 ? 35.131 3.739 -29.295 1.00 93.38 698 THR A C 1
ATOM 5515 O O . THR A 1 698 ? 35.838 3.681 -30.302 1.00 93.38 698 THR A O 1
ATOM 5518 N N . ILE A 1 699 ? 34.404 2.692 -28.883 1.00 93.50 699 ILE A N 1
ATOM 5519 C CA . ILE A 1 699 ? 34.342 1.407 -29.596 1.00 93.50 699 ILE A CA 1
ATOM 5520 C C . ILE A 1 699 ? 33.591 1.574 -30.922 1.00 93.50 699 ILE A C 1
ATOM 5522 O O . ILE A 1 699 ? 34.075 1.107 -31.950 1.00 93.50 699 ILE A O 1
ATOM 5526 N N . PHE A 1 700 ? 32.454 2.273 -30.925 1.00 92.50 700 PHE A N 1
ATOM 5527 C CA . PHE A 1 700 ? 31.659 2.525 -32.129 1.00 92.50 700 PHE A CA 1
ATOM 5528 C C . PHE A 1 700 ? 32.383 3.456 -33.111 1.00 92.50 700 PHE A C 1
ATOM 5530 O O . PHE A 1 700 ? 32.430 3.150 -34.299 1.00 92.50 700 PHE A O 1
ATOM 5537 N N . VAL A 1 701 ? 33.032 4.529 -32.639 1.00 93.12 701 VAL A N 1
ATOM 5538 C CA . VAL A 1 701 ? 33.891 5.396 -33.472 1.00 93.12 701 VAL A CA 1
ATOM 5539 C C . VAL A 1 701 ? 35.022 4.594 -34.123 1.00 93.12 701 VAL A C 1
ATOM 5541 O O . VAL A 1 701 ? 35.366 4.864 -35.273 1.00 93.12 701 VAL A O 1
ATOM 5544 N N . GLN A 1 702 ? 35.588 3.595 -33.434 1.00 92.44 702 GLN A N 1
ATOM 5545 C CA . GLN A 1 702 ? 36.563 2.691 -34.048 1.00 92.44 702 GLN A CA 1
ATOM 5546 C C . GLN A 1 702 ? 35.900 1.750 -35.071 1.00 92.44 702 GLN A C 1
ATOM 5548 O O . GLN A 1 702 ? 36.402 1.634 -36.183 1.00 92.44 702 GLN A O 1
ATOM 5553 N N . ALA A 1 703 ? 34.762 1.132 -34.735 1.00 92.44 703 ALA A N 1
ATOM 5554 C CA . ALA A 1 703 ? 34.046 0.206 -35.616 1.00 92.44 703 ALA A CA 1
ATOM 5555 C C . ALA A 1 703 ? 33.613 0.858 -36.942 1.00 92.44 703 ALA A C 1
ATOM 5557 O O . ALA A 1 703 ? 33.855 0.290 -38.002 1.00 92.44 703 ALA A O 1
ATOM 5558 N N . TYR A 1 704 ? 33.055 2.072 -36.898 1.00 91.62 704 TYR A N 1
ATOM 5559 C CA . TYR A 1 704 ? 32.674 2.830 -38.095 1.00 91.62 704 TYR A CA 1
ATOM 5560 C C . TYR A 1 704 ? 33.885 3.215 -38.964 1.00 91.62 704 TYR A C 1
ATOM 5562 O O . TYR A 1 704 ? 33.775 3.215 -40.186 1.00 91.62 704 TYR A O 1
ATOM 5570 N N . LYS A 1 705 ? 35.050 3.492 -38.359 1.00 90.50 705 LYS A N 1
ATOM 5571 C CA . LYS A 1 705 ? 36.309 3.769 -39.083 1.00 90.50 705 LYS A CA 1
ATOM 5572 C C . LYS A 1 705 ? 36.995 2.512 -39.628 1.00 90.50 705 LYS A C 1
ATOM 5574 O O . LYS A 1 705 ? 37.813 2.620 -40.535 1.00 90.50 705 LYS A O 1
ATOM 5579 N N . ASP A 1 706 ? 36.669 1.340 -39.086 1.00 89.88 706 ASP A N 1
ATOM 5580 C CA . ASP A 1 706 ? 37.108 0.037 -39.598 1.00 89.88 706 ASP A CA 1
ATOM 5581 C C . ASP A 1 706 ? 36.230 -0.457 -40.776 1.00 89.88 706 ASP A C 1
ATOM 5583 O O . ASP A 1 706 ? 36.609 -1.413 -41.455 1.00 89.88 706 ASP A O 1
ATOM 5587 N N . CYS A 1 707 ? 35.082 0.185 -41.051 1.00 90.50 707 CYS A N 1
ATOM 5588 C CA . CYS A 1 707 ? 34.247 -0.076 -42.230 1.00 90.50 707 CYS A CA 1
ATOM 5589 C C . CYS A 1 707 ? 34.799 0.607 -43.492 1.00 90.50 707 CYS A C 1
ATOM 5591 O O . CYS A 1 707 ? 35.228 1.761 -43.445 1.00 90.50 707 CYS A O 1
ATOM 5593 N N . GLN A 1 708 ? 34.732 -0.104 -44.622 1.00 88.88 708 GLN A N 1
ATOM 5594 C CA . GLN A 1 708 ? 35.332 0.295 -45.905 1.00 88.88 708 GLN A CA 1
ATOM 5595 C C . GLN A 1 708 ? 34.322 0.574 -47.027 1.00 88.88 708 GLN A C 1
ATOM 5597 O O . GLN A 1 708 ? 34.709 1.127 -48.046 1.00 88.88 708 GLN A O 1
ATOM 5602 N N . ASN A 1 709 ? 33.055 0.176 -46.882 1.00 88.19 709 ASN A N 1
ATOM 5603 C CA . ASN A 1 709 ? 32.036 0.379 -47.914 1.00 88.19 709 ASN A CA 1
ATOM 5604 C C . ASN A 1 709 ? 30.654 0.699 -47.318 1.00 88.19 709 ASN A C 1
ATOM 5606 O O . ASN A 1 709 ? 30.405 0.486 -46.125 1.00 88.19 709 ASN A O 1
ATOM 5610 N N . TRP A 1 710 ? 29.744 1.211 -48.149 1.00 89.31 710 TRP A N 1
ATOM 5611 C CA . TRP A 1 710 ? 28.432 1.688 -47.691 1.00 89.31 710 TRP A CA 1
ATOM 5612 C C . TRP A 1 710 ? 27.543 0.573 -47.116 1.00 89.31 710 TRP A C 1
ATOM 5614 O O . TRP A 1 710 ? 26.756 0.793 -46.191 1.00 89.31 710 TRP A O 1
ATOM 5624 N N . GLU A 1 711 ? 27.705 -0.654 -47.617 1.00 87.62 711 GLU A N 1
ATOM 5625 C CA . GLU A 1 711 ? 26.973 -1.825 -47.134 1.00 87.62 711 GLU A CA 1
ATOM 5626 C C . GLU A 1 711 ? 27.383 -2.203 -45.695 1.00 87.62 711 GLU A C 1
ATOM 5628 O O . GLU A 1 711 ? 26.521 -2.488 -44.862 1.00 87.62 711 GLU A O 1
ATOM 5633 N N . GLN A 1 712 ? 28.682 -2.154 -45.369 1.00 89.06 712 GLN A N 1
ATOM 5634 C CA . GLN A 1 712 ? 29.191 -2.371 -44.008 1.00 89.06 712 GLN A CA 1
ATOM 5635 C C . GLN A 1 712 ? 28.709 -1.281 -43.047 1.00 89.06 712 GLN A C 1
ATOM 5637 O O . GLN A 1 712 ? 28.231 -1.608 -41.960 1.00 89.06 712 GLN A O 1
ATOM 5642 N N . LEU A 1 713 ? 28.781 -0.008 -43.458 1.00 90.44 713 LEU A N 1
ATOM 5643 C CA . LEU A 1 713 ? 28.284 1.125 -42.670 1.00 90.44 713 LEU A CA 1
ATOM 5644 C C . LEU A 1 713 ? 26.788 0.974 -42.363 1.00 90.44 713 LEU A C 1
ATOM 5646 O O . LEU A 1 713 ? 26.382 1.066 -41.206 1.00 90.44 713 LEU A O 1
ATOM 5650 N N . THR A 1 714 ? 25.982 0.659 -43.381 1.00 89.25 714 THR A N 1
ATOM 5651 C CA . THR A 1 714 ? 24.538 0.442 -43.230 1.00 89.25 714 THR A CA 1
ATOM 5652 C C . THR A 1 714 ? 24.247 -0.718 -42.278 1.00 89.25 714 THR A C 1
ATOM 5654 O O . THR A 1 714 ? 23.483 -0.549 -41.327 1.00 89.25 714 THR A O 1
ATOM 5657 N N . LYS A 1 715 ? 24.889 -1.880 -42.475 1.00 88.75 715 LYS A N 1
ATOM 5658 C CA . LYS A 1 715 ? 24.732 -3.049 -41.592 1.00 88.75 715 LYS A CA 1
ATOM 5659 C C . LYS A 1 715 ? 25.085 -2.712 -40.143 1.00 88.75 715 LYS A C 1
ATOM 5661 O O . LYS A 1 715 ? 24.341 -3.096 -39.245 1.00 88.75 715 LYS A O 1
ATOM 5666 N N . LEU A 1 716 ? 26.165 -1.962 -39.914 1.00 89.81 716 LEU A N 1
ATOM 5667 C CA . LEU A 1 716 ? 26.589 -1.530 -38.583 1.00 89.81 716 LEU A CA 1
ATOM 5668 C C . LEU A 1 716 ? 25.573 -0.577 -37.924 1.00 89.81 716 LEU A C 1
ATOM 5670 O O . LEU A 1 716 ? 25.231 -0.765 -36.758 1.00 89.81 716 LEU A O 1
ATOM 5674 N N . THR A 1 717 ? 25.036 0.405 -38.653 1.00 89.25 717 THR A N 1
ATOM 5675 C CA . THR A 1 717 ? 24.010 1.318 -38.116 1.00 89.25 717 THR A CA 1
ATOM 5676 C C . THR A 1 717 ? 22.713 0.589 -37.758 1.00 89.25 717 THR A C 1
ATOM 5678 O O . THR A 1 717 ? 22.169 0.820 -36.677 1.00 89.25 717 THR A O 1
ATOM 5681 N N . VAL A 1 718 ? 22.247 -0.334 -38.607 1.00 88.00 718 VAL A N 1
ATOM 5682 C CA . VAL A 1 718 ? 21.058 -1.168 -38.336 1.00 88.00 718 VAL A CA 1
ATOM 5683 C C . VAL A 1 718 ? 21.275 -2.066 -37.114 1.00 88.00 718 VAL A C 1
ATOM 5685 O O . VAL A 1 718 ? 20.411 -2.154 -36.245 1.00 88.00 718 VAL A O 1
ATOM 5688 N N . MET A 1 719 ? 22.450 -2.690 -37.021 1.00 87.69 719 MET A N 1
ATOM 5689 C CA . MET A 1 719 ? 22.855 -3.588 -35.938 1.00 87.69 719 MET A CA 1
ATOM 5690 C C . MET A 1 719 ? 22.957 -2.889 -34.572 1.00 87.69 719 MET A C 1
ATOM 5692 O O . MET A 1 719 ? 22.530 -3.456 -33.568 1.00 87.69 719 MET A O 1
ATOM 5696 N N . LEU A 1 720 ? 23.525 -1.678 -34.515 1.00 85.75 720 LEU A N 1
ATOM 5697 C CA . LEU A 1 720 ? 23.597 -0.894 -33.275 1.00 85.75 720 LEU A CA 1
ATOM 5698 C C . LEU A 1 720 ? 22.231 -0.303 -32.897 1.00 85.75 720 LEU A C 1
ATOM 5700 O O . LEU A 1 720 ? 21.895 -0.230 -31.716 1.00 85.75 720 LEU A O 1
ATOM 5704 N N . GLY A 1 721 ? 21.434 0.086 -33.894 1.00 82.25 721 GLY A N 1
ATOM 5705 C CA . GLY A 1 721 ? 20.060 0.536 -33.720 1.00 82.25 721 GLY A CA 1
ATOM 5706 C C . GLY A 1 721 ? 19.911 1.920 -33.077 1.00 82.25 721 GLY A C 1
ATOM 5707 O O . GLY A 1 721 ? 20.759 2.426 -32.337 1.00 82.25 721 GLY A O 1
ATOM 5708 N N . ASN A 1 722 ? 18.764 2.548 -33.339 1.00 78.50 722 ASN A N 1
ATOM 5709 C CA . ASN A 1 722 ? 18.477 3.910 -32.879 1.00 78.50 722 ASN A CA 1
ATOM 5710 C C . ASN A 1 722 ? 18.517 4.066 -31.347 1.00 78.50 722 ASN A C 1
ATOM 5712 O O . ASN A 1 722 ? 18.938 5.109 -30.860 1.00 78.50 722 ASN A O 1
ATOM 5716 N N . SER A 1 723 ? 18.127 3.044 -30.578 1.00 76.81 723 SER A N 1
ATOM 5717 C CA . SER A 1 723 ? 18.077 3.105 -29.107 1.00 76.81 723 SER A CA 1
ATOM 5718 C C . SER A 1 723 ? 19.449 3.243 -28.438 1.00 76.81 723 SER A C 1
ATOM 5720 O O . SER A 1 723 ? 19.534 3.820 -27.355 1.00 76.81 723 SER A O 1
ATOM 5722 N N . ILE A 1 724 ? 20.519 2.752 -29.074 1.00 82.75 724 ILE A N 1
ATOM 5723 C CA . ILE A 1 724 ? 21.899 2.907 -28.594 1.00 82.75 724 ILE A CA 1
ATOM 5724 C C . ILE A 1 724 ? 22.543 4.145 -29.234 1.00 82.75 724 ILE A C 1
ATOM 5726 O O . ILE A 1 724 ? 23.148 4.951 -28.527 1.00 82.75 724 ILE A O 1
ATOM 5730 N N . LEU A 1 725 ? 22.374 4.342 -30.547 1.00 83.44 725 LEU A N 1
ATOM 5731 C CA . LEU A 1 725 ? 22.995 5.454 -31.280 1.00 83.44 725 LEU A CA 1
ATOM 5732 C C . LEU A 1 725 ? 22.474 6.838 -30.855 1.00 83.44 725 LEU A C 1
ATOM 5734 O O . LEU A 1 725 ? 23.235 7.800 -30.876 1.00 83.44 725 LEU A O 1
ATOM 5738 N N . GLN A 1 726 ? 21.210 6.949 -30.431 1.00 84.00 726 GLN A N 1
ATOM 5739 C CA . GLN A 1 726 ? 20.603 8.213 -29.985 1.00 84.00 726 GLN A CA 1
ATOM 5740 C C . GLN A 1 726 ? 20.843 8.521 -28.494 1.00 84.00 726 GLN A C 1
ATOM 5742 O O . GLN A 1 726 ? 20.315 9.511 -27.982 1.00 84.00 726 GLN A O 1
ATOM 5747 N N . ARG A 1 727 ? 21.628 7.712 -27.759 1.00 84.69 727 ARG A N 1
ATOM 5748 C CA . ARG A 1 727 ? 21.946 8.016 -26.352 1.00 84.69 727 ARG A CA 1
ATOM 5749 C C . ARG A 1 727 ? 22.764 9.305 -26.265 1.00 84.69 727 ARG A C 1
ATOM 5751 O O . ARG A 1 727 ? 23.759 9.471 -26.967 1.00 84.69 727 ARG A O 1
ATOM 5758 N N . HIS A 1 728 ? 22.356 10.192 -25.359 1.00 84.44 728 HIS A N 1
ATOM 5759 C CA . HIS A 1 728 ? 22.865 11.564 -25.225 1.00 84.44 728 HIS A CA 1
ATOM 5760 C C . HIS A 1 728 ? 24.397 11.707 -25.104 1.00 84.44 728 HIS A C 1
ATOM 5762 O O . HIS A 1 728 ? 24.938 12.703 -25.571 1.00 84.44 728 HIS A O 1
ATOM 5768 N N . THR A 1 729 ? 25.096 10.727 -24.522 1.00 87.88 729 THR A N 1
ATOM 5769 C CA . THR A 1 729 ? 26.570 10.700 -24.446 1.00 87.88 729 THR A CA 1
ATOM 5770 C C . THR A 1 729 ? 27.228 10.174 -25.726 1.00 87.88 729 THR A C 1
ATOM 5772 O O . THR A 1 729 ? 28.361 10.530 -26.026 1.00 87.88 729 THR A O 1
ATOM 5775 N N . ILE A 1 730 ? 26.547 9.300 -26.471 1.00 89.75 730 ILE A N 1
ATOM 5776 C CA . ILE A 1 730 ? 27.128 8.531 -27.581 1.00 89.75 730 ILE A CA 1
ATOM 5777 C C . ILE A 1 730 ? 27.041 9.313 -28.898 1.00 89.75 730 ILE A C 1
ATOM 5779 O O . ILE A 1 730 ? 28.019 9.376 -29.642 1.00 89.75 730 ILE A O 1
ATOM 5783 N N . LEU A 1 731 ? 25.898 9.949 -29.170 1.00 89.88 731 LEU A N 1
ATOM 5784 C CA . LEU A 1 731 ? 25.673 10.704 -30.408 1.00 89.88 731 LEU A CA 1
ATOM 5785 C C . LEU A 1 731 ? 26.695 11.844 -30.648 1.00 89.88 731 LEU A C 1
ATOM 5787 O O . LEU A 1 731 ? 27.186 11.945 -31.773 1.00 89.88 731 LEU A O 1
ATOM 5791 N N . PRO A 1 732 ? 27.083 12.676 -29.652 1.00 90.25 732 PRO A N 1
ATOM 5792 C CA . PRO A 1 732 ? 28.044 13.761 -29.876 1.00 90.25 732 PRO A CA 1
ATOM 5793 C C . PRO A 1 732 ? 29.448 13.264 -30.239 1.00 90.25 732 PRO A C 1
ATOM 5795 O O . PRO A 1 732 ? 30.094 13.846 -31.107 1.00 90.25 732 PRO A O 1
ATOM 5798 N N . GLU A 1 733 ? 29.901 12.175 -29.614 1.00 90.31 733 GLU A N 1
ATOM 5799 C CA . GLU A 1 733 ? 31.200 11.539 -29.884 1.00 90.31 733 GLU A CA 1
ATOM 5800 C C . GLU A 1 733 ? 31.243 10.907 -31.287 1.00 90.31 733 GLU A C 1
ATOM 5802 O O . GLU A 1 733 ? 32.270 10.936 -31.969 1.00 90.31 733 GLU A O 1
ATOM 5807 N N . LEU A 1 734 ? 30.106 10.378 -31.761 1.00 89.94 734 LEU A N 1
ATOM 5808 C CA . LEU A 1 734 ? 29.996 9.794 -33.098 1.00 89.94 734 LEU A CA 1
ATOM 5809 C C . LEU A 1 734 ? 30.142 10.826 -34.226 1.00 89.94 734 LEU A C 1
ATOM 5811 O O . LEU A 1 734 ? 30.562 10.433 -35.309 1.00 89.94 734 LEU A O 1
ATOM 5815 N N . ARG A 1 735 ? 29.920 12.131 -34.000 1.00 89.50 735 ARG A N 1
ATOM 5816 C CA . ARG A 1 735 ? 30.110 13.188 -35.026 1.00 89.50 735 ARG A CA 1
ATOM 5817 C C . ARG A 1 735 ? 31.481 13.151 -35.712 1.00 89.50 735 ARG A C 1
ATOM 5819 O O . ARG A 1 735 ? 31.598 13.479 -36.886 1.00 89.50 735 ARG A O 1
ATOM 5826 N N . VAL A 1 736 ? 32.516 12.664 -35.025 1.00 91.38 736 VAL A N 1
ATOM 5827 C CA . VAL A 1 736 ? 33.885 12.522 -35.560 1.00 91.38 736 VAL A CA 1
ATOM 5828 C C . VAL A 1 736 ? 33.988 11.498 -36.716 1.00 91.38 736 VAL A C 1
ATOM 5830 O O . VAL A 1 736 ? 35.044 11.385 -37.341 1.00 91.38 736 VAL A O 1
ATOM 5833 N N . ILE A 1 737 ? 32.928 10.736 -37.016 1.00 92.44 737 ILE A N 1
ATOM 5834 C CA . ILE A 1 737 ? 32.862 9.812 -38.165 1.00 92.44 737 ILE A CA 1
ATOM 5835 C C . ILE A 1 737 ? 32.164 10.412 -39.395 1.00 92.44 737 ILE A C 1
ATOM 5837 O O . ILE A 1 737 ? 32.225 9.798 -40.453 1.00 92.44 737 ILE A O 1
ATOM 5841 N N . GLU A 1 738 ? 31.509 11.575 -39.294 1.00 90.75 738 GLU A N 1
ATOM 5842 C CA . GLU A 1 738 ? 30.672 12.140 -40.371 1.00 90.75 738 GLU A CA 1
ATOM 5843 C C . GLU A 1 738 ? 31.442 12.291 -41.692 1.00 90.75 738 GLU A C 1
ATOM 5845 O O . GLU A 1 738 ? 30.979 11.863 -42.748 1.00 90.75 738 GLU A O 1
ATOM 5850 N N . SER A 1 739 ? 32.678 12.791 -41.620 1.00 90.44 739 SER A N 1
ATOM 5851 C CA . SER A 1 739 ? 33.579 12.913 -42.770 1.00 90.44 739 SER A CA 1
ATOM 5852 C C . SER A 1 739 ? 34.007 11.568 -43.369 1.00 90.44 739 SER A C 1
ATOM 5854 O O . SER A 1 739 ? 34.270 11.504 -44.565 1.00 90.44 739 SER A O 1
ATOM 5856 N N . HIS A 1 740 ? 34.042 10.488 -42.579 1.00 92.25 740 HIS A N 1
ATOM 5857 C CA . HIS A 1 740 ? 34.313 9.124 -43.058 1.00 92.25 740 HIS A CA 1
ATOM 5858 C C . HIS A 1 740 ? 33.094 8.534 -43.780 1.00 92.25 740 HIS A C 1
ATOM 5860 O O . HIS A 1 740 ? 33.245 7.921 -44.833 1.00 92.25 740 HIS A O 1
ATOM 5866 N N . LEU A 1 741 ? 31.882 8.782 -43.263 1.00 91.38 741 LEU A N 1
ATOM 5867 C CA . LEU A 1 741 ? 30.628 8.393 -43.925 1.00 91.38 741 LEU A CA 1
ATOM 5868 C C . LEU A 1 741 ? 30.478 9.098 -45.280 1.00 91.38 741 LEU A C 1
ATOM 5870 O O . LEU A 1 741 ? 30.186 8.449 -46.282 1.00 91.38 741 LEU A O 1
ATOM 5874 N N . LEU A 1 742 ? 30.721 10.413 -45.313 1.00 90.88 742 LEU A N 1
ATOM 5875 C CA . LEU A 1 742 ? 30.662 11.218 -46.535 1.00 90.88 742 LEU A CA 1
ATOM 5876 C C . LEU A 1 742 ? 31.750 10.824 -47.544 1.00 90.88 742 LEU A C 1
ATOM 5878 O O . LEU A 1 742 ? 31.461 10.759 -48.733 1.00 90.88 742 LEU A O 1
ATOM 5882 N N . HIS A 1 743 ? 32.968 10.508 -47.090 1.00 93.06 743 HIS A N 1
ATOM 5883 C CA . HIS A 1 743 ? 34.046 10.059 -47.975 1.00 93.06 743 HIS A CA 1
ATOM 5884 C C . HIS A 1 743 ? 33.735 8.710 -48.642 1.00 93.06 743 HIS A C 1
ATOM 5886 O O . HIS A 1 743 ? 33.924 8.588 -49.848 1.00 93.06 743 HIS A O 1
ATOM 5892 N N . ILE A 1 744 ? 33.217 7.724 -47.898 1.00 91.88 744 ILE A N 1
ATOM 5893 C CA . ILE A 1 744 ? 32.832 6.420 -48.470 1.00 91.88 744 ILE A CA 1
ATOM 5894 C C . ILE A 1 744 ? 31.624 6.554 -49.410 1.00 91.88 744 ILE A C 1
ATOM 5896 O O . ILE A 1 744 ? 31.560 5.860 -50.423 1.00 91.88 744 ILE A O 1
ATOM 5900 N N . TYR A 1 745 ? 30.681 7.454 -49.109 1.00 90.56 745 TYR A N 1
ATOM 5901 C CA . TYR A 1 745 ? 29.565 7.760 -50.008 1.00 90.56 745 TYR A CA 1
ATOM 5902 C C . TYR A 1 745 ? 30.051 8.362 -51.337 1.00 90.56 745 TYR A C 1
ATOM 5904 O O . TYR A 1 745 ? 29.618 7.927 -52.401 1.00 90.56 745 TYR A O 1
ATOM 5912 N N . ASP A 1 746 ? 30.966 9.332 -51.273 1.00 92.31 746 ASP A N 1
ATOM 5913 C CA . ASP A 1 746 ? 31.591 9.966 -52.439 1.00 92.31 746 ASP A CA 1
ATOM 5914 C C . ASP A 1 746 ? 32.430 8.964 -53.256 1.00 92.31 746 ASP A C 1
ATOM 5916 O O . ASP A 1 746 ? 32.318 8.920 -54.478 1.00 92.31 746 ASP A O 1
ATOM 5920 N N . GLU A 1 747 ? 33.189 8.077 -52.601 1.00 92.56 747 GLU A N 1
ATOM 5921 C CA . GLU A 1 747 ? 33.979 7.048 -53.289 1.00 92.56 747 GLU A CA 1
ATOM 5922 C C . GLU A 1 747 ? 33.096 6.013 -54.014 1.00 92.56 747 GLU A C 1
ATOM 5924 O O . GLU A 1 747 ? 33.317 5.744 -55.195 1.00 92.56 747 GLU A O 1
ATOM 5929 N N . GLU A 1 748 ? 32.063 5.460 -53.364 1.00 90.69 748 GLU A N 1
ATOM 5930 C CA . GLU A 1 748 ? 31.116 4.537 -54.021 1.00 90.69 748 GLU A CA 1
ATOM 5931 C C . GLU A 1 748 ? 30.353 5.222 -55.167 1.00 90.69 748 GLU A C 1
ATOM 5933 O O . GLU A 1 748 ? 30.119 4.600 -56.207 1.00 90.69 748 GLU A O 1
ATOM 5938 N N . LEU A 1 749 ? 30.003 6.506 -55.016 1.00 90.44 749 LEU A N 1
ATOM 5939 C CA . LEU A 1 749 ? 29.344 7.289 -56.061 1.00 90.44 749 LEU A CA 1
ATOM 5940 C C . LEU A 1 749 ? 30.267 7.518 -57.269 1.00 90.44 749 LEU A C 1
ATOM 5942 O O . LEU A 1 749 ? 29.841 7.278 -58.396 1.00 90.44 749 LEU A O 1
ATOM 5946 N N . GLN A 1 750 ? 31.531 7.893 -57.052 1.00 92.19 750 GLN A N 1
ATOM 5947 C CA . GLN A 1 750 ? 32.524 8.059 -58.122 1.00 92.19 750 GLN A CA 1
ATOM 5948 C C . GLN A 1 750 ? 32.862 6.728 -58.812 1.00 92.19 750 GLN A C 1
ATOM 5950 O O . GLN A 1 750 ? 33.009 6.684 -60.035 1.00 92.19 750 GLN A O 1
ATOM 5955 N N . GLN A 1 751 ? 32.930 5.617 -58.065 1.00 90.00 751 GLN A N 1
ATOM 5956 C CA . GLN A 1 751 ? 33.096 4.280 -58.648 1.00 90.00 751 GLN A CA 1
ATOM 5957 C C . GLN A 1 751 ? 31.885 3.877 -59.507 1.00 90.00 751 GLN A C 1
ATOM 5959 O O . GLN A 1 751 ? 32.057 3.279 -60.574 1.00 90.00 751 GLN A O 1
ATOM 5964 N N . LEU A 1 752 ? 30.659 4.202 -59.080 1.00 89.44 752 LEU A N 1
ATOM 5965 C CA . LEU A 1 752 ? 29.440 3.985 -59.868 1.00 89.44 752 LEU A CA 1
ATOM 5966 C C . LEU A 1 752 ? 29.398 4.865 -61.122 1.00 89.44 752 LEU A C 1
ATOM 5968 O O . LEU A 1 752 ? 29.138 4.344 -62.205 1.00 89.44 752 LEU A O 1
ATOM 5972 N N . GLU A 1 753 ? 29.684 6.161 -60.995 1.00 90.12 753 GLU A N 1
ATOM 5973 C CA . GLU A 1 753 ? 29.698 7.107 -62.114 1.00 90.12 753 GLU A CA 1
ATOM 5974 C C . GLU A 1 753 ? 30.745 6.709 -63.160 1.00 90.12 753 GLU A C 1
ATOM 5976 O O . GLU A 1 753 ? 30.403 6.563 -64.330 1.00 90.12 753 GLU A O 1
ATOM 5981 N N . GLY A 1 754 ? 31.989 6.438 -62.749 1.00 89.56 754 GLY A N 1
ATOM 5982 C CA . GLY A 1 754 ? 33.061 6.031 -63.661 1.00 89.56 754 GLY A CA 1
ATOM 5983 C C . GLY A 1 754 ? 32.764 4.720 -64.395 1.00 89.56 754 GLY A C 1
ATOM 5984 O O . GLY A 1 754 ? 32.888 4.658 -65.619 1.00 89.56 754 GLY A O 1
ATOM 5985 N N . SER A 1 755 ? 32.309 3.688 -63.670 1.00 87.62 755 SER A N 1
ATOM 5986 C CA . SER A 1 755 ? 31.995 2.378 -64.270 1.00 87.62 755 SER A CA 1
ATOM 5987 C C . SER A 1 755 ? 30.749 2.386 -65.164 1.00 87.62 755 SER A C 1
ATOM 5989 O O . SER A 1 755 ? 30.665 1.585 -66.095 1.00 87.62 755 SER A O 1
ATOM 5991 N N . ALA A 1 756 ? 29.807 3.306 -64.939 1.00 88.25 756 ALA A N 1
ATOM 5992 C CA . ALA A 1 756 ? 28.709 3.549 -65.867 1.00 88.25 756 ALA A CA 1
ATOM 5993 C C . ALA A 1 756 ? 29.161 4.379 -67.083 1.00 88.25 756 ALA A C 1
ATOM 5995 O O . ALA A 1 756 ? 28.815 4.043 -68.215 1.00 88.25 756 ALA A O 1
ATOM 5996 N N . HIS A 1 757 ? 29.947 5.440 -66.872 1.00 89.19 757 HIS A N 1
ATOM 5997 C CA . HIS A 1 757 ? 30.373 6.375 -67.917 1.00 89.19 757 HIS A CA 1
ATOM 5998 C C . HIS A 1 757 ? 31.224 5.706 -69.004 1.00 89.19 757 HIS A C 1
ATOM 6000 O O . HIS A 1 757 ? 30.968 5.929 -70.184 1.00 89.19 757 HIS A O 1
ATOM 6006 N N . GLU A 1 758 ? 32.178 4.843 -68.635 1.00 86.56 758 GLU A N 1
ATOM 6007 C CA . GLU A 1 758 ? 33.010 4.101 -69.598 1.00 86.56 758 GLU A CA 1
ATOM 6008 C C . GLU A 1 758 ? 32.157 3.235 -70.546 1.00 86.56 758 GLU A C 1
ATOM 6010 O O . GLU A 1 758 ? 32.326 3.274 -71.767 1.00 86.56 758 GLU A O 1
ATOM 6015 N N . VAL A 1 759 ? 31.179 2.507 -69.994 1.00 88.75 759 VAL A N 1
ATOM 6016 C CA . VAL A 1 759 ? 30.277 1.636 -70.767 1.00 88.75 759 VAL A CA 1
ATOM 6017 C C . VAL A 1 759 ? 29.289 2.445 -71.613 1.00 88.75 759 VAL A C 1
ATOM 6019 O O . VAL A 1 759 ? 29.015 2.071 -72.754 1.00 88.75 759 VAL A O 1
ATOM 6022 N N . LEU A 1 760 ? 28.767 3.558 -71.089 1.00 86.81 760 LEU A N 1
ATOM 6023 C CA . LEU A 1 760 ? 27.866 4.448 -71.827 1.00 86.81 760 LEU A CA 1
ATOM 6024 C C . LEU A 1 760 ? 28.580 5.144 -72.996 1.00 86.81 760 LEU A C 1
ATOM 6026 O O . LEU A 1 760 ? 28.001 5.245 -74.075 1.00 86.81 760 LEU A O 1
ATOM 6030 N N . LEU A 1 761 ? 29.841 5.551 -72.822 1.00 88.88 761 LEU A N 1
ATOM 6031 C CA . LEU A 1 761 ? 30.651 6.143 -73.887 1.00 88.88 761 LEU A CA 1
ATOM 6032 C C . LEU A 1 761 ? 30.917 5.136 -75.017 1.00 88.88 761 LEU A C 1
ATOM 6034 O O . LEU A 1 761 ? 30.693 5.442 -76.185 1.00 88.88 761 LEU A O 1
ATOM 6038 N N . GLU A 1 762 ? 31.329 3.906 -74.697 1.00 86.31 762 GLU A N 1
ATOM 6039 C CA . GLU A 1 762 ? 31.504 2.854 -75.710 1.00 86.31 762 GLU A CA 1
ATOM 6040 C C . GLU A 1 762 ? 30.172 2.438 -76.369 1.00 86.31 762 GLU A C 1
ATOM 6042 O O . GLU A 1 762 ? 30.148 2.061 -77.547 1.00 86.31 762 GLU A O 1
ATOM 6047 N N . PHE A 1 763 ? 29.040 2.559 -75.663 1.00 88.50 763 PHE A N 1
ATOM 6048 C CA . PHE A 1 763 ? 27.706 2.326 -76.227 1.00 88.50 763 PHE A CA 1
ATOM 6049 C C . PHE A 1 763 ? 27.343 3.338 -77.325 1.00 88.50 763 PHE A C 1
ATOM 6051 O O . PHE A 1 763 ? 26.708 2.942 -78.303 1.00 88.50 763 PHE A O 1
ATOM 6058 N N . GLU A 1 764 ? 27.792 4.597 -77.251 1.00 90.06 764 GLU A N 1
ATOM 6059 C CA . GLU A 1 764 ? 27.592 5.569 -78.342 1.00 90.06 764 GLU A CA 1
ATOM 6060 C C . GLU A 1 764 ? 28.264 5.121 -79.655 1.00 90.06 764 GLU A C 1
ATOM 6062 O O . GLU A 1 764 ? 27.738 5.379 -80.740 1.00 90.06 764 GLU A O 1
ATOM 6067 N N . PHE A 1 765 ? 29.384 4.391 -79.574 1.00 89.12 765 PHE A N 1
ATOM 6068 C CA . PHE A 1 765 ? 30.142 3.925 -80.742 1.00 89.12 765 PHE A CA 1
ATOM 6069 C C . PHE A 1 765 ? 29.792 2.501 -81.203 1.00 89.12 765 PHE A C 1
ATOM 6071 O O . PHE A 1 765 ? 29.915 2.205 -82.394 1.00 89.12 765 PHE A O 1
ATOM 6078 N N . ARG A 1 766 ? 29.378 1.599 -80.297 1.00 87.50 766 ARG A N 1
ATOM 6079 C CA . ARG A 1 766 ? 29.150 0.164 -80.605 1.00 87.50 766 ARG A CA 1
ATOM 6080 C C . ARG A 1 766 ? 27.738 -0.345 -80.293 1.00 87.50 766 ARG A C 1
ATOM 6082 O O . ARG A 1 766 ? 27.439 -1.511 -80.566 1.00 87.50 766 ARG A O 1
ATOM 6089 N N . GLY A 1 767 ? 26.867 0.495 -79.734 1.00 86.94 767 GLY A N 1
ATOM 6090 C CA . GLY A 1 767 ? 25.533 0.114 -79.272 1.00 86.94 767 GLY A CA 1
ATOM 6091 C C . GLY A 1 767 ? 25.576 -0.984 -78.206 1.00 86.94 767 GLY A C 1
ATOM 6092 O O . GLY A 1 767 ? 26.507 -1.063 -77.408 1.00 86.94 767 GLY A O 1
ATOM 6093 N N . ILE A 1 768 ? 24.581 -1.880 -78.219 1.00 85.12 768 ILE A N 1
ATOM 6094 C CA . ILE A 1 768 ? 24.413 -2.964 -77.227 1.00 85.12 768 ILE A CA 1
ATOM 6095 C C . ILE A 1 768 ? 25.688 -3.819 -77.063 1.00 85.12 768 ILE A C 1
ATOM 6097 O O . ILE A 1 768 ? 25.961 -4.304 -75.970 1.00 85.12 768 ILE A O 1
ATOM 6101 N N . SER A 1 769 ? 26.500 -3.953 -78.117 1.00 82.25 769 SER A N 1
ATOM 6102 C CA . SER A 1 769 ? 27.770 -4.695 -78.117 1.00 82.25 769 SER A CA 1
ATOM 6103 C C . SER A 1 769 ? 28.869 -4.102 -77.221 1.00 82.25 769 SER A C 1
ATOM 6105 O O . SER A 1 769 ? 29.896 -4.751 -77.038 1.00 82.25 769 SER A O 1
ATOM 6107 N N . ALA A 1 770 ? 28.696 -2.883 -76.699 1.00 85.19 770 ALA A N 1
ATOM 6108 C CA . ALA A 1 770 ? 29.596 -2.275 -75.716 1.00 85.19 770 ALA A CA 1
ATOM 6109 C C . ALA A 1 770 ? 29.361 -2.767 -74.281 1.00 85.19 770 ALA A C 1
ATOM 6111 O O . ALA A 1 770 ? 30.270 -2.715 -73.456 1.00 85.19 770 ALA A O 1
ATOM 6112 N N . ILE A 1 771 ? 28.142 -3.213 -73.963 1.00 87.88 771 ILE A N 1
ATOM 6113 C CA . ILE A 1 771 ? 27.748 -3.491 -72.580 1.00 87.88 771 ILE A CA 1
ATOM 6114 C C . ILE A 1 771 ? 28.358 -4.835 -72.141 1.00 87.88 771 ILE A C 1
ATOM 6116 O O . ILE A 1 771 ? 28.212 -5.829 -72.861 1.00 87.88 771 ILE A O 1
ATOM 6120 N N . PRO A 1 772 ? 29.032 -4.910 -70.975 1.00 84.25 772 PRO A N 1
ATOM 6121 C CA . PRO A 1 772 ? 29.676 -6.134 -70.503 1.00 84.25 772 PRO A CA 1
ATOM 6122 C C . PRO A 1 772 ? 28.635 -7.173 -70.056 1.00 84.25 772 PRO A C 1
ATOM 6124 O O . PRO A 1 772 ? 28.191 -7.204 -68.910 1.00 84.25 772 PRO A O 1
ATOM 6127 N N . ILE A 1 773 ? 28.246 -8.045 -70.987 1.00 85.94 773 ILE A N 1
ATOM 6128 C CA . ILE A 1 773 ? 27.221 -9.081 -70.805 1.00 85.94 773 ILE A CA 1
ATOM 6129 C C . ILE A 1 773 ? 27.883 -10.456 -70.625 1.00 85.94 773 ILE A C 1
ATOM 6131 O O . ILE A 1 773 ? 28.830 -10.806 -71.331 1.00 85.94 773 ILE A O 1
ATOM 6135 N N . GLN A 1 774 ? 27.374 -11.264 -69.689 1.00 80.25 774 GLN A N 1
ATOM 6136 C CA . GLN A 1 774 ? 27.888 -12.616 -69.447 1.00 80.25 774 GLN A CA 1
ATOM 6137 C C . GLN A 1 774 ? 27.618 -13.559 -70.632 1.00 80.25 774 GLN A C 1
ATOM 6139 O O . GLN A 1 774 ? 26.565 -13.511 -71.274 1.00 80.25 774 GLN A O 1
ATOM 6144 N N . TRP A 1 775 ? 28.566 -14.459 -70.906 1.00 79.06 775 TRP A N 1
ATOM 6145 C CA . TRP A 1 775 ? 28.483 -15.391 -72.032 1.00 79.06 775 TRP A CA 1
ATOM 6146 C C . TRP A 1 775 ? 27.238 -16.289 -71.936 1.00 79.06 775 TRP A C 1
ATOM 6148 O O . TRP A 1 775 ? 27.033 -16.979 -70.940 1.00 79.06 775 TRP A O 1
ATOM 6158 N N . GLY A 1 776 ? 26.412 -16.273 -72.987 1.00 79.00 776 GLY A N 1
ATOM 6159 C CA . GLY A 1 776 ? 25.151 -17.019 -73.070 1.00 79.00 776 GLY A CA 1
ATOM 6160 C C . GLY A 1 776 ? 23.878 -16.199 -72.814 1.00 79.00 776 GLY A C 1
ATOM 6161 O O . GLY A 1 776 ? 22.791 -16.696 -73.104 1.00 79.00 776 GLY A O 1
ATOM 6162 N N . PHE A 1 777 ? 23.971 -14.951 -72.338 1.00 84.12 777 PHE A N 1
ATOM 6163 C CA . PHE A 1 777 ? 22.795 -14.088 -72.155 1.00 84.12 777 PHE A CA 1
ATOM 6164 C C . PHE A 1 777 ? 22.323 -13.431 -73.472 1.00 84.12 777 PHE A C 1
ATOM 6166 O O . PHE A 1 777 ? 23.156 -13.021 -74.286 1.00 84.12 777 PHE A O 1
ATOM 6173 N N . PRO A 1 778 ? 21.001 -13.258 -73.695 1.00 90.31 778 PRO A N 1
ATOM 6174 C CA . PRO A 1 778 ? 20.482 -12.492 -74.831 1.00 90.31 778 PRO A CA 1
ATOM 6175 C C . PRO A 1 778 ? 20.885 -11.006 -74.735 1.00 90.31 778 PRO A C 1
ATOM 6177 O O . PRO A 1 778 ? 20.647 -10.411 -73.681 1.00 90.31 778 PRO A O 1
ATOM 6180 N N . PRO A 1 779 ? 21.414 -10.363 -75.799 1.00 85.75 779 PRO A N 1
ATOM 6181 C CA . PRO A 1 779 ? 22.031 -9.034 -75.696 1.00 85.75 779 PRO A CA 1
ATOM 6182 C C . PRO A 1 779 ? 21.145 -7.950 -75.063 1.00 85.75 779 PRO A C 1
ATOM 6184 O O . PRO A 1 779 ? 21.557 -7.280 -74.121 1.00 85.75 779 PRO A O 1
ATOM 6187 N N . THR A 1 780 ? 19.898 -7.805 -75.518 1.00 86.94 780 THR A N 1
ATOM 6188 C CA . THR A 1 780 ? 18.973 -6.787 -74.987 1.00 86.94 780 THR A CA 1
ATOM 6189 C C . THR A 1 780 ? 18.572 -7.054 -73.533 1.00 86.94 780 THR A C 1
ATOM 6191 O O . THR A 1 780 ? 18.406 -6.113 -72.766 1.00 86.94 780 THR A O 1
ATOM 6194 N N . ALA A 1 781 ? 18.443 -8.323 -73.132 1.00 87.88 781 ALA A N 1
ATOM 6195 C CA . ALA A 1 781 ? 18.096 -8.685 -71.758 1.00 87.88 781 ALA A CA 1
ATOM 6196 C C . ALA A 1 781 ? 19.289 -8.490 -70.808 1.00 87.88 781 ALA A C 1
ATOM 6198 O O . ALA A 1 781 ? 19.123 -7.918 -69.737 1.00 87.88 781 ALA A O 1
ATOM 6199 N N . GLY A 1 782 ? 20.496 -8.889 -71.226 1.00 88.81 782 GLY A N 1
ATOM 6200 C CA . GLY A 1 782 ? 21.727 -8.648 -70.468 1.00 88.81 782 GLY A CA 1
ATOM 6201 C C . GLY A 1 782 ? 22.009 -7.156 -70.265 1.00 88.81 782 GLY A C 1
ATOM 6202 O O . GLY A 1 782 ? 22.379 -6.752 -69.168 1.00 88.81 782 GLY A O 1
ATOM 6203 N N . ALA A 1 783 ? 21.751 -6.328 -71.283 1.00 87.50 783 ALA A N 1
ATOM 6204 C CA . ALA A 1 783 ? 21.851 -4.874 -71.179 1.00 87.50 783 ALA A CA 1
ATOM 6205 C C . ALA A 1 783 ? 20.879 -4.274 -70.146 1.00 87.50 783 ALA A C 1
ATOM 6207 O O . ALA A 1 783 ? 21.274 -3.425 -69.349 1.00 87.50 783 ALA A O 1
ATOM 6208 N N . LEU A 1 784 ? 19.625 -4.741 -70.121 1.00 88.50 784 LEU A N 1
ATOM 6209 C CA . LEU A 1 784 ? 18.640 -4.309 -69.124 1.00 88.50 784 LEU A CA 1
ATOM 6210 C C . LEU A 1 784 ? 19.018 -4.767 -67.708 1.00 88.50 784 LEU A C 1
ATOM 6212 O O . LEU A 1 784 ? 18.923 -3.968 -66.784 1.00 88.50 784 LEU A O 1
ATOM 6216 N N . MET A 1 785 ? 19.514 -5.997 -67.538 1.00 88.25 785 MET A N 1
ATOM 6217 C CA . MET A 1 785 ? 19.991 -6.492 -66.238 1.00 88.25 785 MET A CA 1
ATOM 6218 C C . MET A 1 785 ? 21.217 -5.720 -65.723 1.00 88.25 785 MET A C 1
ATOM 6220 O O . MET A 1 785 ? 21.326 -5.491 -64.522 1.00 88.25 785 MET A O 1
ATOM 6224 N N . TRP A 1 786 ? 22.124 -5.291 -66.608 1.00 89.56 786 TRP A N 1
ATOM 6225 C CA . TRP A 1 786 ? 23.266 -4.444 -66.240 1.00 89.56 786 TRP A CA 1
ATOM 6226 C C . TRP A 1 786 ? 22.806 -3.062 -65.744 1.00 89.56 786 TRP A C 1
ATOM 6228 O O . TRP A 1 786 ? 23.245 -2.610 -64.686 1.00 89.56 786 TRP A O 1
ATOM 6238 N N . LEU A 1 787 ? 21.856 -2.428 -66.444 1.00 87.94 787 LEU A N 1
ATOM 6239 C CA . LEU A 1 787 ? 21.236 -1.173 -65.995 1.00 87.94 787 LEU A CA 1
ATOM 6240 C C . LEU A 1 787 ? 20.509 -1.346 -64.652 1.00 87.94 787 LEU A C 1
ATOM 6242 O O . LEU A 1 787 ? 20.697 -0.537 -63.744 1.00 87.94 787 LEU A O 1
ATOM 6246 N N . GLU A 1 788 ? 19.726 -2.417 -64.501 1.00 89.62 788 GLU A N 1
ATOM 6247 C CA . GLU A 1 788 ? 19.008 -2.732 -63.263 1.00 89.62 788 GLU A CA 1
ATOM 6248 C C . GLU A 1 788 ? 19.975 -2.934 -62.084 1.00 89.62 788 GLU A C 1
ATOM 6250 O O . GLU A 1 788 ? 19.748 -2.391 -61.006 1.00 89.62 788 GLU A O 1
ATOM 6255 N N . GLN A 1 789 ? 21.100 -3.627 -62.292 1.00 88.50 789 GLN A N 1
ATOM 6256 C CA . GLN A 1 789 ? 22.133 -3.818 -61.270 1.00 88.50 789 GLN A CA 1
ATOM 6257 C C . GLN A 1 789 ? 22.752 -2.487 -60.805 1.00 88.50 789 GLN A C 1
ATOM 6259 O O . GLN A 1 789 ? 22.983 -2.302 -59.607 1.00 88.50 789 GLN A O 1
ATOM 6264 N N . HIS A 1 790 ? 23.009 -1.547 -61.721 1.00 87.75 790 HIS A N 1
ATOM 6265 C CA . HIS A 1 790 ? 23.496 -0.212 -61.356 1.00 87.75 790 HIS A CA 1
ATOM 6266 C C . HIS A 1 790 ? 22.429 0.611 -60.620 1.00 87.75 790 HIS A C 1
ATOM 6268 O O . HIS A 1 790 ? 22.751 1.240 -59.611 1.00 87.75 790 HIS A O 1
ATOM 6274 N N . MET A 1 791 ? 21.162 0.554 -61.047 1.00 88.31 791 MET A N 1
ATOM 6275 C CA . MET A 1 791 ? 20.053 1.197 -60.330 1.00 88.31 791 MET A CA 1
ATOM 6276 C C . MET A 1 791 ? 19.904 0.643 -58.906 1.00 88.31 791 MET A C 1
ATOM 6278 O O . MET A 1 791 ? 19.873 1.421 -57.960 1.00 88.31 791 MET A O 1
ATOM 6282 N N . GLN A 1 792 ? 19.942 -0.681 -58.725 1.00 87.94 792 GLN A N 1
ATOM 6283 C CA . GLN A 1 792 ? 19.882 -1.319 -57.404 1.00 87.94 792 GLN A CA 1
ATOM 6284 C C . GLN A 1 792 ? 21.062 -0.921 -56.491 1.00 87.94 792 GLN A C 1
ATOM 6286 O O . GLN A 1 792 ? 20.877 -0.787 -55.279 1.00 87.94 792 GLN A O 1
ATOM 6291 N N . ARG A 1 793 ? 22.269 -0.686 -57.037 1.00 85.94 793 ARG A N 1
ATOM 6292 C CA . ARG A 1 793 ? 23.397 -0.133 -56.255 1.00 85.94 793 ARG A CA 1
ATOM 6293 C C . ARG A 1 793 ? 23.161 1.321 -55.837 1.00 85.94 793 ARG A C 1
ATOM 6295 O O . ARG A 1 793 ? 23.482 1.667 -54.704 1.00 85.94 793 ARG A O 1
ATOM 6302 N N . ILE A 1 794 ? 22.589 2.151 -56.710 1.00 86.44 794 ILE A N 1
ATOM 6303 C CA . ILE A 1 794 ? 22.228 3.541 -56.384 1.00 86.44 794 ILE A CA 1
ATOM 6304 C C . ILE A 1 794 ? 21.124 3.565 -55.316 1.00 86.44 794 ILE A C 1
ATOM 6306 O O . ILE A 1 794 ? 21.254 4.279 -54.323 1.00 86.44 794 ILE A O 1
ATOM 6310 N N . ASP A 1 795 ? 20.093 2.727 -55.443 1.00 85.50 795 ASP A N 1
ATOM 6311 C CA . ASP A 1 795 ? 19.029 2.599 -54.441 1.00 85.50 795 ASP A CA 1
ATOM 6312 C C . ASP A 1 795 ? 19.590 2.178 -53.069 1.00 85.50 795 ASP A C 1
ATOM 6314 O O . ASP A 1 795 ? 19.177 2.720 -52.042 1.00 85.50 795 ASP A O 1
ATOM 6318 N N . ALA A 1 796 ? 20.593 1.291 -53.027 1.00 82.75 796 ALA A N 1
ATOM 6319 C CA . ALA A 1 796 ? 21.272 0.903 -51.787 1.00 82.75 796 ALA A CA 1
ATOM 6320 C C . ALA A 1 796 ? 22.025 2.069 -51.103 1.00 82.75 796 ALA A C 1
ATOM 6322 O O . ALA A 1 796 ? 22.080 2.120 -49.869 1.00 82.75 796 ALA A O 1
ATOM 6323 N N . LEU A 1 797 ? 22.542 3.045 -51.865 1.00 82.69 797 LEU A N 1
ATOM 6324 C CA . LEU A 1 797 ? 23.106 4.280 -51.299 1.00 82.69 797 LEU A CA 1
ATOM 6325 C C . LEU A 1 797 ? 22.038 5.133 -50.589 1.00 82.69 797 LEU A C 1
ATOM 6327 O O . LEU A 1 797 ? 22.345 5.815 -49.613 1.00 82.69 797 LEU A O 1
ATOM 6331 N N . THR A 1 798 ? 20.763 5.032 -50.983 1.00 78.06 798 THR A N 1
ATOM 6332 C CA . THR A 1 798 ? 19.647 5.782 -50.367 1.00 78.06 798 THR A CA 1
ATOM 6333 C C . THR A 1 798 ? 19.136 5.203 -49.035 1.00 78.06 798 THR A C 1
ATOM 6335 O O . THR A 1 798 ? 18.099 5.640 -48.528 1.00 78.06 798 THR A O 1
ATOM 6338 N N . SER A 1 799 ? 19.854 4.237 -48.442 1.00 76.31 799 SER A N 1
ATOM 6339 C CA . SER A 1 799 ? 19.484 3.537 -47.202 1.00 76.31 799 SER A CA 1
ATOM 6340 C C . SER A 1 799 ? 18.941 4.467 -46.109 1.00 76.31 799 SER A C 1
ATOM 6342 O O . SER A 1 799 ? 19.656 5.279 -45.510 1.00 76.31 799 SER A O 1
ATOM 6344 N N . ARG A 1 800 ? 17.643 4.312 -45.819 1.00 79.62 800 ARG A N 1
ATOM 6345 C CA . ARG A 1 800 ? 16.880 5.207 -44.939 1.00 79.62 800 ARG A CA 1
ATOM 6346 C C . ARG A 1 800 ? 17.430 5.259 -43.515 1.00 79.62 800 ARG A C 1
ATOM 6348 O O . ARG A 1 800 ? 17.288 6.282 -42.855 1.00 79.62 800 ARG A O 1
ATOM 6355 N N . GLU A 1 801 ? 18.023 4.179 -43.022 1.00 79.38 801 GLU A N 1
ATOM 6356 C CA . GLU A 1 801 ? 18.477 4.072 -41.631 1.00 79.38 801 GLU A CA 1
ATOM 6357 C C . GLU A 1 801 ? 19.807 4.799 -41.412 1.00 79.38 801 GLU A C 1
ATOM 6359 O O . GLU A 1 801 ? 19.899 5.623 -40.501 1.00 79.38 801 GLU A O 1
ATOM 6364 N N . LEU A 1 802 ? 20.783 4.602 -42.305 1.00 82.94 802 LEU A N 1
ATOM 6365 C CA . LEU A 1 802 ? 22.045 5.347 -42.288 1.00 82.94 802 LEU A CA 1
ATOM 6366 C C . LEU A 1 802 ? 21.823 6.832 -42.622 1.00 82.94 802 LEU A C 1
ATOM 6368 O O . LEU A 1 802 ? 22.344 7.698 -41.922 1.00 82.94 802 LEU A O 1
ATOM 6372 N N . HIS A 1 803 ? 20.960 7.150 -43.593 1.00 83.25 803 HIS A N 1
ATOM 6373 C CA . HIS A 1 803 ? 20.611 8.540 -43.906 1.00 83.25 803 HIS A CA 1
ATOM 6374 C C . HIS A 1 803 ? 19.861 9.242 -42.754 1.00 83.25 803 HIS A C 1
ATOM 6376 O O . HIS A 1 803 ? 20.133 10.405 -42.456 1.00 83.25 803 HIS A O 1
ATOM 6382 N N . ASN A 1 804 ? 18.952 8.550 -42.051 1.00 83.12 804 ASN A N 1
ATOM 6383 C CA . ASN A 1 804 ? 18.328 9.086 -40.835 1.00 83.12 804 ASN A CA 1
ATOM 6384 C C . ASN A 1 804 ? 19.362 9.325 -39.726 1.00 83.12 804 ASN A C 1
ATOM 6386 O O . ASN A 1 804 ? 19.281 10.343 -39.047 1.00 83.12 804 ASN A O 1
ATOM 6390 N N . PHE A 1 805 ? 20.318 8.410 -39.534 1.00 84.56 805 PHE A N 1
ATOM 6391 C CA . PHE A 1 805 ? 21.371 8.557 -38.529 1.00 84.56 805 PHE A CA 1
ATOM 6392 C C . PHE A 1 805 ? 22.276 9.764 -38.831 1.00 84.56 805 PHE A C 1
ATOM 6394 O O . PHE A 1 805 ? 22.433 10.623 -37.967 1.00 84.56 805 PHE A O 1
ATOM 6401 N N . MET A 1 806 ? 22.741 9.916 -40.077 1.00 82.56 806 MET A N 1
ATOM 6402 C CA . MET A 1 806 ? 23.501 11.095 -40.530 1.00 82.56 806 MET A CA 1
ATOM 6403 C C . MET A 1 806 ? 22.726 12.416 -40.396 1.00 82.56 806 MET A C 1
ATOM 6405 O O . MET A 1 806 ? 23.335 13.465 -40.248 1.00 82.56 806 MET A O 1
ATOM 6409 N N . LYS A 1 807 ? 21.388 12.379 -40.429 1.00 83.69 807 LYS A N 1
ATOM 6410 C CA . LYS A 1 807 ? 20.514 13.548 -40.225 1.00 83.69 807 LYS A CA 1
ATOM 6411 C C . LYS A 1 807 ? 20.247 13.879 -38.743 1.00 83.69 807 LYS A C 1
ATOM 6413 O O . LYS A 1 807 ? 19.668 14.923 -38.444 1.00 83.69 807 LYS A O 1
ATOM 6418 N N . ILE A 1 808 ? 20.593 12.971 -37.832 1.00 81.56 808 ILE A N 1
ATOM 6419 C CA . ILE A 1 808 ? 20.446 13.125 -36.374 1.00 81.56 808 ILE A CA 1
ATOM 6420 C C . ILE A 1 808 ? 21.777 13.531 -35.724 1.00 81.56 808 ILE A C 1
ATOM 6422 O O . ILE A 1 808 ? 21.765 14.159 -34.662 1.00 81.56 808 ILE A O 1
ATOM 6426 N N . MET A 1 809 ? 22.899 13.179 -36.361 1.00 79.88 809 MET A N 1
ATOM 6427 C CA . MET A 1 809 ? 24.229 13.717 -36.068 1.00 79.88 809 MET A CA 1
ATOM 6428 C C . MET A 1 809 ? 24.252 15.241 -36.209 1.00 79.88 809 MET A C 1
ATOM 6430 O O . MET A 1 809 ? 24.907 15.839 -35.331 1.00 79.88 809 MET A O 1
#

InterPro domains:
  IPR013594 Dynein heavy chain, tail [PF08385] (342-799)
  IPR026983 Dynein heavy chain [PTHR46532] (207-797)